Protein 8S65 (pdb70)

Radius of gyration: 30.8 Å; Cα contacts (8 Å, |Δi|>4): 1666; chains: 2; bounding box: 100×89×56 Å

Organism: Toxoplasma gondii (strain ATCC 50611 / Me49) (NCBI:txid508771)

Solvent-accessible surface area: 32862 Å² total; per-residue (Å²): 227,58,65,71,1,0,0,0,11,0,28,35,44,38,0,90,20,0,6,89,0,2,182,76,30,93,123,41,7,75,6,1,0,0,0,5,47,5,116,68,6,52,34,0,0,95,9,0,21,71,47,106,2,84,31,0,21,0,44,48,61,90,70,38,77,66,0,64,97,78,0,76,92,59,57,221,104,62,82,12,96,87,14,154,41,12,66,34,130,141,3,16,18,106,0,0,53,8,88,69,2,44,7,0,0,0,20,32,97,1,16,156,0,0,75,5,0,4,80,0,0,94,49,37,33,44,0,0,1,16,5,15,9,0,0,1,2,0,0,25,29,0,22,108,40,25,99,45,185,25,37,5,1,7,46,97,131,222,227,44,4,45,0,9,2,0,11,12,22,0,1,0,0,2,2,5,12,35,35,25,35,89,63,1,48,77,6,88,53,0,10,0,12,4,17,2,5,41,15,104,76,108,62,110,87,58,6,109,147,24,49,27,105,41,0,62,148,28,70,86,35,113,52,33,28,22,53,4,0,1,9,0,7,7,0,10,8,0,0,1,0,0,0,0,38,16,0,0,23,1,70,16,96,15,6,46,10,1,5,1,24,41,8,4,2,16,0,3,0,14,0,73,12,2,0,1,12,1,3,1,2,74,47,44,34,27,29,9,0,13,9,3,4,10,40,64,56,6,16,53,18,104,72,11,73,20,10,63,10,22,196,67,33,65,0,28,6,56,128,23,81,98,140,20,14,6,2,2,32,4,0,58,76,0,8,125,48,19,18,24,0,4,2,0,0,1,0,0,0,32,4,0,1,95,24,6,102,100,152,95,12,31,12,33,32,0,33,55,0,0,110,62,0,3,52,47,11,87,194,86,184,76,90,38,93,112,27,44,41,110,56,0,59,78,12,15,115,81,0,39,68,14,0,115,72,23,152,43,203,233,235,72,65,77,0,0,0,0,10,0,29,31,45,32,0,103,21,0,8,84,0,4,190,73,29,74,118,16,3,87,6,4,0,0,0,5,47,5,119,69,7,60,43,0,1,86,5,0,15,54,40,106,2,93,29,0,18,0,42,55,53,86,88,52,69,65,0,61,122,83,0,72,99,64,50,200,105,52,88,10,98,74,9,124,43,24,74,31,133,125,0,16,12,90,0,0,51,10,84,103,4,46,8,0,0,0,20,31,88,4,19,155,0,0,45,0,0,5,90,0,0,95,52,31,30,40,0,1,0,15,6,11,8,0,0,1,1,0,0,28,29,0,30,113,49,28,93,13,185,22,13,6,1,9,63,66,96,228,204,143,34,4,55,0,10,2,0,10,12,21,0,1,0,0,8,6,6,7,35,34,10,35,71,64,1,38,80,7,79,67,0,10,0,12,5,20,3,6,39,21,112,65,110,74,112,96,82,13,108,132,30,62,54,124,40,0,63,125,25,68,70,33,112,51,38,29,20,48,5,0,1,13,0,7,7,0,8,10,0,1,2,0,0,0,0,36,16,0,0,20,1,70,18,101,19,3,64,11,5,6,1,28,39,8,5,3,12,0,3,0,5,0,89,13,3,0,3,12,1,3,0,2,72,43,43,35,28,18,8,0,10,10,4,3,11,46,65,48,7,16,46,18,110,74,11,73,17,8,61,6,13,194,67,25,63,0,45,9,66,135,27,73,91,112,19,15,11,4,0,25,25,0,46,87,1,7,126,98,18,24,14,0,1,0,0,0,0,0,0,0,23,10,0,1,106,17,9,103,61,192,79,10,30,11,29,26,1,26,60,0,0,116,57,0,11,41,49,21,92,226,113,88,109,120,138,78,108,33,55,55,110,49,1,66,80,0,12,118,58,0,47,50,16,0,123,73,28,144,15,228,207

Sequence (821 aa):
RVKRLVVLGSTGSIGKSTLEIAREFPDIFQIVGLAAGGSNLALLAEQVAAFRPQYVYLGDSSKVAELQERLNDHERSAAFPRPRLLLGDEGLAELACVPNYDILVSAIVGFKGVLPTLKALEAGKDVALANKEALVAAGPVFRCLLSTRGLLYGDQERKCGLLLPVDSEHSAIFQALQGVPASCYPPRKLLLTASGGPFRGRTRDELEQVTLESALKHPKWSMGAKITIDSATLMNKGLEVIEAHFAFGCPYSSIEVLVHPQAVIHSAVELRDGATLAQLGLPDMKLPIAYALTWPHRLAAPWSAGVDLTREGNLTFEKPDLNTFGCLGLAYEAGERGGVAPACLNAANEVAVERFRNKEIGFVDIEDTVRHVMALQERERDNFSDVSLQDVFDADHWARTAARAFKPRKRVKRLVVLGSTGSIGKSTLEIAREFPDIFQIVGLAAGGSNLALLAEQVAAFRPQYVYLGDSSKVAELQERLNDHERSAAFPRPRLLLGDEGLAELACVPNYDILVSAIVGFKGVLPTLKALEAGKDVALANKEALVAAGPVFRCLLSTRGLLYGDQERQKCGLLLPVDSEHSAIFQALQGVPASCYPPRKLLLTASGGPFRGRTRDELEQVTLESALKHPKWSMGAKITIDSATLMNKGLEVIEAHFAFGCPYSSIEVLVHPQAVIHSAVELRDGATLAQLGLPDMKLPIAYALTWPHRLAAPWSAGVDLTREGNLTFEKPDLNTFGCLGLAYEAGERGGVAPACLNAANEVAVERFRNKEIGFVDIEDTVRHVMALQERERDNFSDVSLQDVFDADHWARTAARRAFKPRK

InterPro domains:
  IPR003821 1-deoxy-D-xylulose 5-phosphate reductoisomerase [MF_00183] (189-628)
  IPR003821 1-deoxy-D-xylulose 5-phosphate reductoisomerase [PTHR30525] (384-628)
  IPR013512 1-deoxy-D-xylulose 5-phosphate reductoisomerase, N-terminal [PF02670] (189-323)
  IPR013644 1-deoxy-D-xylulose 5-phosphate reductoisomerase, C-terminal [PF08436] (385-470)
  IPR026877 DXP reductoisomerase, C-terminal domain [PF13288] (502-623)
  IPR036169 DXP reductoisomerase, C-terminal domain superfamily [SSF69055] (535-628)
  IPR036291 NAD(P)-binding domain superfamily [SSF51735] (187-329)

Nearest PDB structures (foldseek):
  8s65-assembly1_A  TM=1.002E+00  e=5.668E-77  Toxoplasma gondii
  8s65-assembly2_B  TM=9.961E-01  e=1.280E-68  Toxoplasma gondii
  4zqh-assembly1_B  TM=9.021E-01  e=1.251E-34  Moraxella catarrhalis
  6mh5-assembly1_A  TM=9.351E-01  e=1.131E-32  Staphylococcus schleiferi
  3a06-assembly1_A  TM=9.271E-01  e=1.695E-29  Thermotoga maritima

Structure (mmCIF, N/CA/C/O backbone):
data_8S65
#
_entry.id   8S65
#
_cell.length_a   159.524
_cell.length_b   159.524
_cell.length_c   75.873
_cell.angle_alpha   90.000
_cell.angle_beta   90.000
_cell.angle_gamma   120.000
#
_symmetry.space_group_name_H-M   'P 65'
#
loop_
_entity.id
_entity.type
_entity.pdbx_description
1 polymer '1-deoxy-D-xylulose-5-phosphate reductoisomerase'
2 non-polymer 'NADP NICOTINAMIDE-ADENINE-DINUCLEOTIDE PHOSPHATE'
3 non-polymer '3-[FORMYL(HYDROXY)AMINO]PROPYLPHOSPHONIC ACID'
4 non-polymer 'CHLORIDE ION'
5 non-polymer 'MAGNESIUM ION'
6 water water
#
loop_
_atom_site.group_PDB
_atom_site.id
_atom_site.type_symbol
_atom_site.label_atom_id
_atom_site.label_alt_id
_atom_site.label_comp_id
_atom_site.label_asym_id
_atom_site.label_entity_id
_atom_site.label_seq_id
_atom_site.pdbx_PDB_ins_code
_atom_site.Cartn_x
_atom_site.Cartn_y
_atom_site.Cartn_z
_atom_site.occupancy
_atom_site.B_iso_or_equiv
_atom_site.auth_seq_id
_atom_site.auth_comp_id
_atom_site.auth_asym_id
_atom_site.auth_atom_id
_atom_site.pdbx_PDB_model_num
ATOM 1 N N . ARG A 1 25 ? -4.14933 66.14152 -20.02822 1.000 104.71259 25 ARG A N 1
ATOM 2 C CA . ARG A 1 25 ? -3.50652 66.90087 -18.95785 1.000 104.79823 25 ARG A CA 1
ATOM 3 C C . ARG A 1 25 ? -4.04589 66.42488 -17.60008 1.000 101.58782 25 ARG A C 1
ATOM 4 O O . ARG A 1 25 ? -3.31418 66.38523 -16.59587 1.000 90.24799 25 ARG A O 1
ATOM 24 N N . VAL A 1 26 ? -5.32164 66.02419 -17.57203 1.000 96.59135 26 VAL A N 1
ATOM 25 C CA . VAL A 1 26 ? -5.82137 65.33960 -16.39287 1.000 84.61149 26 VAL A CA 1
ATOM 26 C C . VAL A 1 26 ? -5.06528 64.02701 -16.26583 1.000 74.47524 26 VAL A C 1
ATOM 27 O O . VAL A 1 26 ? -4.72125 63.37717 -17.26253 1.000 82.31483 26 VAL A O 1
ATOM 40 N N . LYS A 1 27 ? -4.84095 63.60919 -15.03438 1.000 71.42458 27 LYS A N 1
ATOM 41 C CA . LYS A 1 27 ? -4.27045 62.29976 -14.76870 1.000 73.74492 27 LYS A CA 1
ATOM 42 C C . LYS A 1 27 ? -5.39679 61.37942 -14.31098 1.000 65.82031 27 LYS A C 1
ATOM 43 O O . LYS A 1 27 ? -6.06216 61.64981 -13.30709 1.000 62.52987 27 LYS A O 1
ATOM 62 N N . ARG A 1 28 ? -5.67265 60.36033 -15.11814 1.000 66.92454 28 ARG A N 1
ATOM 63 C CA . ARG A 1 28 ? -6.66687 59.35004 -14.79001 1.000 67.46985 28 ARG A CA 1
ATOM 64 C C . ARG A 1 28 ? -6.03565 58.31545 -13.87383 1.000 55.47810 28 ARG A C 1
ATOM 65 O O . ARG A 1 28 ? -5.07116 57.65312 -14.25576 1.000 67.75945 28 ARG A O 1
ATOM 86 N N . LEU A 1 29 ? -6.62853 58.09431 -12.72052 1.000 51.71760 29 LEU A N 1
ATOM 87 C CA . LEU A 1 29 ? -6.05581 57.18980 -11.73677 1.000 54.98566 29 LEU A CA 1
ATOM 88 C C . LEU A 1 29 ? -6.87883 55.91514 -11.62894 1.000 61.50242 29 LEU A C 1
ATOM 89 O O . LEU A 1 29 ? -8.11055 55.95031 -11.77216 1.000 57.53524 29 LEU A O 1
ATOM 105 N N . VAL A 1 30 ? -6.20044 54.79513 -11.36739 1.000 57.78638 30 VAL A N 1
ATOM 106 C CA . VAL A 1 30 ? -6.83445 53.57440 -10.86035 1.000 51.83367 30 VAL A CA 1
ATOM 107 C C . VAL A 1 30 ? -6.21106 53.30122 -9.50023 1.000 53.81786 30 VAL A C 1
ATOM 108 O O . VAL A 1 30 ? -4.99511 53.11462 -9.40752 1.000 56.74972 30 VAL A O 1
ATOM 121 N N . VAL A 1 31 ? -7.00767 53.30474 -8.44629 1.000 48.59356 31 VAL A N 1
ATOM 122 C CA . VAL A 1 31 ? -6.47581 53.18141 -7.09220 1.000 49.47559 31 VAL A CA 1
ATOM 123 C C . VAL A 1 31 ? -6.74851 51.76694 -6.62257 1.000 54.53049 31 VAL A C 1
ATOM 124 O O . VAL A 1 31 ? -7.91213 51.41484 -6.43407 1.000 61.54106 31 VAL A O 1
ATOM 137 N N . LEU A 1 32 ? -5.70700 50.96874 -6.35784 1.000 57.97969 32 LEU A N 1
ATOM 138 C CA . LEU A 1 32 ? -5.88994 49.64464 -5.78008 1.000 49.56817 32 LEU A CA 1
ATOM 139 C C . LEU A 1 32 ? -5.75248 49.69513 -4.26930 1.000 50.23079 32 LEU A C 1
ATOM 140 O O . LEU A 1 32 ? -4.71844 50.10563 -3.76287 1.000 57.09618 32 LEU A O 1
ATOM 156 N N . GLY A 1 33 ? -6.73521 49.15494 -3.55623 1.000 56.11693 33 GLY A N 1
ATOM 157 C CA . GLY A 1 33 ? -6.75116 49.31073 -2.11248 1.000 56.18720 33 GLY A CA 1
ATOM 158 C C . GLY A 1 33 ? -7.21278 50.69354 -1.72300 1.000 58.73508 33 GLY A C 1
ATOM 159 O O . GLY A 1 33 ? -6.55277 51.35965 -0.92846 1.000 56.57266 33 GLY A O 1
ATOM 163 N N . SER A 1 34 ? -8.35910 51.12761 -2.27427 1.000 65.10747 34 SER A N 1
ATOM 164 C CA . SER A 1 34 ? -8.84341 52.49484 -2.07080 1.000 56.43656 34 SER A CA 1
ATOM 165 C C . SER A 1 34 ? -9.29213 52.76841 -0.64307 1.000 54.83749 34 SER A C 1
ATOM 166 O O . SER A 1 34 ? -9.37721 53.94026 -0.24544 1.000 60.35538 34 SER A O 1
ATOM 174 N N . THR A 1 35 ? -9.68971 51.72427 0.08652 1.000 57.37363 35 THR A N 1
ATOM 175 C CA . THR A 1 35 ? -10.21791 51.79807 1.44324 1.000 52.50722 35 THR A CA 1
ATOM 176 C C . THR A 1 35 ? -9.14891 51.80349 2.52031 1.000 52.16509 35 THR A C 1
ATOM 177 O O . THR A 1 35 ? -9.48982 51.93184 3.69723 1.000 62.86345 35 THR A O 1
ATOM 188 N N . GLY A 1 36 ? -7.89845 51.53703 2.18486 1.000 53.21494 36 GLY A N 1
ATOM 189 C CA . GLY A 1 36 ? -6.84480 51.56293 3.17343 1.000 53.53967 36 GLY A CA 1
ATOM 190 C C . GLY A 1 36 ? -6.29778 52.96106 3.40336 1.000 53.95719 36 GLY A C 1
ATOM 191 O O . GLY A 1 36 ? -6.66591 53.93145 2.74011 1.000 50.81163 36 GLY A O 1
ATOM 195 N N . SER A 1 37 ? -5.27887 53.00619 4.26407 1.000 62.41316 37 SER A N 1
ATOM 196 C CA . SER A 1 37 ? -4.57571 54.24477 4.59365 1.000 57.37657 37 SER A CA 1
ATOM 197 C C . SER A 1 37 ? -4.12237 54.98030 3.33970 1.000 55.78717 37 SER A C 1
ATOM 198 O O . SER A 1 37 ? -4.48524 56.14206 3.09976 1.000 51.41260 37 SER A O 1
ATOM 206 N N . ILE A 1 38 ? -3.32670 54.30386 2.51904 1.000 62.11590 38 ILE A N 1
ATOM 207 C CA . ILE A 1 38 ? -2.80619 54.93054 1.30822 1.000 59.66345 38 ILE A CA 1
ATOM 208 C C . ILE A 1 38 ? -3.94042 55.26948 0.34906 1.000 58.14340 38 ILE A C 1
ATOM 209 O O . ILE A 1 38 ? -3.92600 56.32843 -0.29791 1.000 54.92911 38 ILE A O 1
ATOM 225 N N . GLY A 1 39 ? -4.88763 54.34210 0.15963 1.000 50.36399 39 GLY A N 1
ATOM 226 C CA . GLY A 1 39 ? -5.96026 54.61560 -0.78041 1.000 55.91367 39 GLY A CA 1
ATOM 227 C C . GLY A 1 39 ? -6.73584 55.86601 -0.41432 1.000 51.32955 39 GLY A C 1
ATOM 228 O O . GLY A 1 39 ? -7.00116 56.71639 -1.25932 1.000 57.93118 39 GLY A O 1
ATOM 232 N N . LYS A 1 40 ? -7.11064 55.99666 0.85853 1.000 51.04822 40 LYS A N 1
ATOM 233 C CA . LYS A 1 40 ? -7.91323 57.15083 1.25255 1.000 54.75227 40 LYS A CA 1
ATOM 234 C C . LYS A 1 40 ? -7.14606 58.43999 1.11860 1.000 57.80017 40 LYS A C 1
ATOM 235 O O . LYS A 1 40 ? -7.70746 59.43502 0.66019 1.000 64.85063 40 LYS A O 1
ATOM 254 N N . SER A 1 41 ? -5.85928 58.44752 1.49750 1.000 62.29829 41 SER A N 1
ATOM 255 C CA . SER A 1 41 ? -5.05999 59.66138 1.32672 1.000 52.52707 41 SER A CA 1
ATOM 256 C C . SER A 1 41 ? -4.97207 60.04883 -0.13937 1.000 55.13396 41 SER A C 1
ATOM 257 O O . SER A 1 41 ? -4.97473 61.25191 -0.48407 1.000 59.73417 41 SER A O 1
ATOM 265 N N . THR A 1 42 ? -4.88317 59.04135 -1.01601 1.000 47.48054 42 THR A N 1
ATOM 266 C CA . THR A 1 42 ? -4.87740 59.29355 -2.45156 1.000 47.45958 42 THR A CA 1
ATOM 267 C C . THR A 1 42 ? -6.14340 60.01203 -2.83885 1.000 53.04539 42 THR A C 1
ATOM 268 O O . THR A 1 42 ? -6.09744 61.10382 -3.42524 1.000 55.12722 42 THR A O 1
ATOM 279 N N . LEU A 1 43 ? -7.29206 59.47788 -2.41228 1.000 57.41552 43 LEU A N 1
ATOM 280 C CA . LEU A 1 43 ? -8.54084 60.11607 -2.82906 1.000 61.82706 43 LEU A CA 1
ATOM 281 C C . LEU A 1 43 ? -8.71255 61.47067 -2.16997 1.000 52.89273 43 LEU A C 1
ATOM 282 O O . LEU A 1 43 ? -9.32220 62.35797 -2.77109 1.000 59.96002 43 LEU A O 1
ATOM 298 N N . GLU A 1 44 ? -8.14428 61.68354 -0.97365 1.000 49.90572 44 GLU A N 1
ATOM 299 C CA . GLU A 1 44 ? -8.16919 63.03325 -0.40976 1.000 56.31761 44 GLU A CA 1
ATOM 300 C C . GLU A 1 44 ? -7.50000 64.01856 -1.36164 1.000 61.68500 44 GLU A C 1
ATOM 301 O O . GLU A 1 44 ? -8.00182 65.12727 -1.57576 1.000 64.11083 44 GLU A O 1
ATOM 313 N N . ILE A 1 45 ? -6.35355 63.62168 -1.93813 1.000 55.58668 45 ILE A N 1
ATOM 314 C CA . ILE A 1 45 ? -5.68926 64.43255 -2.96072 1.000 58.22439 45 ILE A CA 1
ATOM 315 C C . ILE A 1 45 ? -6.58160 64.60504 -4.18592 1.000 60.21637 45 ILE A C 1
ATOM 316 O O . ILE A 1 45 ? -6.71120 65.70477 -4.73646 1.000 67.18727 45 ILE A O 1
ATOM 332 N N . ALA A 1 46 ? -7.15081 63.50640 -4.68589 1.000 61.65194 46 ALA A N 1
ATOM 333 C CA . ALA A 1 46 ? -8.00795 63.62170 -5.86984 1.000 61.84564 46 ALA A CA 1
ATOM 334 C C . ALA A 1 46 ? -9.16198 64.57525 -5.60994 1.000 63.94151 46 ALA A C 1
ATOM 335 O O . ALA A 1 46 ? -9.56889 65.35613 -6.47778 1.000 65.07668 46 ALA A O 1
ATOM 342 N N . ARG A 1 47 ? -9.71077 64.51820 -4.41651 1.000 61.68015 47 ARG A N 1
ATOM 343 C CA . ARG A 1 47 ? -10.78774 65.42096 -4.09560 1.000 58.75268 47 ARG A CA 1
ATOM 344 C C . ARG A 1 47 ? -10.30804 66.86731 -4.04192 1.000 69.33513 47 ARG A C 1
ATOM 345 O O . ARG A 1 47 ? -11.05561 67.77636 -4.42438 1.000 72.50840 47 ARG A O 1
ATOM 366 N N . GLU A 1 48 ? -9.10027 67.13249 -3.52264 1.000 70.51674 48 GLU A N 1
ATOM 367 C CA . GLU A 1 48 ? -8.71531 68.54664 -3.44030 1.000 68.40022 48 GLU A CA 1
ATOM 368 C C . GLU A 1 48 ? -8.31530 69.09740 -4.78926 1.000 60.36681 48 GLU A C 1
ATOM 369 O O . GLU A 1 48 ? -8.28022 70.29969 -4.95874 1.000 64.43318 48 GLU A O 1
ATOM 381 N N . PHE A 1 49 ? -7.92449 68.25535 -5.72689 1.000 60.24531 49 PHE A N 1
ATOM 382 C CA . PHE A 1 49 ? -7.47017 68.71685 -7.03341 1.000 60.75561 49 PHE A CA 1
ATOM 383 C C . PHE A 1 49 ? -8.26669 67.99727 -8.10327 1.000 65.73590 49 PHE A C 1
ATOM 384 O O . PHE A 1 49 ? -7.72068 67.23987 -8.91363 1.000 62.45196 49 PHE A O 1
ATOM 401 N N . PRO A 1 50 ? -9.58477 68.21943 -8.12406 1.000 68.28887 50 PRO A N 1
ATOM 402 C CA . PRO A 1 50 ? -10.44309 67.50156 -9.08542 1.000 64.51855 50 PRO A CA 1
ATOM 403 C C . PRO A 1 50 ? -10.21040 67.92893 -10.50791 1.000 65.56442 50 PRO A C 1
ATOM 404 O O . PRO A 1 50 ? -10.55270 67.17267 -11.42337 1.000 67.76701 50 PRO A O 1
ATOM 415 N N . ASP A 1 51 ? -9.66117 69.12845 -10.72417 1.000 65.47334 51 ASP A N 1
ATOM 416 C CA . ASP A 1 51 ? -9.26634 69.53377 -12.07237 1.000 71.44889 51 ASP A CA 1
ATOM 417 C C . ASP A 1 51 ? -8.07201 68.72302 -12.58711 1.000 75.78766 51 ASP A C 1
ATOM 418 O O . ASP A 1 51 ? -7.89694 68.58506 -13.80579 1.000 75.61169 51 ASP A O 1
ATOM 427 N N . ILE A 1 52 ? -7.19914 68.25296 -11.69260 1.000 71.23926 52 ILE A N 1
ATOM 428 C CA . ILE A 1 52 ? -6.01865 67.49997 -12.10399 1.000 70.37111 52 ILE A CA 1
ATOM 429 C C . ILE A 1 52 ? -6.27974 66.00317 -12.17839 1.000 66.88582 52 ILE A C 1
ATOM 430 O O . ILE A 1 52 ? -5.75625 65.32567 -13.07037 1.000 68.20239 52 ILE A O 1
ATOM 446 N N . PHE A 1 53 ? -7.05294 65.45709 -11.23572 1.000 73.62909 53 PHE A N 1
ATOM 447 C CA . PHE A 1 53 ? -7.17266 64.01339 -11.05342 1.000 65.23176 53 PHE A CA 1
ATOM 448 C C . PHE A 1 53 ? -8.59598 63.56297 -11.30777 1.000 63.86105 53 PHE A C 1
ATOM 449 O O . PHE A 1 53 ? -9.54550 64.15933 -10.80250 1.000 68.94732 53 PHE A O 1
ATOM 466 N N . GLN A 1 54 ? -8.72301 62.49681 -12.07586 1.000 65.77650 54 GLN A N 1
ATOM 467 C CA . GLN A 1 54 ? -9.98722 61.84912 -12.35520 1.000 59.65529 54 GLN A CA 1
ATOM 468 C C . GLN A 1 54 ? -9.82256 60.39376 -11.96504 1.000 60.38990 54 GLN A C 1
ATOM 469 O O . GLN A 1 54 ? -8.78509 59.80000 -12.25708 1.000 69.86729 54 GLN A O 1
ATOM 483 N N . ILE A 1 55 ? -10.83608 59.81081 -11.31469 1.000 56.11053 55 ILE A N 1
ATOM 484 C CA . ILE A 1 55 ? -10.76417 58.44993 -10.80357 1.000 56.43588 55 ILE A CA 1
ATOM 485 C C . ILE A 1 55 ? -11.52068 57.55356 -11.75713 1.000 59.81459 55 ILE A C 1
ATOM 486 O O . ILE A 1 55 ? -12.74116 57.66575 -11.87186 1.000 75.25448 55 ILE A O 1
ATOM 502 N N . VAL A 1 56 ? -10.82645 56.67148 -12.46467 1.000 55.03495 56 VAL A N 1
ATOM 503 C CA . VAL A 1 56 ? -11.54936 55.73699 -13.30607 1.000 56.09178 56 VAL A CA 1
ATOM 504 C C . VAL A 1 56 ? -11.78458 54.38997 -12.63815 1.000 63.85751 56 VAL A C 1
ATOM 505 O O . VAL A 1 56 ? -12.64748 53.62716 -13.10017 1.000 62.18032 56 VAL A O 1
ATOM 518 N N . GLY A 1 57 ? -10.98915 54.02884 -11.64441 1.000 56.55291 57 GLY A N 1
ATOM 519 C CA . GLY A 1 57 ? -11.08792 52.70098 -11.08338 1.000 48.71713 57 GLY A CA 1
ATOM 520 C C . GLY A 1 57 ? -10.76525 52.64682 -9.61287 1.000 52.50300 57 GLY A C 1
ATOM 521 O O . GLY A 1 57 ? -9.87847 53.33844 -9.12279 1.000 64.00883 57 GLY A O 1
ATOM 525 N N . LEU A 1 58 ? -11.47448 51.79066 -8.91041 1.000 56.01861 58 LEU A N 1
ATOM 526 C CA . LEU A 1 58 ? -11.20244 51.56264 -7.51053 1.000 53.76478 58 LEU A CA 1
ATOM 527 C C . LEU A 1 58 ? -11.17902 50.06689 -7.32749 1.000 59.87791 58 LEU A C 1
ATOM 528 O O . LEU A 1 58 ? -11.88429 49.35338 -8.03563 1.000 58.16617 58 LEU A O 1
ATOM 544 N N . ALA A 1 59 ? -10.37785 49.60498 -6.37000 1.000 58.82741 59 ALA A N 1
ATOM 545 C CA . ALA A 1 59 ? -10.29122 48.20240 -5.99982 1.000 57.97924 59 ALA A CA 1
ATOM 546 C C . ALA A 1 59 ? -10.17153 48.13800 -4.48614 1.000 59.45243 59 ALA A C 1
ATOM 547 O O . ALA A 1 59 ? -9.49102 48.96470 -3.85662 1.000 53.92817 59 ALA A O 1
ATOM 554 N N . ALA A 1 60 ? -10.85871 47.16926 -3.90675 1.000 58.60582 60 ALA A N 1
ATOM 555 C CA . ALA A 1 60 ? -10.84001 47.00635 -2.46913 1.000 57.23043 60 ALA A CA 1
ATOM 556 C C . ALA A 1 60 ? -11.11635 45.55039 -2.17778 1.000 56.42871 60 ALA A C 1
ATOM 557 O O . ALA A 1 60 ? -11.54467 44.79135 -3.04814 1.000 57.15282 60 ALA A O 1
ATOM 564 N N . GLY A 1 61 ? -10.88133 45.15996 -0.93823 1.000 58.24196 61 GLY A N 1
ATOM 565 C CA . GLY A 1 61 ? -11.10515 43.76812 -0.63425 1.000 59.78606 61 GLY A CA 1
ATOM 566 C C . GLY A 1 61 ? -12.47321 43.36089 -0.10525 1.000 61.88996 61 GLY A C 1
ATOM 567 O O . GLY A 1 61 ? -12.75455 42.16453 -0.04930 1.000 82.24468 61 GLY A O 1
ATOM 571 N N . GLY A 1 62 ? -13.34354 44.27644 0.26528 1.000 63.94445 62 GLY A N 1
ATOM 572 C CA . GLY A 1 62 ? -14.66171 43.91401 0.71517 1.000 67.04380 62 GLY A CA 1
ATOM 573 C C . GLY A 1 62 ? -14.84051 43.95089 2.21816 1.000 73.69883 62 GLY A C 1
ATOM 574 O O . GLY A 1 62 ? -15.98193 43.80751 2.70244 1.000 70.56321 62 GLY A O 1
ATOM 578 N N . SER A 1 63 ? -13.76023 44.15968 2.97043 1.000 57.58247 63 SER A N 1
ATOM 579 C CA . SER A 1 63 ? -13.90414 44.26030 4.41350 1.000 64.09359 63 SER A CA 1
ATOM 580 C C . SER A 1 63 ? -14.60213 45.55231 4.84544 1.000 66.94534 63 SER A C 1
ATOM 581 O O . SER A 1 63 ? -15.04990 45.62766 5.99156 1.000 72.36869 63 SER A O 1
ATOM 589 N N . ASN A 1 64 ? -14.63000 46.59780 3.98767 1.000 65.29044 64 ASN A N 1
ATOM 590 C CA . ASN A 1 64 ? -15.24361 47.89242 4.31433 1.000 70.15486 64 ASN A CA 1
ATOM 591 C C . ASN A 1 64 ? -16.08293 48.43527 3.14536 1.000 61.50874 64 ASN A C 1
ATOM 592 O O . ASN A 1 64 ? -15.79358 49.48646 2.56889 1.000 64.34608 64 ASN A O 1
ATOM 603 N N . LEU A 1 65 ? -17.19037 47.75907 2.85940 1.000 68.87301 65 LEU A N 1
ATOM 604 C CA . LEU A 1 65 ? -18.01738 48.11623 1.71934 1.000 61.50846 65 LEU A CA 1
ATOM 605 C C . LEU A 1 65 ? -18.75785 49.40619 1.94430 1.000 53.95357 65 LEU A C 1
ATOM 606 O O . LEU A 1 65 ? -19.06519 50.08919 0.96316 1.000 59.78954 65 LEU A O 1
ATOM 622 N N . ALA A 1 66 ? -18.99018 49.81447 3.19100 1.000 55.97196 66 ALA A N 1
ATOM 623 C CA . ALA A 1 66 ? -19.63249 51.12006 3.36201 1.000 53.69285 66 ALA A CA 1
ATOM 624 C C . ALA A 1 66 ? -18.76714 52.21527 2.77349 1.000 58.61774 66 ALA A C 1
ATOM 625 O O . ALA A 1 66 ? -19.28659 53.11908 2.10424 1.000 59.94576 66 ALA A O 1
ATOM 632 N N . LEU A 1 67 ? -17.43002 52.11929 2.96534 1.000 62.15755 67 LEU A N 1
ATOM 633 C CA . LEU A 1 67 ? -16.51369 53.14881 2.44993 1.000 56.93278 67 LEU A CA 1
ATOM 634 C C . LEU A 1 67 ? -16.32911 53.03998 0.93835 1.000 55.54337 67 LEU A C 1
ATOM 635 O O . LEU A 1 67 ? -16.40798 54.04242 0.21594 1.000 51.33357 67 LEU A O 1
ATOM 651 N N . LEU A 1 68 ? -16.18891 51.81132 0.42489 1.000 58.53192 68 LEU A N 1
ATOM 652 C CA . LEU A 1 68 ? -16.14055 51.64441 -1.02729 1.000 61.32431 68 LEU A CA 1
ATOM 653 C C . LEU A 1 68 ? -17.38553 52.23575 -1.69339 1.000 63.85322 68 LEU A C 1
ATOM 654 O O . LEU A 1 68 ? -17.28843 52.96829 -2.69197 1.000 61.84183 68 LEU A O 1
ATOM 670 N N . ALA A 1 69 ? -18.56249 51.99043 -1.11439 1.000 55.74791 69 ALA A N 1
ATOM 671 C CA . ALA A 1 69 ? -19.76776 52.50976 -1.73228 1.000 44.09958 69 ALA A CA 1
ATOM 672 C C . ALA A 1 69 ? -19.75829 54.03036 -1.72532 1.000 50.14662 69 ALA A C 1
ATOM 673 O O . ALA A 1 69 ? -20.02321 54.66833 -2.75484 1.000 45.79864 69 ALA A O 1
ATOM 680 N N . GLU A 1 70 ? -19.36608 54.63934 -0.61136 1.000 54.33299 70 GLU A N 1
ATOM 681 C CA . GLU A 1 70 ? -19.29488 56.09902 -0.61693 1.000 51.79029 70 GLU A CA 1
ATOM 682 C C . GLU A 1 70 ? -18.19296 56.60345 -1.53385 1.000 49.23950 70 GLU A C 1
ATOM 683 O O . GLU A 1 70 ? -18.32724 57.68522 -2.10699 1.000 53.10595 70 GLU A O 1
ATOM 695 N N . GLN A 1 71 ? -17.09882 55.84655 -1.70139 1.000 54.51844 71 GLN A N 1
ATOM 696 C CA . GLN A 1 71 ? -16.06572 56.27266 -2.64296 1.000 46.67059 71 GLN A CA 1
ATOM 697 C C . GLN A 1 71 ? -16.57423 56.19343 -4.07465 1.000 56.34436 71 GLN A C 1
ATOM 698 O O . GLN A 1 71 ? -16.33234 57.10083 -4.87771 1.000 59.29028 71 GLN A O 1
ATOM 712 N N . VAL A 1 72 ? -17.29481 55.12255 -4.41998 1.000 60.93385 72 VAL A N 1
ATOM 713 C CA . VAL A 1 72 ? -17.80934 55.00430 -5.78269 1.000 55.95431 72 VAL A CA 1
ATOM 714 C C . VAL A 1 72 ? -18.74452 56.16740 -6.09875 1.000 60.42219 72 VAL A C 1
ATOM 715 O O . VAL A 1 72 ? -18.62126 56.82824 -7.14091 1.000 63.38461 72 VAL A O 1
ATOM 728 N N . ALA A 1 73 ? -19.66162 56.45907 -5.16615 1.000 60.27943 73 ALA A N 1
ATOM 729 C CA . ALA A 1 73 ? -20.63537 57.53156 -5.33386 1.000 59.19185 73 ALA A CA 1
ATOM 730 C C . ALA A 1 73 ? -19.95664 58.88612 -5.50030 1.000 56.73897 73 ALA A C 1
ATOM 731 O O . ALA A 1 73 ? -20.44414 59.74668 -6.24063 1.000 64.37490 73 ALA A O 1
ATOM 738 N N . ALA A 1 74 ? -18.86563 59.11926 -4.77484 1.000 62.21152 74 ALA A N 1
ATOM 739 C CA . ALA A 1 74 ? -18.19418 60.41963 -4.84383 1.000 55.26447 74 ALA A CA 1
ATOM 740 C C . ALA A 1 74 ? -17.41238 60.59040 -6.13623 1.000 58.88413 74 ALA A C 1
ATOM 741 O O . ALA A 1 74 ? -17.46264 61.64969 -6.76744 1.000 68.69480 74 ALA A O 1
ATOM 748 N N . PHE A 1 75 ? -16.57964 59.61366 -6.46916 1.000 62.30773 75 PHE A N 1
ATOM 749 C CA . PHE A 1 75 ? -15.64584 59.70741 -7.58603 1.000 61.64786 75 PHE A CA 1
ATOM 750 C C . PHE A 1 75 ? -16.10746 59.03390 -8.88034 1.000 55.40406 75 PHE A C 1
ATOM 751 O O . PHE A 1 75 ? -15.44542 59.17455 -9.91359 1.000 55.43597 75 PHE A O 1
ATOM 768 N N . ARG A 1 76 ? -17.19315 58.26353 -8.88439 1.000 62.60114 76 ARG A N 1
ATOM 769 C CA . ARG A 1 76 ? -17.74121 57.72411 -10.07729 1.000 63.37016 76 ARG A CA 1
ATOM 770 C C . ARG A 1 76 ? -16.72035 57.00657 -10.94991 1.000 60.85000 76 ARG A C 1
ATOM 771 O O . ARG A 1 76 ? -16.46905 57.29746 -12.07560 1.000 56.73433 76 ARG A O 1
ATOM 792 N N . PRO A 1 77 ? -16.07797 55.95762 -10.35374 1.000 56.65199 77 PRO A N 1
ATOM 793 C CA . PRO A 1 77 ? -15.20987 55.11846 -11.19069 1.000 63.60284 77 PRO A CA 1
ATOM 794 C C . PRO A 1 77 ? -16.02729 54.36158 -12.23928 1.000 68.24868 77 PRO A C 1
ATOM 795 O O . PRO A 1 77 ? -17.15718 53.93346 -11.98539 1.000 60.17035 77 PRO A O 1
ATOM 806 N N . GLN A 1 78 ? -15.40357 54.14493 -13.40351 1.000 65.77412 78 GLN A N 1
ATOM 807 C CA . GLN A 1 78 ? -15.96631 53.32726 -14.46177 1.000 50.17359 78 GLN A CA 1
ATOM 808 C C . GLN A 1 78 ? -15.80550 51.86401 -14.13622 1.000 58.54673 78 GLN A C 1
ATOM 809 O O . GLN A 1 78 ? -16.59226 51.04713 -14.61210 1.000 67.70937 78 GLN A O 1
ATOM 823 N N . TYR A 1 79 ? -14.80927 51.51057 -13.32741 1.000 64.94267 79 TYR A N 1
ATOM 824 C CA . TYR A 1 79 ? -14.54134 50.11708 -12.99849 1.000 60.06693 79 TYR A CA 1
ATOM 825 C C . TYR A 1 79 ? -14.32963 49.94043 -11.50621 1.000 58.80974 79 TYR A C 1
ATOM 826 O O . TYR A 1 79 ? -13.66370 50.75663 -10.87756 1.000 67.27652 79 TYR A O 1
ATOM 844 N N . VAL A 1 80 ? -14.84338 48.85792 -10.93302 1.000 55.90650 80 VAL A N 1
ATOM 845 C CA . VAL A 1 80 ? -14.54558 48.57196 -9.53671 1.000 53.80908 80 VAL A CA 1
ATOM 846 C C . VAL A 1 80 ? -14.24029 47.09688 -9.37122 1.000 53.57865 80 VAL A C 1
ATOM 847 O O . VAL A 1 80 ? -15.04891 46.25290 -9.75626 1.000 63.75345 80 VAL A O 1
ATOM 860 N N . TYR A 1 81 ? -13.15613 46.78307 -8.67572 1.000 55.11237 81 TYR A N 1
ATOM 861 C CA . TYR A 1 81 ? -12.76881 45.40531 -8.44028 1.000 51.75197 81 TYR A CA 1
ATOM 862 C C . TYR A 1 81 ? -13.04070 45.12037 -6.98167 1.000 52.86688 81 TYR A C 1
ATOM 863 O O . TYR A 1 81 ? -12.82865 45.97759 -6.12520 1.000 56.25522 81 TYR A O 1
ATOM 881 N N . LEU A 1 82 ? -13.56826 43.94238 -6.71275 1.000 59.53963 82 LEU A N 1
ATOM 882 C CA . LEU A 1 82 ? -13.93636 43.54513 -5.36951 1.000 59.80048 82 LEU A CA 1
ATOM 883 C C . LEU A 1 82 ? -13.23712 42.23338 -5.06355 1.000 59.71814 82 LEU A C 1
ATOM 884 O O . LEU A 1 82 ? -13.44748 41.23386 -5.76064 1.000 72.19366 82 LEU A O 1
ATOM 900 N N . GLY A 1 83 ? -12.40686 42.24096 -4.02355 1.000 64.43667 83 GLY A N 1
ATOM 901 C CA . GLY A 1 83 ? -11.57526 41.08534 -3.72664 1.000 65.78997 83 GLY A CA 1
ATOM 902 C C . GLY A 1 83 ? -12.34096 39.89505 -3.19499 1.000 71.45716 83 GLY A C 1
ATOM 903 O O . GLY A 1 83 ? -11.87793 38.75447 -3.31394 1.000 74.48467 83 GLY A O 1
ATOM 907 N N . ASP A 1 84 ? -13.47480 40.14068 -2.53831 1.000 69.10565 84 ASP A N 1
ATOM 908 C CA . ASP A 1 84 ? -14.34026 39.08787 -2.00988 1.000 71.03252 84 ASP A CA 1
ATOM 909 C C . ASP A 1 84 ? -15.65378 39.15360 -2.78284 1.000 68.47244 84 ASP A C 1
ATOM 910 O O . ASP A 1 84 ? -16.45918 40.06870 -2.56689 1.000 69.89389 84 ASP A O 1
ATOM 919 N N . SER A 1 85 ? -15.86335 38.17833 -3.67486 1.000 68.61470 85 SER A N 1
ATOM 920 C CA . SER A 1 85 ? -17.04937 38.14419 -4.51828 1.000 63.77779 85 SER A CA 1
ATOM 921 C C . SER A 1 85 ? -18.31996 37.86648 -3.73095 1.000 60.87864 85 SER A C 1
ATOM 922 O O . SER A 1 85 ? -19.42025 38.02160 -4.27681 1.000 63.89099 85 SER A O 1
ATOM 930 N N . SER A 1 86 ? -18.19970 37.38890 -2.49397 1.000 51.52691 86 SER A N 1
ATOM 931 C CA . SER A 1 86 ? -19.38832 37.07736 -1.72182 1.000 57.47419 86 SER A CA 1
ATOM 932 C C . SER A 1 86 ? -20.18133 38.33640 -1.40533 1.000 65.21012 86 SER A C 1
ATOM 933 O O . SER A 1 86 ? -21.39481 38.26462 -1.20675 1.000 67.01445 86 SER A O 1
ATOM 941 N N . LYS A 1 87 ? -19.53052 39.50407 -1.38550 1.000 68.76643 87 LYS A N 1
ATOM 942 C CA . LYS A 1 87 ? -20.19330 40.73866 -0.99147 1.000 61.55818 87 LYS A CA 1
ATOM 943 C C . LYS A 1 87 ? -20.62588 41.58515 -2.17877 1.000 54.02890 87 LYS A C 1
ATOM 944 O O . LYS A 1 87 ? -20.89795 42.76569 -2.00866 1.000 59.03068 87 LYS A O 1
ATOM 963 N N . VAL A 1 88 ? -20.83017 41.00647 -3.35926 1.000 52.96336 88 VAL A N 1
ATOM 964 C CA . VAL A 1 88 ? -21.45194 41.80015 -4.42546 1.000 58.89067 88 VAL A CA 1
ATOM 965 C C . VAL A 1 88 ? -22.84243 42.29228 -4.02840 1.000 56.93610 88 VAL A C 1
ATOM 966 O O . VAL A 1 88 ? -23.22133 43.42289 -4.34018 1.000 56.50474 88 VAL A O 1
ATOM 979 N N . ALA A 1 89 ? -23.63792 41.45463 -3.36385 1.000 64.96424 89 ALA A N 1
ATOM 980 C CA . ALA A 1 89 ? -25.01578 41.85789 -3.09701 1.000 50.21603 89 ALA A CA 1
ATOM 981 C C . ALA A 1 89 ? -25.06170 43.03651 -2.13931 1.000 59.11660 89 ALA A C 1
ATOM 982 O O . ALA A 1 89 ? -25.91236 43.92647 -2.28028 1.000 60.30674 89 ALA A O 1
ATOM 989 N N . GLU A 1 90 ? -24.21207 43.01917 -1.11325 1.000 56.40022 90 GLU A N 1
ATOM 990 C CA . GLU A 1 90 ? -24.15768 44.13134 -0.16660 1.000 67.91115 90 GLU A CA 1
ATOM 991 C C . GLU A 1 90 ? -23.64029 45.41850 -0.83508 1.000 66.79534 90 GLU A C 1
ATOM 992 O O . GLU A 1 90 ? -24.16461 46.51306 -0.58469 1.000 61.47409 90 GLU A O 1
ATOM 1004 N N . LEU A 1 91 ? -22.62671 45.31435 -1.69548 1.000 52.34419 91 LEU A N 1
ATOM 1005 C CA . LEU A 1 91 ? -22.18639 46.50052 -2.41516 1.000 52.80259 91 LEU A CA 1
ATOM 1006 C C . LEU A 1 91 ? -23.32118 47.08485 -3.24197 1.000 55.47351 91 LEU A C 1
ATOM 1007 O O . LEU A 1 91 ? -23.56187 48.29908 -3.19427 1.000 52.79192 91 LEU A O 1
ATOM 1023 N N . GLN A 1 92 ? -24.05565 46.23344 -3.97983 1.000 59.70191 92 GLN A N 1
ATOM 1024 C CA . GLN A 1 92 ? -25.17054 46.72171 -4.79714 1.000 61.50788 92 GLN A CA 1
ATOM 1025 C C . GLN A 1 92 ? -26.19445 47.43882 -3.94183 1.000 54.37881 92 GLN A C 1
ATOM 1026 O O . GLN A 1 92 ? -26.73097 48.47493 -4.33624 1.000 60.32969 92 GLN A O 1
ATOM 1040 N N . GLU A 1 93 ? -26.47798 46.90809 -2.75931 1.000 53.11426 93 GLU A N 1
ATOM 1041 C CA . GLU A 1 93 ? -27.41879 47.58058 -1.87145 1.000 59.15170 93 GLU A CA 1
ATOM 1042 C C . GLU A 1 93 ? -26.90407 48.95698 -1.46981 1.000 56.46751 93 GLU A C 1
ATOM 1043 O O . GLU A 1 93 ? -27.62535 49.95152 -1.55922 1.000 60.04272 93 GLU A O 1
ATOM 1055 N N . ARG A 1 94 ? -25.68241 49.02486 -0.95327 1.000 60.69079 94 ARG A N 1
ATOM 1056 C CA . ARG A 1 94 ? -25.17263 50.31042 -0.50398 1.000 58.62599 94 ARG A CA 1
ATOM 1057 C C . ARG A 1 94 ? -25.06432 51.29794 -1.65554 1.000 53.49030 94 ARG A C 1
ATOM 1058 O O . ARG A 1 94 ? -25.28603 52.48634 -1.45943 1.000 55.52323 94 ARG A O 1
ATOM 1079 N N . LEU A 1 95 ? -24.72552 50.84029 -2.85740 1.000 54.32506 95 LEU A N 1
ATOM 1080 C CA . LEU A 1 95 ? -24.74082 51.74743 -3.99840 1.000 56.63041 95 LEU A CA 1
ATOM 1081 C C . LEU A 1 95 ? -26.15906 52.24794 -4.25821 1.000 60.87441 95 LEU A C 1
ATOM 1082 O O . LEU A 1 95 ? -26.36653 53.41890 -4.61044 1.000 54.29000 95 LEU A O 1
ATOM 1098 N N . ASN A 1 96 ? -27.15190 51.36504 -4.08837 1.000 60.88858 96 ASN A N 1
ATOM 1099 C CA . ASN A 1 96 ? -28.53963 51.73937 -4.34862 1.000 57.37782 96 ASN A CA 1
ATOM 1100 C C . ASN A 1 96 ? -29.03110 52.80247 -3.37874 1.000 54.77787 96 ASN A C 1
ATOM 1101 O O . ASN A 1 96 ? -29.81453 53.68453 -3.77432 1.000 59.79671 96 ASN A O 1
ATOM 1112 N N . ASP A 1 97 ? -28.53479 52.77856 -2.13255 1.000 51.25064 97 ASP A N 1
ATOM 1113 C CA . ASP A 1 97 ? -28.82465 53.86246 -1.19861 1.000 53.49938 97 ASP A CA 1
ATOM 1114 C C . ASP A 1 97 ? -28.21675 55.17483 -1.68150 1.000 59.05743 97 ASP A C 1
ATOM 1115 O O . ASP A 1 97 ? -28.87500 56.22279 -1.67218 1.000 60.97998 97 ASP A O 1
ATOM 1124 N N . HIS A 1 98 ? -26.95497 55.13974 -2.10528 1.000 56.47590 98 HIS A N 1
ATOM 1125 C CA . HIS A 1 98 ? -26.33157 56.36763 -2.58573 1.000 57.39406 98 HIS A CA 1
ATOM 1126 C C . HIS A 1 98 ? -27.03694 56.88443 -3.82298 1.000 58.44405 98 HIS A C 1
ATOM 1127 O O . HIS A 1 98 ? -27.20997 58.09498 -3.97252 1.000 61.62696 98 HIS A O 1
ATOM 1141 N N . GLU A 1 99 ? -27.51858 55.98328 -4.69279 1.000 65.00045 99 GLU A N 1
ATOM 1142 C CA . GLU A 1 99 ? -28.19636 56.44464 -5.90339 1.000 61.96058 99 GLU A CA 1
ATOM 1143 C C . GLU A 1 99 ? -29.44933 57.25461 -5.57539 1.000 62.34294 99 GLU A C 1
ATOM 1144 O O . GLU A 1 99 ? -29.83370 58.13243 -6.34983 1.000 63.42921 99 GLU A O 1
ATOM 1156 N N . ARG A 1 100 ? -30.12999 56.92890 -4.46830 1.000 63.42470 100 ARG A N 1
ATOM 1157 C CA . ARG A 1 100 ? -31.35201 57.63237 -4.07830 1.000 57.64033 100 ARG A CA 1
ATOM 1158 C C . ARG A 1 100 ? -31.05041 59.04362 -3.59939 1.000 64.55171 100 ARG A C 1
ATOM 1159 O O . ARG A 1 100 ? -31.81834 59.96579 -3.85864 1.000 67.13176 100 ARG A O 1
ATOM 1180 N N . SER A 1 101 ? -29.96902 59.21974 -2.85241 1.000 69.40573 101 SER A N 1
ATOM 1181 C CA . SER A 1 101 ? -29.48841 60.56066 -2.55576 1.000 65.89365 101 SER A CA 1
ATOM 1182 C C . SER A 1 101 ? -29.05287 61.30294 -3.82611 1.000 60.78839 101 SER A C 1
ATOM 1183 O O . SER A 1 101 ? -29.34557 62.48584 -3.97944 1.000 65.60778 101 SER A O 1
ATOM 1191 N N . ALA A 1 102 ? -28.20687 60.69690 -4.65327 1.000 61.08371 102 ALA A N 1
ATOM 1192 C CA . ALA A 1 102 ? -27.77909 61.35238 -5.89167 1.000 55.64089 102 ALA A CA 1
ATOM 1193 C C . ALA A 1 102 ? -27.42966 60.30127 -6.93259 1.000 62.13616 102 ALA A C 1
ATOM 1194 O O . ALA A 1 102 ? -26.65580 59.38583 -6.64522 1.000 72.52380 102 ALA A O 1
ATOM 1201 N N . ALA A 1 103 ? -27.92245 60.46413 -8.14888 1.000 63.41176 103 ALA A N 1
ATOM 1202 C CA . ALA A 1 103 ? -27.71742 59.44762 -9.17148 1.000 73.75395 103 ALA A CA 1
ATOM 1203 C C . ALA A 1 103 ? -26.31301 59.56685 -9.74897 1.000 69.04907 103 ALA A C 1
ATOM 1204 O O . ALA A 1 103 ? -25.79003 60.66927 -9.85753 1.000 64.55642 103 ALA A O 1
ATOM 1211 N N . PHE A 1 104 ? -25.65831 58.42438 -9.98175 1.000 75.23831 104 PHE A N 1
ATOM 1212 C CA . PHE A 1 104 ? -24.34787 58.34991 -10.61747 1.000 72.99241 104 PHE A CA 1
ATOM 1213 C C . PHE A 1 104 ? -24.26403 57.10470 -11.49382 1.000 67.58671 104 PHE A C 1
ATOM 1214 O O . PHE A 1 104 ? -24.84864 56.07653 -11.14659 1.000 73.73091 104 PHE A O 1
ATOM 1231 N N . PRO A 1 105 ? -23.46795 57.13643 -12.55922 1.000 70.97758 105 PRO A N 1
ATOM 1232 C CA . PRO A 1 105 ? -23.35166 55.95425 -13.43547 1.000 64.55170 105 PRO A CA 1
ATOM 1233 C C . PRO A 1 105 ? -22.75200 54.75796 -12.71182 1.000 67.73225 105 PRO A C 1
ATOM 1234 O O . PRO A 1 105 ? -21.67037 54.85610 -12.13835 1.000 74.00312 105 PRO A O 1
ATOM 1245 N N . ARG A 1 106 ? -23.46055 53.62271 -12.73666 1.000 61.56885 106 ARG A N 1
ATOM 1246 C CA . ARG A 1 106 ? -23.01551 52.44722 -11.98179 1.000 67.15310 106 ARG A CA 1
ATOM 1247 C C . ARG A 1 106 ? -21.78485 51.85622 -12.65323 1.000 67.08506 106 ARG A C 1
ATOM 1248 O O . ARG A 1 106 ? -21.77453 51.68933 -13.87600 1.000 80.19091 106 ARG A O 1
ATOM 1269 N N . PRO A 1 107 ? -20.77342 51.46492 -11.88551 1.000 66.93309 107 PRO A N 1
ATOM 1270 C CA . PRO A 1 107 ? -19.52412 50.96910 -12.48448 1.000 66.93831 107 PRO A CA 1
ATOM 1271 C C . PRO A 1 107 ? -19.60511 49.51803 -12.89917 1.000 65.44132 107 PRO A C 1
ATOM 1272 O O . PRO A 1 107 ? -20.35680 48.73166 -12.33487 1.000 66.33035 107 PRO A O 1
ATOM 1283 N N . ARG A 1 108 ? -18.68416 49.11623 -13.76747 1.000 68.88013 108 ARG A N 1
ATOM 1284 C CA . ARG A 1 108 ? -18.63092 47.70655 -14.10938 1.000 58.80233 108 ARG A CA 1
ATOM 1285 C C . ARG A 1 108 ? -17.80330 47.01403 -13.04593 1.000 62.93997 108 ARG A C 1
ATOM 1286 O O . ARG A 1 108 ? -16.68114 47.43775 -12.76408 1.000 74.07346 108 ARG A O 1
ATOM 1307 N N . LEU A 1 109 ? -18.34829 45.96154 -12.45753 1.000 55.28199 109 LEU A N 1
ATOM 1308 C CA . LEU A 1 109 ? -17.66384 45.23603 -11.39647 1.000 65.62285 109 LEU A CA 1
ATOM 1309 C C . LEU A 1 109 ? -16.77261 44.15611 -11.98226 1.000 63.29245 109 LEU A C 1
ATOM 1310 O O . LEU A 1 109 ? -17.19090 43.38600 -12.84791 1.000 60.50759 109 LEU A O 1
ATOM 1326 N N . LEU A 1 110 ? -15.56771 44.07399 -11.45374 1.000 62.26168 110 LEU A N 1
ATOM 1327 C CA . LEU A 1 110 ? -14.58194 43.09634 -11.84958 1.000 64.98142 110 LEU A CA 1
ATOM 1328 C C . LEU A 1 110 ? -14.28182 42.20156 -10.66397 1.000 69.27505 110 LEU A C 1
ATOM 1329 O O . LEU A 1 110 ? -14.04097 42.69520 -9.56083 1.000 67.62262 110 LEU A O 1
ATOM 1345 N N . LEU A 1 111 ? -14.22054 40.89990 -10.88916 1.000 68.69186 111 LEU A N 1
ATOM 1346 C CA . LEU A 1 111 ? -14.03968 39.99764 -9.76464 1.000 64.91505 111 LEU A CA 1
ATOM 1347 C C . LEU A 1 111 ? -13.07646 38.87232 -10.11478 1.000 70.30247 111 LEU A C 1
ATOM 1348 O O . LEU A 1 111 ? -12.66263 38.69958 -11.26392 1.000 62.68961 111 LEU A O 1
ATOM 1364 N N . GLY A 1 112 ? -12.69761 38.11494 -9.08792 1.000 67.00391 112 GLY A N 1
ATOM 1365 C CA . GLY A 1 112 ? -11.86669 36.95833 -9.29189 1.000 76.93574 112 GLY A CA 1
ATOM 1366 C C . GLY A 1 112 ? -10.42039 37.36462 -9.39445 1.000 88.48809 112 GLY A C 1
ATOM 1367 O O . GLY A 1 112 ? -10.06633 38.54687 -9.34144 1.000 85.24479 112 GLY A O 1
ATOM 1371 N N . ASP A 1 113 ? -9.56617 36.33909 -9.53535 1.000 92.40688 113 ASP A N 1
ATOM 1372 C CA . ASP A 1 113 ? -8.12338 36.55512 -9.66556 1.000 101.14948 113 ASP A CA 1
ATOM 1373 C C . ASP A 1 113 ? -7.79358 37.30392 -10.95617 1.000 100.13265 113 ASP A C 1
ATOM 1374 O O . ASP A 1 113 ? -6.96910 38.22568 -10.95456 1.000 118.71791 113 ASP A O 1
ATOM 1383 N N . GLU A 1 114 ? -8.47634 36.96422 -12.05177 1.000 90.84905 114 GLU A N 1
ATOM 1384 C CA . GLU A 1 114 ? -8.41877 37.75338 -13.28262 1.000 93.49090 114 GLU A CA 1
ATOM 1385 C C . GLU A 1 114 ? -9.01192 39.14312 -13.20259 1.000 92.20708 114 GLU A C 1
ATOM 1386 O O . GLU A 1 114 ? -8.83596 39.89786 -14.15703 1.000 100.48628 114 GLU A O 1
ATOM 1398 N N . GLY A 1 115 ? -9.75813 39.50468 -12.15770 1.000 85.04209 115 GLY A N 1
ATOM 1399 C CA . GLY A 1 115 ? -10.31090 40.85496 -12.13815 1.000 77.70915 115 GLY A CA 1
ATOM 1400 C C . GLY A 1 115 ? -9.24051 41.92422 -11.97035 1.000 66.41819 115 GLY A C 1
ATOM 1401 O O . GLY A 1 115 ? -9.19687 42.91498 -12.70909 1.000 63.31754 115 GLY A O 1
ATOM 1405 N N . LEU A 1 116 ? -8.33881 41.71717 -11.01597 1.000 64.83843 116 LEU A N 1
ATOM 1406 C CA . LEU A 1 116 ? -7.31156 42.70687 -10.74353 1.000 77.54689 116 LEU A CA 1
ATOM 1407 C C . LEU A 1 116 ? -6.44090 42.91626 -11.96677 1.000 80.63017 116 LEU A C 1
ATOM 1408 O O . LEU A 1 116 ? -6.04276 44.05183 -12.28403 1.000 64.54899 116 LEU A O 1
ATOM 1424 N N . ALA A 1 117 ? -6.17901 41.83325 -12.69675 1.000 80.52644 117 ALA A N 1
ATOM 1425 C CA . ALA A 1 117 ? -5.40046 41.96136 -13.91589 1.000 80.30862 117 ALA A CA 1
ATOM 1426 C C . ALA A 1 117 ? -6.15711 42.72455 -14.99078 1.000 72.73851 117 ALA A C 1
ATOM 1427 O O . ALA A 1 117 ? -5.57899 43.56819 -15.68344 1.000 71.81516 117 ALA A O 1
ATOM 1434 N N . GLU A 1 118 ? -7.45105 42.46584 -15.14326 1.000 73.77056 118 GLU A N 1
ATOM 1435 C CA . GLU A 1 118 ? -8.18461 43.17867 -16.17966 1.000 75.17494 118 GLU A CA 1
ATOM 1436 C C . GLU A 1 118 ? -8.26834 44.66826 -15.86189 1.000 68.57339 118 GLU A C 1
ATOM 1437 O O . GLU A 1 118 ? -8.19161 45.51021 -16.76824 1.000 67.13690 118 GLU A O 1
ATOM 1449 N N . LEU A 1 119 ? -8.44250 45.00764 -14.57967 1.000 68.43155 119 LEU A N 1
ATOM 1450 C CA . LEU A 1 119 ? -8.54281 46.41032 -14.18217 1.000 70.39184 119 LEU A CA 1
ATOM 1451 C C . LEU A 1 119 ? -7.25927 47.14865 -14.49600 1.000 70.77082 119 LEU A C 1
ATOM 1452 O O . LEU A 1 119 ? -7.27491 48.29387 -14.98564 1.000 67.19977 119 LEU A O 1
ATOM 1468 N N . ALA A 1 120 ? -6.13396 46.48697 -14.22525 1.000 67.37762 120 ALA A N 1
ATOM 1469 C CA . ALA A 1 120 ? -4.83468 47.10131 -14.42733 1.000 63.49397 120 ALA A CA 1
ATOM 1470 C C . ALA A 1 120 ? -4.56148 47.28880 -15.90017 1.000 66.14816 120 ALA A C 1
ATOM 1471 O O . ALA A 1 120 ? -3.84209 48.21392 -16.29833 1.000 74.88479 120 ALA A O 1
ATOM 1478 N N . CYS A 1 121 ? -5.19387 46.47849 -16.71781 1.000 70.54301 121 CYS A N 1
ATOM 1479 C CA . CYS A 1 121 ? -5.02540 46.56815 -18.15080 1.000 80.21826 121 CYS A CA 1
ATOM 1480 C C . CYS A 1 121 ? -6.04770 47.45737 -18.83092 1.000 74.68087 121 CYS A C 1
ATOM 1481 O O . CYS A 1 121 ? -5.98012 47.59588 -20.05001 1.000 78.17085 121 CYS A O 1
ATOM 1489 N N . VAL A 1 122 ? -6.94462 48.11598 -18.10657 1.000 71.11469 122 VAL A N 1
ATOM 1490 C CA . VAL A 1 122 ? -7.89929 48.91506 -18.87143 1.000 77.77761 122 VAL A CA 1
ATOM 1491 C C . VAL A 1 122 ? -7.14470 50.04369 -19.55943 1.000 73.56201 122 VAL A C 1
ATOM 1492 O O . VAL A 1 122 ? -6.28040 50.66759 -18.93500 1.000 82.29797 122 VAL A O 1
ATOM 1505 N N . PRO A 1 123 ? -7.39154 50.31019 -20.83460 1.000 82.68143 123 PRO A N 1
ATOM 1506 C CA . PRO A 1 123 ? -6.94766 51.58896 -21.40135 1.000 74.32373 123 PRO A CA 1
ATOM 1507 C C . PRO A 1 123 ? -7.76389 52.60693 -20.63798 1.000 90.54342 123 PRO A C 1
ATOM 1508 O O . PRO A 1 123 ? -8.59738 52.22688 -19.80632 1.000 102.28371 123 PRO A O 1
ATOM 1519 N N . ASN A 1 124 ? -7.65443 53.86435 -20.96018 1.000 86.56111 124 ASN A N 1
ATOM 1520 C CA . ASN A 1 124 ? -8.43781 54.91480 -20.33405 1.000 78.72501 124 ASN A CA 1
ATOM 1521 C C . ASN A 1 124 ? -7.95426 55.26259 -18.93544 1.000 77.58078 124 ASN A C 1
ATOM 1522 O O . ASN A 1 124 ? -8.73683 55.78901 -18.14950 1.000 81.54333 124 ASN A O 1
ATOM 1533 N N . TYR A 1 125 ? -6.71006 54.99740 -18.56619 1.000 78.33456 125 TYR A N 1
ATOM 1534 C CA . TYR A 1 125 ? -6.21161 55.50857 -17.29472 1.000 70.47351 125 TYR A CA 1
ATOM 1535 C C . TYR A 1 125 ? -4.71942 55.68615 -17.44649 1.000 65.34931 125 TYR A C 1
ATOM 1536 O O . TYR A 1 125 ? -4.09771 55.04501 -18.29923 1.000 76.22678 125 TYR A O 1
ATOM 1554 N N . ASP A 1 126 ? -4.17276 56.64748 -16.69776 1.000 71.04114 126 ASP A N 1
ATOM 1555 C CA . ASP A 1 126 ? -2.75779 57.01698 -16.78677 1.000 64.60784 126 ASP A CA 1
ATOM 1556 C C . ASP A 1 126 ? -1.90632 56.37685 -15.69910 1.000 70.27700 126 ASP A C 1
ATOM 1557 O O . ASP A 1 126 ? -0.80727 55.88225 -15.96394 1.000 69.24469 126 ASP A O 1
ATOM 1566 N N . ILE A 1 127 ? -2.37986 56.40582 -14.46623 1.000 67.73311 127 ILE A N 1
ATOM 1567 C CA . ILE A 1 127 ? -1.56428 56.01884 -13.33326 1.000 59.89482 127 ILE A CA 1
ATOM 1568 C C . ILE A 1 127 ? -2.29178 55.00190 -12.48834 1.000 55.43533 127 ILE A C 1
ATOM 1569 O O . ILE A 1 127 ? -3.43465 55.22630 -12.08736 1.000 62.71641 127 ILE A O 1
ATOM 1585 N N . LEU A 1 128 ? -1.57202 53.96061 -12.10319 1.000 60.04672 128 LEU A N 1
ATOM 1586 C CA . LEU A 1 128 ? -2.04458 52.92764 -11.20310 1.000 59.81963 128 LEU A CA 1
ATOM 1587 C C . LEU A 1 128 ? -1.46074 53.18769 -9.82303 1.000 60.53678 128 LEU A C 1
ATOM 1588 O O . LEU A 1 128 ? -0.25330 53.06952 -9.63153 1.000 66.95477 128 LEU A O 1
ATOM 1604 N N . VAL A 1 129 ? -2.30600 53.48596 -8.84822 1.000 63.41338 129 VAL A N 1
ATOM 1605 C CA . VAL A 1 129 ? -1.84774 53.61349 -7.47490 1.000 53.72309 129 VAL A CA 1
ATOM 1606 C C . VAL A 1 129 ? -1.95133 52.21932 -6.87078 1.000 56.07575 129 VAL A C 1
ATOM 1607 O O . VAL A 1 129 ? -3.04594 51.74932 -6.53685 1.000 54.88457 129 VAL A O 1
ATOM 1620 N N . SER A 1 130 ? -0.80106 51.53245 -6.76451 1.000 66.66429 130 SER A N 1
ATOM 1621 C CA . SER A 1 130 ? -0.75757 50.16370 -6.25702 1.000 53.59381 130 SER A CA 1
ATOM 1622 C C . SER A 1 130 ? -0.61297 50.23498 -4.75084 1.000 57.43087 130 SER A C 1
ATOM 1623 O O . SER A 1 130 ? 0.49944 50.27477 -4.22079 1.000 58.49661 130 SER A O 1
ATOM 1631 N N . ALA A 1 131 ? -1.74831 50.22356 -4.04642 1.000 53.20897 131 ALA A N 1
ATOM 1632 C CA . ALA A 1 131 ? -1.74462 50.27221 -2.59298 1.000 53.92079 131 ALA A CA 1
ATOM 1633 C C . ALA A 1 131 ? -2.37305 49.03815 -1.98506 1.000 51.82477 131 ALA A C 1
ATOM 1634 O O . ALA A 1 131 ? -2.84461 49.09269 -0.84967 1.000 54.67571 131 ALA A O 1
ATOM 1641 N N . ILE A 1 132 ? -2.42352 47.93925 -2.73064 1.000 65.27358 132 ILE A N 1
ATOM 1642 C CA . ILE A 1 132 ? -2.81838 46.65656 -2.15098 1.000 76.87519 132 ILE A CA 1
ATOM 1643 C C . ILE A 1 132 ? -1.67865 46.15503 -1.28241 1.000 83.24773 132 ILE A C 1
ATOM 1644 O O . ILE A 1 132 ? -0.49744 46.37396 -1.58315 1.000 85.35345 132 ILE A O 1
ATOM 1660 N N . VAL A 1 133 ? -2.00550 45.46487 -0.25594 1.000 86.06621 133 VAL A N 1
ATOM 1661 C CA . VAL A 1 133 ? -0.97692 44.92929 0.62419 1.000 92.92722 133 VAL A CA 1
ATOM 1662 C C . VAL A 1 133 ? -0.52713 43.54773 0.16587 1.000 86.26003 133 VAL A C 1
ATOM 1663 O O . VAL A 1 133 ? -1.34841 42.69874 -0.22577 1.000 89.73216 133 VAL A O 1
ATOM 1676 N N . GLY A 1 134 ? 0.78031 43.31873 0.19948 1.000 82.05695 134 GLY A N 1
ATOM 1677 C CA . GLY A 1 134 ? 1.27652 41.96528 -0.00289 1.000 80.59765 134 GLY A CA 1
ATOM 1678 C C . GLY A 1 134 ? 1.52323 41.54761 -1.44252 1.000 79.01734 134 GLY A C 1
ATOM 1679 O O . GLY A 1 134 ? 1.46406 42.33954 -2.38598 1.000 77.91437 134 GLY A O 1
ATOM 1683 N N . PHE A 1 135 ? 1.74628 40.23198 -1.60804 1.000 86.61174 135 PHE A N 1
ATOM 1684 C CA . PHE A 1 135 ? 2.08173 39.66291 -2.91210 1.000 86.35085 135 PHE A CA 1
ATOM 1685 C C . PHE A 1 135 ? 0.92756 39.75075 -3.90505 1.000 74.46875 135 PHE A C 1
ATOM 1686 O O . PHE A 1 135 ? 1.18782 39.69600 -5.10679 1.000 83.39175 135 PHE A O 1
ATOM 1703 N N . LYS A 1 136 ? -0.30027 40.05468 -3.47431 1.000 75.15596 136 LYS A N 1
ATOM 1704 C CA . LYS A 1 136 ? -1.39595 40.06789 -4.44707 1.000 77.83219 136 LYS A CA 1
ATOM 1705 C C . LYS A 1 136 ? -1.35358 41.31268 -5.31025 1.000 79.38262 136 LYS A C 1
ATOM 1706 O O . LYS A 1 136 ? -2.10014 41.41693 -6.28893 1.000 66.64224 136 LYS A O 1
ATOM 1725 N N . GLY A 1 137 ? -0.46269 42.24052 -4.99360 1.000 76.01706 137 GLY A N 1
ATOM 1726 C CA . GLY A 1 137 ? -0.26188 43.36279 -5.86347 1.000 71.32075 137 GLY A CA 1
ATOM 1727 C C . GLY A 1 137 ? 0.76397 43.16834 -6.92082 1.000 66.47344 137 GLY A C 1
ATOM 1728 O O . GLY A 1 137 ? 0.86085 44.02713 -7.79017 1.000 77.19074 137 GLY A O 1
ATOM 1732 N N . VAL A 1 138 ? 1.55264 42.09495 -6.87214 1.000 65.11670 138 VAL A N 1
ATOM 1733 C CA . VAL A 1 138 ? 2.65788 41.96128 -7.81099 1.000 55.38004 138 VAL A CA 1
ATOM 1734 C C . VAL A 1 138 ? 2.16122 42.01299 -9.25172 1.000 57.35446 138 VAL A C 1
ATOM 1735 O O . VAL A 1 138 ? 2.65769 42.80186 -10.05244 1.000 56.75476 138 VAL A O 1
ATOM 1748 N N . LEU A 1 139 ? 1.30500 41.05986 -9.62643 1.000 69.04361 139 LEU A N 1
ATOM 1749 C CA . LEU A 1 139 ? 0.90387 40.93571 -11.04424 1.000 64.59571 139 LEU A CA 1
ATOM 1750 C C . LEU A 1 139 ? 0.17599 42.14196 -11.57300 1.000 66.31908 139 LEU A C 1
ATOM 1751 O O . LEU A 1 139 ? 0.49157 42.59064 -12.70638 1.000 69.09134 139 LEU A O 1
ATOM 1767 N N . PRO A 1 140 ? -0.81033 42.70910 -10.91863 1.000 62.43141 140 PRO A N 1
ATOM 1768 C CA . PRO A 1 140 ? -1.45230 43.88137 -11.49726 1.000 66.64410 140 PRO A CA 1
ATOM 1769 C C . PRO A 1 140 ? -0.42420 44.95843 -11.70932 1.000 68.24998 140 PRO A C 1
ATOM 1770 O O . PRO A 1 140 ? -0.38043 45.61380 -12.76844 1.000 64.84712 140 PRO A O 1
ATOM 1781 N N . THR A 1 141 ? 0.47933 45.09538 -10.74258 1.000 59.48079 141 THR A N 1
ATOM 1782 C CA . THR A 1 141 ? 1.51248 46.10895 -10.89008 1.000 65.89295 141 THR A CA 1
ATOM 1783 C C . THR A 1 141 ? 2.32363 45.83915 -12.15332 1.000 69.63922 141 THR A C 1
ATOM 1784 O O . THR A 1 141 ? 2.62666 46.76563 -12.92013 1.000 61.03244 141 THR A O 1
ATOM 1795 N N . LEU A 1 142 ? 2.62464 44.55541 -12.42146 1.000 64.03360 142 LEU A N 1
ATOM 1796 C CA . LEU A 1 142 ? 3.46463 44.22531 -13.56509 1.000 67.41340 142 LEU A CA 1
ATOM 1797 C C . LEU A 1 142 ? 2.75053 44.53392 -14.87695 1.000 71.25028 142 LEU A C 1
ATOM 1798 O O . LEU A 1 142 ? 3.35180 45.12007 -15.78582 1.000 75.14621 142 LEU A O 1
ATOM 1814 N N . LYS A 1 143 ? 1.44784 44.21384 -14.98133 1.000 74.28430 143 LYS A N 1
ATOM 1815 C CA . LYS A 1 143 ? 0.80320 44.36119 -16.28414 1.000 64.62947 143 LYS A CA 1
ATOM 1816 C C . LYS A 1 143 ? 0.45575 45.79701 -16.58299 1.000 69.77331 143 LYS A C 1
ATOM 1817 O O . LYS A 1 143 ? 0.48263 46.18889 -17.75283 1.000 81.24895 143 LYS A O 1
ATOM 1836 N N . ALA A 1 144 ? 0.25036 46.62554 -15.55681 1.000 62.68672 144 ALA A N 1
ATOM 1837 C CA . ALA A 1 144 ? 0.12319 48.05835 -15.78745 1.000 60.78407 144 ALA A CA 1
ATOM 1838 C C . ALA A 1 144 ? 1.40936 48.65997 -16.35785 1.000 77.12781 144 ALA A C 1
ATOM 1839 O O . ALA A 1 144 ? 1.36208 49.51655 -17.26035 1.000 68.90980 144 ALA A O 1
ATOM 1846 N N . LEU A 1 145 ? 2.56623 48.29659 -15.77786 1.000 70.19591 145 LEU A N 1
ATOM 1847 C CA . LEU A 1 145 ? 3.82671 48.83127 -16.27795 1.000 68.74685 145 LEU A CA 1
ATOM 1848 C C . LEU A 1 145 ? 4.04282 48.41535 -17.72798 1.000 67.64387 145 LEU A C 1
ATOM 1849 O O . LEU A 1 145 ? 4.37318 49.24918 -18.58101 1.000 63.38581 145 LEU A O 1
ATOM 1865 N N . GLU A 1 146 ? 3.79977 47.13525 -18.02802 1.000 74.19029 146 GLU A N 1
ATOM 1866 C CA . GLU A 1 146 ? 3.89319 46.63546 -19.39528 1.000 79.16543 146 GLU A CA 1
ATOM 1867 C C . GLU A 1 146 ? 2.87248 47.30114 -20.30412 1.000 74.90018 146 GLU A C 1
ATOM 1868 O O . GLU A 1 146 ? 3.10606 47.45922 -21.50506 1.000 82.38234 146 GLU A O 1
ATOM 1880 N N . ALA A 1 147 ? 1.72162 47.64397 -19.77791 1.000 71.74955 147 ALA A N 1
ATOM 1881 C CA . ALA A 1 147 ? 0.71978 48.28551 -20.60478 1.000 74.77386 147 ALA A CA 1
ATOM 1882 C C . ALA A 1 147 ? 1.00164 49.75289 -20.80502 1.000 70.82888 147 ALA A C 1
ATOM 1883 O O . ALA A 1 147 ? 0.15039 50.46982 -21.33297 1.000 75.10070 147 ALA A O 1
ATOM 1890 N N . GLY A 1 148 ? 2.18114 50.20188 -20.40191 1.000 73.69220 148 GLY A N 1
ATOM 1891 C CA . GLY A 1 148 ? 2.61502 51.57487 -20.55169 1.000 75.06094 148 GLY A CA 1
ATOM 1892 C C . GLY A 1 148 ? 2.10536 52.53828 -19.50708 1.000 69.64484 148 GLY A C 1
ATOM 1893 O O . GLY A 1 148 ? 2.39054 53.73271 -19.60396 1.000 71.91109 148 GLY A O 1
ATOM 1897 N N . LYS A 1 149 ? 1.46207 52.06226 -18.45505 1.000 64.26229 149 LYS A N 1
ATOM 1898 C CA . LYS A 1 149 ? 0.93662 52.98066 -17.46062 1.000 70.09595 149 LYS A CA 1
ATOM 1899 C C . LYS A 1 149 ? 1.97203 53.18277 -16.36058 1.000 64.28846 149 LYS A C 1
ATOM 1900 O O . LYS A 1 149 ? 2.79311 52.31846 -16.07536 1.000 72.93990 149 LYS A O 1
ATOM 1919 N N . ASP A 1 150 ? 2.01111 54.36966 -15.82526 1.000 65.44669 150 ASP A N 1
ATOM 1920 C CA . ASP A 1 150 ? 2.88955 54.63654 -14.70346 1.000 68.54081 150 ASP A CA 1
ATOM 1921 C C . ASP A 1 150 ? 2.27665 54.01120 -13.46829 1.000 62.22227 150 ASP A C 1
ATOM 1922 O O . ASP A 1 150 ? 1.07563 53.78364 -13.41281 1.000 75.10639 150 ASP A O 1
ATOM 1931 N N . VAL A 1 151 ? 3.11887 53.63014 -12.52528 1.000 60.62719 151 VAL A N 1
ATOM 1932 C CA . VAL A 1 151 ? 2.68486 52.96496 -11.30734 1.000 63.17717 151 VAL A CA 1
ATOM 1933 C C . VAL A 1 151 ? 3.27615 53.73080 -10.14107 1.000 55.60655 151 VAL A C 1
ATOM 1934 O O . VAL A 1 151 ? 4.48822 53.74301 -9.96834 1.000 58.92704 151 VAL A O 1
ATOM 1947 N N . ALA A 1 152 ? 2.43258 54.32725 -9.32715 1.000 59.80794 152 ALA A N 1
ATOM 1948 C CA . ALA A 1 152 ? 2.84474 54.89811 -8.05605 1.000 51.08369 152 ALA A CA 1
ATOM 1949 C C . ALA A 1 152 ? 2.80085 53.75795 -7.06197 1.000 55.08604 152 ALA A C 1
ATOM 1950 O O . ALA A 1 152 ? 1.71650 53.38479 -6.61394 1.000 58.53337 152 ALA A O 1
ATOM 1957 N N . LEU A 1 153 ? 3.95710 53.22852 -6.67841 1.000 60.84295 153 LEU A N 1
ATOM 1958 C CA . LEU A 1 153 ? 4.01272 51.92046 -6.03541 1.000 58.55537 153 LEU A CA 1
ATOM 1959 C C . LEU A 1 153 ? 4.15987 52.07780 -4.53671 1.000 55.24123 153 LEU A C 1
ATOM 1960 O O . LEU A 1 153 ? 5.20810 52.50025 -4.05621 1.000 58.20677 153 LEU A O 1
ATOM 1976 N N . ALA A 1 154 ? 3.08713 51.78133 -3.80747 1.000 57.68341 154 ALA A N 1
ATOM 1977 C CA . ALA A 1 154 ? 3.12468 51.71392 -2.35461 1.000 68.15009 154 ALA A CA 1
ATOM 1978 C C . ALA A 1 154 ? 3.48158 50.33005 -1.87779 1.000 61.42923 154 ALA A C 1
ATOM 1979 O O . ALA A 1 154 ? 4.18115 50.17102 -0.87357 1.000 72.18391 154 ALA A O 1
ATOM 1986 N N . ASN A 1 155 ? 3.00197 49.33835 -2.59259 1.000 62.93906 155 ASN A N 1
ATOM 1987 C CA . ASN A 1 155 ? 3.16444 47.94348 -2.23168 1.000 69.56214 155 ASN A CA 1
ATOM 1988 C C . ASN A 1 155 ? 4.62557 47.53993 -2.29762 1.000 65.75224 155 ASN A C 1
ATOM 1989 O O . ASN A 1 155 ? 5.11738 47.13090 -3.35343 1.000 74.43305 155 ASN A O 1
ATOM 2000 N N . LYS A 1 156 ? 5.33490 47.67938 -1.17849 1.000 71.94376 156 LYS A N 1
ATOM 2001 C CA . LYS A 1 156 ? 6.74989 47.32572 -1.14872 1.000 83.99558 156 LYS A CA 1
ATOM 2002 C C . LYS A 1 156 ? 6.94657 45.83392 -1.39063 1.000 80.19641 156 LYS A C 1
ATOM 2003 O O . LYS A 1 156 ? 7.94933 45.44043 -1.99090 1.000 71.65766 156 LYS A O 1
ATOM 2022 N N . GLU A 1 157 ? 6.02148 44.98914 -0.91757 1.000 76.93160 157 GLU A N 1
ATOM 2023 C CA . GLU A 1 157 ? 6.20141 43.54087 -1.04665 1.000 74.48357 157 GLU A CA 1
ATOM 2024 C C . GLU A 1 157 ? 6.42088 43.10566 -2.50251 1.000 70.28199 157 GLU A C 1
ATOM 2025 O O . GLU A 1 157 ? 7.12534 42.13776 -2.76346 1.000 78.40064 157 GLU A O 1
ATOM 2037 N N . ALA A 1 158 ? 5.87186 43.81219 -3.47090 1.000 79.28722 158 ALA A N 1
ATOM 2038 C CA . ALA A 1 158 ? 6.12253 43.42410 -4.84972 1.000 69.01870 158 ALA A CA 1
ATOM 2039 C C . ALA A 1 158 ? 7.60874 43.42117 -5.16574 1.000 66.71551 158 ALA A C 1
ATOM 2040 O O . ALA A 1 158 ? 8.12521 42.47177 -5.75991 1.000 77.28871 158 ALA A O 1
ATOM 2047 N N . LEU A 1 159 ? 8.28617 44.52823 -4.88515 1.000 68.08500 159 LEU A N 1
ATOM 2048 C CA . LEU A 1 159 ? 9.69737 44.67687 -5.24079 1.000 62.46269 159 LEU A CA 1
ATOM 2049 C C . LEU A 1 159 ? 10.60900 43.78759 -4.39683 1.000 69.05881 159 LEU A C 1
ATOM 2050 O O . LEU A 1 159 ? 11.71205 43.44163 -4.83859 1.000 70.78775 159 LEU A O 1
ATOM 2066 N N . VAL A 1 160 ? 10.22673 43.51030 -3.14876 1.000 61.51396 160 VAL A N 1
ATOM 2067 C CA . VAL A 1 160 ? 10.98247 42.57463 -2.32464 1.000 64.74174 160 VAL A CA 1
ATOM 2068 C C . VAL A 1 160 ? 11.01233 41.19325 -2.97202 1.000 62.66431 160 VAL A C 1
ATOM 2069 O O . VAL A 1 160 ? 12.06150 40.54725 -3.06753 1.000 58.51667 160 VAL A O 1
ATOM 2082 N N . ALA A 1 161 ? 9.83303 40.67864 -3.29987 1.000 63.69432 161 ALA A N 1
ATOM 2083 C CA . ALA A 1 161 ? 9.64055 39.33384 -3.82847 1.000 61.07858 161 ALA A CA 1
ATOM 2084 C C . ALA A 1 161 ? 10.06536 39.22095 -5.28633 1.000 61.06161 161 ALA A C 1
ATOM 2085 O O . ALA A 1 161 ? 10.66459 38.22503 -5.68376 1.000 69.04067 161 ALA A O 1
ATOM 2092 N N . ALA A 1 162 ? 9.63256 40.16116 -6.12440 1.000 63.35486 162 ALA A N 1
ATOM 2093 C CA . ALA A 1 162 ? 9.80796 40.06851 -7.56573 1.000 55.61680 162 ALA A CA 1
ATOM 2094 C C . ALA A 1 162 ? 10.77146 41.11019 -8.09574 1.000 59.35591 162 ALA A C 1
ATOM 2095 O O . ALA A 1 162 ? 10.62836 41.56085 -9.23483 1.000 63.53101 162 ALA A O 1
ATOM 2102 N N . GLY A 1 163 ? 11.71480 41.54264 -7.26930 1.000 58.19342 163 GLY A N 1
ATOM 2103 C CA . GLY A 1 163 ? 12.66624 42.55397 -7.67740 1.000 62.03962 163 GLY A CA 1
ATOM 2104 C C . GLY A 1 163 ? 13.31866 42.27065 -9.01516 1.000 58.82779 163 GLY A C 1
ATOM 2105 O O . GLY A 1 163 ? 13.26736 43.08184 -9.95783 1.000 60.03909 163 GLY A O 1
ATOM 2109 N N . PRO A 1 164 ? 13.87960 41.06665 -9.15354 1.000 62.23898 164 PRO A N 1
ATOM 2110 C CA . PRO A 1 164 ? 14.53674 40.73297 -10.43311 1.000 61.53842 164 PRO A CA 1
ATOM 2111 C C . PRO A 1 164 ? 13.61242 40.89474 -11.63300 1.000 64.69044 164 PRO A C 1
ATOM 2112 O O . PRO A 1 164 ? 14.03511 41.43004 -12.67056 1.000 68.14752 164 PRO A O 1
ATOM 2123 N N . VAL A 1 165 ? 12.34322 40.47341 -11.50066 1.000 68.56599 165 VAL A N 1
ATOM 2124 C CA . VAL A 1 165 ? 11.37148 40.62071 -12.58549 1.000 59.31327 165 VAL A CA 1
ATOM 2125 C C . VAL A 1 165 ? 11.11273 42.08869 -12.89359 1.000 65.32889 165 VAL A C 1
ATOM 2126 O O . VAL A 1 165 ? 10.98008 42.47451 -14.06583 1.000 68.86117 165 VAL A O 1
ATOM 2139 N N . PHE A 1 166 ? 11.02928 42.93997 -11.86099 1.000 57.57333 166 PHE A N 1
ATOM 2140 C CA . PHE A 1 166 ? 10.87092 44.36216 -12.15622 1.000 65.12724 166 PHE A CA 1
ATOM 2141 C C . PHE A 1 166 ? 12.09092 44.89086 -12.89208 1.000 65.78507 166 PHE A C 1
ATOM 2142 O O . PHE A 1 166 ? 11.95204 45.61801 -13.88462 1.000 62.73798 166 PHE A O 1
ATOM 2159 N N . ARG A 1 167 ? 13.29553 44.47829 -12.44687 1.000 65.14428 167 ARG A N 1
ATOM 2160 C CA . ARG A 1 167 ? 14.55208 44.91582 -13.07349 1.000 71.43012 167 ARG A CA 1
ATOM 2161 C C . ARG A 1 167 ? 14.63781 44.46413 -14.51922 1.000 63.54934 167 ARG A C 1
ATOM 2162 O O . ARG A 1 167 ? 14.94509 45.26905 -15.40275 1.000 65.12112 167 ARG A O 1
ATOM 2183 N N . CYS A 1 168 ? 14.26470 43.21154 -14.79408 1.000 66.93454 168 CYS A N 1
ATOM 2184 C CA . CYS A 1 168 ? 14.20226 42.73632 -16.17290 1.000 71.12937 168 CYS A CA 1
ATOM 2185 C C . CYS A 1 168 ? 13.13607 43.47272 -16.97530 1.000 70.72573 168 CYS A C 1
ATOM 2186 O O . CYS A 1 168 ? 13.38220 43.92025 -18.10116 1.000 80.43045 168 CYS A O 1
ATOM 2194 N N . LEU A 1 169 ? 11.94540 43.63012 -16.41284 1.000 69.97928 169 LEU A N 1
ATOM 2195 C CA . LEU A 1 169 ? 10.89448 44.29991 -17.16990 1.000 69.90663 169 LEU A CA 1
ATOM 2196 C C . LEU A 1 169 ? 11.26408 45.73842 -17.49906 1.000 69.56713 169 LEU A C 1
ATOM 2197 O O . LEU A 1 169 ? 11.06513 46.19759 -18.62998 1.000 77.76124 169 LEU A O 1
ATOM 2213 N N . LEU A 1 170 ? 11.80612 46.46919 -16.52908 1.000 72.81217 170 LEU A N 1
ATOM 2214 C CA . LEU A 1 170 ? 12.23215 47.83365 -16.80671 1.000 77.45441 170 LEU A CA 1
ATOM 2215 C C . LEU A 1 170 ? 13.63436 47.88631 -17.37729 1.000 83.40836 170 LEU A C 1
ATOM 2216 O O . LEU A 1 170 ? 14.15479 48.98646 -17.59931 1.000 87.82866 170 LEU A O 1
ATOM 2232 N N . SER A 1 171 ? 14.27140 46.73547 -17.59181 1.000 78.01855 171 SER A N 1
ATOM 2233 C CA . SER A 1 171 ? 15.50939 46.66037 -18.39005 1.000 86.75909 171 SER A CA 1
ATOM 2234 C C . SER A 1 171 ? 16.63635 47.51547 -17.79335 1.000 81.43564 171 SER A C 1
ATOM 2235 O O . SER A 1 171 ? 17.32811 48.24316 -18.50687 1.000 78.62407 171 SER A O 1
ATOM 2243 N N . THR A 1 172 ? 16.76627 47.49498 -16.47099 1.000 85.14529 172 THR A N 1
ATOM 2244 C CA . THR A 1 172 ? 17.73748 48.30392 -15.75056 1.000 88.45340 172 THR A CA 1
ATOM 2245 C C . THR A 1 172 ? 18.20059 47.49517 -14.55832 1.000 88.21332 172 THR A C 1
ATOM 2246 O O . THR A 1 172 ? 17.41611 46.72608 -13.98746 1.000 82.29076 172 THR A O 1
ATOM 2257 N N . ARG A 1 173 ? 19.47839 47.63162 -14.21915 1.000 79.80143 173 ARG A N 1
ATOM 2258 C CA . ARG A 1 173 ? 19.99553 47.14747 -12.94832 1.000 87.96339 173 ARG A CA 1
ATOM 2259 C C . ARG A 1 173 ? 20.32616 48.30501 -12.01337 1.000 86.44814 173 ARG A C 1
ATOM 2260 O O . ARG A 1 173 ? 20.82113 48.07794 -10.90301 1.000 79.79520 173 ARG A O 1
ATOM 2281 N N . GLY A 1 174 ? 20.08123 49.54575 -12.44077 1.000 88.77702 174 GLY A N 1
ATOM 2282 C CA . GLY A 1 174 ? 20.32962 50.68542 -11.58167 1.000 73.53514 174 GLY A CA 1
ATOM 2283 C C . GLY A 1 174 ? 19.06251 51.20750 -10.93731 1.000 76.53879 174 GLY A C 1
ATOM 2284 O O . GLY A 1 174 ? 18.32594 50.45377 -10.27178 1.000 74.80418 174 GLY A O 1
ATOM 2288 N N . LEU A 1 175 ? 18.74741 52.46275 -11.25665 1.000 67.09085 175 LEU A N 1
ATOM 2289 C CA . LEU A 1 175 ? 17.64796 53.19653 -10.64710 1.000 71.70951 175 LEU A CA 1
ATOM 2290 C C . LEU A 1 175 ? 16.37532 52.82615 -11.39688 1.000 63.37429 175 LEU A C 1
ATOM 2291 O O . LEU A 1 175 ? 16.23300 53.15331 -12.58221 1.000 60.54805 175 LEU A O 1
ATOM 2307 N N . LEU A 1 176 ? 15.46304 52.10230 -10.71581 1.000 60.55709 176 LEU A N 1
ATOM 2308 C CA . LEU A 1 176 ? 14.20643 51.65738 -11.33276 1.000 62.68219 176 LEU A CA 1
ATOM 2309 C C . LEU A 1 176 ? 13.13671 52.75633 -11.36529 1.000 63.78039 176 LEU A C 1
ATOM 2310 O O . LEU A 1 176 ? 12.34340 52.83155 -12.31378 1.000 71.25134 176 LEU A O 1
ATOM 2326 N N . TYR A 1 177 ? 13.07503 53.58245 -10.32585 1.000 60.24314 177 TYR A N 1
ATOM 2327 C CA . TYR A 1 177 ? 12.14678 54.69425 -10.28784 1.000 62.49369 177 TYR A CA 1
ATOM 2328 C C . TYR A 1 177 ? 12.53528 55.73530 -11.32705 1.000 64.33161 177 TYR A C 1
ATOM 2329 O O . TYR A 1 177 ? 13.70742 55.91887 -11.62206 1.000 77.00159 177 TYR A O 1
ATOM 2347 N N . GLY A 1 178 ? 11.54326 56.44863 -11.85339 1.000 67.39037 178 GLY A N 1
ATOM 2348 C CA . GLY A 1 178 ? 11.79418 57.55814 -12.74558 1.000 60.54156 178 GLY A CA 1
ATOM 2349 C C . GLY A 1 178 ? 11.89785 57.13853 -14.18662 1.000 77.72506 178 GLY A C 1
ATOM 2350 O O . GLY A 1 178 ? 11.53458 56.03051 -14.58488 1.000 73.69533 178 GLY A O 1
ATOM 2354 N N . ASP A 1 179 ? 12.38141 58.07628 -14.99020 1.000 87.99583 179 ASP A N 1
ATOM 2355 C CA . ASP A 1 179 ? 12.70241 57.83474 -16.38832 1.000 94.93855 179 ASP A CA 1
ATOM 2356 C C . ASP A 1 179 ? 14.16634 58.11086 -16.70064 1.000 113.87145 179 ASP A C 1
ATOM 2357 O O . ASP A 1 179 ? 14.49681 58.43995 -17.84026 1.000 125.93174 179 ASP A O 1
ATOM 2366 N N . GLN A 1 180 ? 15.06149 58.03409 -15.70903 1.000 123.39954 180 GLN A N 1
ATOM 2367 C CA . GLN A 1 180 ? 16.43870 58.46801 -15.92099 1.000 131.45267 180 GLN A CA 1
ATOM 2368 C C . GLN A 1 180 ? 17.23141 57.39218 -16.64854 1.000 124.26162 180 GLN A C 1
ATOM 2369 O O . GLN A 1 180 ? 18.45507 57.30750 -16.51717 1.000 109.16995 180 GLN A O 1
ATOM 2383 N N . GLU A 1 181 ? 16.50865 56.56962 -17.42372 1.000 131.64069 181 GLU A N 1
ATOM 2384 C CA . GLU A 1 181 ? 16.99703 55.69638 -18.48401 1.000 122.50920 181 GLU A CA 1
ATOM 2385 C C . GLU A 1 181 ? 17.54503 56.48298 -19.66729 1.000 128.43106 181 GLU A C 1
ATOM 2386 O O . GLU A 1 181 ? 17.54814 55.98115 -20.79753 1.000 129.74328 181 GLU A O 1
ATOM 2398 N N . ARG A 1 182 ? 18.01224 57.70015 -19.43055 1.000 130.76024 182 ARG A N 1
ATOM 2399 C CA . ARG A 1 182 ? 18.53248 58.52341 -20.51243 1.000 131.42243 182 ARG A CA 1
ATOM 2400 C C . ARG A 1 182 ? 19.99161 58.16370 -20.79551 1.000 125.87794 182 ARG A C 1
ATOM 2401 O O . ARG A 1 182 ? 20.29527 57.04824 -21.22100 1.000 113.23721 182 ARG A O 1
ATOM 2422 N N . LYS A 1 221 ? 5.91588 50.53529 -25.03995 1.000 94.13195 221 LYS A N 1
ATOM 2423 C CA . LYS A 1 221 ? 6.93234 50.99730 -24.10295 1.000 92.74921 221 LYS A CA 1
ATOM 2424 C C . LYS A 1 221 ? 6.47699 50.91843 -22.63853 1.000 89.73575 221 LYS A C 1
ATOM 2425 O O . LYS A 1 221 ? 5.31191 51.12810 -22.33905 1.000 99.05312 221 LYS A O 1
ATOM 2443 N N . CYS A 1 222 ? 7.39786 50.66755 -21.71348 1.000 86.66062 222 CYS A N 1
ATOM 2444 C CA . CYS A 1 222 ? 7.00972 50.53032 -20.32309 1.000 74.69630 222 CYS A CA 1
ATOM 2445 C C . CYS A 1 222 ? 6.73259 51.86260 -19.66988 1.000 80.24470 222 CYS A C 1
ATOM 2446 O O . CYS A 1 222 ? 7.32251 52.88788 -20.00066 1.000 87.41705 222 CYS A O 1
ATOM 2454 N N . GLY A 1 223 ? 5.90067 51.81967 -18.69601 1.000 78.95210 223 GLY A N 1
ATOM 2455 C CA . GLY A 1 223 ? 5.60377 53.00258 -17.94211 1.000 73.29465 223 GLY A CA 1
ATOM 2456 C C . GLY A 1 223 ? 6.57256 53.19201 -16.83407 1.000 67.67475 223 GLY A C 1
ATOM 2457 O O . GLY A 1 223 ? 7.34956 52.30114 -16.52049 1.000 59.23573 223 GLY A O 1
ATOM 2461 N N . LEU A 1 224 ? 6.47409 54.36551 -16.21231 1.000 73.10156 224 LEU A N 1
ATOM 2462 C CA . LEU A 1 224 ? 7.37228 54.71801 -15.13691 1.000 67.77112 224 LEU A CA 1
ATOM 2463 C C . LEU A 1 224 ? 6.94057 54.14146 -13.79891 1.000 66.51191 224 LEU A C 1
ATOM 2464 O O . LEU A 1 224 ? 5.75984 53.97446 -13.50826 1.000 71.47174 224 LEU A O 1
ATOM 2480 N N . LEU A 1 225 ? 7.93363 53.84473 -12.97189 1.000 65.52494 225 LEU A N 1
ATOM 2481 C CA . LEU A 1 225 ? 7.71196 53.36814 -11.62207 1.000 62.57614 225 LEU A CA 1
ATOM 2482 C C . LEU A 1 225 ? 8.17105 54.47411 -10.69389 1.000 54.06114 225 LEU A C 1
ATOM 2483 O O . LEU A 1 225 ? 9.28494 54.97210 -10.84567 1.000 63.37760 225 LEU A O 1
ATOM 2499 N N . LEU A 1 226 ? 7.30040 54.88977 -9.76951 1.000 54.97735 226 LEU A N 1
ATOM 2500 C CA . LEU A 1 226 ? 7.55240 55.98653 -8.83474 1.000 52.75445 226 LEU A CA 1
ATOM 2501 C C . LEU A 1 226 ? 7.25813 55.56883 -7.41035 1.000 59.95536 226 LEU A C 1
ATOM 2502 O O . LEU A 1 226 ? 6.31336 54.79726 -7.15687 1.000 62.44985 226 LEU A O 1
ATOM 2518 N N . PRO A 1 227 ? 8.02811 56.03901 -6.43199 1.000 53.90546 227 PRO A N 1
ATOM 2519 C CA . PRO A 1 227 ? 7.90565 55.50493 -5.07023 1.000 51.09329 227 PRO A CA 1
ATOM 2520 C C . PRO A 1 227 ? 6.87046 56.22696 -4.24269 1.000 43.80634 227 PRO A C 1
ATOM 2521 O O . PRO A 1 227 ? 6.75906 57.44892 -4.39269 1.000 57.90308 227 PRO A O 1
ATOM 2532 N N . VAL A 1 228 ? 6.06165 55.52017 -3.45175 1.000 57.74726 228 VAL A N 1
ATOM 2533 C CA . VAL A 1 228 ? 5.14291 56.15486 -2.49802 1.000 59.70459 228 VAL A CA 1
ATOM 2534 C C . VAL A 1 228 ? 5.65291 56.04317 -1.06650 1.000 60.81539 228 VAL A C 1
ATOM 2535 O O . VAL A 1 228 ? 5.48499 56.97388 -0.27163 1.000 67.60337 228 VAL A O 1
ATOM 2548 N N . ASP A 1 229 ? 6.28026 54.91033 -0.73380 1.000 66.47154 229 ASP A N 1
ATOM 2549 C CA . ASP A 1 229 ? 6.89878 54.77347 0.57590 1.000 69.16638 229 ASP A CA 1
ATOM 2550 C C . ASP A 1 229 ? 7.70509 56.01961 0.91099 1.000 63.24366 229 ASP A C 1
ATOM 2551 O O . ASP A 1 229 ? 8.46121 56.56124 0.08899 1.000 65.36213 229 ASP A O 1
ATOM 2560 N N . SER A 1 230 ? 7.61970 56.38299 2.17876 1.000 59.01508 230 SER A N 1
ATOM 2561 C CA . SER A 1 230 ? 8.25904 57.57972 2.70585 1.000 62.75925 230 SER A CA 1
ATOM 2562 C C . SER A 1 230 ? 9.78101 57.57128 2.51389 1.000 64.06434 230 SER A C 1
ATOM 2563 O O . SER A 1 230 ? 10.39208 58.59842 2.16693 1.000 65.10445 230 SER A O 1
ATOM 2571 N N . GLU A 1 231 ? 10.42274 56.46223 2.84066 1.000 57.46848 231 GLU A N 1
ATOM 2572 C CA . GLU A 1 231 ? 11.88147 56.41509 2.75398 1.000 60.92267 231 GLU A CA 1
ATOM 2573 C C . GLU A 1 231 ? 12.36775 56.44543 1.30137 1.000 57.02782 231 GLU A C 1
ATOM 2574 O O . GLU A 1 231 ? 13.33195 57.16288 0.96987 1.000 57.69030 231 GLU A O 1
ATOM 2586 N N . HIS A 1 232 ? 11.72740 55.67520 0.42289 1.000 51.97152 232 HIS A N 1
ATOM 2587 C CA . HIS A 1 232 ? 12.14541 55.65012 -0.97166 1.000 53.90002 232 HIS A CA 1
ATOM 2588 C C . HIS A 1 232 ? 11.81483 56.96229 -1.64197 1.000 53.12442 232 HIS A C 1
ATOM 2589 O O . HIS A 1 232 ? 12.58815 57.43724 -2.48204 1.000 57.98480 232 HIS A O 1
ATOM 2603 N N . SER A 1 233 ? 10.68218 57.57477 -1.28268 1.000 53.91905 233 SER A N 1
ATOM 2604 C CA . SER A 1 233 ? 10.40352 58.91953 -1.78754 1.000 51.88046 233 SER A CA 1
ATOM 2605 C C . SER A 1 233 ? 11.49483 59.91467 -1.37729 1.000 50.86753 233 SER A C 1
ATOM 2606 O O . SER A 1 233 ? 12.02995 60.65266 -2.21403 1.000 48.27174 233 SER A O 1
ATOM 2614 N N . ALA A 1 234 ? 11.84777 59.94986 -0.09232 1.000 47.93716 234 ALA A N 1
ATOM 2615 C CA . ALA A 1 234 ? 12.90408 60.86040 0.33521 1.000 48.14516 234 ALA A CA 1
ATOM 2616 C C . ALA A 1 234 ? 14.16913 60.64602 -0.50044 1.000 52.36501 234 ALA A C 1
ATOM 2617 O O . ALA A 1 234 ? 14.67155 61.56793 -1.14048 1.000 51.88989 234 ALA A O 1
ATOM 2624 N N . ILE A 1 235 ? 14.65713 59.41311 -0.56456 1.000 53.27739 235 ILE A N 1
ATOM 2625 C CA . ILE A 1 235 ? 15.82392 59.12714 -1.38568 1.000 45.05538 235 ILE A CA 1
ATOM 2626 C C . ILE A 1 235 ? 15.56658 59.57353 -2.81806 1.000 50.18880 235 ILE A C 1
ATOM 2627 O O . ILE A 1 235 ? 16.38861 60.25809 -3.42579 1.000 61.92410 235 ILE A O 1
ATOM 2643 N N . PHE A 1 236 ? 14.41895 59.21787 -3.38522 1.000 46.81267 236 PHE A N 1
ATOM 2644 C CA . PHE A 1 236 ? 14.18235 59.61615 -4.77264 1.000 47.93933 236 PHE A CA 1
ATOM 2645 C C . PHE A 1 236 ? 14.17179 61.14445 -4.91391 1.000 59.84373 236 PHE A C 1
ATOM 2646 O O . PHE A 1 236 ? 14.76931 61.69377 -5.85122 1.000 63.12221 236 PHE A O 1
ATOM 2663 N N . GLN A 1 237 ? 13.56820 61.86976 -3.96619 1.000 54.63163 237 GLN A N 1
ATOM 2664 C CA . GLN A 1 237 ? 13.61820 63.32275 -4.08758 1.000 52.19547 237 GLN A CA 1
ATOM 2665 C C . GLN A 1 237 ? 15.06175 63.82498 -3.92806 1.000 58.66640 237 GLN A C 1
ATOM 2666 O O . GLN A 1 237 ? 15.57175 64.60167 -4.75664 1.000 57.07617 237 GLN A O 1
ATOM 2680 N N . ALA A 1 238 ? 15.77858 63.30369 -2.93299 1.000 55.69338 238 ALA A N 1
ATOM 2681 C CA . ALA A 1 238 ? 17.16031 63.73142 -2.75960 1.000 52.60325 238 ALA A CA 1
ATOM 2682 C C . ALA A 1 238 ? 17.98318 63.41450 -3.99906 1.000 53.15683 238 ALA A C 1
ATOM 2683 O O . ALA A 1 238 ? 18.91146 64.15209 -4.32337 1.000 59.60512 238 ALA A O 1
ATOM 2690 N N . LEU A 1 239 ? 17.66746 62.32439 -4.70622 1.000 56.98937 239 LEU A N 1
ATOM 2691 C CA . LEU A 1 239 ? 18.41860 61.99877 -5.91332 1.000 57.29245 239 LEU A CA 1
ATOM 2692 C C . LEU A 1 239 ? 18.07878 62.88958 -7.09964 1.000 56.89252 239 LEU A C 1
ATOM 2693 O O . LEU A 1 239 ? 18.70970 62.72393 -8.15352 1.000 53.52554 239 LEU A O 1
ATOM 2709 N N . GLN A 1 240 ? 17.08306 63.78001 -6.99206 1.000 54.67424 240 GLN A N 1
ATOM 2710 C CA . GLN A 1 240 ? 16.72525 64.58731 -8.14872 1.000 44.68035 240 GLN A CA 1
ATOM 2711 C C . GLN A 1 240 ? 17.87951 65.54910 -8.37041 1.000 65.00877 240 GLN A C 1
ATOM 2712 O O . GLN A 1 240 ? 18.45932 66.12147 -7.42241 1.000 69.77963 240 GLN A O 1
ATOM 2726 N N . GLY A 1 241 ? 18.33404 65.61782 -9.59141 1.000 61.83198 241 GLY A N 1
ATOM 2727 C CA . GLY A 1 241 ? 19.47849 66.46245 -9.86350 1.000 63.75486 241 GLY A CA 1
ATOM 2728 C C . GLY A 1 241 ? 20.84895 65.83756 -9.68778 1.000 62.44149 241 GLY A C 1
ATOM 2729 O O . GLY A 1 241 ? 21.81353 66.37583 -10.21753 1.000 65.38043 241 GLY A O 1
ATOM 2733 N N . VAL A 1 242 ? 20.97803 64.73664 -8.95753 1.000 67.57374 242 VAL A N 1
ATOM 2734 C CA . VAL A 1 242 ? 22.24592 64.01565 -8.89081 1.000 54.70995 242 VAL A CA 1
ATOM 2735 C C . VAL A 1 242 ? 22.53099 63.45533 -10.28300 1.000 57.04743 242 VAL A C 1
ATOM 2736 O O . VAL A 1 242 ? 21.76408 62.63418 -10.79122 1.000 63.61777 242 VAL A O 1
ATOM 2749 N N . PRO A 1 243 ? 23.61099 63.86173 -10.94056 1.000 59.45539 243 PRO A N 1
ATOM 2750 C CA . PRO A 1 243 ? 23.88740 63.36488 -12.29887 1.000 52.23497 243 PRO A CA 1
ATOM 2751 C C . PRO A 1 243 ? 24.34684 61.91503 -12.29301 1.000 58.89289 243 PRO A C 1
ATOM 2752 O O . PRO A 1 243 ? 24.62623 61.29319 -11.25843 1.000 63.27827 243 PRO A O 1
ATOM 2763 N N . ALA A 1 244 ? 24.36328 61.34798 -13.49287 1.000 60.46074 244 ALA A N 1
ATOM 2764 C CA . ALA A 1 244 ? 24.69614 59.93751 -13.61876 1.000 60.48199 244 ALA A CA 1
ATOM 2765 C C . ALA A 1 244 ? 26.09132 59.66112 -13.13126 1.000 71.85565 244 ALA A C 1
ATOM 2766 O O . ALA A 1 244 ? 26.36803 58.58170 -12.60224 1.000 74.76650 244 ALA A O 1
ATOM 2773 N N . SER A 1 245 ? 26.97583 60.63133 -13.30914 1.000 70.69599 245 SER A N 1
ATOM 2774 C CA . SER A 1 245 ? 28.34562 60.50990 -12.84575 1.000 57.94464 245 SER A CA 1
ATOM 2775 C C . SER A 1 245 ? 28.43581 60.29865 -11.34917 1.000 67.77807 245 SER A C 1
ATOM 2776 O O . SER A 1 245 ? 29.47118 59.82844 -10.86590 1.000 70.66315 245 SER A O 1
ATOM 2784 N N . CYS A 1 246 ? 27.43487 60.74011 -10.58296 1.000 66.69740 246 CYS A N 1
ATOM 2785 C CA . CYS A 1 246 ? 27.47489 60.57720 -9.13221 1.000 69.01014 246 CYS A CA 1
ATOM 2786 C C . CYS A 1 246 ? 26.58184 59.45916 -8.64043 1.000 62.05386 246 CYS A C 1
ATOM 2787 O O . CYS A 1 246 ? 26.40659 59.32100 -7.41930 1.000 64.73099 246 CYS A O 1
ATOM 2795 N N . TYR A 1 247 ? 26.04198 58.65496 -9.56719 1.000 69.45134 247 TYR A N 1
ATOM 2796 C CA . TYR A 1 247 ? 25.13338 57.54077 -9.32758 1.000 60.04667 247 TYR A CA 1
ATOM 2797 C C . TYR A 1 247 ? 25.76930 56.23067 -9.76945 1.000 62.72301 247 TYR A C 1
ATOM 2798 O O . TYR A 1 247 ? 26.25343 56.13592 -10.90506 1.000 72.92031 247 TYR A O 1
ATOM 2816 N N . PRO A 1 248 ? 25.73938 55.17915 -8.93859 1.000 65.29894 248 PRO A N 1
ATOM 2817 C CA . PRO A 1 248 ? 24.96370 55.13686 -7.69438 1.000 65.10144 248 PRO A CA 1
ATOM 2818 C C . PRO A 1 248 ? 25.62589 55.94715 -6.56105 1.000 66.41458 248 PRO A C 1
ATOM 2819 O O . PRO A 1 248 ? 26.78099 56.31290 -6.64064 1.000 69.48696 248 PRO A O 1
ATOM 2830 N N . PRO A 1 249 ? 24.86017 56.24245 -5.52623 1.000 64.02525 249 PRO A N 1
ATOM 2831 C CA . PRO A 1 249 ? 25.39962 56.96875 -4.38352 1.000 53.32209 249 PRO A CA 1
ATOM 2832 C C . PRO A 1 249 ? 26.32241 56.09516 -3.57606 1.000 57.09738 249 PRO A C 1
ATOM 2833 O O . PRO A 1 249 ? 26.22571 54.87595 -3.58250 1.000 61.73663 249 PRO A O 1
ATOM 2844 N N . ARG A 1 250 ? 27.13326 56.74893 -2.76616 1.000 59.71801 250 ARG A N 1
ATOM 2845 C CA . ARG A 1 250 ? 28.02999 56.01285 -1.89862 1.000 54.02645 250 ARG A CA 1
ATOM 2846 C C . ARG A 1 250 ? 27.28092 55.24889 -0.81633 1.000 50.79466 250 ARG A C 1
ATOM 2847 O O . ARG A 1 250 ? 27.59018 54.09128 -0.53337 1.000 66.48147 250 ARG A O 1
ATOM 2868 N N . LYS A 1 251 ? 26.33831 55.89467 -0.16227 1.000 59.90834 251 LYS A N 1
ATOM 2869 C CA . LYS A 1 251 ? 25.61685 55.29551 0.93894 1.000 54.79281 251 LYS A CA 1
ATOM 2870 C C . LYS A 1 251 ? 24.16499 55.76099 0.88796 1.000 50.52712 251 LYS A C 1
ATOM 2871 O O . LYS A 1 251 ? 23.88481 56.90132 0.51191 1.000 52.18067 251 LYS A O 1
ATOM 2890 N N . LEU A 1 252 ? 23.25129 54.83685 1.20424 1.000 54.39665 252 LEU A N 1
ATOM 2891 C CA . LEU A 1 252 ? 21.81743 55.08014 1.31228 1.000 50.01648 252 LEU A CA 1
ATOM 2892 C C . LEU A 1 252 ? 21.44998 54.95047 2.78078 1.000 54.86719 252 LEU A C 1
ATOM 2893 O O . LEU A 1 252 ? 21.64549 53.88361 3.38046 1.000 57.29354 252 LEU A O 1
ATOM 2909 N N . LEU A 1 253 ? 20.96275 56.02993 3.37336 1.000 56.71887 253 LEU A N 1
ATOM 2910 C CA . LEU A 1 253 ? 20.68192 56.04773 4.80446 1.000 61.10205 253 LEU A CA 1
ATOM 2911 C C . LEU A 1 253 ? 19.17560 55.99034 4.98835 1.000 61.23870 253 LEU A C 1
ATOM 2912 O O . LEU A 1 253 ? 18.46820 56.91951 4.60619 1.000 56.07266 253 LEU A O 1
ATOM 2928 N N . LEU A 1 254 ? 18.68515 54.86498 5.49108 1.000 53.32761 254 LEU A N 1
ATOM 2929 C CA . LEU A 1 254 ? 17.27660 54.71112 5.74422 1.000 55.89847 254 LEU A CA 1
ATOM 2930 C C . LEU A 1 254 ? 17.06772 54.90056 7.21843 1.000 57.43438 254 LEU A C 1
ATOM 2931 O O . LEU A 1 254 ? 17.69538 54.23573 8.04247 1.000 52.31584 254 LEU A O 1
ATOM 2947 N N . THR A 1 255 ? 16.12877 55.75632 7.52561 1.000 63.65210 255 THR A N 1
ATOM 2948 C CA . THR A 1 255 ? 15.83057 56.18616 8.87204 1.000 62.24978 255 THR A CA 1
ATOM 2949 C C . THR A 1 255 ? 14.64583 55.35629 9.32358 1.000 58.63809 255 THR A C 1
ATOM 2950 O O . THR A 1 255 ? 13.73315 55.12488 8.54144 1.000 52.56744 255 THR A O 1
ATOM 2961 N N . ALA A 1 256 ? 14.69025 54.88566 10.55784 1.000 54.28632 256 ALA A N 1
ATOM 2962 C CA . ALA A 1 256 ? 13.62892 54.11271 11.15615 1.000 51.76857 256 ALA A CA 1
ATOM 2963 C C . ALA A 1 256 ? 13.23527 54.75667 12.47048 1.000 61.38469 256 ALA A C 1
ATOM 2964 O O . ALA A 1 256 ? 14.10163 55.08198 13.29121 1.000 63.56321 256 ALA A O 1
ATOM 2971 N N . SER A 1 257 ? 11.93627 54.91887 12.69955 1.000 69.39600 257 SER A N 1
ATOM 2972 C CA . SER A 1 257 ? 11.54599 55.43797 13.99567 1.000 62.22919 257 SER A CA 1
ATOM 2973 C C . SER A 1 257 ? 12.03261 54.51716 15.10912 1.000 60.58317 257 SER A C 1
ATOM 2974 O O . SER A 1 257 ? 12.22224 54.95016 16.24781 1.000 65.28797 257 SER A O 1
ATOM 2982 N N . GLY A 1 258 ? 12.20471 53.23986 14.81852 1.000 62.61117 258 GLY A N 1
ATOM 2983 C CA . GLY A 1 258 ? 12.45053 52.28510 15.86177 1.000 62.74377 258 GLY A CA 1
ATOM 2984 C C . GLY A 1 258 ? 11.21187 51.66983 16.46386 1.000 67.08323 258 GLY A C 1
ATOM 2985 O O . GLY A 1 258 ? 11.33565 50.70730 17.22040 1.000 72.49195 258 GLY A O 1
ATOM 2989 N N . GLY A 1 259 ? 10.02489 52.22700 16.20138 1.000 77.38843 259 GLY A N 1
ATOM 2990 C CA . GLY A 1 259 ? 8.79881 51.61571 16.65087 1.000 76.17174 259 GLY A CA 1
ATOM 2991 C C . GLY A 1 259 ? 8.57448 51.79037 18.13312 1.000 74.74033 259 GLY A C 1
ATOM 2992 O O . GLY A 1 259 ? 9.39041 52.38502 18.84300 1.000 77.95297 259 GLY A O 1
ATOM 2996 N N . PRO A 1 260 ? 7.45677 51.25330 18.63310 1.000 78.59109 260 PRO A N 1
ATOM 2997 C CA . PRO A 1 260 ? 7.08478 51.51129 20.03647 1.000 69.87581 260 PRO A CA 1
ATOM 2998 C C . PRO A 1 260 ? 7.91591 50.79097 21.07488 1.000 70.43449 260 PRO A C 1
ATOM 2999 O O . PRO A 1 260 ? 7.82473 51.16066 22.25176 1.000 72.40414 260 PRO A O 1
ATOM 3010 N N . PHE A 1 261 ? 8.69490 49.77360 20.71536 1.000 69.92313 261 PHE A N 1
ATOM 3011 C CA . PHE A 1 261 ? 9.46171 49.02969 21.70843 1.000 81.02693 261 PHE A CA 1
ATOM 3012 C C . PHE A 1 261 ? 10.94667 49.36004 21.64594 1.000 79.61813 261 PHE A C 1
ATOM 3013 O O . PHE A 1 261 ? 11.79892 48.56368 22.04982 1.000 75.63757 261 PHE A O 1
ATOM 3030 N N . ARG A 1 262 ? 11.26137 50.58983 21.28600 1.000 74.24634 262 ARG A N 1
ATOM 3031 C CA . ARG A 1 262 ? 12.64906 51.01319 21.28157 1.000 68.67510 262 ARG A CA 1
ATOM 3032 C C . ARG A 1 262 ? 13.20570 51.04083 22.70118 1.000 73.27251 262 ARG A C 1
ATOM 3033 O O . ARG A 1 262 ? 12.57522 51.55196 23.62774 1.000 82.18941 262 ARG A O 1
ATOM 3054 N N . GLY A 1 263 ? 14.40759 50.49984 22.86331 1.000 70.07665 263 GLY A N 1
ATOM 3055 C CA . GLY A 1 263 ? 15.01594 50.41882 24.17230 1.000 76.14389 263 GLY A CA 1
ATOM 3056 C C . GLY A 1 263 ? 14.35717 49.47116 25.15157 1.000 82.77292 263 GLY A C 1
ATOM 3057 O O . GLY A 1 263 ? 14.42844 49.69315 26.36079 1.000 91.16849 263 GLY A O 1
ATOM 3061 N N . ARG A 1 264 ? 13.77223 48.38784 24.67467 1.000 80.95305 264 ARG A N 1
ATOM 3062 C CA . ARG A 1 264 ? 13.21150 47.37296 25.54654 1.000 87.19688 264 ARG A CA 1
ATOM 3063 C C . ARG A 1 264 ? 14.06483 46.14082 25.32366 1.000 86.70583 264 ARG A C 1
ATOM 3064 O O . ARG A 1 264 ? 14.71997 46.01636 24.28891 1.000 85.11551 264 ARG A O 1
ATOM 3085 N N . THR A 1 265 ? 14.17804 45.31147 26.34689 1.000 99.38314 265 THR A N 1
ATOM 3086 C CA . THR A 1 265 ? 14.94087 44.07128 26.24095 1.000 106.31205 265 THR A CA 1
ATOM 3087 C C . THR A 1 265 ? 14.13029 42.99656 25.51331 1.000 106.59180 265 THR A C 1
ATOM 3088 O O . THR A 1 265 ? 12.90575 43.09068 25.39132 1.000 100.02483 265 THR A O 1
ATOM 3099 N N . ARG A 1 266 ? 14.81834 41.93760 25.06479 1.000 106.29485 266 ARG A N 1
ATOM 3100 C CA . ARG A 1 266 ? 14.09084 40.86313 24.39187 1.000 107.50463 266 ARG A CA 1
ATOM 3101 C C . ARG A 1 266 ? 13.09607 40.21603 25.35420 1.000 114.21545 266 ARG A C 1
ATOM 3102 O O . ARG A 1 266 ? 11.97547 39.86807 24.94913 1.000 118.43498 266 ARG A O 1
ATOM 3123 N N . ASP A 1 267 ? 13.44431 40.12172 26.64489 1.000 110.28327 267 ASP A N 1
ATOM 3124 C CA . ASP A 1 267 ? 12.49901 39.56447 27.60894 1.000 114.12568 267 ASP A CA 1
ATOM 3125 C C . ASP A 1 267 ? 11.35978 40.52224 27.95394 1.000 105.70012 267 ASP A C 1
ATOM 3126 O O . ASP A 1 267 ? 10.29791 40.06320 28.38112 1.000 114.03078 267 ASP A O 1
ATOM 3135 N N . GLU A 1 268 ? 11.54190 41.83086 27.77551 1.000 109.80695 268 GLU A N 1
ATOM 3136 C CA . GLU A 1 268 ? 10.41566 42.75501 27.91867 1.000 117.19397 268 GLU A CA 1
ATOM 3137 C C . GLU A 1 268 ? 9.40980 42.57627 26.78461 1.000 114.83934 268 GLU A C 1
ATOM 3138 O O . GLU A 1 2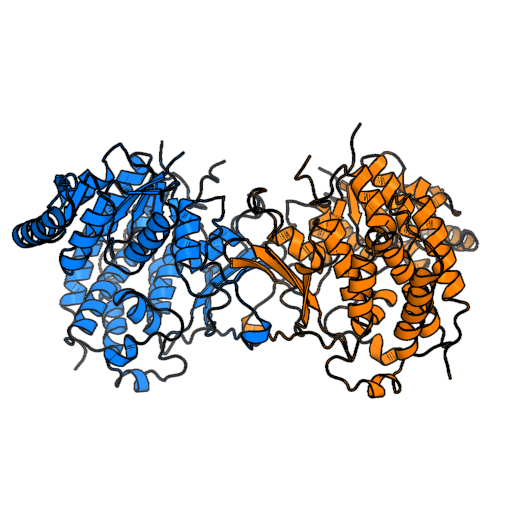68 ? 8.23518 42.94899 26.91645 1.000 105.36155 268 GLU A O 1
ATOM 3150 N N . LEU A 1 269 ? 9.87477 42.06286 25.64852 1.000 112.80156 269 LEU A N 1
ATOM 3151 C CA . LEU A 1 269 ? 9.04121 41.82383 24.48381 1.000 110.34707 269 LEU A CA 1
ATOM 3152 C C . LEU A 1 269 ? 8.21259 40.54828 24.58960 1.000 115.98777 269 LEU A C 1
ATOM 3153 O O . LEU A 1 269 ? 7.33012 40.32619 23.74971 1.000 116.98322 269 LEU A O 1
ATOM 3169 N N . GLU A 1 270 ? 8.45778 39.70874 25.59417 1.000 116.63834 270 GLU A N 1
ATOM 3170 C CA . GLU A 1 270 ? 7.59730 38.55059 25.77546 1.000 107.58898 270 GLU A CA 1
ATOM 3171 C C . GLU A 1 270 ? 6.21010 38.97942 26.22192 1.000 114.01501 270 GLU A C 1
ATOM 3172 O O . GLU A 1 270 ? 5.20491 38.45020 25.74086 1.000 120.10433 270 GLU A O 1
ATOM 3184 N N . GLN A 1 271 ? 6.13331 39.97625 27.09312 1.000 107.78227 271 GLN A N 1
ATOM 3185 C CA . GLN A 1 271 ? 4.84528 40.45565 27.57514 1.000 107.62454 271 GLN A CA 1
ATOM 3186 C C . GLN A 1 271 ? 4.22889 41.51759 26.67719 1.000 109.43092 271 GLN A C 1
ATOM 3187 O O . GLN A 1 271 ? 3.58711 42.43358 27.20095 1.000 111.81982 271 GLN A O 1
ATOM 3201 N N . VAL A 1 272 ? 4.26741 41.41412 25.35116 1.000 108.27539 272 VAL A N 1
ATOM 3202 C CA . VAL A 1 272 ? 3.74702 42.51749 24.54814 1.000 105.70829 272 VAL A CA 1
ATOM 3203 C C . VAL A 1 272 ? 2.45619 42.05012 23.90456 1.000 97.78116 272 VAL A C 1
ATOM 3204 O O . VAL A 1 272 ? 2.38144 40.94956 23.34644 1.000 97.42002 272 VAL A O 1
ATOM 3217 N N . THR A 1 273 ? 1.46904 42.92941 23.92864 1.000 97.36219 273 THR A N 1
ATOM 3218 C CA . THR A 1 273 ? 0.12571 42.70343 23.43569 1.000 91.02618 273 THR A CA 1
ATOM 3219 C C . THR A 1 273 ? 0.06584 43.17581 21.99574 1.000 93.25928 273 THR A C 1
ATOM 3220 O O . THR A 1 273 ? 0.86393 44.00807 21.56625 1.000 99.29930 273 THR A O 1
ATOM 3231 N N . LEU A 1 274 ? -0.87054 42.61471 21.23449 1.000 88.89701 274 LEU A N 1
ATOM 3232 C CA . LEU A 1 274 ? -1.18044 43.21068 19.94097 1.000 82.46857 274 LEU A CA 1
ATOM 3233 C C . LEU A 1 274 ? -1.49437 44.69261 20.09400 1.000 87.93226 274 LEU A C 1
ATOM 3234 O O . LEU A 1 274 ? -0.99568 45.52870 19.32813 1.000 92.67528 274 LEU A O 1
ATOM 3250 N N . GLU A 1 275 ? -2.31566 45.03054 21.08665 1.000 91.71709 275 GLU A N 1
ATOM 3251 C CA . GLU A 1 275 ? -2.63403 46.42698 21.37913 1.000 101.22297 275 GLU A CA 1
ATOM 3252 C C . GLU A 1 275 ? -1.40156 47.32845 21.31998 1.000 91.32842 275 GLU A C 1
ATOM 3253 O O . GLU A 1 275 ? -1.35347 48.27441 20.53055 1.000 89.01087 275 GLU A O 1
ATOM 3265 N N . SER A 1 276 ? -0.39249 47.04727 22.14418 1.000 89.52154 276 SER A N 1
ATOM 3266 C CA . SER A 1 276 ? 0.76619 47.93704 22.23654 1.000 96.79413 276 SER A CA 1
ATOM 3267 C C . SER A 1 276 ? 1.50927 48.00661 20.90961 1.000 86.86203 276 SER A C 1
ATOM 3268 O O . SER A 1 276 ? 1.94999 49.07999 20.49351 1.000 89.35595 276 SER A O 1
ATOM 3276 N N . ALA A 1 277 ? 1.60673 46.88161 20.20998 1.000 87.54319 277 ALA A N 1
ATOM 3277 C CA . ALA A 1 277 ? 2.28931 46.86156 18.92994 1.000 82.99032 277 ALA A CA 1
ATOM 3278 C C . ALA A 1 277 ? 1.61640 47.76978 17.90337 1.000 91.17274 277 ALA A C 1
ATOM 3279 O O . ALA A 1 277 ? 2.29711 48.30667 17.02181 1.000 94.89070 277 ALA A O 1
ATOM 3286 N N . LEU A 1 278 ? 0.28881 47.92815 17.97076 1.000 99.10092 278 LEU A N 1
ATOM 3287 C CA . LEU A 1 278 ? -0.46907 48.74239 17.02228 1.000 89.31624 278 LEU A CA 1
ATOM 3288 C C . LEU A 1 278 ? -0.52767 50.23603 17.35817 1.000 97.46727 278 LEU A C 1
ATOM 3289 O O . LEU A 1 278 ? -1.13886 51.00002 16.60070 1.000 101.65439 278 LEU A O 1
ATOM 3305 N N . LYS A 1 279 ? 0.06359 50.68620 18.45052 1.000 93.53987 279 LYS A N 1
ATOM 3306 C CA . LYS A 1 279 ? 0.15062 52.11119 18.74714 1.000 98.44532 279 LYS A CA 1
ATOM 3307 C C . LYS A 1 279 ? 1.52982 52.55807 18.27898 1.000 107.54780 279 LYS A C 1
ATOM 3308 O O . LYS A 1 279 ? 2.53121 52.27601 18.94408 1.000 114.04647 279 LYS A O 1
ATOM 3327 N N . HIS A 1 280 ? 1.59056 53.23862 17.10920 1.000 107.62935 280 HIS A N 1
ATOM 3328 C CA . HIS A 1 280 ? 2.86512 53.67327 16.51846 1.000 100.87459 280 HIS A CA 1
ATOM 3329 C C . HIS A 1 280 ? 3.17396 55.10860 16.94540 1.000 106.35196 280 HIS A C 1
ATOM 3330 O O . HIS A 1 280 ? 2.29413 55.98256 16.89270 1.000 102.07388 280 HIS A O 1
ATOM 3344 N N . PRO A 1 281 ? 4.40138 55.41957 17.37393 1.000 115.96158 281 PRO A N 1
ATOM 3345 C CA . PRO A 1 281 ? 4.64836 56.79587 17.87185 1.000 109.21119 281 PRO A CA 1
ATOM 3346 C C . PRO A 1 281 ? 4.47400 57.89506 16.82016 1.000 101.21527 281 PRO A C 1
ATOM 3347 O O . PRO A 1 281 ? 3.77111 58.88021 17.08907 1.000 109.64043 281 PRO A O 1
ATOM 3358 N N . LYS A 1 282 ? 5.12149 57.79360 15.65486 1.000 97.22356 282 LYS A N 1
ATOM 3359 C CA . LYS A 1 282 ? 5.11578 58.89112 14.69066 1.000 104.19919 282 LYS A CA 1
ATOM 3360 C C . LYS A 1 282 ? 4.11144 58.73542 13.55280 1.000 100.20914 282 LYS A C 1
ATOM 3361 O O . LYS A 1 282 ? 3.58465 59.74573 13.07784 1.000 96.86073 282 LYS A O 1
ATOM 3380 N N . TRP A 1 283 ? 3.82851 57.52470 13.08941 1.000 98.85768 283 TRP A N 1
ATOM 3381 C CA . TRP A 1 283 ? 3.00151 57.33908 11.90280 1.000 98.41841 283 TRP A CA 1
ATOM 3382 C C . TRP A 1 283 ? 1.69049 56.61783 12.21292 1.000 93.82247 283 TRP A C 1
ATOM 3383 O O . TRP A 1 283 ? 1.66202 55.65727 12.99265 1.000 94.86619 283 TRP A O 1
ATOM 3404 N N . SER A 1 284 ? 0.60253 57.07772 11.58321 1.000 103.18755 284 SER A N 1
ATOM 3405 C CA . SER A 1 284 ? -0.69844 56.40969 11.65731 1.000 95.18901 284 SER A CA 1
ATOM 3406 C C . SER A 1 284 ? -0.96055 55.69335 10.33458 1.000 81.19943 284 SER A C 1
ATOM 3407 O O . SER A 1 284 ? -1.25655 56.33650 9.31844 1.000 81.44166 284 SER A O 1
ATOM 3415 N N . MET A 1 285 ? -0.94955 54.36460 10.36377 1.000 84.10024 285 MET A N 1
ATOM 3416 C CA . MET A 1 285 ? -0.95981 53.60464 9.11553 1.000 84.49769 285 MET A CA 1
ATOM 3417 C C . MET A 1 285 ? -1.79206 52.33357 9.27420 1.000 77.37227 285 MET A C 1
ATOM 3418 O O . MET A 1 285 ? -2.50026 52.14194 10.26816 1.000 80.95711 285 MET A O 1
ATOM 3432 N N . GLY A 1 286 ? -1.64672 51.42965 8.31040 1.000 79.17065 286 GLY A N 1
ATOM 3433 C CA . GLY A 1 286 ? -2.30560 50.14266 8.37102 1.000 65.94767 286 GLY A CA 1
ATOM 3434 C C . GLY A 1 286 ? -1.74650 49.29335 9.50317 1.000 69.23254 286 GLY A C 1
ATOM 3435 O O . GLY A 1 286 ? -0.87219 49.70337 10.26683 1.000 81.69294 286 GLY A O 1
ATOM 3439 N N . ALA A 1 287 ? -2.32839 48.10448 9.65352 1.000 67.45185 287 ALA A N 1
ATOM 3440 C CA . ALA A 1 287 ? -1.95026 47.20557 10.73860 1.000 81.06741 287 ALA A CA 1
ATOM 3441 C C . ALA A 1 287 ? -0.65059 46.46230 10.45258 1.000 76.67626 287 ALA A C 1
ATOM 3442 O O . ALA A 1 287 ? 0.24908 46.43168 11.29806 1.000 77.67991 287 ALA A O 1
ATOM 3449 N N . LYS A 1 288 ? -0.53986 45.86171 9.26680 1.000 65.62477 288 LYS A N 1
ATOM 3450 C CA . LYS A 1 288 ? 0.64733 45.08278 8.95618 1.000 74.02469 288 LYS A CA 1
ATOM 3451 C C . LYS A 1 288 ? 1.90228 45.94881 9.06494 1.000 79.14603 288 LYS A C 1
ATOM 3452 O O . LYS A 1 288 ? 2.90701 45.53823 9.66718 1.000 65.58577 288 LYS A O 1
ATOM 3471 N N . ILE A 1 289 ? 1.86669 47.14188 8.45918 1.000 72.18997 289 ILE A N 1
ATOM 3472 C CA . ILE A 1 289 ? 3.03531 48.01684 8.46195 1.000 77.31283 289 ILE A CA 1
ATOM 3473 C C . ILE A 1 289 ? 3.33838 48.51327 9.87402 1.000 76.79875 289 ILE A C 1
ATOM 3474 O O . ILE A 1 289 ? 4.50995 48.68110 10.25009 1.000 74.81829 289 ILE A O 1
ATOM 3490 N N . THR A 1 290 ? 2.29805 48.77109 10.67383 1.000 68.56172 290 THR A N 1
ATOM 3491 C CA . THR A 1 290 ? 2.53585 49.26583 12.03007 1.000 76.13877 290 THR A CA 1
ATOM 3492 C C . THR A 1 290 ? 3.21929 48.19654 12.88815 1.000 76.92703 290 THR A C 1
ATOM 3493 O O . THR A 1 290 ? 4.11207 48.50995 13.69604 1.000 74.10351 290 THR A O 1
ATOM 3504 N N . ILE A 1 291 ? 2.82286 46.92997 12.69939 1.000 70.47801 291 ILE A N 1
ATOM 3505 C CA . ILE A 1 291 ? 3.42476 45.81312 13.41569 1.000 74.81190 291 ILE A CA 1
ATOM 3506 C C . ILE A 1 291 ? 4.85929 45.58494 12.94359 1.000 72.94174 291 ILE A C 1
ATOM 3507 O O . ILE A 1 291 ? 5.77466 45.32639 13.74670 1.000 68.31280 291 ILE A O 1
ATOM 3523 N N . ASP A 1 292 ? 5.08282 45.71633 11.63477 1.000 72.47197 292 ASP A N 1
ATOM 3524 C CA . ASP A 1 292 ? 6.42237 45.56568 11.09138 1.000 68.24084 292 ASP A CA 1
ATOM 3525 C C . ASP A 1 292 ? 7.37760 46.66344 11.57832 1.000 75.65592 292 ASP A C 1
ATOM 3526 O O . ASP A 1 292 ? 8.58487 46.41143 11.67843 1.000 74.85064 292 ASP A O 1
ATOM 3535 N N . SER A 1 293 ? 6.87610 47.87305 11.89728 1.000 64.56833 293 SER A N 1
ATOM 3536 C CA . SER A 1 293 ? 7.75003 48.87842 12.49280 1.000 74.42546 293 SER A CA 1
ATOM 3537 C C . SER A 1 293 ? 8.11196 48.54229 13.93483 1.000 73.87542 293 SER A C 1
ATOM 3538 O O . SER A 1 293 ? 9.18564 48.92979 14.41891 1.000 80.95933 293 SER A O 1
ATOM 3546 N N . ALA A 1 294 ? 7.24395 47.83014 14.63615 1.000 62.37285 294 ALA A N 1
ATOM 3547 C CA . ALA A 1 294 ? 7.60161 47.38489 15.97274 1.000 70.10557 294 ALA A CA 1
ATOM 3548 C C . ALA A 1 294 ? 8.65321 46.27144 15.94739 1.000 66.57582 294 ALA A C 1
ATOM 3549 O O . ALA A 1 294 ? 9.46087 46.16866 16.87132 1.000 61.40328 294 ALA A O 1
ATOM 3556 N N . THR A 1 295 ? 8.59598 45.36722 14.96512 1.000 69.48589 295 THR A N 1
ATOM 3557 C CA . THR A 1 295 ? 9.64075 44.34559 14.80935 1.000 65.63987 295 THR A CA 1
ATOM 3558 C C . THR A 1 295 ? 10.87139 44.87513 14.08172 1.000 61.42281 295 THR A C 1
ATOM 3559 O O . THR A 1 295 ? 11.89707 44.18797 14.04770 1.000 61.32750 295 THR A O 1
ATOM 3570 N N . LEU A 1 296 ? 10.74881 46.00365 13.38350 1.000 63.75079 296 LEU A N 1
ATOM 3571 C CA . LEU A 1 296 ? 11.73971 46.52793 12.44294 1.000 64.87210 296 LEU A CA 1
ATOM 3572 C C . LEU A 1 296 ? 11.90321 45.64290 11.21488 1.000 59.68657 296 LEU A C 1
ATOM 3573 O O . LEU A 1 296 ? 12.89462 45.75699 10.48835 1.000 62.87957 296 LEU A O 1
ATOM 3589 N N . MET A 1 297 ? 10.94683 44.77449 10.95592 1.000 60.80074 297 MET A N 1
ATOM 3590 C CA . MET A 1 297 ? 10.90899 44.11958 9.66843 1.000 65.53526 297 MET A CA 1
ATOM 3591 C C . MET A 1 297 ? 10.42619 45.08895 8.60829 1.000 64.19961 297 MET A C 1
ATOM 3592 O O . MET A 1 297 ? 10.74772 44.91801 7.43103 1.000 62.98700 297 MET A O 1
ATOM 3606 N N . ASN A 1 298 ? 9.77202 46.18517 8.99423 1.000 71.45797 298 ASN A N 1
ATOM 3607 C CA . ASN A 1 298 ? 9.45447 47.18957 7.98555 1.000 54.68565 298 ASN A CA 1
ATOM 3608 C C . ASN A 1 298 ? 10.71155 47.75607 7.35077 1.000 56.82135 298 ASN A C 1
ATOM 3609 O O . ASN A 1 298 ? 10.76377 47.94787 6.12933 1.000 62.72793 298 ASN A O 1
ATOM 3620 N N . LYS A 1 299 ? 11.72572 48.07013 8.16969 1.000 59.24486 299 LYS A N 1
ATOM 3621 C CA . LYS A 1 299 ? 12.98945 48.57157 7.61002 1.000 62.55459 299 LYS A CA 1
ATOM 3622 C C . LYS A 1 299 ? 13.75014 47.48066 6.88837 1.000 60.53636 299 LYS A C 1
ATOM 3623 O O . LYS A 1 299 ? 14.32816 47.70778 5.81237 1.000 62.48284 299 LYS A O 1
ATOM 3642 N N . GLY A 1 300 ? 13.75516 46.28343 7.47017 1.000 56.84702 300 GLY A N 1
ATOM 3643 C CA . GLY A 1 300 ? 14.30597 45.14298 6.76249 1.000 50.80950 300 GLY A CA 1
ATOM 3644 C C . GLY A 1 300 ? 13.74796 45.01678 5.35740 1.000 52.82932 300 GLY A C 1
ATOM 3645 O O . GLY A 1 300 ? 14.49677 44.85927 4.39511 1.000 60.90582 300 GLY A O 1
ATOM 3649 N N . LEU A 1 301 ? 12.42851 45.12811 5.20306 1.000 50.01681 301 LEU A N 1
ATOM 3650 C CA . LEU A 1 301 ? 11.86657 45.05742 3.85658 1.000 53.99981 301 LEU A CA 1
ATOM 3651 C C . LEU A 1 301 ? 12.28179 46.24498 3.01121 1.000 49.58400 301 LEU A C 1
ATOM 3652 O O . LEU A 1 301 ? 12.42632 46.12486 1.79463 1.000 56.16795 301 LEU A O 1
ATOM 3668 N N . GLU A 1 302 ? 12.43786 47.41047 3.61009 1.000 60.59570 302 GLU A N 1
ATOM 3669 C CA . GLU A 1 302 ? 12.81446 48.55252 2.79435 1.000 63.05142 302 GLU A CA 1
ATOM 3670 C C . GLU A 1 302 ? 14.26113 48.45487 2.35110 1.000 58.55300 302 GLU A C 1
ATOM 3671 O O . GLU A 1 302 ? 14.57828 48.89252 1.23455 1.000 55.78948 302 GLU A O 1
ATOM 3683 N N . VAL A 1 303 ? 15.12835 47.80253 3.15364 1.000 59.36704 303 VAL A N 1
ATOM 3684 C CA . VAL A 1 303 ? 16.51436 47.56752 2.72364 1.000 58.30388 303 VAL A CA 1
ATOM 3685 C C . VAL A 1 303 ? 16.55324 46.73238 1.45007 1.000 48.52243 303 VAL A C 1
ATOM 3686 O O . VAL A 1 303 ? 17.26214 47.06455 0.49220 1.000 50.30422 303 VAL A O 1
ATOM 3699 N N . I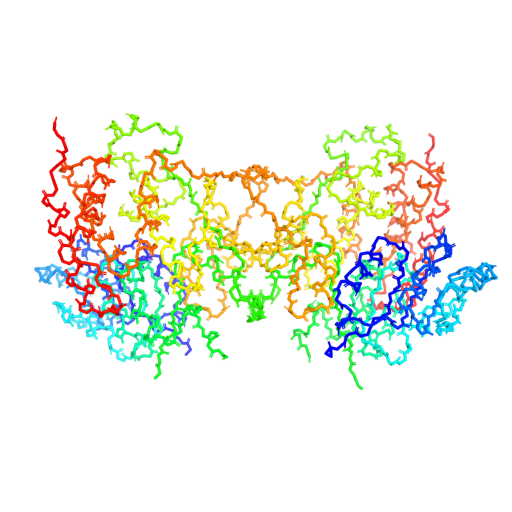LE A 1 304 ? 15.76547 45.65932 1.39292 1.000 53.63924 304 ILE A N 1
ATOM 3700 C CA . ILE A 1 304 ? 15.76609 44.84850 0.17735 1.000 51.40269 304 ILE A CA 1
ATOM 3701 C C . ILE A 1 304 ? 15.10794 45.59732 -0.96962 1.000 56.64478 304 ILE A C 1
ATOM 3702 O O . ILE A 1 304 ? 15.57589 45.53194 -2.11693 1.000 59.42563 304 ILE A O 1
ATOM 3718 N N . GLU A 1 305 ? 14.00765 46.31338 -0.68602 1.000 52.38142 305 GLU A N 1
ATOM 3719 C CA . GLU A 1 305 ? 13.37376 47.11598 -1.72350 1.000 58.93168 305 GLU A CA 1
ATOM 3720 C C . GLU A 1 305 ? 14.38310 48.10646 -2.29985 1.000 51.25713 305 GLU A C 1
ATOM 3721 O O . GLU A 1 305 ? 14.49896 48.24413 -3.52665 1.000 53.43062 305 GLU A O 1
ATOM 3733 N N . ALA A 1 306 ? 15.16209 48.77157 -1.43252 1.000 54.60456 306 ALA A N 1
ATOM 3734 C CA . ALA A 1 306 ? 16.12385 49.79264 -1.90041 1.000 54.64064 306 ALA A CA 1
ATOM 3735 C C . ALA A 1 306 ? 17.17192 49.19820 -2.83072 1.000 56.51478 306 ALA A C 1
ATOM 3736 O O . ALA A 1 306 ? 17.43337 49.74259 -3.90749 1.000 59.14171 306 ALA A O 1
ATOM 3743 N N . HIS A 1 307 ? 17.76379 48.05514 -2.43386 1.000 59.25281 307 HIS A N 1
ATOM 3744 C CA . HIS A 1 307 ? 18.71323 47.34004 -3.28852 1.000 50.13760 307 HIS A CA 1
ATOM 3745 C C . HIS A 1 307 ? 18.17604 47.20398 -4.70453 1.000 56.48635 307 HIS A C 1
ATOM 3746 O O . HIS A 1 307 ? 18.84327 47.62698 -5.65607 1.000 58.43140 307 HIS A O 1
ATOM 3760 N N . PHE A 1 308 ? 16.93144 46.68989 -4.86668 1.000 53.93323 308 PHE A N 1
ATOM 3761 C CA . PHE A 1 308 ? 16.37897 46.53179 -6.22051 1.000 50.43381 308 PHE A CA 1
ATOM 3762 C C . PHE A 1 308 ? 15.94632 47.85641 -6.84545 1.000 55.50430 308 PHE A C 1
ATOM 3763 O O . PHE A 1 308 ? 15.99309 48.00031 -8.07207 1.000 62.65993 308 PHE A O 1
ATOM 3780 N N . ALA A 1 309 ? 15.44349 48.79889 -6.03912 1.000 58.51345 309 ALA A N 1
ATOM 3781 C CA . ALA A 1 309 ? 14.92434 50.05350 -6.58277 1.000 56.2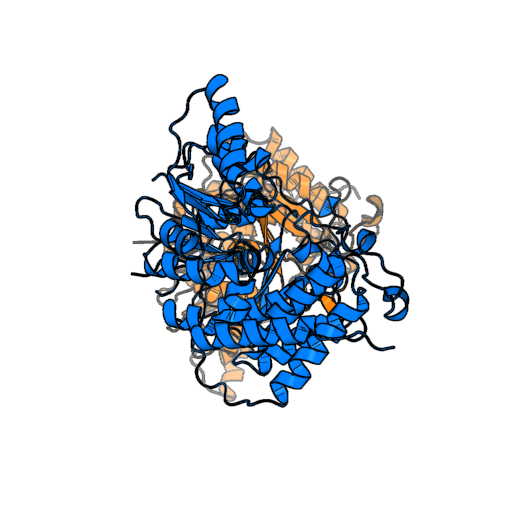2597 309 ALA A CA 1
ATOM 3782 C C . ALA A 1 309 ? 16.04192 51.00912 -7.02626 1.000 64.74877 309 ALA A C 1
ATOM 3783 O O . ALA A 1 309 ? 15.93017 51.66076 -8.07831 1.000 65.40784 309 ALA A O 1
ATOM 3790 N N . PHE A 1 310 ? 17.10503 51.15182 -6.21551 1.000 64.45275 310 PHE A N 1
ATOM 3791 C CA . PHE A 1 310 ? 18.20658 52.08301 -6.49298 1.000 68.28460 310 PHE A CA 1
ATOM 3792 C C . PHE A 1 310 ? 19.47672 51.39409 -7.00290 1.000 62.64531 310 PHE A C 1
ATOM 3793 O O . PHE A 1 310 ? 20.41298 52.07351 -7.43842 1.000 63.66416 310 PHE A O 1
ATOM 3810 N N . GLY A 1 311 ? 19.50171 50.07481 -7.03113 1.000 63.59031 311 GLY A N 1
ATOM 3811 C CA . GLY A 1 311 ? 20.67370 49.37690 -7.50197 1.000 64.85961 311 GLY A CA 1
ATOM 3812 C C . GLY A 1 311 ? 21.90814 49.59419 -6.65585 1.000 67.66504 311 GLY A C 1
ATOM 3813 O O . GLY A 1 311 ? 22.99784 49.80655 -7.18537 1.000 64.65366 311 GLY A O 1
ATOM 3817 N N . CYS A 1 312 ? 21.75739 49.48547 -5.35589 1.000 64.31681 312 CYS A N 1
ATOM 3818 C CA . CYS A 1 312 ? 22.85452 49.65457 -4.43895 1.000 66.74457 312 CYS A CA 1
ATOM 3819 C C . CYS A 1 312 ? 23.17261 48.35503 -3.71582 1.000 63.78750 312 CYS A C 1
ATOM 3820 O O . CYS A 1 312 ? 22.28084 47.70423 -3.17968 1.000 62.77681 312 CYS A O 1
ATOM 3828 N N . PRO A 1 313 ? 24.43649 48.05976 -3.53400 1.000 64.75356 313 PRO A N 1
ATOM 3829 C CA . PRO A 1 313 ? 24.81828 46.86125 -2.78101 1.000 60.87480 313 PRO A CA 1
ATOM 3830 C C . PRO A 1 313 ? 24.29610 46.94605 -1.35826 1.000 57.36989 313 PRO A C 1
ATOM 3831 O O . PRO A 1 313 ? 24.18486 48.03181 -0.78230 1.000 55.21474 313 PRO A O 1
ATOM 3842 N N . TYR A 1 314 ? 24.04811 45.77982 -0.75337 1.000 61.98333 314 TYR A N 1
ATOM 3843 C CA . TYR A 1 314 ? 23.58178 45.79696 0.62777 1.000 57.85854 314 TYR A CA 1
ATOM 3844 C C . TYR A 1 314 ? 24.58271 46.40992 1.58309 1.000 59.98884 314 TYR A C 1
ATOM 3845 O O . TYR A 1 314 ? 24.17698 46.98779 2.60701 1.000 58.76574 314 TYR A O 1
ATOM 3863 N N . SER A 1 315 ? 25.87767 46.35004 1.25564 1.000 63.97985 315 SER A N 1
ATOM 3864 C CA . SER A 1 315 ? 26.85599 47.02331 2.09771 1.000 59.63515 315 SER A CA 1
ATOM 3865 C C . SER A 1 315 ? 26.65311 48.53622 2.09399 1.000 57.17694 315 SER A C 1
ATOM 3866 O O . SER A 1 315 ? 26.94629 49.17890 3.10289 1.000 59.61599 315 SER A O 1
ATOM 3874 N N . SER A 1 316 ? 26.20037 49.13678 0.97470 1.000 57.98891 316 SER A N 1
ATOM 3875 C CA . SER A 1 316 ? 25.98652 50.58347 0.94500 1.000 57.24377 316 SER A CA 1
ATOM 3876 C C . SER A 1 316 ? 24.72724 51.00317 1.69793 1.000 53.31913 316 SER A C 1
ATOM 3877 O O . SER A 1 316 ? 24.37223 52.17572 1.62161 1.000 59.88133 316 SER A O 1
ATOM 3885 N N . ILE A 1 317 ? 23.91052 50.07676 2.18672 1.000 49.05785 317 ILE A N 1
ATOM 3886 C CA . ILE A 1 317 ? 22.62362 50.43977 2.75998 1.000 49.97424 317 ILE A CA 1
ATOM 3887 C C . ILE A 1 317 ? 22.65578 50.37415 4.27663 1.000 51.00682 317 ILE A C 1
ATOM 3888 O O . ILE A 1 317 ? 22.69562 49.28679 4.85319 1.000 58.11613 317 ILE A O 1
ATOM 3904 N N . GLU A 1 318 ? 22.48746 51.53177 4.91289 1.000 55.11218 318 GLU A N 1
ATOM 3905 C CA . GLU A 1 318 ? 22.51669 51.69498 6.36048 1.000 56.29357 318 GLU A CA 1
ATOM 3906 C C . GLU A 1 318 ? 21.14243 52.10755 6.89416 1.000 62.96453 318 GLU A C 1
ATOM 3907 O O . GLU A 1 318 ? 20.33464 52.76609 6.21832 1.000 55.13583 318 GLU A O 1
ATOM 3919 N N . VAL A 1 319 ? 20.89301 51.68936 8.12119 1.000 51.73053 319 VAL A N 1
ATOM 3920 C CA . VAL A 1 319 ? 19.63936 51.89065 8.79947 1.000 49.28027 319 VAL A CA 1
ATOM 3921 C C . VAL A 1 319 ? 19.95129 52.60978 10.09056 1.000 56.45235 319 VAL A C 1
ATOM 3922 O O . VAL A 1 319 ? 20.57322 52.01739 10.97604 1.000 50.42128 319 VAL A O 1
ATOM 3935 N N . LEU A 1 320 ? 19.40112 53.80857 10.26562 1.000 56.76051 320 LEU A N 1
ATOM 3936 C CA . LEU A 1 320 ? 19.61701 54.59678 11.46892 1.000 57.27065 320 LEU A CA 1
ATOM 3937 C C . LEU A 1 320 ? 18.29134 54.74379 12.18096 1.000 58.12565 320 LEU A C 1
ATOM 3938 O O . LEU A 1 320 ? 17.27057 55.00696 11.54063 1.000 64.47765 320 LEU A O 1
ATOM 3954 N N . VAL A 1 321 ? 18.29788 54.58366 13.49938 1.000 53.74842 321 VAL A N 1
ATOM 3955 C CA . VAL A 1 321 ? 17.09148 54.81186 14.28440 1.000 55.73777 321 VAL A CA 1
ATOM 3956 C C . VAL A 1 321 ? 16.99888 56.29905 14.58526 1.000 61.88314 321 VAL A C 1
ATOM 3957 O O . VAL A 1 321 ? 17.83626 56.87223 15.28976 1.000 59.90843 321 VAL A O 1
ATOM 3970 N N . HIS A 1 322 ? 15.98451 56.93156 14.02332 1.000 62.47818 322 HIS A N 1
ATOM 3971 C CA . HIS A 1 322 ? 15.73829 58.36150 14.16519 1.000 57.41562 322 HIS A CA 1
ATOM 3972 C C . HIS A 1 322 ? 14.31310 58.48382 14.69263 1.000 58.07103 322 HIS A C 1
ATOM 3973 O O . HIS A 1 322 ? 13.36919 58.64628 13.90339 1.000 55.28113 322 HIS A O 1
ATOM 3987 N N . PRO A 1 323 ? 14.12047 58.43417 16.02017 1.000 59.97152 323 PRO A N 1
ATOM 3988 C CA . PRO A 1 323 ? 12.74497 58.45332 16.60058 1.000 52.80093 323 PRO A CA 1
ATOM 3989 C C . PRO A 1 323 ? 11.88906 59.65984 16.19600 1.000 66.34285 323 PRO A C 1
ATOM 3990 O O . PRO A 1 323 ? 10.65467 59.57766 16.12185 1.000 70.96140 323 PRO A O 1
ATOM 4001 N N . GLN A 1 324 ? 12.48700 60.80901 15.97022 1.000 63.15302 324 GLN A N 1
ATOM 4002 C CA . GLN A 1 324 ? 11.65937 61.96372 15.69832 1.000 60.79685 324 GLN A CA 1
ATOM 4003 C C . GLN A 1 324 ? 11.06875 61.89221 14.30264 1.000 62.27081 324 GLN A C 1
ATOM 4004 O O . GLN A 1 324 ? 10.14296 62.64899 13.98456 1.000 60.60787 324 GLN A O 1
ATOM 4018 N N . ALA A 1 325 ? 11.60626 61.02964 13.45216 1.000 57.66696 325 ALA A N 1
ATOM 4019 C CA . ALA A 1 325 ? 11.03273 60.80556 12.13576 1.000 59.92665 325 ALA A CA 1
ATOM 4020 C C . ALA A 1 325 ? 10.98622 62.09626 11.34642 1.000 51.66123 325 ALA A C 1
ATOM 4021 O O . ALA A 1 325 ? 10.13527 62.26155 10.47327 1.000 64.66524 325 ALA A O 1
ATOM 4028 N N . VAL A 1 326 ? 11.86712 63.03720 11.68919 1.000 58.88291 326 VAL A N 1
ATOM 4029 C CA . VAL A 1 326 ? 11.94281 64.27090 10.92662 1.000 53.35285 326 VAL A CA 1
ATOM 4030 C C . VAL A 1 326 ? 12.70090 64.06008 9.63202 1.000 50.47560 326 VAL A C 1
ATOM 4031 O O . VAL A 1 326 ? 12.28908 64.55966 8.58449 1.000 49.03483 326 VAL A O 1
ATOM 4044 N N . ILE A 1 327 ? 13.82257 63.33938 9.66465 1.000 54.76847 327 ILE A N 1
ATOM 4045 C CA . ILE A 1 327 ? 14.59564 63.06073 8.45465 1.000 55.13160 327 ILE A CA 1
ATOM 4046 C C . ILE A 1 327 ? 14.03447 61.77305 7.88146 1.000 57.36117 327 ILE A C 1
ATOM 4047 O O . ILE A 1 327 ? 14.11041 60.73154 8.52717 1.000 58.04104 327 ILE A O 1
ATOM 4063 N N . HIS A 1 328 ? 13.44539 61.85502 6.68612 1.000 55.10351 328 HIS A N 1
ATOM 4064 C CA . HIS A 1 328 ? 12.75708 60.72270 6.07954 1.000 61.86448 328 HIS A CA 1
ATOM 4065 C C . HIS A 1 328 ? 13.71515 59.76050 5.38089 1.000 55.09740 328 HIS A C 1
ATOM 4066 O O . HIS A 1 328 ? 13.36226 58.60047 5.15077 1.000 58.63297 328 HIS A O 1
ATOM 4080 N N . SER A 1 329 ? 14.90211 60.19920 5.01362 1.000 58.13234 329 SER A N 1
ATOM 4081 C CA . SER A 1 329 ? 15.95384 59.28117 4.56166 1.000 60.74128 329 SER A CA 1
ATOM 4082 C C . SER A 1 329 ? 16.95593 60.10236 3.79565 1.000 56.56132 329 SER A C 1
ATOM 4083 O O . SER A 1 329 ? 16.69221 61.27777 3.52976 1.000 66.67599 329 SER A O 1
ATOM 4091 N N . ALA A 1 330 ? 18.10640 59.53051 3.45141 1.000 62.66178 330 ALA A N 1
ATOM 4092 C CA . ALA A 1 330 ? 19.18331 60.34751 2.88814 1.000 52.50234 330 ALA A CA 1
ATOM 4093 C C . ALA A 1 330 ? 20.13358 59.54661 2.00605 1.000 57.28899 330 ALA A C 1
ATOM 4094 O O . ALA A 1 330 ? 20.19302 58.30409 2.07435 1.000 59.86827 330 ALA A O 1
ATOM 4101 N N . VAL A 1 331 ? 20.90536 60.28197 1.19040 1.000 50.62471 331 VAL A N 1
ATOM 4102 C CA . VAL A 1 331 ? 21.93631 59.68693 0.35628 1.000 50.01610 331 VAL A CA 1
ATOM 4103 C C . VAL A 1 331 ? 23.23983 60.41421 0.58880 1.000 64.47415 331 VAL A C 1
ATOM 4104 O O . VAL A 1 331 ? 23.26854 61.64590 0.74252 1.000 57.87196 331 VAL A O 1
ATOM 4117 N N . GLU A 1 332 ? 24.31393 59.64141 0.64574 1.000 54.89287 332 GLU A N 1
ATOM 4118 C CA . GLU A 1 332 ? 25.64787 60.18428 0.70329 1.000 45.73366 332 GLU A CA 1
ATOM 4119 C C . GLU A 1 332 ? 26.26192 60.05543 -0.68407 1.000 57.42976 332 GLU A C 1
ATOM 4120 O O . GLU A 1 332 ? 26.12117 59.01383 -1.33251 1.000 53.55548 332 GLU A O 1
ATOM 4132 N N . LEU A 1 333 ? 26.92308 61.12631 -1.15615 1.000 62.20379 333 LEU A N 1
ATOM 4133 C CA . LEU A 1 333 ? 27.48099 61.12611 -2.50569 1.000 57.53883 333 LEU A CA 1
ATOM 4134 C C . LEU A 1 333 ? 29.00306 61.00533 -2.45837 1.000 55.06738 333 LEU A C 1
ATOM 4135 O O . LEU A 1 333 ? 29.61440 61.01185 -1.39309 1.000 55.02535 333 LEU A O 1
ATOM 4151 N N . ARG A 1 334 ? 29.60002 60.85036 -3.64463 1.000 60.66839 334 ARG A N 1
ATOM 4152 C CA . ARG A 1 334 ? 31.02368 60.56311 -3.75702 1.000 54.62804 334 ARG A CA 1
ATOM 4153 C C . ARG A 1 334 ? 31.92467 61.54507 -3.00779 1.000 61.56112 334 ARG A C 1
ATOM 4154 O O . ARG A 1 334 ? 33.01753 61.18343 -2.55632 1.000 59.67143 334 ARG A O 1
ATOM 4175 N N . ASP A 1 335 ? 31.55579 62.80365 -2.99588 1.000 60.44625 335 ASP A N 1
ATOM 4176 C CA . ASP A 1 335 ? 32.33670 63.85476 -2.35805 1.000 50.72422 335 ASP A CA 1
ATOM 4177 C C . ASP A 1 335 ? 32.08672 63.95166 -0.87326 1.000 55.97033 335 ASP A C 1
ATOM 4178 O O . ASP A 1 335 ? 32.55681 64.90025 -0.25447 1.000 58.30298 335 ASP A O 1
ATOM 4187 N N . GLY A 1 336 ? 31.24178 63.08962 -0.31745 1.000 58.43308 336 GLY A N 1
ATOM 4188 C CA . GLY A 1 336 ? 30.89251 63.18981 1.07992 1.000 62.56132 336 GLY A CA 1
ATOM 4189 C C . GLY A 1 336 ? 29.74814 64.11889 1.40399 1.000 51.36857 336 GLY A C 1
ATOM 4190 O O . GLY A 1 336 ? 29.48457 64.34439 2.58706 1.000 57.94279 336 GLY A O 1
ATOM 4194 N N . ALA A 1 337 ? 29.04534 64.63362 0.40566 1.000 49.99652 337 ALA A N 1
ATOM 4195 C CA . ALA A 1 337 ? 27.82425 65.38754 0.66876 1.000 60.24293 337 ALA A CA 1
ATOM 4196 C C . ALA A 1 337 ? 26.66189 64.42336 0.90260 1.000 61.70700 337 ALA A C 1
ATOM 4197 O O . ALA A 1 337 ? 26.50083 63.42375 0.18274 1.000 58.23166 337 ALA A O 1
ATOM 4204 N N . THR A 1 338 ? 25.89547 64.68568 1.94461 1.000 56.37720 338 THR A N 1
ATOM 4205 C CA . THR A 1 338 ? 24.67453 63.94464 2.21558 1.000 58.03936 338 THR A CA 1
ATOM 4206 C C . THR A 1 338 ? 23.47074 64.82277 1.88590 1.000 55.60657 338 THR A C 1
ATOM 4207 O O . THR A 1 338 ? 23.37928 65.95875 2.34431 1.000 53.32747 338 THR A O 1
ATOM 4218 N N . LEU A 1 339 ? 22.56285 64.29633 1.08823 1.000 59.14145 339 LEU A N 1
ATOM 4219 C CA . LEU A 1 339 ? 21.31205 64.95461 0.74276 1.000 57.94842 339 LEU A CA 1
ATOM 4220 C C . LEU A 1 339 ? 20.17800 64.26378 1.48861 1.000 59.26085 339 LEU A C 1
ATOM 4221 O O . LEU A 1 339 ? 20.01077 63.03983 1.38171 1.000 57.48853 339 LEU A O 1
ATOM 4237 N N . ALA A 1 340 ? 19.41613 65.03813 2.26784 1.000 58.13302 340 ALA A N 1
ATOM 4238 C CA . ALA A 1 340 ? 18.32493 64.47552 3.05755 1.000 59.83199 340 ALA A CA 1
ATOM 4239 C C . ALA A 1 340 ? 17.01446 65.21793 2.79797 1.000 56.02002 340 ALA A C 1
ATOM 4240 O O . ALA A 1 340 ? 16.97999 66.43177 2.59124 1.000 54.74861 340 ALA A O 1
ATOM 4247 N N . GLN A 1 341 ? 15.92057 64.47937 2.83283 1.000 57.29094 341 GLN A N 1
ATOM 4248 C CA . GLN A 1 341 ? 14.61526 65.07956 2.66206 1.000 55.58222 341 GLN A CA 1
ATOM 4249 C C . GLN A 1 341 ? 13.90349 65.04090 4.00536 1.000 55.65066 341 GLN A C 1
ATOM 4250 O O . GLN A 1 341 ? 13.84969 63.98943 4.65567 1.000 55.03576 341 GLN A O 1
ATOM 4264 N N . LEU A 1 342 ? 13.39234 66.19744 4.43192 1.000 57.01921 342 LEU A N 1
ATOM 4265 C CA . LEU A 1 342 ? 12.79936 66.36984 5.75106 1.000 61.31029 342 LEU A CA 1
ATOM 4266 C C . LEU A 1 342 ? 11.31621 66.68102 5.60803 1.000 60.93211 342 LEU A C 1
ATOM 4267 O O . LEU A 1 342 ? 10.87694 67.23755 4.59028 1.000 52.70151 342 LEU A O 1
ATOM 4283 N N . GLY A 1 343 ? 10.54386 66.28181 6.61603 1.000 60.64782 343 GLY A N 1
ATOM 4284 C CA . GLY A 1 343 ? 9.12715 66.59849 6.60204 1.000 57.04231 343 GLY A CA 1
ATOM 4285 C C . GLY A 1 343 ? 8.39971 66.09631 7.82745 1.000 60.02730 343 GLY A C 1
ATOM 4286 O O . GLY A 1 343 ? 8.97383 65.48462 8.73141 1.000 59.74395 343 GLY A O 1
ATOM 4290 N N . LEU A 1 344 ? 7.13098 66.41210 7.85859 1.000 75.74649 344 LEU A N 1
ATOM 4291 C CA . LEU A 1 344 ? 6.23938 65.85003 8.85106 1.000 58.60760 344 LEU A CA 1
ATOM 4292 C C . LEU A 1 344 ? 5.74651 64.51611 8.34921 1.000 58.46626 344 LEU A C 1
ATOM 4293 O O . LEU A 1 344 ? 5.78822 64.23754 7.14256 1.000 59.59493 344 LEU A O 1
ATOM 4309 N N . PRO A 1 345 ? 5.30044 63.67450 9.24039 1.000 66.61577 345 PRO A N 1
ATOM 4310 C CA . PRO A 1 345 ? 4.90604 62.30173 8.89163 1.000 75.36598 345 PRO A CA 1
ATOM 4311 C C . PRO A 1 345 ? 3.50626 62.27883 8.30700 1.000 68.01026 345 PRO A C 1
ATOM 4312 O O . PRO A 1 345 ? 2.57525 62.02645 9.01254 1.000 73.13534 345 PRO A O 1
ATOM 4323 N N . ASP A 1 346 ? 3.35244 62.70956 7.05814 1.000 69.64299 346 ASP A N 1
ATOM 4324 C CA . ASP A 1 346 ? 2.06934 62.70553 6.36308 1.000 64.66505 346 ASP A CA 1
ATOM 4325 C C . ASP A 1 346 ? 2.28683 62.13387 4.97317 1.000 64.06030 346 ASP A C 1
ATOM 4326 O O . ASP A 1 346 ? 3.05134 62.71228 4.19459 1.000 62.48281 346 ASP A O 1
ATOM 4335 N N . MET A 1 347 ? 1.52530 61.06821 4.61442 1.000 64.01842 347 MET A N 1
ATOM 4336 C CA . MET A 1 347 ? 1.79574 60.37422 3.36040 1.000 48.49028 347 MET A CA 1
ATOM 4337 C C . MET A 1 347 ? 1.23534 61.08448 2.14269 1.000 56.99171 347 MET A C 1
ATOM 4338 O O . MET A 1 347 ? 1.63689 60.72789 1.02723 1.000 58.39277 347 MET A O 1
ATOM 4352 N N . LYS A 1 348 ? 0.52630 62.20248 2.31447 1.000 55.22331 348 LYS A N 1
ATOM 4353 C CA . LYS A 1 348 ? 0.05812 62.93655 1.15081 1.000 53.86281 348 LYS A CA 1
ATOM 4354 C C . LYS A 1 348 ? 1.17701 63.65007 0.40764 1.000 55.83600 348 LYS A C 1
ATOM 4355 O O . LYS A 1 348 ? 1.05885 63.86895 -0.80276 1.000 56.57619 348 LYS A O 1
ATOM 4374 N N . LEU A 1 349 ? 2.27899 63.97455 1.07327 1.000 52.34317 349 LEU A N 1
ATOM 4375 C CA . LEU A 1 349 ? 3.41177 64.53406 0.32522 1.000 53.07924 349 LEU A CA 1
ATOM 4376 C C . LEU A 1 349 ? 3.95975 63.51724 -0.63628 1.000 48.76607 349 LEU A C 1
ATOM 4377 O O . LEU A 1 349 ? 3.91858 63.75777 -1.86796 1.000 56.01905 349 LEU A O 1
ATOM 4393 N N . PRO A 1 350 ? 4.46602 62.37217 -0.19373 1.000 51.75980 350 PRO A N 1
ATOM 4394 C CA . PRO A 1 350 ? 5.00592 61.37924 -1.12921 1.000 49.54910 350 PRO A CA 1
ATOM 4395 C C . PRO A 1 350 ? 3.99590 60.83401 -2.11415 1.000 55.27739 350 PRO A C 1
ATOM 4396 O O . PRO A 1 350 ? 4.32995 60.69594 -3.29780 1.000 54.09881 350 PRO A O 1
ATOM 4407 N N . ILE A 1 351 ? 2.76716 60.50926 -1.67663 1.000 56.37861 351 ILE A N 1
ATOM 4408 C CA . ILE A 1 351 ? 1.74708 60.05419 -2.63451 1.000 48.77207 351 ILE A CA 1
ATOM 4409 C C . ILE A 1 351 ? 1.56427 61.10976 -3.71942 1.000 51.50188 351 ILE A C 1
ATOM 4410 O O . ILE A 1 351 ? 1.53702 60.81164 -4.91654 1.000 57.24463 351 ILE A O 1
ATOM 4426 N N . ALA A 1 352 ? 1.42099 62.36821 -3.31646 1.000 48.72373 352 ALA A N 1
ATOM 4427 C CA . ALA A 1 352 ? 1.19639 63.37902 -4.33112 1.000 54.72778 352 ALA A CA 1
ATOM 4428 C C . ALA A 1 352 ? 2.39938 63.48086 -5.25274 1.000 52.83567 352 ALA A C 1
ATOM 4429 O O . ALA A 1 352 ? 2.22250 63.63651 -6.46303 1.000 55.93228 352 ALA A O 1
ATOM 4436 N N . TYR A 1 353 ? 3.63274 63.40326 -4.71197 1.000 55.05229 353 TYR A N 1
ATOM 4437 C CA . TYR A 1 353 ? 4.82475 63.52402 -5.56736 1.000 48.39552 353 TYR A CA 1
ATOM 4438 C C . TYR A 1 353 ? 4.89700 62.40251 -6.58703 1.000 49.49149 353 TYR A C 1
ATOM 4439 O O . TYR A 1 353 ? 5.45545 62.57159 -7.67127 1.000 54.12354 353 TYR A O 1
ATOM 4457 N N . ALA A 1 354 ? 4.45386 61.21400 -6.21455 1.000 47.24029 354 ALA A N 1
ATOM 4458 C CA . ALA A 1 354 ? 4.42287 60.14469 -7.19116 1.000 49.98153 354 ALA A CA 1
ATOM 4459 C C . ALA A 1 354 ? 3.45966 60.45694 -8.31212 1.000 57.08382 354 ALA A C 1
ATOM 4460 O O . ALA A 1 354 ? 3.60267 59.92119 -9.41466 1.000 61.13501 354 ALA A O 1
ATOM 4467 N N . LEU A 1 355 ? 2.41794 61.24052 -8.02882 1.000 59.22103 355 LEU A N 1
ATOM 4468 C CA . LEU A 1 355 ? 1.44941 61.51888 -9.07251 1.000 57.04928 355 LEU A CA 1
ATOM 4469 C C . LEU A 1 355 ? 1.80988 62.74211 -9.85646 1.000 61.14062 355 LEU A C 1
ATOM 4470 O O . LEU A 1 355 ? 1.33328 62.89440 -10.99436 1.000 63.72295 355 LEU A O 1
ATOM 4486 N N . THR A 1 356 ? 2.57984 63.65623 -9.27030 1.000 64.20800 356 THR A N 1
ATOM 4487 C CA . THR A 1 356 ? 2.86404 64.90384 -9.96266 1.000 59.30327 356 THR A CA 1
ATOM 4488 C C . THR A 1 356 ? 4.28680 64.97864 -10.47497 1.000 57.54794 356 THR A C 1
ATOM 4489 O O . THR A 1 356 ? 4.60802 65.91360 -11.19982 1.000 60.52420 356 THR A O 1
ATOM 4500 N N . TRP A 1 357 ? 5.09345 63.96057 -10.24027 1.000 59.48082 357 TRP A N 1
ATOM 4501 C CA . TRP A 1 357 ? 6.52576 64.08496 -10.45523 1.000 58.79279 357 TRP A CA 1
ATOM 4502 C C . TRP A 1 357 ? 6.78388 64.54116 -11.88564 1.000 55.26890 357 TRP A C 1
ATOM 4503 O O . TRP A 1 357 ? 6.19652 63.98294 -12.81334 1.000 60.34910 357 TRP A O 1
ATOM 4524 N N . PRO A 1 358 ? 7.61023 65.59255 -12.10786 1.000 62.60493 358 PRO A N 1
ATOM 4525 C CA . PRO A 1 358 ? 8.46542 66.28266 -11.13482 1.000 64.23935 358 PRO A CA 1
ATOM 4526 C C . PRO A 1 358 ? 7.90943 67.50055 -10.45356 1.000 66.65228 358 PRO A C 1
ATOM 4527 O O . PRO A 1 358 ? 8.64711 68.17011 -9.73676 1.000 63.30404 358 PRO A O 1
ATOM 4538 N N . HIS A 1 359 ? 6.65881 67.84014 -10.73247 1.000 68.49140 359 HIS A N 1
ATOM 4539 C CA . HIS A 1 359 ? 6.05681 68.99058 -10.08871 1.000 63.38457 359 HIS A CA 1
ATOM 4540 C C . HIS A 1 359 ? 5.65533 68.60146 -8.67793 1.000 58.27916 359 HIS A C 1
ATOM 4541 O O . HIS A 1 359 ? 5.52153 67.42413 -8.35581 1.000 58.44283 359 HIS A O 1
ATOM 4555 N N . ARG A 1 360 ? 5.51963 69.59709 -7.82297 1.000 53.97092 360 ARG A N 1
ATOM 4556 C CA . ARG A 1 360 ? 5.12796 69.41203 -6.43837 1.000 57.12816 360 ARG A CA 1
ATOM 4557 C C . ARG A 1 360 ? 3.87668 70.25472 -6.21295 1.000 73.96687 360 ARG A C 1
ATOM 4558 O O . ARG A 1 360 ? 3.85813 71.43942 -6.55493 1.000 67.95799 360 ARG A O 1
ATOM 4579 N N . LEU A 1 361 ? 2.81689 69.63738 -5.70259 1.000 68.50172 361 LEU A N 1
ATOM 4580 C CA . LEU A 1 361 ? 1.56320 70.34403 -5.47301 1.000 57.89281 361 LEU A CA 1
ATOM 4581 C C . LEU A 1 361 ? 1.56929 71.11423 -4.15715 1.000 56.84672 361 LEU A C 1
ATOM 4582 O O . LEU A 1 361 ? 2.06984 70.63242 -3.14588 1.000 62.91803 361 LEU A O 1
ATOM 4598 N N . ALA A 1 362 ? 0.96127 72.31053 -4.16435 1.000 65.46406 362 ALA A N 1
ATOM 4599 C CA . ALA A 1 362 ? 0.83240 73.13017 -2.96685 1.000 64.78146 362 ALA A CA 1
ATOM 4600 C C . ALA A 1 362 ? -0.58001 72.93540 -2.42879 1.000 64.27151 362 ALA A C 1
ATOM 4601 O O . ALA A 1 362 ? -1.55719 73.22838 -3.11789 1.000 68.60458 362 ALA A O 1
ATOM 4608 N N . ALA A 1 363 ? -0.68461 72.39366 -1.22623 1.000 71.58887 363 ALA A N 1
ATOM 4609 C CA . ALA A 1 363 ? -1.94948 71.95214 -0.66966 1.000 63.03207 363 ALA A CA 1
ATOM 4610 C C . ALA A 1 363 ? -2.21365 72.63434 0.67148 1.000 63.94372 363 ALA A C 1
ATOM 4611 O O . ALA A 1 363 ? -1.29325 73.15126 1.31732 1.000 57.25051 363 ALA A O 1
ATOM 4618 N N . PRO A 1 364 ? -3.46203 72.64663 1.13029 1.000 67.74026 364 PRO A N 1
ATOM 4619 C CA . PRO A 1 364 ? -3.74147 73.26212 2.43998 1.000 60.90095 364 PRO A CA 1
ATOM 4620 C C . PRO A 1 364 ? -2.98569 72.57168 3.55819 1.000 57.37365 364 PRO A C 1
ATOM 4621 O O . PRO A 1 364 ? -2.57366 73.23500 4.51276 1.000 71.01014 364 PRO A O 1
ATOM 4632 N N . TRP A 1 365 ? -2.84121 71.24218 3.48488 1.000 53.13418 365 TRP A N 1
ATOM 4633 C CA . TRP A 1 365 ? -2.10501 70.45142 4.46206 1.000 52.96768 365 TRP A CA 1
ATOM 4634 C C . TRP A 1 365 ? -0.56971 70.49922 4.25345 1.000 65.87679 365 TRP A C 1
ATOM 4635 O O . TRP A 1 365 ? 0.14613 69.77294 4.95028 1.000 65.44265 365 TRP A O 1
ATOM 4656 N N . SER A 1 366 ? -0.05062 71.33127 3.33503 1.000 52.14654 366 SER A N 1
ATOM 4657 C CA . SER A 1 366 ? 1.35710 71.31273 2.96094 1.000 55.26962 366 SER A CA 1
ATOM 4658 C C . SER A 1 366 ? 2.22298 72.10027 3.94521 1.000 62.96746 366 SER A C 1
ATOM 4659 O O . SER A 1 366 ? 2.95447 73.01572 3.57523 1.000 64.10867 366 SER A O 1
ATOM 4667 N N . ALA A 1 367 ? 2.19334 71.68408 5.20288 1.000 63.29863 367 ALA A N 1
ATOM 4668 C CA . ALA A 1 367 ? 2.70959 72.53211 6.26877 1.000 67.18119 367 ALA A CA 1
ATOM 4669 C C . ALA A 1 367 ? 4.22856 72.73450 6.29354 1.000 84.69147 367 ALA A C 1
ATOM 4670 O O . ALA A 1 367 ? 4.69646 73.87799 6.18651 1.000 96.63136 367 ALA A O 1
ATOM 4677 N N . GLY A 1 368 ? 5.00582 71.68574 6.48618 1.000 68.90890 368 GLY A N 1
ATOM 4678 C CA . GLY A 1 368 ? 6.43715 71.90605 6.62737 1.000 82.32250 368 GLY A CA 1
ATOM 4679 C C . GLY A 1 368 ? 6.89620 71.88960 8.07639 1.000 79.31913 368 GLY A C 1
ATOM 4680 O O . GLY A 1 368 ? 6.20746 72.36845 8.97929 1.000 77.98015 368 GLY A O 1
ATOM 4684 N N . VAL A 1 369 ? 8.12426 71.38252 8.29493 1.000 70.05021 369 VAL A N 1
ATOM 4685 C CA . VAL A 1 369 ? 8.65089 71.10969 9.62843 1.000 64.98198 369 VAL A CA 1
ATOM 4686 C C . VAL A 1 369 ? 9.39234 72.33296 10.12926 1.000 64.68875 369 VAL A C 1
ATOM 4687 O O . VAL A 1 369 ? 10.16463 72.96001 9.38350 1.000 64.73554 369 VAL A O 1
ATOM 4700 N N . ASP A 1 370 ? 9.22597 72.62463 11.41735 1.000 61.97330 370 ASP A N 1
ATOM 4701 C CA . ASP A 1 370 ? 9.90631 73.73855 12.05143 1.000 72.87468 370 ASP A CA 1
ATOM 4702 C C . ASP A 1 370 ? 10.88539 73.10601 13.01106 1.000 64.11073 370 ASP A C 1
ATOM 4703 O O . ASP A 1 370 ? 10.47716 72.61801 14.06103 1.000 69.49147 370 ASP A O 1
ATOM 4712 N N . LEU A 1 371 ? 12.17631 73.15465 12.68212 1.000 65.59634 371 LEU A N 1
ATOM 4713 C CA . LEU A 1 371 ? 13.12084 72.39915 13.48686 1.000 60.30435 371 LEU A CA 1
ATOM 4714 C C . LEU A 1 371 ? 13.32615 72.98603 14.86203 1.000 65.26964 371 LEU A C 1
ATOM 4715 O O . LEU A 1 371 ? 13.61445 72.24139 15.81171 1.000 68.62924 371 LEU A O 1
ATOM 4731 N N . THR A 1 372 ? 13.12880 74.29706 14.99438 1.000 73.57638 372 THR A N 1
ATOM 4732 C CA . THR A 1 372 ? 13.28366 74.97627 16.28117 1.000 83.09983 372 THR A CA 1
ATOM 4733 C C . THR A 1 372 ? 12.23935 74.46518 17.24581 1.000 75.89704 372 THR A C 1
ATOM 4734 O O . THR A 1 372 ? 12.49910 74.20476 18.42828 1.000 92.86457 372 THR A O 1
ATOM 4745 N N . ARG A 1 373 ? 11.06730 74.25590 16.71969 1.000 79.70138 373 ARG A N 1
ATOM 4746 C CA . ARG A 1 373 ? 9.95662 73.81162 17.50980 1.000 89.42806 373 ARG A CA 1
ATOM 4747 C C . ARG A 1 373 ? 10.03617 72.32180 17.74327 1.000 75.60531 373 ARG A C 1
ATOM 4748 O O . ARG A 1 373 ? 9.72081 71.85008 18.83636 1.000 82.25221 373 ARG A O 1
ATOM 4769 N N . GLU A 1 374 ? 10.60955 71.60109 16.77937 1.000 83.82933 374 GLU A N 1
ATOM 4770 C CA . GLU A 1 374 ? 10.65750 70.14810 16.83846 1.000 82.27213 374 GLU A CA 1
ATOM 4771 C C . GLU A 1 374 ? 11.53083 69.65524 17.97633 1.000 78.47878 374 GLU A C 1
ATOM 4772 O O . GLU A 1 374 ? 11.31304 68.55601 18.48873 1.000 102.72101 374 GLU A O 1
ATOM 4784 N N . GLY A 1 375 ? 12.49818 70.43892 18.39563 1.000 81.34480 375 GLY A N 1
ATOM 4785 C CA . GLY A 1 375 ? 13.36581 70.02694 19.47788 1.000 95.72234 375 GLY A CA 1
ATOM 4786 C C . GLY A 1 375 ? 14.73061 69.57760 18.97676 1.000 105.10219 375 GLY A C 1
ATOM 4787 O O . GLY A 1 375 ? 15.46713 70.38091 18.36875 1.000 105.10967 375 GLY A O 1
ATOM 4791 N N . ASN A 1 376 ? 15.13247 68.35016 19.30006 1.000 79.26184 376 ASN A N 1
ATOM 4792 C CA . ASN A 1 376 ? 16.42842 67.84976 18.85228 1.000 90.01709 376 ASN A CA 1
ATOM 4793 C C . ASN A 1 376 ? 16.31343 66.47662 18.20312 1.000 84.20996 376 ASN A C 1
ATOM 4794 O O . ASN A 1 376 ? 15.49549 65.64938 18.60651 1.000 79.54641 376 ASN A O 1
ATOM 4805 N N . LEU A 1 377 ? 17.18785 66.23269 17.23594 1.000 71.58401 377 LEU A N 1
ATOM 4806 C CA . LEU A 1 377 ? 17.14690 65.07752 16.36560 1.000 59.56576 377 LEU A CA 1
ATOM 4807 C C . LEU A 1 377 ? 18.24304 64.11014 16.75913 1.000 69.01367 377 LEU A C 1
ATOM 4808 O O . LEU A 1 377 ? 19.41970 64.48256 16.84611 1.000 70.88673 377 LEU A O 1
ATOM 4824 N N . THR A 1 378 ? 17.84165 62.87292 16.97688 1.000 68.06055 378 THR A N 1
ATOM 4825 C CA . THR A 1 378 ? 18.66826 61.80212 17.48847 1.000 67.66460 378 THR A CA 1
ATOM 4826 C C . THR A 1 378 ? 18.85314 60.74554 16.40560 1.000 68.07766 378 THR A C 1
ATOM 4827 O O . THR A 1 378 ? 17.94377 60.50193 15.60861 1.000 66.86014 378 THR A O 1
ATOM 4838 N N . PHE A 1 379 ? 20.06323 60.17631 16.33824 1.000 64.86748 379 PHE A N 1
ATOM 4839 C CA . PHE A 1 379 ? 20.40581 59.15047 15.36608 1.000 55.18305 379 PHE A CA 1
ATOM 4840 C C . PHE A 1 379 ? 21.23189 58.07838 16.04729 1.000 64.25328 379 PHE A C 1
ATOM 4841 O O . PHE A 1 379 ? 22.19120 58.37376 16.76407 1.000 69.17026 379 PHE A O 1
ATOM 4858 N N . GLU A 1 380 ? 20.81847 56.83647 15.87749 1.000 59.68289 380 GLU A N 1
ATOM 4859 C CA . GLU A 1 380 ? 21.43361 55.75377 16.61626 1.000 56.39457 380 GLU A CA 1
ATOM 4860 C C . GLU A 1 380 ? 21.42340 54.49063 15.77517 1.000 57.56745 380 GLU A C 1
ATOM 4861 O O . GLU A 1 380 ? 20.65928 54.34770 14.81838 1.000 65.99305 380 GLU A O 1
ATOM 4873 N N . LYS A 1 381 ? 22.30695 53.58862 16.11347 1.000 54.70862 381 LYS A N 1
ATOM 4874 C CA . LYS A 1 381 ? 22.28359 52.32456 15.39556 1.000 65.12863 381 LYS A CA 1
ATOM 4875 C C . LYS A 1 381 ? 21.15899 51.42969 15.97260 1.000 59.04457 381 LYS A C 1
ATOM 4876 O O . LYS A 1 381 ? 20.84251 51.50969 17.13771 1.000 66.98204 381 LYS A O 1
ATOM 4895 N N . PRO A 1 382 ? 20.55009 50.62454 15.08830 1.000 53.39040 382 PRO A N 1
ATOM 4896 C CA . PRO A 1 382 ? 19.55325 49.67847 15.62347 1.000 52.80832 382 PRO A CA 1
ATOM 4897 C C . PRO A 1 382 ? 20.19965 48.58803 16.44753 1.000 58.14102 382 PRO A C 1
ATOM 4898 O O . PRO A 1 382 ? 21.33606 48.15830 16.20781 1.000 71.05410 382 PRO A O 1
ATOM 4909 N N . ASP A 1 383 ? 19.39978 48.05388 17.37588 1.000 58.99094 383 ASP A N 1
ATOM 4910 C CA . ASP A 1 383 ? 19.85476 46.98625 18.27077 1.000 70.88523 383 ASP A CA 1
ATOM 4911 C C . ASP A 1 383 ? 19.49197 45.66387 17.60231 1.000 74.03405 383 ASP A C 1
ATOM 4912 O O . ASP A 1 383 ? 18.35346 45.19731 17.70453 1.000 64.90628 383 ASP A O 1
ATOM 4921 N N . LEU A 1 384 ? 20.48184 45.05477 16.91378 1.000 71.45079 384 LEU A N 1
ATOM 4922 C CA . LEU A 1 384 ? 20.22740 43.88641 16.08426 1.000 68.85669 384 LEU A CA 1
ATOM 4923 C C . LEU A 1 384 ? 20.05726 42.61617 16.88475 1.000 74.18327 384 LEU A C 1
ATOM 4924 O O . LEU A 1 384 ? 19.52615 41.63347 16.34632 1.000 79.26447 384 LEU A O 1
ATOM 4940 N N . ASN A 1 385 ? 20.50368 42.59499 18.13889 1.000 71.73053 385 ASN A N 1
ATOM 4941 C CA . ASN A 1 385 ? 20.21332 41.42909 18.96684 1.000 73.65536 385 ASN A CA 1
ATOM 4942 C C . ASN A 1 385 ? 18.73609 41.36910 19.32244 1.000 78.49339 385 ASN A C 1
ATOM 4943 O O . ASN A 1 385 ? 18.06879 40.37573 19.02739 1.000 91.87406 385 ASN A O 1
ATOM 4954 N N . THR A 1 386 ? 18.19489 42.42537 19.93657 1.000 77.32782 386 THR A N 1
ATOM 4955 C CA . THR A 1 386 ? 16.78753 42.39470 20.32132 1.000 76.57220 386 THR A CA 1
ATOM 4956 C C . THR A 1 386 ? 15.88657 42.20399 19.10552 1.000 72.32818 386 THR A C 1
ATOM 4957 O O . THR A 1 386 ? 15.00484 41.34127 19.11315 1.000 79.66194 386 THR A O 1
ATOM 4968 N N . PHE A 1 387 ? 16.08276 42.99177 18.05121 1.000 67.55673 387 PHE A N 1
ATOM 4969 C CA . PHE A 1 387 ? 15.15857 42.98352 16.91615 1.000 68.66210 387 PHE A CA 1
ATOM 4970 C C . PHE A 1 387 ? 15.80746 42.24031 15.75391 1.000 70.41470 387 PHE A C 1
ATOM 4971 O O . PHE A 1 387 ? 16.25931 42.84917 14.78407 1.000 62.13396 387 PHE A O 1
ATOM 4988 N N . GLY A 1 388 ? 15.67195 40.91161 15.76584 1.000 67.46522 388 GLY A N 1
ATOM 4989 C CA . GLY A 1 388 ? 16.33575 40.07797 14.78490 1.000 69.02445 388 GLY A CA 1
ATOM 4990 C C . GLY A 1 388 ? 15.74693 40.12804 13.39184 1.000 65.48938 388 GLY A C 1
ATOM 4991 O O . GLY A 1 388 ? 16.40234 39.66396 12.44441 1.000 63.87114 388 GLY A O 1
ATOM 4995 N N . CYS A 1 389 ? 14.55647 40.69850 13.22882 1.000 65.03175 389 CYS A N 1
ATOM 4996 C CA . CYS A 1 389 ? 13.98204 40.76516 11.88923 1.000 66.07653 389 CYS A CA 1
ATOM 4997 C C . CYS A 1 389 ? 14.89536 41.53354 10.92594 1.000 63.35056 389 CYS A C 1
ATOM 4998 O O . CYS A 1 389 ? 15.02093 41.16998 9.74658 1.000 61.04587 389 CYS A O 1
ATOM 5006 N N . LEU A 1 390 ? 15.55091 42.59369 11.40555 1.000 66.98941 390 LEU A N 1
ATOM 5007 C CA . LEU A 1 390 ? 16.45711 43.36246 10.54231 1.000 69.09168 390 LEU A CA 1
ATOM 5008 C C . LEU A 1 390 ? 17.62639 42.49709 10.04966 1.000 59.28600 390 LEU A C 1
ATOM 5009 O O . LEU A 1 390 ? 17.96963 42.51111 8.86165 1.000 58.13539 390 LEU A O 1
ATOM 5025 N N . GLY A 1 391 ? 18.26187 41.74920 10.93620 1.000 57.42948 391 GLY A N 1
ATOM 5026 C CA . GLY A 1 391 ? 19.26082 40.80344 10.46067 1.000 62.16519 391 GLY A CA 1
ATOM 5027 C C . GLY A 1 391 ? 18.68298 39.81805 9.45390 1.000 63.53270 391 GLY A C 1
ATOM 5028 O O . GLY A 1 391 ? 19.30396 39.52663 8.42809 1.000 56.79676 391 GLY A O 1
ATOM 5032 N N . LEU A 1 392 ? 17.46180 39.32048 9.70153 1.000 55.70480 392 LEU A N 1
ATOM 5033 C CA . LEU A 1 392 ? 16.89456 38.35723 8.75479 1.000 56.46456 392 LEU A CA 1
ATOM 5034 C C . LEU A 1 392 ? 16.73808 38.96325 7.36030 1.000 56.81338 392 LEU A C 1
ATOM 5035 O O . LEU A 1 392 ? 16.98855 38.29111 6.34626 1.000 48.21567 392 LEU A O 1
ATOM 5051 N N . ALA A 1 393 ? 16.36529 40.24482 7.27021 1.000 56.54465 393 ALA A N 1
ATOM 5052 C CA . ALA A 1 393 ? 16.25865 40.81399 5.93428 1.000 56.78941 393 ALA A CA 1
ATOM 5053 C C . ALA A 1 393 ? 17.62317 40.90566 5.25497 1.000 62.30819 393 ALA A C 1
ATOM 5054 O O . ALA A 1 393 ? 17.75598 40.54280 4.07502 1.000 57.23780 393 ALA A O 1
ATOM 5061 N N . TYR A 1 394 ? 18.66246 41.33763 5.99515 1.000 57.38869 394 TYR A N 1
ATOM 5062 C CA . TYR A 1 394 ? 19.98351 41.46528 5.38559 1.000 60.62558 394 TYR A CA 1
ATOM 5063 C C . TYR A 1 394 ? 20.48505 40.11307 4.90155 1.000 60.38238 394 TYR A C 1
ATOM 5064 O O . TYR A 1 394 ? 21.06469 40.00979 3.81318 1.000 58.04382 394 TYR A O 1
ATOM 5082 N N . GLU A 1 395 ? 20.32505 39.07398 5.73089 1.000 58.28362 395 GLU A N 1
ATOM 5083 C CA . GLU A 1 395 ? 20.73177 37.72930 5.33042 1.000 62.38083 395 GLU A CA 1
ATOM 5084 C C . GLU A 1 395 ? 19.98478 37.29775 4.08294 1.000 51.14882 395 GLU A C 1
ATOM 5085 O O . GLU A 1 395 ? 20.58028 36.83083 3.10934 1.000 53.83109 395 GLU A O 1
ATOM 5097 N N . ALA A 1 396 ? 18.67625 37.50707 4.07931 1.000 51.11173 396 ALA A N 1
ATOM 5098 C CA . ALA A 1 396 ? 17.88010 37.11708 2.93235 1.000 53.83578 396 ALA A CA 1
ATOM 5099 C C . ALA A 1 396 ? 18.32071 37.84506 1.68138 1.000 58.75731 396 ALA A C 1
ATOM 5100 O O . ALA A 1 396 ? 18.44258 37.22497 0.61751 1.000 61.80516 396 ALA A O 1
ATOM 5107 N N . GLY A 1 397 ? 18.58795 39.15372 1.78678 1.000 53.94613 397 GLY A N 1
ATOM 5108 C CA . GLY A 1 397 ? 18.98470 39.90496 0.61039 1.000 56.68391 397 GLY A CA 1
ATOM 5109 C C . GLY A 1 397 ? 20.30505 39.43347 0.05675 1.000 56.55484 397 GLY A C 1
ATOM 5110 O O . GLY A 1 397 ? 20.47747 39.33556 -1.16149 1.000 62.34000 397 GLY A O 1
ATOM 5114 N N . GLU A 1 398 ? 21.24513 39.09488 0.94216 1.000 59.71357 398 GLU A N 1
ATOM 5115 C CA . GLU A 1 398 ? 22.55559 38.67428 0.46222 1.000 65.50801 398 GLU A CA 1
ATOM 5116 C C . GLU A 1 398 ? 22.49319 37.30589 -0.17439 1.000 66.86176 398 GLU A C 1
ATOM 5117 O O . GLU A 1 398 ? 23.22573 37.03949 -1.13436 1.000 65.69420 398 GLU A O 1
ATOM 5129 N N . ARG A 1 399 ? 21.65874 36.41414 0.38684 1.000 59.95065 399 ARG A N 1
ATOM 5130 C CA . ARG A 1 399 ? 21.40682 35.11406 -0.24016 1.000 63.65165 399 ARG A CA 1
ATOM 5131 C C . ARG A 1 399 ? 20.79305 35.29282 -1.62524 1.000 61.89897 399 ARG A C 1
ATOM 5132 O O . ARG A 1 399 ? 21.25634 34.69139 -2.59253 1.000 74.93936 399 ARG A O 1
ATOM 5153 N N . GLY A 1 400 ? 19.81987 36.18680 -1.76996 1.000 71.76216 400 GLY A N 1
ATOM 5154 C CA . GLY A 1 400 ? 19.23736 36.40656 -3.09316 1.000 66.72515 400 GLY A CA 1
ATOM 5155 C C . GLY A 1 400 ? 18.24854 35.31555 -3.50301 1.000 72.13388 400 GLY A C 1
ATOM 5156 O O . GLY A 1 400 ? 17.66126 34.61594 -2.67940 1.000 71.51323 400 GLY A O 1
ATOM 5160 N N . GLY A 1 401 ? 18.07123 35.18879 -4.81101 1.000 67.04649 401 GLY A N 1
ATOM 5161 C CA . GLY A 1 401 ? 17.14566 34.22506 -5.36050 1.000 84.06455 401 GLY A CA 1
ATOM 5162 C C . GLY A 1 401 ? 15.72557 34.47400 -4.89121 1.000 78.20812 401 GLY A C 1
ATOM 5163 O O . GLY A 1 401 ? 15.17946 35.54651 -5.11573 1.000 76.22895 401 GLY A O 1
ATOM 5167 N N . VAL A 1 402 ? 15.10672 33.44634 -4.29580 1.000 73.67912 402 VAL A N 1
ATOM 5168 C CA . VAL A 1 402 ? 13.76016 33.52172 -3.73739 1.000 66.61411 402 VAL A CA 1
ATOM 5169 C C . VAL A 1 402 ? 13.79707 33.64284 -2.21842 1.000 69.71790 402 VAL A C 1
ATOM 5170 O O . VAL A 1 402 ? 12.75234 33.59548 -1.57267 1.000 65.92659 402 VAL A O 1
ATOM 5183 N N . ALA A 1 403 ? 14.97461 33.80505 -1.62832 1.000 71.28535 403 ALA A N 1
ATOM 5184 C CA . ALA A 1 403 ? 15.00563 34.05562 -0.18832 1.000 72.08851 403 ALA A CA 1
ATOM 5185 C C . ALA A 1 403 ? 14.22123 35.31125 0.18861 1.000 62.76206 403 ALA A C 1
ATOM 5186 O O . ALA A 1 403 ? 13.39467 35.23715 1.11308 1.000 67.24869 403 ALA A O 1
ATOM 5193 N N . PRO A 1 404 ? 14.36690 36.45167 -0.49197 1.000 58.16009 404 PRO A N 1
ATOM 5194 C CA . PRO A 1 404 ? 13.51426 37.60874 -0.13642 1.000 59.87445 404 PRO A CA 1
ATOM 5195 C C . PRO A 1 404 ? 12.04120 37.22353 -0.11710 1.000 60.75281 404 PRO A C 1
ATOM 5196 O O . PRO A 1 404 ? 11.38936 37.39956 0.91974 1.000 61.31139 404 PRO A O 1
ATOM 5207 N N . ALA A 1 405 ? 11.52973 36.60370 -1.19194 1.000 61.46794 405 ALA A N 1
ATOM 5208 C CA . ALA A 1 405 ? 10.12889 36.15495 -1.23847 1.000 59.51633 405 ALA A CA 1
ATOM 5209 C C . ALA A 1 405 ? 9.71969 35.29107 -0.04785 1.000 62.68807 405 ALA A C 1
ATOM 5210 O O . ALA A 1 405 ? 8.62453 35.45266 0.51494 1.000 58.64604 405 ALA A O 1
ATOM 5217 N N . CYS A 1 406 ? 10.57127 34.35325 0.35197 1.000 59.85751 406 CYS A N 1
ATOM 5218 C CA . CYS A 1 406 ? 10.15398 33.49880 1.45152 1.000 60.97241 406 CYS A CA 1
ATOM 5219 C C . CYS A 1 406 ? 10.08433 34.28680 2.74308 1.000 57.59528 406 CYS A C 1
ATOM 5220 O O . CYS A 1 406 ? 9.19029 34.08467 3.56350 1.000 61.89491 406 CYS A O 1
ATOM 5228 N N . LEU A 1 407 ? 11.01158 35.21081 2.92941 1.000 71.16600 407 LEU A N 1
ATOM 5229 C CA . LEU A 1 407 ? 10.99652 36.07486 4.10297 1.000 68.18918 407 LEU A CA 1
ATOM 5230 C C . LEU A 1 407 ? 9.71195 36.89421 4.17503 1.000 61.39606 407 LEU A C 1
ATOM 5231 O O . LEU A 1 407 ? 9.04686 36.95286 5.22184 1.000 63.73682 407 LEU A O 1
ATOM 5247 N N . ASN A 1 408 ? 9.33193 37.51394 3.05508 1.000 60.70965 408 ASN A N 1
ATOM 5248 C CA . ASN A 1 408 ? 8.12121 38.31907 3.03731 1.000 61.24875 408 ASN A CA 1
ATOM 5249 C C . ASN A 1 408 ? 6.89492 37.47713 3.37377 1.000 65.68098 408 ASN A C 1
ATOM 5250 O O . ASN A 1 408 ? 6.08683 37.84818 4.24586 1.000 62.50344 408 ASN A O 1
ATOM 5261 N N . ALA A 1 409 ? 6.73762 36.33904 2.68885 1.000 65.66056 409 ALA A N 1
ATOM 5262 C CA . ALA A 1 409 ? 5.56835 35.48361 2.93098 1.000 65.51949 409 ALA A CA 1
ATOM 5263 C C . ALA A 1 409 ? 5.53403 34.98495 4.36933 1.000 54.74000 409 ALA A C 1
ATOM 5264 O O . ALA A 1 409 ? 4.49867 35.03112 5.03045 1.000 65.65076 409 ALA A O 1
ATOM 5271 N N . ALA A 1 410 ? 6.66200 34.52031 4.88035 1.000 64.06558 410 ALA A N 1
ATOM 5272 C CA . ALA A 1 410 ? 6.68865 34.03085 6.25399 1.000 62.35922 410 ALA A CA 1
ATOM 5273 C C . ALA A 1 410 ? 6.23854 35.11817 7.20790 1.000 63.20092 410 ALA A C 1
ATOM 5274 O O . ALA A 1 410 ? 5.56567 34.83248 8.20567 1.000 61.43466 410 ALA A O 1
ATOM 5281 N N . ASN A 1 411 ? 6.68397 36.36653 6.94830 1.000 68.65474 411 ASN A N 1
ATOM 5282 C CA . ASN A 1 411 ? 6.33395 37.52622 7.76679 1.000 67.11129 411 ASN A CA 1
ATOM 5283 C C . ASN A 1 411 ? 4.85679 37.87072 7.63074 1.000 64.02692 411 ASN A C 1
ATOM 5284 O O . ASN A 1 411 ? 4.19078 38.18125 8.62914 1.000 63.89469 411 ASN A O 1
ATOM 5295 N N . GLU A 1 412 ? 4.34105 37.91635 6.39513 1.000 55.54791 412 GLU A N 1
ATOM 5296 C CA . GLU A 1 412 ? 2.89694 38.15193 6.23290 1.000 73.58115 412 GLU A CA 1
ATOM 5297 C C . GLU A 1 412 ? 2.08391 37.20543 7.11953 1.000 70.68762 412 GLU A C 1
ATOM 5298 O O . GLU A 1 412 ? 1.25858 37.64804 7.93391 1.000 68.47468 412 GLU A O 1
ATOM 5310 N N . VAL A 1 413 ? 2.36316 35.89523 7.00717 1.000 63.58600 413 VAL A N 1
ATOM 5311 C CA . VAL A 1 413 ? 1.68335 34.87393 7.80095 1.000 64.25715 413 VAL A CA 1
ATOM 5312 C C . VAL A 1 413 ? 1.89239 35.08812 9.29345 1.000 64.89973 413 VAL A C 1
ATOM 5313 O O . VAL A 1 413 ? 0.96111 34.95246 10.09048 1.000 81.92006 413 VAL A O 1
ATOM 5326 N N . ALA A 1 414 ? 3.11281 35.37013 9.71279 1.000 60.64306 414 ALA A N 1
ATOM 5327 C CA . ALA A 1 414 ? 3.31806 35.54328 11.14551 1.000 70.35583 414 ALA A CA 1
ATOM 5328 C C . ALA A 1 414 ? 2.57081 36.77403 11.64991 1.000 72.58115 414 ALA A C 1
ATOM 5329 O O . ALA A 1 414 ? 2.08101 36.79664 12.78932 1.000 69.96491 414 ALA A O 1
ATOM 5336 N N . VAL A 1 415 ? 2.51821 37.82704 10.82931 1.000 69.81338 415 VAL A N 1
ATOM 5337 C CA . VAL A 1 415 ? 1.81397 39.03031 11.23478 1.000 69.23441 415 VAL A CA 1
ATOM 5338 C C . VAL A 1 415 ? 0.32982 38.73550 11.35147 1.000 77.94429 415 VAL A C 1
ATOM 5339 O O . VAL A 1 415 ? -0.33507 39.22037 12.27247 1.000 77.80551 415 VAL A O 1
ATOM 5352 N N . GLU A 1 416 ? -0.22273 37.95355 10.41916 1.000 73.70744 416 GLU A N 1
ATOM 5353 C CA . GLU A 1 416 ? -1.64254 37.61808 10.52835 1.000 89.03635 416 GLU A CA 1
ATOM 5354 C C . GLU A 1 416 ? -1.91163 36.76166 11.76245 1.000 80.92078 416 GLU A C 1
ATOM 5355 O O . GLU A 1 416 ? -2.83475 37.03856 12.53607 1.000 87.75435 416 GLU A O 1
ATOM 5367 N N . ARG A 1 417 ? -1.09719 35.74064 11.98016 1.000 74.62200 417 ARG A N 1
ATOM 5368 C CA . ARG A 1 417 ? -1.25930 34.92707 13.16782 1.000 75.21486 417 ARG A CA 1
ATOM 5369 C C . ARG A 1 417 ? -1.07969 35.76399 14.42570 1.000 80.90940 417 ARG A C 1
ATOM 5370 O O . ARG A 1 417 ? -1.80134 35.56479 15.40570 1.000 83.58961 417 ARG A O 1
ATOM 5391 N N . PHE A 1 418 ? -0.14331 36.72650 14.42034 1.000 77.49975 418 PHE A N 1
ATOM 5392 C CA . PHE A 1 418 ? -0.02104 37.61431 15.58082 1.000 79.89293 418 PHE A CA 1
ATOM 5393 C C . PHE A 1 418 ? -1.28673 38.45013 15.79183 1.000 79.73848 418 PHE A C 1
ATOM 5394 O O . PHE A 1 418 ? -1.63991 38.76574 16.93278 1.000 85.34003 418 PHE A O 1
ATOM 5411 N N . ARG A 1 419 ? -1.91586 38.90784 14.70095 1.000 83.66841 419 ARG A N 1
ATOM 5412 C CA . ARG A 1 419 ? -3.14505 39.70295 14.76107 1.000 85.68589 419 ARG A CA 1
ATOM 5413 C C . ARG A 1 419 ? -4.40255 38.88191 15.06091 1.000 97.42107 419 ARG A C 1
ATOM 5414 O O . ARG A 1 419 ? -5.42332 39.45992 15.45206 1.000 90.39427 419 ARG A O 1
ATOM 5435 N N . ASN A 1 420 ? -4.37896 37.56962 14.83958 1.000 96.31263 420 ASN A N 1
ATOM 5436 C CA . ASN A 1 420 ? -5.46447 36.69417 15.26353 1.000 93.80373 420 ASN A CA 1
ATOM 5437 C C . ASN A 1 420 ? -5.13122 36.00339 16.57003 1.000 94.86008 420 ASN A C 1
ATOM 5438 O O . ASN A 1 420 ? -5.71903 34.96569 16.89114 1.000 102.02448 420 ASN A O 1
ATOM 5449 N N . LYS A 1 421 ? -4.16384 36.51926 17.30540 1.000 86.93668 421 LYS A N 1
ATOM 5450 C CA . LYS A 1 421 ? -3.87641 36.06019 18.65261 1.000 91.06376 421 LYS A CA 1
ATOM 5451 C C . LYS A 1 421 ? -3.52351 34.57216 18.71615 1.000 88.21378 421 LYS A C 1
ATOM 5452 O O . LYS A 1 421 ? -3.54099 33.99197 19.80653 1.000 93.94322 421 LYS A O 1
ATOM 5471 N N . GLU A 1 422 ? -3.20974 33.93499 17.57114 1.000 86.99473 422 GLU A N 1
ATOM 5472 C CA . GLU A 1 422 ? -2.71933 32.54769 17.57713 1.000 83.97915 422 GLU A CA 1
ATOM 5473 C C . GLU A 1 422 ? -1.29091 32.45731 18.13077 1.000 94.16883 422 GLU A C 1
ATOM 5474 O O . GLU A 1 422 ? -0.97335 31.53250 18.88794 1.000 98.55795 422 GLU A O 1
ATOM 5486 N N . ILE A 1 423 ? -0.41621 33.41945 17.77420 1.000 89.12310 423 ILE A N 1
ATOM 5487 C CA . ILE A 1 423 ? 0.98507 33.43162 18.19911 1.000 87.69419 423 ILE A CA 1
ATOM 5488 C C . ILE A 1 423 ? 1.30486 34.81866 18.74411 1.000 88.66210 423 ILE A C 1
ATOM 5489 O O . ILE A 1 423 ? 0.57745 35.79689 18.51810 1.000 84.78019 423 ILE A O 1
ATOM 5505 N N . GLY A 1 424 ? 2.43190 34.89375 19.45840 1.000 86.51127 424 GLY A N 1
ATOM 5506 C CA . GLY A 1 424 ? 2.86136 36.13240 20.07208 1.000 86.30949 424 GLY A CA 1
ATOM 5507 C C . GLY A 1 424 ? 3.89133 36.89954 19.25364 1.000 80.62290 424 GLY A C 1
ATOM 5508 O O . GLY A 1 424 ? 4.38727 36.45671 18.22243 1.000 83.85616 424 GLY A O 1
ATOM 5512 N N . PHE A 1 425 ? 4.29707 38.03497 19.80825 1.000 89.47050 425 PHE A N 1
ATOM 5513 C CA . PHE A 1 425 ? 5.18955 38.94183 19.09823 1.000 90.36827 425 PHE A CA 1
ATOM 5514 C C . PHE A 1 425 ? 6.54105 38.29987 18.82279 1.000 88.37237 425 PHE A C 1
ATOM 5515 O O . PHE A 1 425 ? 6.93331 38.12554 17.65881 1.000 84.53432 425 PHE A O 1
ATOM 5532 N N . VAL A 1 426 ? 7.23798 37.87528 19.88552 1.000 85.36847 426 VAL A N 1
ATOM 5533 C CA . VAL A 1 426 ? 8.57185 37.31758 19.73019 1.000 82.59519 426 VAL A CA 1
ATOM 5534 C C . VAL A 1 426 ? 8.55305 36.15477 18.75924 1.000 84.93580 426 VAL A C 1
ATOM 5535 O O . VAL A 1 426 ? 9.57805 35.83149 18.15283 1.000 84.22981 426 VAL A O 1
ATOM 5548 N N . ASP A 1 427 ? 7.39201 35.54799 18.55213 1.000 86.04271 427 ASP A N 1
ATOM 5549 C CA . ASP A 1 427 ? 7.29856 34.41086 17.65567 1.000 93.80941 427 ASP A CA 1
ATOM 5550 C C . ASP A 1 427 ? 7.24891 34.82588 16.19748 1.000 84.80179 427 ASP A C 1
ATOM 5551 O O . ASP A 1 427 ? 7.34998 33.95169 15.32630 1.000 90.11920 427 ASP A O 1
ATOM 5560 N N . ILE A 1 428 ? 7.05822 36.11686 15.91406 1.000 71.76598 428 ILE A N 1
ATOM 5561 C CA . ILE A 1 428 ? 7.13177 36.58968 14.53257 1.000 80.36685 428 ILE A CA 1
ATOM 5562 C C . ILE A 1 428 ? 8.53709 36.39382 13.95857 1.000 83.49405 428 ILE A C 1
ATOM 5563 O O . ILE A 1 428 ? 8.70800 35.85917 12.85146 1.000 78.87191 428 ILE A O 1
ATOM 5579 N N . GLU A 1 429 ? 9.56545 36.82426 14.70082 1.000 81.01649 429 GLU A N 1
ATOM 5580 C CA . GLU A 1 429 ? 10.94168 36.62388 14.25634 1.000 80.92529 429 GLU A CA 1
ATOM 5581 C C . GLU A 1 429 ? 11.26305 35.13068 14.15421 1.000 77.71721 429 GLU A C 1
ATOM 5582 O O . GLU A 1 429 ? 11.81051 34.65263 13.14692 1.000 71.05848 429 GLU A O 1
ATOM 5594 N N . ASP A 1 430 ? 10.90688 34.36987 15.18753 1.000 80.94625 430 ASP A N 1
ATOM 5595 C CA . ASP A 1 430 ? 11.19323 32.93695 15.16495 1.000 86.28483 430 ASP A CA 1
ATOM 5596 C C . ASP A 1 430 ? 10.43341 32.22714 14.04435 1.000 77.96759 430 ASP A C 1
ATOM 5597 O O . ASP A 1 430 ? 10.95215 31.25882 13.47084 1.000 80.71429 430 ASP A O 1
ATOM 5606 N N . THR A 1 431 ? 9.22632 32.69956 13.69549 1.000 74.05882 431 THR A N 1
ATOM 5607 C CA . THR A 1 431 ? 8.54555 32.16842 12.51604 1.000 72.11779 431 THR A CA 1
ATOM 5608 C C . THR A 1 431 ? 9.35019 32.38995 11.23673 1.000 77.13344 431 THR A C 1
ATOM 5609 O O . THR A 1 431 ? 9.43496 31.49111 10.39271 1.000 71.86040 431 THR A O 1
ATOM 5620 N N . VAL A 1 432 ? 9.81935 33.62856 11.01056 1.000 78.91093 432 VAL A N 1
ATOM 5621 C CA . VAL A 1 432 ? 10.59162 33.95232 9.80486 1.000 74.35815 432 VAL A CA 1
ATOM 5622 C C . VAL A 1 432 ? 11.93216 33.22842 9.79884 1.000 69.56623 432 VAL A C 1
ATOM 5623 O O . VAL A 1 432 ? 12.42656 32.81465 8.74101 1.000 70.95012 432 VAL A O 1
ATOM 5636 N N . ARG A 1 433 ? 12.58403 33.13145 10.95587 1.000 68.19555 433 ARG A N 1
ATOM 5637 C CA . ARG A 1 433 ? 13.84290 32.40004 10.99928 1.000 70.78244 433 ARG A CA 1
ATOM 5638 C C . ARG A 1 433 ? 13.62700 30.94147 10.62877 1.000 77.69747 433 ARG A C 1
ATOM 5639 O O . ARG A 1 433 ? 14.29546 30.40499 9.72863 1.000 70.93426 433 ARG A O 1
ATOM 5660 N N . HIS A 1 434 ? 12.61222 30.31979 11.24307 1.000 77.12390 434 HIS A N 1
ATOM 5661 C CA . HIS A 1 434 ? 12.29511 28.92557 10.95504 1.000 80.22652 434 HIS A CA 1
ATOM 5662 C C . HIS A 1 434 ? 12.14371 28.67821 9.45418 1.000 79.81373 434 HIS A C 1
ATOM 5663 O O . HIS A 1 434 ? 12.75573 27.75274 8.90237 1.000 72.64722 434 HIS A O 1
ATOM 5677 N N . VAL A 1 435 ? 11.35399 29.51165 8.76906 1.000 72.05166 435 VAL A N 1
ATOM 5678 C CA . VAL A 1 435 ? 11.11437 29.27998 7.34504 1.000 72.78060 435 VAL A CA 1
ATOM 5679 C C . VAL A 1 435 ? 12.40922 29.35791 6.55248 1.000 73.92540 435 VAL A C 1
ATOM 5680 O O . VAL A 1 435 ? 12.63910 28.59118 5.61060 1.000 79.56770 435 VAL A O 1
ATOM 5693 N N . MET A 1 436 ? 13.26624 30.30382 6.89697 1.000 80.47978 436 MET A N 1
ATOM 5694 C CA . MET A 1 436 ? 14.40386 30.52393 6.03033 1.000 82.38474 436 MET A CA 1
ATOM 5695 C C . MET A 1 436 ? 15.52713 29.59604 6.32428 1.000 67.84029 436 MET A C 1
ATOM 5696 O O . MET A 1 436 ? 16.30115 29.26904 5.43293 1.000 80.95869 436 MET A O 1
ATOM 5710 N N . ALA A 1 437 ? 15.60555 29.12369 7.54125 1.000 65.45566 437 ALA A N 1
ATOM 5711 C CA . ALA A 1 437 ? 16.46788 27.99577 7.79438 1.000 71.27319 437 ALA A CA 1
ATOM 5712 C C . ALA A 1 437 ? 16.12110 26.81970 6.87175 1.000 77.26196 437 ALA A C 1
ATOM 5713 O O . ALA A 1 437 ? 17.00365 26.24514 6.23347 1.000 78.07191 437 ALA A O 1
ATOM 5720 N N . LEU A 1 438 ? 14.82856 26.49344 6.72433 1.000 75.75152 438 LEU A N 1
ATOM 5721 C CA . LEU A 1 438 ? 14.45562 25.39409 5.83415 1.000 79.77616 438 LEU A CA 1
ATOM 5722 C C . LEU A 1 438 ? 14.71850 25.71509 4.36693 1.000 80.62022 438 LEU A C 1
ATOM 5723 O O . LEU A 1 438 ? 15.14993 24.84146 3.61683 1.000 92.52509 438 LEU A O 1
ATOM 5739 N N . GLN A 1 439 ? 14.51653 26.95093 3.93547 1.000 79.53626 439 GLN A N 1
ATOM 5740 C CA . GLN A 1 439 ? 14.70387 27.22232 2.51844 1.000 83.63062 439 GLN A CA 1
ATOM 5741 C C . GLN A 1 439 ? 16.17747 27.12843 2.15881 1.000 88.92900 439 GLN A C 1
ATOM 5742 O O . GLN A 1 439 ? 16.53803 26.81028 1.01634 1.000 96.63436 439 GLN A O 1
ATOM 5756 N N . GLU A 1 440 ? 17.04949 27.38925 3.13546 1.000 84.91806 440 GLU A N 1
ATOM 5757 C CA . GLU A 1 440 ? 18.48082 27.16218 2.95012 1.000 105.44283 440 GLU A CA 1
ATOM 5758 C C . GLU A 1 440 ? 18.76028 25.66954 2.76172 1.000 96.35843 440 GLU A C 1
ATOM 5759 O O . GLU A 1 440 ? 19.47000 25.27925 1.82369 1.000 93.09483 440 GLU A O 1
ATOM 5771 N N . ARG A 1 441 ? 18.10580 24.83141 3.57364 1.000 94.47653 441 ARG A N 1
ATOM 5772 C CA . ARG A 1 441 ? 18.33767 23.39345 3.52729 1.000 99.03562 441 ARG A CA 1
ATOM 5773 C C . ARG A 1 441 ? 17.83478 22.77925 2.23024 1.000 94.08880 441 ARG A C 1
ATOM 5774 O O . ARG A 1 441 ? 18.43402 21.82896 1.71847 1.000 104.58312 441 ARG A O 1
ATOM 5795 N N . GLU A 1 442 ? 16.69627 23.24904 1.73279 1.000 96.61037 442 GLU A N 1
ATOM 5796 C CA . GLU A 1 442 ? 16.20696 22.86204 0.41996 1.000 99.35388 442 GLU A CA 1
ATOM 5797 C C . GLU A 1 442 ? 17.14611 23.44161 -0.63399 1.000 110.42597 442 GLU A C 1
ATOM 5798 O O . GLU A 1 442 ? 18.13751 24.10513 -0.31662 1.000 113.19928 442 GLU A O 1
ATOM 5810 N N . ARG A 1 443 ? 16.82807 23.25797 -1.90656 1.000 116.05269 443 ARG A N 1
ATOM 5811 C CA . ARG A 1 443 ? 17.79696 23.62816 -2.92984 1.000 127.12890 443 ARG A CA 1
ATOM 5812 C C . ARG A 1 443 ? 18.06843 25.13232 -2.98986 1.000 132.54851 443 ARG A C 1
ATOM 5813 O O . ARG A 1 443 ? 17.17048 25.96543 -2.78973 1.000 129.49438 443 ARG A O 1
ATOM 5834 N N . ASP A 1 444 ? 19.34794 25.45120 -3.27263 1.000 145.97884 444 ASP A N 1
ATOM 5835 C CA . ASP A 1 444 ? 19.87863 26.80237 -3.47865 1.000 156.80969 444 ASP A CA 1
ATOM 5836 C C . ASP A 1 444 ? 20.30232 27.10574 -4.90295 1.000 159.04155 444 ASP A C 1
ATOM 5837 O O . ASP A 1 444 ? 21.28894 27.80961 -5.12177 1.000 155.96767 444 ASP A O 1
ATOM 5846 N N . ASN A 1 445 ? 19.59054 26.65517 -5.91537 1.000 161.37882 445 ASN A N 1
ATOM 5847 C CA . ASN A 1 445 ? 20.17578 26.91885 -7.22176 1.000 165.06798 445 ASN A CA 1
ATOM 5848 C C . ASN A 1 445 ? 19.99121 28.37988 -7.63739 1.000 168.23278 445 ASN A C 1
ATOM 5849 O O . ASN A 1 445 ? 20.87669 28.93831 -8.29423 1.000 161.88569 445 ASN A O 1
ATOM 5860 N N . PHE A 1 446 ? 18.91020 29.03910 -7.19675 1.000 172.64870 446 PHE A N 1
ATOM 5861 C CA . PHE A 1 446 ? 18.69140 30.46158 -7.47813 1.000 177.85595 446 PHE A CA 1
ATOM 5862 C C . PHE A 1 446 ? 18.97970 30.72846 -8.96307 1.000 184.15040 446 PHE A C 1
ATOM 5863 O O . PHE A 1 446 ? 18.19407 30.30413 -9.82161 1.000 190.85345 446 PHE A O 1
ATOM 5880 N N . SER A 1 447 ? 20.09501 31.39618 -9.28884 1.000 179.72769 447 SER A N 1
ATOM 5881 C CA . SER A 1 447 ? 20.39810 31.75917 -10.67477 1.000 172.36422 447 SER A CA 1
ATOM 5882 C C . SER A 1 447 ? 19.32186 32.70970 -11.20734 1.000 165.73176 447 SER A C 1
ATOM 5883 O O . SER A 1 447 ? 19.23835 33.85699 -10.75345 1.000 160.13110 447 SER A O 1
ATOM 5891 N N . ASP A 1 448 ? 18.47423 32.26713 -12.14363 1.000 159.85899 448 ASP A N 1
ATOM 5892 C CA . ASP A 1 448 ? 17.45132 33.17379 -12.64798 1.000 153.79858 448 ASP A CA 1
ATOM 5893 C C . ASP A 1 448 ? 16.16806 33.00999 -11.84732 1.000 143.79030 448 ASP A C 1
ATOM 5894 O O . ASP A 1 448 ? 15.83212 31.91580 -11.38105 1.000 141.65661 448 ASP A O 1
ATOM 5903 N N . VAL A 1 449 ? 15.45178 34.12194 -11.70375 1.000 129.67927 449 VAL A N 1
ATOM 5904 C CA . VAL A 1 449 ? 14.30609 34.24994 -10.81365 1.000 122.17843 449 VAL A CA 1
ATOM 5905 C C . VAL A 1 449 ? 13.09629 34.42150 -11.71679 1.000 115.51434 449 VAL A C 1
ATOM 5906 O O . VAL A 1 449 ? 12.73038 35.54854 -12.09388 1.000 104.42639 449 VAL A O 1
ATOM 5919 N N . SER A 1 450 ? 12.41159 33.32042 -11.99781 1.000 102.98098 450 SER A N 1
ATOM 5920 C CA . SER A 1 450 ? 11.26180 33.46884 -12.85835 1.000 98.07577 450 SER A CA 1
ATOM 5921 C C . SER A 1 450 ? 10.10881 33.97041 -12.00214 1.000 89.02164 450 SER A C 1
ATOM 5922 O O . SER A 1 450 ? 10.05330 33.71985 -10.79326 1.000 89.64473 450 SER A O 1
ATOM 5930 N N . LEU A 1 451 ? 9.16860 34.67788 -12.62901 1.000 78.79513 451 LEU A N 1
ATOM 5931 C CA . LEU A 1 451 ? 7.99914 35.09977 -11.86018 1.000 85.27492 451 LEU A CA 1
ATOM 5932 C C . LEU A 1 451 ? 7.30578 33.89993 -11.22469 1.000 78.36888 451 LEU A C 1
ATOM 5933 O O . LEU A 1 451 ? 6.91669 33.94491 -10.05267 1.000 73.77423 451 LEU A O 1
ATOM 5949 N N . GLN A 1 452 ? 7.15739 32.81112 -11.97544 1.000 81.09925 452 GLN A N 1
ATOM 5950 C CA . GLN A 1 452 ? 6.54606 31.62345 -11.39744 1.000 85.87324 452 GLN A CA 1
ATOM 5951 C C . GLN A 1 452 ? 7.38843 31.05192 -10.26817 1.000 82.79116 452 GLN A C 1
ATOM 5952 O O . GLN A 1 452 ? 6.83326 30.44019 -9.33835 1.000 71.61698 452 GLN A O 1
ATOM 5966 N N . ASP A 1 453 ? 8.72643 31.20369 -10.34732 1.000 79.74408 453 ASP A N 1
ATOM 5967 C CA . ASP A 1 453 ? 9.58283 30.74259 -9.24965 1.000 84.71341 453 ASP A CA 1
ATOM 5968 C C . ASP A 1 453 ? 9.27506 31.50419 -7.97325 1.000 80.98803 453 ASP A C 1
ATOM 5969 O O . ASP A 1 453 ? 9.22428 30.92030 -6.87739 1.000 76.14621 453 ASP A O 1
ATOM 5978 N N . VAL A 1 454 ? 9.04145 32.81468 -8.11063 1.000 76.98707 454 VAL A N 1
ATOM 5979 C CA . VAL A 1 454 ? 8.57783 33.63023 -6.99315 1.000 74.80030 454 VAL A CA 1
ATOM 5980 C C . VAL A 1 454 ? 7.22098 33.14822 -6.47031 1.000 71.28916 454 VAL A C 1
ATOM 5981 O O . VAL A 1 454 ? 6.98377 33.11014 -5.25210 1.000 67.07186 454 VAL A O 1
ATOM 5994 N N . PHE A 1 455 ? 6.29486 32.82403 -7.37214 1.000 72.18328 455 PHE A N 1
ATOM 5995 C CA . PHE A 1 455 ? 4.99170 32.32129 -6.94227 1.000 73.95627 455 PHE A CA 1
ATOM 5996 C C . PHE A 1 455 ? 5.13269 31.03478 -6.14878 1.000 65.77683 455 PHE A C 1
ATOM 5997 O O . PHE A 1 455 ? 4.53843 30.89046 -5.07730 1.000 63.75156 455 PHE A O 1
ATOM 6014 N N . ASP A 1 456 ? 5.90679 30.07647 -6.67065 1.000 72.32245 456 ASP A N 1
ATOM 6015 C CA . ASP A 1 456 ? 6.08128 28.79199 -5.98641 1.000 69.06914 456 ASP A CA 1
ATOM 6016 C C . ASP A 1 456 ? 6.68829 28.96376 -4.58825 1.000 70.28845 456 ASP A C 1
ATOM 6017 O O . ASP A 1 456 ? 6.19074 28.38131 -3.60865 1.000 69.62185 456 ASP A O 1
ATOM 6026 N N . ALA A 1 457 ? 7.75273 29.77635 -4.46833 1.000 62.98178 457 ALA A N 1
ATOM 6027 C CA . ALA A 1 457 ? 8.35377 30.03103 -3.15788 1.000 65.19998 457 ALA A CA 1
ATOM 6028 C C . ALA A 1 457 ? 7.38401 30.75378 -2.22229 1.000 69.54401 457 ALA A C 1
ATOM 6029 O O . ALA A 1 457 ? 7.25516 30.40035 -1.04260 1.000 66.78696 457 ALA A O 1
ATOM 6036 N N . ASP A 1 458 ? 6.71960 31.80489 -2.71231 1.000 69.06150 458 ASP A N 1
ATOM 6037 C CA . ASP A 1 458 ? 5.71932 32.46533 -1.88314 1.000 74.46051 458 ASP A CA 1
ATOM 6038 C C . ASP A 1 458 ? 4.75253 31.43340 -1.28773 1.000 77.63308 458 ASP A C 1
ATOM 6039 O O . ASP A 1 458 ? 4.54951 31.38290 -0.06329 1.000 76.54134 458 ASP A O 1
ATOM 6048 N N . HIS A 1 459 ? 4.19635 30.55233 -2.13162 1.000 75.65084 459 HIS A N 1
ATOM 6049 C CA . HIS A 1 459 ? 3.25919 29.55680 -1.60854 1.000 82.72257 459 HIS A CA 1
ATOM 6050 C C . HIS A 1 459 ? 3.92616 28.64917 -0.58883 1.000 74.79290 459 HIS A C 1
ATOM 6051 O O . HIS A 1 459 ? 3.42623 28.48162 0.53495 1.000 75.67966 459 HIS A O 1
ATOM 6065 N N . TRP A 1 460 ? 5.07361 28.07087 -0.95683 1.000 62.60733 460 TRP A N 1
ATOM 6066 C CA . TRP A 1 460 ? 5.74586 27.14420 -0.05362 1.000 71.29096 460 TRP A CA 1
ATOM 6067 C C . TRP A 1 460 ? 6.01691 27.77971 1.29566 1.000 79.35739 460 TRP A C 1
ATOM 6068 O O . TRP A 1 460 ? 5.80712 27.15684 2.35485 1.000 74.91839 460 TRP A O 1
ATOM 6089 N N . ALA A 1 461 ? 6.48484 29.03203 1.26002 1.000 77.91804 461 ALA A N 1
ATOM 6090 C CA . ALA A 1 461 ? 6.83581 29.76514 2.46112 1.000 71.16532 461 ALA A CA 1
ATOM 6091 C C . ALA A 1 461 ? 5.60930 29.99443 3.32247 1.000 69.29073 461 ALA A C 1
ATOM 6092 O O . ALA A 1 461 ? 5.68026 29.92251 4.56253 1.000 67.78095 461 ALA A O 1
ATOM 6099 N N . ARG A 1 462 ? 4.47169 30.28803 2.68512 1.000 73.53154 462 ARG A N 1
ATOM 6100 C CA . ARG A 1 462 ? 3.25608 30.49405 3.46345 1.000 77.34950 462 ARG A CA 1
ATOM 6101 C C . ARG A 1 462 ? 2.83855 29.21813 4.17985 1.000 76.55656 462 ARG A C 1
ATOM 6102 O O . ARG A 1 462 ? 2.49345 29.26160 5.36942 1.000 75.27211 462 ARG A O 1
ATOM 6123 N N . THR A 1 463 ? 2.91440 28.05999 3.50530 1.000 81.26397 463 THR A N 1
ATOM 6124 C CA . THR A 1 463 ? 2.53013 26.82706 4.19309 1.000 86.90654 463 THR A CA 1
ATOM 6125 C C . THR A 1 463 ? 3.47057 26.56152 5.36170 1.000 85.24715 463 THR A C 1
ATOM 6126 O O . THR A 1 463 ? 3.02450 26.25914 6.47687 1.000 85.95249 463 THR A O 1
ATOM 6137 N N . ALA A 1 464 ? 4.77835 26.74040 5.14196 1.000 72.47399 464 ALA A N 1
ATOM 6138 C CA . ALA A 1 464 ? 5.73278 26.51839 6.22580 1.000 76.45627 464 ALA A CA 1
ATOM 6139 C C . ALA A 1 464 ? 5.51715 27.49463 7.38177 1.000 77.63198 464 ALA A C 1
ATOM 6140 O O . ALA A 1 464 ? 5.61306 27.10927 8.55711 1.000 79.61092 464 ALA A O 1
ATOM 6147 N N . ALA A 1 465 ? 5.21297 28.75898 7.06863 1.000 75.18554 465 ALA A N 1
ATOM 6148 C CA . ALA A 1 465 ? 4.98984 29.75512 8.11303 1.000 74.69972 465 ALA A CA 1
ATOM 6149 C C . ALA A 1 465 ? 3.76873 29.42016 8.95457 1.000 80.91220 465 ALA A C 1
ATOM 6150 O O . ALA A 1 465 ? 3.74784 29.71647 10.16235 1.000 72.01314 465 ALA A O 1
ATOM 6157 N N . ARG A 1 466 ? 2.73270 28.81692 8.31662 1.000 83.08756 466 ARG A N 1
ATOM 6158 C CA . ARG A 1 466 ? 1.50199 28.41801 9.01571 1.000 87.60527 466 ARG A CA 1
ATOM 6159 C C . ARG A 1 466 ? 1.74279 27.20693 9.89736 1.000 77.13959 466 ARG A C 1
ATOM 6160 O O . ARG A 1 466 ? 1.22532 27.12721 11.01924 1.000 80.18153 466 ARG A O 1
ATOM 6181 N N . ALA A 1 467 ? 2.55388 26.27298 9.40474 1.000 83.59617 467 ALA A N 1
ATOM 6182 C CA . ALA A 1 467 ? 2.87891 25.04685 10.11798 1.000 76.51732 467 ALA A CA 1
ATOM 6183 C C . ALA A 1 467 ? 3.83004 25.26933 11.27852 1.000 87.84560 467 ALA A C 1
ATOM 6184 O O . ALA A 1 467 ? 3.99040 24.37275 12.11333 1.000 87.80201 467 ALA A O 1
ATOM 6191 N N . PHE A 1 468 ? 4.51905 26.40484 11.31358 1.000 82.34529 468 PHE A N 1
ATOM 6192 C CA . PHE A 1 468 ? 5.43075 26.66502 12.40892 1.000 82.03999 468 PHE A CA 1
ATOM 6193 C C . PHE A 1 468 ? 4.64763 26.64454 13.71488 1.000 83.54969 468 PHE A C 1
ATOM 6194 O O . PHE A 1 468 ? 3.62593 27.32403 13.86486 1.000 91.99554 468 PHE A O 1
ATOM 6211 N N . LYS A 1 469 ? 5.14910 25.88839 14.67451 1.000 97.35709 469 LYS A N 1
ATOM 6212 C CA . LYS A 1 469 ? 4.52229 25.80744 15.97694 1.000 106.12080 469 LYS A CA 1
ATOM 6213 C C . LYS A 1 469 ? 5.47210 26.44331 16.96823 1.000 111.99384 469 LYS A C 1
ATOM 6214 O O . LYS A 1 469 ? 6.61297 25.96701 17.09949 1.000 105.03314 469 LYS A O 1
ATOM 6233 N N . PRO A 1 470 ? 5.07008 27.50641 17.67056 1.000 114.11529 470 PRO A N 1
ATOM 6234 C CA . PRO A 1 470 ? 6.02539 28.18460 18.55782 1.000 116.98103 470 PRO A CA 1
ATOM 6235 C C . PRO A 1 470 ? 6.54690 27.23166 19.62551 1.000 126.16949 470 PRO A C 1
ATOM 6236 O O . PRO A 1 470 ? 5.82064 26.38625 20.14964 1.000 129.37774 470 PRO A O 1
ATOM 6247 N N . ARG A 1 471 ? 7.81698 27.42048 19.97717 1.000 132.17496 471 ARG A N 1
ATOM 6248 C CA . ARG A 1 471 ? 8.49932 26.52770 20.90509 1.000 143.33056 471 ARG A CA 1
ATOM 6249 C C . ARG A 1 471 ? 7.74294 26.41417 22.22236 1.000 158.89587 471 ARG A C 1
ATOM 6250 O O . ARG A 1 471 ? 7.02066 27.32455 22.63714 1.000 162.44498 471 ARG A O 1
ATOM 6271 N N . LYS A 1 472 ? 7.88457 25.25222 22.85443 1.000 165.06152 472 LYS A N 1
ATOM 6272 C CA . LYS A 1 472 ? 7.15492 24.91372 24.07365 1.000 157.27427 472 LYS A CA 1
ATOM 6273 C C . LYS A 1 472 ? 8.11087 24.41056 25.15824 1.000 141.32813 472 LYS A C 1
ATOM 6274 O O . LYS A 1 472 ? 8.04757 24.83907 26.31273 1.000 125.28526 472 LYS A O 1
ATOM 6293 N N . ARG B 1 25 ? 38.39543 70.01866 -20.83590 1.000 108.11084 25 ARG B N 1
ATOM 6294 C CA . ARG B 1 25 ? 38.20297 68.76472 -20.23125 1.000 107.48279 25 ARG B CA 1
ATOM 6295 C C . ARG B 1 25 ? 38.97682 69.36473 -19.06569 1.000 100.25874 25 ARG B C 1
ATOM 6296 O O . ARG B 1 25 ? 38.70227 69.06436 -17.93857 1.000 94.06130 25 ARG B O 1
ATOM 6316 N N . VAL B 1 26 ? 40.10288 70.05434 -19.41818 1.000 87.25375 26 VAL B N 1
ATOM 6317 C CA . VAL B 1 26 ? 40.90887 70.80656 -18.44847 1.000 86.18146 26 VAL B CA 1
ATOM 6318 C C . VAL B 1 26 ? 40.15007 72.08387 -18.13215 1.000 71.87036 26 VAL B C 1
ATOM 6319 O O . VAL B 1 26 ? 39.58778 72.73072 -19.01598 1.000 80.95491 26 VAL B O 1
ATOM 6332 N N . LYS B 1 27 ? 40.17440 72.46678 -16.87888 1.000 61.74207 27 LYS B N 1
ATOM 6333 C CA . LYS B 1 27 ? 39.61848 73.71439 -16.40845 1.000 68.42429 27 LYS B CA 1
ATOM 6334 C C . LYS B 1 27 ? 40.78646 74.60363 -16.01483 1.000 61.59905 27 LYS B C 1
ATOM 6335 O O . LYS B 1 27 ? 41.49478 74.30210 -15.05580 1.000 65.43404 27 LYS B O 1
ATOM 6354 N N . ARG B 1 28 ? 41.00071 75.67802 -16.76206 1.000 62.70258 28 ARG B N 1
ATOM 6355 C CA . ARG B 1 28 ? 42.04759 76.63029 -16.44186 1.000 63.11971 28 ARG B CA 1
ATOM 6356 C C . ARG B 1 28 ? 41.55088 77.62413 -15.41181 1.000 59.78306 28 ARG B C 1
ATOM 6357 O O . ARG B 1 28 ? 40.56568 78.32572 -15.66140 1.000 59.61379 28 ARG B O 1
ATOM 6378 N N . LEU B 1 29 ? 42.26911 77.76085 -14.30511 1.000 54.83417 29 LEU B N 1
ATOM 6379 C CA . LEU B 1 29 ? 41.81493 78.60522 -13.21428 1.000 46.90596 29 LEU B CA 1
ATOM 6380 C C . LEU B 1 29 ? 42.69500 79.84073 -13.09330 1.000 58.80965 29 LEU B C 1
ATOM 6381 O O . LEU B 1 29 ? 43.84150 79.83487 -13.51855 1.000 65.02102 29 LEU B O 1
ATOM 6397 N N . VAL B 1 30 ? 42.11179 80.93643 -12.61675 1.000 66.09186 30 VAL B N 1
ATOM 6398 C CA . VAL B 1 30 ? 42.83673 82.07548 -12.06510 1.000 54.84702 30 VAL B CA 1
ATOM 6399 C C . VAL B 1 30 ? 42.33864 82.19892 -10.63110 1.000 57.03005 30 VAL B C 1
ATOM 6400 O O . VAL B 1 30 ? 41.13747 82.39294 -10.41026 1.000 55.81292 30 VAL B O 1
ATOM 6413 N N . VAL B 1 31 ? 43.22974 82.06550 -9.66171 1.000 58.55558 31 VAL B N 1
ATOM 6414 C CA . VAL B 1 31 ? 42.84096 82.09108 -8.25737 1.000 56.76308 31 VAL B CA 1
ATOM 6415 C C . VAL B 1 31 ? 43.15786 83.45504 -7.66232 1.000 56.36186 31 VAL B C 1
ATOM 6416 O O . VAL B 1 31 ? 44.32901 83.80087 -7.49152 1.000 63.89714 31 VAL B O 1
ATOM 6429 N N . LEU B 1 32 ? 42.14087 84.19524 -7.24642 1.000 63.59716 32 LEU B N 1
ATOM 6430 C CA . LEU B 1 32 ? 42.36474 85.42419 -6.49920 1.000 60.29665 32 LEU B CA 1
ATOM 6431 C C . LEU B 1 32 ? 42.32786 85.16647 -4.99701 1.000 67.27978 32 LEU B C 1
ATOM 6432 O O . LEU B 1 32 ? 41.36006 84.62645 -4.47272 1.000 73.07926 32 LEU B O 1
ATOM 6448 N N . GLY B 1 33 ? 43.34175 85.64401 -4.29398 1.000 72.14537 33 GLY B N 1
ATOM 6449 C CA . GLY B 1 33 ? 43.51487 85.29058 -2.89397 1.000 72.69384 33 GLY B CA 1
ATOM 6450 C C . GLY B 1 33 ? 44.10281 83.90736 -2.70191 1.000 71.77669 33 GLY B C 1
ATOM 6451 O O . GLY B 1 33 ? 43.65816 83.16018 -1.82139 1.000 75.85362 33 GLY B O 1
ATOM 6455 N N . SER B 1 34 ? 45.13913 83.57462 -3.47537 1.000 72.10673 34 SER B N 1
ATOM 6456 C CA . SER B 1 34 ? 45.71512 82.23667 -3.44757 1.000 67.65275 34 SER B CA 1
ATOM 6457 C C . SER B 1 34 ? 46.40170 81.93472 -2.12587 1.000 68.67069 34 SER B C 1
ATOM 6458 O O . SER B 1 34 ? 46.61946 80.76812 -1.80149 1.000 68.99718 34 SER B O 1
ATOM 6466 N N . THR B 1 35 ? 46.79503 82.95978 -1.38472 1.000 76.37646 35 THR B N 1
ATOM 6467 C CA . THR B 1 35 ? 47.46632 82.74015 -0.11325 1.000 76.31235 35 THR B CA 1
ATOM 6468 C C . THR B 1 35 ? 46.48469 82.45476 1.01285 1.000 59.78699 35 THR B C 1
ATOM 6469 O O . THR B 1 35 ? 46.88347 82.01234 2.09105 1.000 63.85339 35 THR B O 1
ATOM 6480 N N . GLY B 1 36 ? 45.21595 82.71631 0.79220 1.000 72.88126 36 GLY B N 1
ATOM 6481 C CA . GLY B 1 36 ? 44.23274 82.58026 1.83704 1.000 75.26270 36 GLY B CA 1
ATOM 6482 C C . GLY B 1 36 ? 43.75124 81.15484 2.04939 1.000 71.62679 36 GLY B C 1
ATOM 6483 O O . GLY B 1 36 ? 44.23273 80.17832 1.46502 1.000 61.85669 36 GLY B O 1
ATOM 6487 N N . SER B 1 37 ? 42.78342 81.05505 2.95289 1.000 70.87816 37 SER B N 1
ATOM 6488 C CA . SER B 1 37 ? 42.11536 79.78910 3.19347 1.000 72.60089 37 SER B CA 1
ATOM 6489 C C . SER B 1 37 ? 41.55291 79.23180 1.88844 1.000 66.10210 37 SER B C 1
ATOM 6490 O O . SER B 1 37 ? 41.94538 78.14672 1.43319 1.000 65.25785 37 SER B O 1
ATOM 6498 N N . ILE B 1 38 ? 40.65355 79.98857 1.24546 1.000 67.14610 38 ILE B N 1
ATOM 6499 C CA . ILE B 1 38 ? 39.97003 79.47001 0.06343 1.000 65.80892 38 ILE B CA 1
ATOM 6500 C C . ILE B 1 38 ? 40.97670 79.15753 -1.02544 1.000 64.42482 38 ILE B C 1
ATOM 6501 O O . ILE B 1 38 ? 40.90640 78.10590 -1.68147 1.000 61.41722 38 ILE B O 1
ATOM 6517 N N . GLY B 1 39 ? 41.91409 80.08174 -1.24471 1.000 70.07283 39 GLY B N 1
ATOM 6518 C CA . GLY B 1 39 ? 42.93307 79.87857 -2.25836 1.000 65.52536 39 GLY B CA 1
ATOM 6519 C C . GLY B 1 39 ? 43.75970 78.64608 -1.97854 1.000 59.20632 39 GLY B C 1
ATOM 6520 O O . GLY B 1 39 ? 43.97551 77.81042 -2.86395 1.000 61.73725 39 GLY B O 1
ATOM 6524 N N . LYS B 1 40 ? 44.20252 78.49302 -0.72923 1.000 62.05102 40 LYS B N 1
ATOM 6525 C CA . LYS B 1 40 ? 45.01703 77.32595 -0.39139 1.000 58.77517 40 LYS B CA 1
ATOM 6526 C C . LYS B 1 40 ? 44.23097 76.01527 -0.57942 1.000 65.15415 40 LYS B C 1
ATOM 6527 O O . LYS B 1 40 ? 44.74824 75.05498 -1.17131 1.000 63.30963 40 LYS B O 1
ATOM 6546 N N . SER B 1 41 ? 42.95698 75.96715 -0.16030 1.000 66.72359 41 SER B N 1
ATOM 6547 C CA . SER B 1 41 ? 42.18338 74.74600 -0.41849 1.000 66.17682 41 SER B CA 1
ATOM 6548 C C . SER B 1 41 ? 41.98643 74.53151 -1.91535 1.000 65.08100 41 SER B C 1
ATOM 6549 O O . SER B 1 41 ? 42.05098 73.38528 -2.41027 1.000 60.14991 41 SER B O 1
ATOM 6557 N N . THR B 1 42 ? 41.77858 75.62562 -2.65758 1.000 53.48840 42 THR B N 1
ATOM 6558 C CA . THR B 1 42 ? 41.64089 75.50505 -4.10074 1.000 49.23444 42 THR B CA 1
ATOM 6559 C C . THR B 1 42 ? 42.86521 74.84234 -4.70590 1.000 54.72511 42 THR B C 1
ATOM 6560 O O . THR B 1 42 ? 42.73923 73.92464 -5.51685 1.000 55.82264 42 THR B O 1
ATOM 6571 N N . LEU B 1 43 ? 44.06646 75.26689 -4.29880 1.000 62.23613 43 LEU B N 1
ATOM 6572 C CA . LEU B 1 43 ? 45.26480 74.69709 -4.90762 1.000 59.37497 43 LEU B CA 1
ATOM 6573 C C . LEU B 1 43 ? 45.49670 73.26410 -4.44543 1.000 55.88939 43 LEU B C 1
ATOM 6574 O O . LEU B 1 43 ? 46.01911 72.44726 -5.20928 1.000 58.45424 43 LEU B O 1
ATOM 6590 N N . GLU B 1 44 ? 45.06560 72.91849 -3.23347 1.000 54.26386 44 GLU B N 1
ATOM 6591 C CA . GLU B 1 44 ? 45.08827 71.51996 -2.82126 1.000 55.09024 44 GLU B CA 1
ATOM 6592 C C . GLU B 1 44 ? 44.24118 70.65301 -3.76544 1.000 63.14645 44 GLU B C 1
ATOM 6593 O O . GLU B 1 44 ? 44.65877 69.56860 -4.18392 1.000 62.91919 44 GLU B O 1
ATOM 6605 N N . ILE B 1 45 ? 43.05997 71.13692 -4.14041 1.000 60.10480 45 ILE B N 1
ATOM 6606 C CA . ILE B 1 45 ? 42.28335 70.45944 -5.16595 1.000 60.86139 45 ILE B CA 1
ATOM 6607 C C . ILE B 1 45 ? 43.07068 70.39968 -6.46288 1.000 60.69278 45 ILE B C 1
ATOM 6608 O O . ILE B 1 45 ? 43.21183 69.32974 -7.08064 1.000 57.58702 45 ILE B O 1
ATOM 6624 N N . ALA B 1 46 ? 43.58262 71.55128 -6.90973 1.000 54.22851 46 ALA B N 1
ATOM 6625 C CA . ALA B 1 46 ? 44.33053 71.55694 -8.15764 1.000 58.82851 46 ALA B CA 1
ATOM 6626 C C . ALA B 1 46 ? 45.50723 70.61243 -8.05157 1.000 57.50845 46 ALA B C 1
ATOM 6627 O O . ALA B 1 46 ? 45.78911 69.84688 -8.97880 1.000 64.88536 46 ALA B O 1
ATOM 6634 N N . ARG B 1 47 ? 46.13769 70.56344 -6.88325 1.000 56.13830 47 ARG B N 1
ATOM 6635 C CA . ARG B 1 47 ? 47.27321 69.66659 -6.73833 1.000 61.26845 47 ARG B CA 1
ATOM 6636 C C . ARG B 1 47 ? 46.82911 68.21922 -6.87067 1.000 67.23559 47 ARG B C 1
ATOM 6637 O O . ARG B 1 47 ? 47.49584 67.43208 -7.54736 1.000 68.14915 47 ARG B O 1
ATOM 6658 N N . GLU B 1 48 ? 45.65260 67.86299 -6.32254 1.000 63.16570 48 GLU B N 1
ATOM 6659 C CA . GLU B 1 48 ? 45.24790 66.45890 -6.36424 1.000 59.35381 48 GLU B CA 1
ATOM 6660 C C . GLU B 1 48 ? 44.73238 66.04252 -7.73273 1.000 56.38842 48 GLU B C 1
ATOM 6661 O O . GLU B 1 48 ? 44.79141 64.87094 -8.08105 1.000 72.65648 48 GLU B O 1
ATOM 6673 N N . PHE B 1 49 ? 44.20789 66.96207 -8.51990 1.000 60.21286 49 PHE B N 1
ATOM 6674 C CA . PHE B 1 49 ? 43.57628 66.62987 -9.79504 1.000 69.38479 49 PHE B CA 1
ATOM 6675 C C . PHE B 1 49 ? 44.21453 67.44229 -10.90603 1.000 68.33868 49 PHE B C 1
ATOM 6676 O O . PHE B 1 49 ? 43.53654 68.21391 -11.60221 1.000 62.14214 49 PHE B O 1
ATOM 6693 N N . PRO B 1 50 ? 45.51227 67.23478 -11.12735 1.000 70.37920 50 PRO B N 1
ATOM 6694 C CA . PRO B 1 50 ? 46.28159 68.05216 -12.07376 1.000 66.07761 50 PRO B CA 1
ATOM 6695 C C . PRO B 1 50 ? 45.90269 67.82745 -13.51139 1.000 71.81264 50 PRO B C 1
ATOM 6696 O O . PRO B 1 50 ? 46.20151 68.68490 -14.36107 1.000 68.89497 50 PRO B O 1
ATOM 6707 N N . ASP B 1 51 ? 45.32754 66.66221 -13.80842 1.000 64.21396 51 ASP B N 1
ATOM 6708 C CA . ASP B 1 51 ? 44.78981 66.39792 -15.13635 1.000 69.95696 51 ASP B CA 1
ATOM 6709 C C . ASP B 1 51 ? 43.58087 67.25347 -15.43728 1.000 70.98157 51 ASP B C 1
ATOM 6710 O O . ASP B 1 51 ? 43.26160 67.45966 -16.61694 1.000 75.03070 51 ASP B O 1
ATOM 6719 N N . ILE B 1 52 ? 42.83175 67.63707 -14.39758 1.000 69.38804 52 ILE B N 1
ATOM 6720 C CA . ILE B 1 52 ? 41.62890 68.44646 -14.56521 1.000 77.57065 52 ILE B CA 1
ATOM 6721 C C . ILE B 1 52 ? 41.93974 69.93968 -14.53422 1.000 66.91905 52 ILE B C 1
ATOM 6722 O O . ILE B 1 52 ? 41.39137 70.71504 -15.31247 1.000 73.04376 52 ILE B O 1
ATOM 6738 N N . PHE B 1 53 ? 42.80768 70.37149 -13.64010 1.000 62.18434 53 PHE B N 1
ATOM 6739 C CA . PHE B 1 53 ? 42.95995 71.78142 -13.34497 1.000 62.29388 53 PHE B CA 1
ATOM 6740 C C . PHE B 1 53 ? 44.35624 72.22587 -13.73119 1.000 63.11330 53 PHE B C 1
ATOM 6741 O O . PHE B 1 53 ? 45.32975 71.59559 -13.34910 1.000 66.95536 53 PHE B O 1
ATOM 6758 N N . GLN B 1 54 ? 44.43668 73.31999 -14.46876 1.000 64.84409 54 GLN B N 1
ATOM 6759 C CA . GLN B 1 54 ? 45.67763 73.98116 -14.80571 1.000 66.23562 54 GLN B CA 1
ATOM 6760 C C . GLN B 1 54 ? 45.56723 75.37834 -14.26236 1.000 55.04155 54 GLN B C 1
ATOM 6761 O O . GLN B 1 54 ? 44.58146 76.05737 -14.53976 1.000 68.83840 54 GLN B O 1
ATOM 6775 N N . ILE B 1 55 ? 46.59591 75.84525 -13.56728 1.000 62.91831 55 ILE B N 1
ATOM 6776 C CA . ILE B 1 55 ? 46.54786 77.14945 -12.90552 1.000 62.86570 55 ILE B CA 1
ATOM 6777 C C . ILE B 1 55 ? 47.18845 78.16702 -13.84764 1.000 65.59799 55 ILE B C 1
ATOM 6778 O O . ILE B 1 55 ? 48.40383 78.12012 -14.08074 1.000 71.14190 55 ILE B O 1
ATOM 6794 N N . VAL B 1 56 ? 46.38670 79.08922 -14.39466 1.000 61.74863 56 VAL B N 1
ATOM 6795 C CA . VAL B 1 56 ? 46.97875 80.10286 -15.25326 1.000 66.07221 56 VAL B CA 1
ATOM 6796 C C . VAL B 1 56 ? 47.34332 81.36079 -14.49729 1.000 63.20035 56 VAL B C 1
ATOM 6797 O O . VAL B 1 56 ? 48.22107 82.10149 -14.94755 1.000 64.64544 56 VAL B O 1
ATOM 6810 N N . GLY B 1 57 ? 46.66662 81.66612 -13.40420 1.000 56.30854 57 GLY B N 1
ATOM 6811 C CA . GLY B 1 57 ? 46.93831 82.91510 -12.71289 1.000 52.78475 57 GLY B CA 1
ATOM 6812 C C . GLY B 1 57 ? 46.70663 82.83327 -11.22320 1.000 55.87274 57 GLY B C 1
ATOM 6813 O O . GLY B 1 57 ? 45.76629 82.18753 -10.75549 1.000 66.05380 57 GLY B O 1
ATOM 6817 N N . LEU B 1 58 ? 47.53485 83.54730 -10.47313 1.000 53.30791 58 LEU B N 1
ATOM 6818 C CA . LEU B 1 58 ? 47.42998 83.62704 -9.02344 1.000 59.24481 58 LEU B CA 1
ATOM 6819 C C . LEU B 1 58 ? 47.45073 85.10213 -8.62802 1.000 65.64782 58 LEU B C 1
ATOM 6820 O O . LEU B 1 58 ? 47.89231 85.94506 -9.40512 1.000 70.25538 58 LEU B O 1
ATOM 6836 N N . ALA B 1 59 ? 46.85198 85.43173 -7.48586 1.000 62.60612 59 ALA B N 1
ATOM 6837 C CA . ALA B 1 59 ? 46.88341 86.78899 -6.96560 1.000 58.06331 59 ALA B CA 1
ATOM 6838 C C . ALA B 1 59 ? 46.90868 86.77305 -5.44704 1.000 66.10138 59 ALA B C 1
ATOM 6839 O O . ALA B 1 59 ? 46.15053 86.02990 -4.82060 1.000 73.30257 59 ALA B O 1
ATOM 6846 N N . ALA B 1 60 ? 47.70603 87.66629 -4.85922 1.000 71.54193 60 ALA B N 1
ATOM 6847 C CA . ALA B 1 60 ? 47.83647 87.76291 -3.41113 1.000 78.77847 60 ALA B CA 1
ATOM 6848 C C . ALA B 1 60 ? 48.17740 89.19505 -3.03742 1.000 79.10797 60 ALA B C 1
ATOM 6849 O O . ALA B 1 60 ? 48.46759 90.02470 -3.90015 1.000 88.34549 60 ALA B O 1
ATOM 6856 N N . GLY B 1 61 ? 48.12989 89.48594 -1.72887 1.000 88.03559 61 GLY B N 1
ATOM 6857 C CA . GLY B 1 61 ? 48.44191 90.81826 -1.23764 1.000 95.66397 61 GLY B CA 1
ATOM 6858 C C . GLY B 1 61 ? 49.88418 91.08934 -0.80518 1.000 90.87931 61 GLY B C 1
ATOM 6859 O O . GLY B 1 61 ? 50.25838 92.24782 -0.63179 1.000 92.07658 61 GLY B O 1
ATOM 6863 N N . GLY B 1 62 ? 50.72162 90.07593 -0.68160 1.000 85.38816 62 GLY B N 1
ATOM 6864 C CA . GLY B 1 62 ? 52.10863 90.26339 -0.31563 1.000 92.15236 62 GLY B CA 1
ATOM 6865 C C . GLY B 1 62 ? 52.44111 89.91118 1.12034 1.000 94.25465 62 GLY B C 1
ATOM 6866 O O . GLY B 1 62 ? 53.63254 89.87825 1.47934 1.000 90.11218 62 GLY B O 1
ATOM 6870 N N . SER B 1 63 ? 51.43026 89.59740 1.93514 1.000 91.12579 63 SER B N 1
ATOM 6871 C CA . SER B 1 63 ? 51.66518 89.25392 3.32981 1.000 81.03223 63 SER B CA 1
ATOM 6872 C C . SER B 1 63 ? 52.33160 87.90647 3.51746 1.000 87.00024 63 SER B C 1
ATOM 6873 O O . SER B 1 63 ? 52.90436 87.67439 4.58519 1.000 92.67096 63 SER B O 1
ATOM 6881 N N . ASN B 1 64 ? 52.22985 86.98613 2.55659 1.000 84.13648 64 ASN B N 1
ATOM 6882 C CA . ASN B 1 64 ? 52.96189 85.72961 2.66526 1.000 74.66496 64 ASN B CA 1
ATOM 6883 C C . ASN B 1 64 ? 53.64819 85.44692 1.33466 1.000 88.83585 64 ASN B C 1
ATOM 6884 O O . ASN B 1 64 ? 53.19704 84.58995 0.56981 1.000 84.62781 64 ASN B O 1
ATOM 6895 N N . LEU B 1 65 ? 54.73607 86.16249 1.05589 1.000 83.46062 65 LEU B N 1
ATOM 6896 C CA . LEU B 1 65 ? 55.44109 85.95216 -0.20246 1.000 80.40552 65 LEU B CA 1
ATOM 6897 C C . LEU B 1 65 ? 56.14984 84.59990 -0.24667 1.000 83.25791 65 LEU B C 1
ATOM 6898 O O . LEU B 1 65 ? 56.39716 84.07842 -1.33878 1.000 86.31996 65 LEU B O 1
ATOM 6914 N N . ALA B 1 66 ? 56.46899 84.00219 0.90375 1.000 78.75154 66 ALA B N 1
ATOM 6915 C CA . ALA B 1 66 ? 57.10401 82.68235 0.87492 1.000 76.80445 66 ALA B CA 1
ATOM 6916 C C . ALA B 1 66 ? 56.16296 81.66124 0.27065 1.000 81.81306 66 ALA B C 1
ATOM 6917 O O . ALA B 1 66 ? 56.57406 80.74064 -0.45130 1.000 76.05266 66 ALA B O 1
ATOM 6924 N N . LEU B 1 67 ? 54.89616 81.78130 0.59418 1.000 82.66020 67 LEU B N 1
ATOM 6925 C CA . LEU B 1 67 ? 53.93742 80.92378 -0.06002 1.000 81.02382 67 LEU B CA 1
ATOM 6926 C C . LEU B 1 67 ? 53.60166 81.34714 -1.48167 1.000 75.70348 67 LEU B C 1
ATOM 6927 O O . LEU B 1 67 ? 53.53675 80.50298 -2.38344 1.000 75.02284 67 LEU B O 1
ATOM 6943 N N . LEU B 1 68 ? 53.43333 82.63170 -1.73604 1.000 72.44179 68 LEU B N 1
ATOM 6944 C CA . LEU B 1 68 ? 53.16629 83.00695 -3.11188 1.000 72.82775 68 LEU B CA 1
ATOM 6945 C C . LEU B 1 68 ? 54.26053 82.44720 -4.01109 1.000 79.67140 68 LEU B C 1
ATOM 6946 O O . LEU B 1 68 ? 53.97890 81.92257 -5.09569 1.000 80.08698 68 LEU B O 1
ATOM 6962 N N . ALA B 1 69 ? 55.51881 82.53964 -3.56171 1.000 72.28794 69 ALA B N 1
ATOM 6963 C CA . ALA B 1 69 ? 56.63659 82.01717 -4.33852 1.000 70.78778 69 ALA B CA 1
ATOM 6964 C C . ALA B 1 69 ? 56.59963 80.50093 -4.41977 1.000 64.83786 69 ALA B C 1
ATOM 6965 O O . ALA B 1 69 ? 56.95307 79.91911 -5.45673 1.000 70.50853 69 ALA B O 1
ATOM 6972 N N . GLU B 1 70 ? 56.23254 79.81877 -3.33307 1.000 79.37354 70 GLU B N 1
ATOM 6973 C CA . GLU B 1 70 ? 56.13002 78.36338 -3.46517 1.000 81.70000 70 GLU B CA 1
ATOM 6974 C C . GLU B 1 70 ? 55.03187 77.99182 -4.46064 1.000 65.42631 70 GLU B C 1
ATOM 6975 O O . GLU B 1 70 ? 55.25699 77.18844 -5.37592 1.000 66.50745 70 GLU B O 1
ATOM 6987 N N . GLN B 1 71 ? 53.91521 78.71384 -4.42055 1.000 67.53563 71 GLN B N 1
ATOM 6988 C CA . GLN B 1 71 ? 52.81545 78.42425 -5.34047 1.000 68.06657 71 GLN B CA 1
ATOM 6989 C C . GLN B 1 71 ? 53.20836 78.67999 -6.79219 1.000 65.34142 71 GLN B C 1
ATOM 6990 O O . GLN B 1 71 ? 52.90863 77.86126 -7.66867 1.000 62.52902 71 GLN B O 1
ATOM 7004 N N . VAL B 1 72 ? 53.88753 79.80209 -7.06675 1.000 65.89913 72 VAL B N 1
ATOM 7005 C CA . VAL B 1 72 ? 54.30884 80.10265 -8.43570 1.000 58.04840 72 VAL B CA 1
ATOM 7006 C C . VAL B 1 72 ? 55.22670 79.00084 -8.96282 1.000 64.87622 72 VAL B C 1
ATOM 7007 O O . VAL B 1 72 ? 55.11594 78.57085 -10.12039 1.000 72.27984 72 VAL B O 1
ATOM 7020 N N . ALA B 1 73 ? 56.16838 78.54818 -8.14040 1.000 61.98757 73 ALA B N 1
ATOM 7021 C CA . ALA B 1 73 ? 57.07499 77.49844 -8.59418 1.000 73.86326 73 ALA B CA 1
ATOM 7022 C C . ALA B 1 73 ? 56.33984 76.18297 -8.83811 1.000 72.67926 73 ALA B C 1
ATOM 7023 O O . ALA B 1 73 ? 56.68752 75.42652 -9.75903 1.000 75.93189 73 ALA B O 1
ATOM 7030 N N . ALA B 1 74 ? 55.38263 75.85782 -7.95921 1.000 67.88408 74 ALA B N 1
ATOM 7031 C CA . ALA B 1 74 ? 54.65089 74.58672 -8.02765 1.000 67.47435 74 ALA B CA 1
ATOM 7032 C C . ALA B 1 74 ? 53.64463 74.56792 -9.17557 1.000 72.29892 74 ALA B C 1
ATOM 7033 O O . ALA B 1 74 ? 53.58579 73.61238 -9.95785 1.000 73.02822 74 ALA B O 1
ATOM 7040 N N . PHE B 1 75 ? 52.79633 75.57402 -9.25264 1.000 65.24906 75 PHE B N 1
ATOM 7041 C CA . PHE B 1 75 ? 51.74888 75.57468 -10.25378 1.000 62.01867 75 PHE B CA 1
ATOM 7042 C C . PHE B 1 75 ? 52.11171 76.32296 -11.53261 1.000 59.85253 75 PHE B C 1
ATOM 7043 O O . PHE B 1 75 ? 51.38133 76.20460 -12.52788 1.000 62.03636 75 PHE B O 1
ATOM 7060 N N . ARG B 1 76 ? 53.23195 77.04915 -11.56102 1.000 68.28829 76 ARG B N 1
ATOM 7061 C CA . ARG B 1 76 ? 53.66806 77.68531 -12.80597 1.000 67.30192 76 ARG B CA 1
ATOM 7062 C C . ARG B 1 76 ? 52.50607 78.53443 -13.34372 1.000 53.52480 76 ARG B C 1
ATOM 7063 O O . ARG B 1 76 ? 52.16714 78.46141 -14.52933 1.000 55.97813 76 ARG B O 1
ATOM 7084 N N . PRO B 1 77 ? 51.90894 79.39246 -12.54800 1.000 47.22722 77 PRO B N 1
ATOM 7085 C CA . PRO B 1 77 ? 50.92535 80.31532 -13.12277 1.000 62.16915 77 PRO B CA 1
ATOM 7086 C C . PRO B 1 77 ? 51.74421 81.06081 -14.18236 1.000 64.32602 77 PRO B C 1
ATOM 7087 O O . PRO B 1 77 ? 52.94632 81.20584 -14.01393 1.000 71.81655 77 PRO B O 1
ATOM 7098 N N . GLN B 1 78 ? 51.10850 81.37120 -15.33665 1.000 62.11066 78 GLN B N 1
ATOM 7099 C CA . GLN B 1 78 ? 51.41337 82.32921 -16.44446 1.000 68.15167 78 GLN B CA 1
ATOM 7100 C C . GLN B 1 78 ? 51.44228 83.80170 -16.01273 1.000 64.36667 78 GLN B C 1
ATOM 7101 O O . GLN B 1 78 ? 52.21274 84.61830 -16.58081 1.000 68.68389 78 GLN B O 1
ATOM 7115 N N . TYR B 1 79 ? 50.56641 84.13190 -15.07551 1.000 58.44651 79 TYR B N 1
ATOM 7116 C CA . TYR B 1 79 ? 50.35650 85.47976 -14.57075 1.000 59.22181 79 TYR B CA 1
ATOM 7117 C C . TYR B 1 79 ? 50.20089 85.56684 -13.03925 1.000 58.76121 79 TYR B C 1
ATOM 7118 O O . TYR B 1 79 ? 49.51892 84.73824 -12.43088 1.000 72.23933 79 TYR B O 1
ATOM 7136 N N . VAL B 1 80 ? 50.70587 86.63397 -12.40488 1.000 60.49029 80 VAL B N 1
ATOM 7137 C CA . VAL B 1 80 ? 50.63966 86.77071 -10.94009 1.000 57.95580 80 VAL B CA 1
ATOM 7138 C C . VAL B 1 80 ? 50.33233 88.21104 -10.64347 1.000 61.16642 80 VAL B C 1
ATOM 7139 O O . VAL B 1 80 ? 50.86948 89.09169 -11.31281 1.000 72.45403 80 VAL B O 1
ATOM 7152 N N . TYR B 1 81 ? 49.42572 88.46297 -9.71616 1.000 67.29364 81 TYR B N 1
ATOM 7153 C CA . TYR B 1 81 ? 49.08554 89.82016 -9.33143 1.000 64.59364 81 TYR B CA 1
ATOM 7154 C C . TYR B 1 81 ? 49.55267 89.97156 -7.89785 1.000 73.72195 81 TYR B C 1
ATOM 7155 O O . TYR B 1 81 ? 49.44922 89.02941 -7.11269 1.000 74.86961 81 TYR B O 1
ATOM 7173 N N . LEU B 1 82 ? 50.15549 91.11421 -7.58301 1.000 83.25678 82 LEU B N 1
ATOM 7174 C CA . LEU B 1 82 ? 50.66285 91.40137 -6.24543 1.000 82.69328 82 LEU B CA 1
ATOM 7175 C C . LEU B 1 82 ? 50.06883 92.72675 -5.79812 1.000 81.16386 82 LEU B C 1
ATOM 7176 O O . LEU B 1 82 ? 50.31193 93.75647 -6.43508 1.000 86.49861 82 LEU B O 1
ATOM 7192 N N . GLY B 1 83 ? 49.31699 92.70917 -4.69136 1.000 91.68036 83 GLY B N 1
ATOM 7193 C CA . GLY B 1 83 ? 48.58725 93.90126 -4.27757 1.000 94.79511 83 GLY B CA 1
ATOM 7194 C C . GLY B 1 83 ? 49.47380 95.04654 -3.81068 1.000 91.78614 83 GLY B C 1
ATOM 7195 O O . GLY B 1 83 ? 49.11526 96.21670 -3.97878 1.000 99.81379 83 GLY B O 1
ATOM 7199 N N . ASP B 1 84 ? 50.64701 94.73093 -3.25637 1.000 96.63029 84 ASP B N 1
ATOM 7200 C CA . ASP B 1 84 ? 51.62440 95.70520 -2.76624 1.000 97.75713 84 ASP B CA 1
ATOM 7201 C C . ASP B 1 84 ? 52.85558 95.66839 -3.66548 1.000 95.39911 84 ASP B C 1
ATOM 7202 O O . ASP B 1 84 ? 53.68522 94.75011 -3.56390 1.000 93.07921 84 ASP B O 1
ATOM 7211 N N . SER B 1 85 ? 52.99667 96.70538 -4.49878 1.000 91.43891 85 SER B N 1
ATOM 7212 C CA . SER B 1 85 ? 54.07389 96.75115 -5.47935 1.000 102.05067 85 SER B CA 1
ATOM 7213 C C . SER B 1 85 ? 55.45131 96.90310 -4.84691 1.000 100.91217 85 SER B C 1
ATOM 7214 O O . SER B 1 85 ? 56.45458 96.67138 -5.52446 1.000 92.84408 85 SER B O 1
ATOM 7222 N N . SER B 1 86 ? 55.52179 97.29420 -3.57625 1.000 99.79200 86 SER B N 1
ATOM 7223 C CA . SER B 1 86 ? 56.80831 97.45038 -2.91769 1.000 93.74244 86 SER B CA 1
ATOM 7224 C C . SER B 1 86 ? 57.54740 96.12269 -2.77306 1.000 102.60579 86 SER B C 1
ATOM 7225 O O . SER B 1 86 ? 58.78585 96.09716 -2.80497 1.000 104.74514 86 SER B O 1
ATOM 7233 N N . LYS B 1 87 ? 56.82756 95.00329 -2.65155 1.000 105.49935 87 LYS B N 1
ATOM 7234 C CA . LYS B 1 87 ? 57.49119 93.72695 -2.41407 1.000 97.94088 87 LYS B CA 1
ATOM 7235 C C . LYS B 1 87 ? 57.70484 92.95610 -3.69958 1.000 89.44581 87 LYS B C 1
ATOM 7236 O O . LYS B 1 87 ? 57.99348 91.75742 -3.66193 1.000 93.10877 87 LYS B O 1
ATOM 7255 N N . VAL B 1 88 ? 57.69026 93.65312 -4.83026 1.000 89.36598 88 VAL B N 1
ATOM 7256 C CA . VAL B 1 88 ? 58.01526 93.01376 -6.09403 1.000 91.82828 88 VAL B CA 1
ATOM 7257 C C . VAL B 1 88 ? 59.42842 92.48061 -6.06978 1.000 96.59932 88 VAL B C 1
ATOM 7258 O O . VAL B 1 88 ? 59.72353 91.42294 -6.64031 1.000 96.36297 88 VAL B O 1
ATOM 7271 N N . ALA B 1 89 ? 60.33479 93.23366 -5.45219 1.000 98.33335 89 ALA B N 1
ATOM 7272 C CA . ALA B 1 89 ? 61.73326 92.85856 -5.48573 1.000 90.44098 89 ALA B CA 1
ATOM 7273 C C . ALA B 1 89 ? 61.94447 91.54142 -4.76665 1.000 92.05420 89 ALA B C 1
ATOM 7274 O O . ALA B 1 89 ? 62.60684 90.63452 -5.29091 1.000 95.35095 89 ALA B O 1
ATOM 7281 N N . GLU B 1 90 ? 61.34007 91.39396 -3.58450 1.000 96.82125 90 GLU B N 1
ATOM 7282 C CA . GLU B 1 90 ? 61.54000 90.16177 -2.82050 1.000 109.16676 90 GLU B CA 1
ATOM 7283 C C . GLU B 1 90 ? 60.94906 88.95156 -3.54180 1.000 100.23303 90 GLU B C 1
ATOM 7284 O O . GLU B 1 90 ? 61.59554 87.89772 -3.62575 1.000 98.43613 90 GLU B O 1
ATOM 7296 N N . LEU B 1 91 ? 59.74985 89.09503 -4.11240 1.000 88.80942 91 LEU B N 1
ATOM 7297 C CA . LEU B 1 91 ? 59.17527 87.99256 -4.86481 1.000 91.17034 91 LEU B CA 1
ATOM 7298 C C . LEU B 1 91 ? 60.10095 87.58407 -6.00477 1.000 93.42867 91 LEU B C 1
ATOM 7299 O O . LEU B 1 91 ? 60.42870 86.39921 -6.16627 1.000 85.99635 91 LEU B O 1
ATOM 7315 N N . GLN B 1 92 ? 60.58850 88.55879 -6.77178 1.000 91.69082 92 GLN B N 1
ATOM 7316 C CA . GLN B 1 92 ? 61.52727 88.21429 -7.83155 1.000 99.05300 92 GLN B CA 1
ATOM 7317 C C . GLN B 1 92 ? 62.74082 87.49133 -7.25108 1.000 92.77602 92 GLN B C 1
ATOM 7318 O O . GLN B 1 92 ? 63.20519 86.49025 -7.81275 1.000 91.74937 92 GLN B O 1
ATOM 7332 N N . GLU B 1 93 ? 63.23077 87.96384 -6.09704 1.000 90.81326 93 GLU B N 1
ATOM 7333 C CA . GLU B 1 93 ? 64.32879 87.29712 -5.39886 1.000 100.05054 93 GLU B CA 1
ATOM 7334 C C . GLU B 1 93 ? 63.94270 85.87096 -5.04964 1.000 98.27694 93 GLU B C 1
ATOM 7335 O O . GLU B 1 93 ? 64.65670 84.90991 -5.38909 1.000 88.79053 93 GLU B O 1
ATOM 7347 N N . ARG B 1 94 ? 62.78812 85.71413 -4.38274 1.000 100.68622 94 ARG B N 1
ATOM 7348 C CA . ARG B 1 94 ? 62.38657 84.39169 -3.91550 1.000 92.84319 94 ARG B CA 1
ATOM 7349 C C . ARG B 1 94 ? 62.16519 83.43107 -5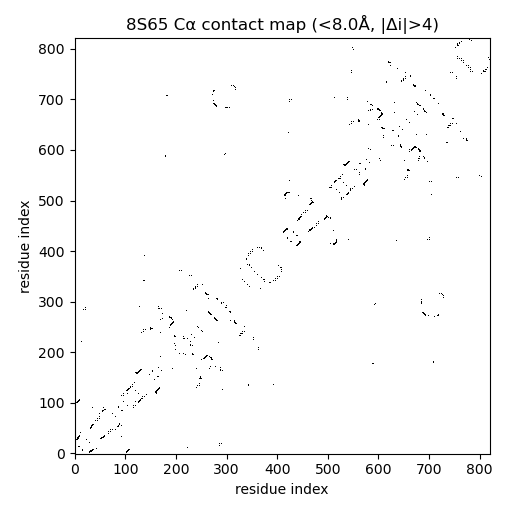.08056 1.000 81.19069 94 ARG B C 1
ATOM 7350 O O . ARG B 1 94 ? 62.58991 82.27178 -5.02313 1.000 85.73991 94 ARG B O 1
ATOM 7371 N N . LEU B 1 95 ? 61.58768 83.91736 -6.18081 1.000 77.49610 95 LEU B N 1
ATOM 7372 C CA . LEU B 1 95 ? 61.41123 83.06427 -7.35486 1.000 85.31946 95 LEU B CA 1
ATOM 7373 C C . LEU B 1 95 ? 62.75301 82.59612 -7.90582 1.000 91.42325 95 LEU B C 1
ATOM 7374 O O . LEU B 1 95 ? 62.90242 81.42511 -8.27176 1.000 86.67963 95 LEU B O 1
ATOM 7390 N N . ASN B 1 96 ? 63.76102 83.47649 -7.92746 1.000 102.00914 96 ASN B N 1
ATOM 7391 C CA . ASN B 1 96 ? 65.04822 83.08773 -8.50070 1.000 108.11459 96 ASN B CA 1
ATOM 7392 C C . ASN B 1 96 ? 65.70722 81.96935 -7.70744 1.000 96.30134 96 ASN B C 1
ATOM 7393 O O . ASN B 1 96 ? 66.42227 81.14044 -8.28443 1.000 93.64076 96 ASN B O 1
ATOM 7404 N N . ASP B 1 97 ? 65.44821 81.89728 -6.40010 1.000 92.30461 97 ASP B N 1
ATOM 7405 C CA . ASP B 1 97 ? 66.00642 80.80169 -5.60915 1.000 105.43357 97 ASP B CA 1
ATOM 7406 C C . ASP B 1 97 ? 65.40277 79.45557 -5.98243 1.000 98.18133 97 ASP B C 1
ATOM 7407 O O . ASP B 1 97 ? 66.12285 78.45390 -6.05927 1.000 97.20642 97 ASP B O 1
ATOM 7416 N N . HIS B 1 98 ? 64.08221 79.40784 -6.20802 1.000 96.72838 98 HIS B N 1
ATOM 7417 C CA . HIS B 1 98 ? 63.45978 78.15091 -6.60999 1.000 95.72375 98 HIS B CA 1
ATOM 7418 C C . HIS B 1 98 ? 64.04323 77.65658 -7.92415 1.000 99.32428 98 HIS B C 1
ATOM 7419 O O . HIS B 1 98 ? 64.19654 76.44228 -8.12009 1.000 101.31915 98 HIS B O 1
ATOM 7433 N N . GLU B 1 99 ? 64.39362 78.58670 -8.82423 1.000 94.67932 99 GLU B N 1
ATOM 7434 C CA . GLU B 1 99 ? 64.95427 78.21831 -10.12509 1.000 97.33940 99 GLU B CA 1
ATOM 7435 C C . GLU B 1 99 ? 66.24474 77.41793 -9.99988 1.000 106.76073 99 GLU B C 1
ATOM 7436 O O . GLU B 1 99 ? 66.54486 76.59363 -10.87142 1.000 114.49028 99 GLU B O 1
ATOM 7448 N N . ARG B 1 100 ? 67.03622 77.65346 -8.94890 1.000 117.33706 100 ARG B N 1
ATOM 7449 C CA . ARG B 1 100 ? 68.26376 76.87837 -8.78472 1.000 121.53093 100 ARG B CA 1
ATOM 7450 C C . ARG B 1 100 ? 67.93455 75.40695 -8.56328 1.000 120.88530 100 ARG B C 1
ATOM 7451 O O . ARG B 1 100 ? 68.60168 74.51854 -9.10779 1.000 123.25014 100 ARG B O 1
ATOM 7472 N N . SER B 1 101 ? 66.87875 75.13313 -7.79577 1.000 117.30325 101 SER B N 1
ATOM 7473 C CA . SER B 1 101 ? 66.37247 73.77097 -7.67149 1.000 117.58915 101 SER B CA 1
ATOM 7474 C C . SER B 1 101 ? 65.91632 73.23289 -9.02228 1.000 115.93765 101 SER B C 1
ATOM 7475 O O . SER B 1 101 ? 66.44111 72.23184 -9.52651 1.000 113.76158 101 SER B O 1
ATOM 7483 N N . ALA B 1 102 ? 64.95469 73.91026 -9.63806 1.000 112.89106 102 ALA B N 1
ATOM 7484 C CA . ALA B 1 102 ? 64.38018 73.45411 -10.89199 1.000 109.17437 102 ALA B CA 1
ATOM 7485 C C . ALA B 1 102 ? 63.97261 74.67122 -11.69785 1.000 100.04704 102 ALA B C 1
ATOM 7486 O O . ALA B 1 102 ? 63.43635 75.63038 -11.13889 1.000 102.77260 102 ALA B O 1
ATOM 7493 N N . ALA B 1 103 ? 64.23089 74.63056 -13.00499 1.000 98.75351 103 ALA B N 1
ATOM 7494 C CA . ALA B 1 103 ? 63.87984 75.74243 -13.87856 1.000 99.38589 103 ALA B CA 1
ATOM 7495 C C . ALA B 1 103 ? 62.37736 75.72906 -14.16122 1.000 93.83983 103 ALA B C 1
ATOM 7496 O O . ALA B 1 103 ? 61.79555 74.67138 -14.43460 1.000 88.47717 103 ALA B O 1
ATOM 7503 N N . PHE B 1 104 ? 61.74527 76.89575 -14.06193 1.000 83.74964 104 PHE B N 1
ATOM 7504 C CA . PHE B 1 104 ? 60.33557 77.04625 -14.38954 1.000 88.39370 104 PHE B CA 1
ATOM 7505 C C . PHE B 1 104 ? 60.10266 78.36020 -15.12342 1.000 76.97573 104 PHE B C 1
ATOM 7506 O O . PHE B 1 104 ? 60.79963 79.35011 -14.87844 1.000 83.28989 104 PHE B O 1
ATOM 7523 N N . PRO B 1 105 ? 59.14608 78.39034 -16.04523 1.000 76.03478 105 PRO B N 1
ATOM 7524 C CA . PRO B 1 105 ? 58.81775 79.64020 -16.75431 1.000 69.81618 105 PRO B CA 1
ATOM 7525 C C . PRO B 1 105 ? 58.23308 80.68051 -15.80917 1.000 66.76385 105 PRO B C 1
ATOM 7526 O O . PRO B 1 105 ? 57.32679 80.39471 -15.03165 1.000 69.70281 105 PRO B O 1
ATOM 7537 N N . ARG B 1 106 ? 58.79498 81.83920 -15.83185 1.000 72.76251 106 ARG B N 1
ATOM 7538 C CA . ARG B 1 106 ? 58.46705 82.91645 -14.90100 1.000 78.18369 106 ARG B CA 1
ATOM 7539 C C . ARG B 1 106 ? 57.12486 83.53806 -15.27150 1.000 62.42473 106 ARG B C 1
ATOM 7540 O O . ARG B 1 106 ? 56.78788 83.62558 -16.44747 1.000 63.65058 106 ARG B O 1
ATOM 7561 N N . PRO B 1 107 ? 56.31680 83.92114 -14.30560 1.000 60.60934 107 PRO B N 1
ATOM 7562 C CA . PRO B 1 107 ? 55.03563 84.56291 -14.63236 1.000 61.54277 107 PRO B CA 1
ATOM 7563 C C . PRO B 1 107 ? 55.25594 86.02665 -14.95677 1.000 65.57656 107 PRO B C 1
ATOM 7564 O O . PRO B 1 107 ? 56.24894 86.60624 -14.54589 1.000 76.70852 107 PRO B O 1
ATOM 7575 N N . ARG B 1 108 ? 54.29603 86.64440 -15.64365 1.000 67.17748 108 ARG B N 1
ATOM 7576 C CA . ARG B 1 108 ? 54.31321 88.09756 -15.76518 1.000 70.30223 108 ARG B CA 1
ATOM 7577 C C . ARG B 1 108 ? 53.63160 88.65697 -14.53627 1.000 63.51679 108 ARG B C 1
ATOM 7578 O O . ARG B 1 108 ? 52.65881 88.08201 -14.04334 1.000 65.91581 108 ARG B O 1
ATOM 7599 N N . LEU B 1 109 ? 54.20364 89.72045 -13.99742 1.000 63.60248 109 LEU B N 1
ATOM 7600 C CA . LEU B 1 109 ? 53.68029 90.37264 -12.81140 1.000 65.68802 109 LEU B CA 1
ATOM 7601 C C . LEU B 1 109 ? 52.64107 91.38153 -13.24184 1.000 69.20833 109 LEU B C 1
ATOM 7602 O O . LEU B 1 109 ? 52.80707 92.06605 -14.25543 1.000 73.22014 109 LEU B O 1
ATOM 7618 N N . LEU B 1 110 ? 51.53416 91.40876 -12.54602 1.000 72.35727 110 LEU B N 1
ATOM 7619 C CA . LEU B 1 110 ? 50.62684 92.51927 -12.70289 1.000 66.31929 110 LEU B CA 1
ATOM 7620 C C . LEU B 1 110 ? 50.56886 93.19746 -11.35483 1.000 74.91690 110 LEU B C 1
ATOM 7621 O O . LEU B 1 110 ? 50.72821 92.52370 -10.33826 1.000 74.36672 110 LEU B O 1
ATOM 7637 N N . LEU B 1 111 ? 50.50542 94.54679 -11.37779 1.000 90.52677 111 LEU B N 1
ATOM 7638 C CA . LEU B 1 111 ? 50.51868 95.39773 -10.19320 1.000 74.80948 111 LEU B CA 1
ATOM 7639 C C . LEU B 1 111 ? 49.49901 96.51625 -10.33891 1.000 79.06159 111 LEU B C 1
ATOM 7640 O O . LEU B 1 111 ? 48.96084 96.76482 -11.42560 1.000 86.75105 111 LEU B O 1
ATOM 7656 N N . GLY B 1 112 ? 49.27710 97.23070 -9.23209 1.000 79.89394 112 GLY B N 1
ATOM 7657 C CA . GLY B 1 112 ? 48.48033 98.43685 -9.25094 1.000 79.40904 112 GLY B CA 1
ATOM 7658 C C . GLY B 1 112 ? 47.01338 98.15466 -9.12180 1.000 85.06601 112 GLY B C 1
ATOM 7659 O O . GLY B 1 112 ? 46.56414 97.01106 -9.07792 1.000 96.07715 112 GLY B O 1
ATOM 7663 N N . ASP B 1 113 ? 46.23752 99.23625 -9.06766 1.000 93.15625 113 ASP B N 1
ATOM 7664 C CA . ASP B 1 113 ? 44.80327 99.07693 -8.86121 1.000 99.60147 113 ASP B CA 1
ATOM 7665 C C . ASP B 1 113 ? 44.16491 98.36770 -10.03586 1.000 98.19576 113 ASP B C 1
ATOM 7666 O O . ASP B 1 113 ? 43.28320 97.52370 -9.85515 1.000 110.21436 113 ASP B O 1
ATOM 7675 N N . GLU B 1 114 ? 44.60832 98.68730 -11.24865 1.000 99.28849 114 GLU B N 1
ATOM 7676 C CA . GLU B 1 114 ? 44.06896 98.06112 -12.44618 1.000 100.11076 114 GLU B CA 1
ATOM 7677 C C . GLU B 1 114 ? 44.55301 96.63306 -12.68385 1.000 90.01394 114 GLU B C 1
ATOM 7678 O O . GLU B 1 114 ? 44.03686 95.98006 -13.59585 1.000 93.92453 114 GLU B O 1
ATOM 7690 N N . GLY B 1 115 ? 45.49557 96.12215 -11.89168 1.000 83.20191 115 GLY B N 1
ATOM 7691 C CA . GLY B 1 115 ? 46.00723 94.78410 -12.14016 1.000 79.12029 115 GLY B CA 1
ATOM 7692 C C . GLY B 1 115 ? 44.98871 93.68147 -11.90949 1.000 76.32574 115 GLY B C 1
ATOM 7693 O O . GLY B 1 115 ? 44.94625 92.69859 -12.65407 1.000 73.06792 115 GLY B O 1
ATOM 7697 N N . LEU B 1 116 ? 44.20026 93.79204 -10.83977 1.000 79.03492 116 LEU B N 1
ATOM 7698 C CA . LEU B 1 116 ? 43.24482 92.72919 -10.54185 1.000 75.81883 116 LEU B CA 1
ATOM 7699 C C . LEU B 1 116 ? 42.16856 92.62601 -11.61943 1.000 78.28049 116 LEU B C 1
ATOM 7700 O O . LEU B 1 116 ? 41.75621 91.52311 -11.98592 1.000 77.88225 116 LEU B O 1
ATOM 7716 N N . ALA B 1 117 ? 41.68272 93.75451 -12.13132 1.000 73.44443 117 ALA B N 1
ATOM 7717 C CA . ALA B 1 117 ? 40.73561 93.66313 -13.23114 1.000 72.70358 117 ALA B CA 1
ATOM 7718 C C . ALA B 1 117 ? 41.41665 93.12480 -14.47971 1.000 75.33747 117 ALA B C 1
ATOM 7719 O O . ALA B 1 117 ? 40.79767 92.40813 -15.28308 1.000 74.69673 117 ALA B O 1
ATOM 7726 N N . GLU B 1 118 ? 42.68376 93.47724 -14.67457 1.000 76.54986 118 GLU B N 1
ATOM 7727 C CA . GLU B 1 118 ? 43.39326 93.00114 -15.85522 1.000 68.93463 118 GLU B CA 1
ATOM 7728 C C . GLU B 1 118 ? 43.58499 91.50504 -15.78924 1.000 67.20354 118 GLU B C 1
ATOM 7729 O O . GLU B 1 118 ? 43.39179 90.80462 -16.79206 1.000 67.59923 118 GLU B O 1
ATOM 7741 N N . LEU B 1 119 ? 43.92448 90.99321 -14.60286 1.000 65.59684 119 LEU B N 1
ATOM 7742 C CA . LEU B 1 119 ? 44.11042 89.55334 -14.45122 1.000 68.91048 119 LEU B CA 1
ATOM 7743 C C . LEU B 1 119 ? 42.81161 88.80326 -14.72454 1.000 70.89099 119 LEU B C 1
ATOM 7744 O O . LEU B 1 119 ? 42.79547 87.81393 -15.47062 1.000 70.65114 119 LEU B O 1
ATOM 7760 N N . ALA B 1 120 ? 41.70046 89.30867 -14.19019 1.000 59.00343 120 ALA B N 1
ATOM 7761 C CA . ALA B 1 120 ? 40.42005 88.65182 -14.36727 1.000 61.45327 120 ALA B CA 1
ATOM 7762 C C . ALA B 1 120 ? 39.99264 88.69622 -15.82158 1.000 61.32508 120 ALA B C 1
ATOM 7763 O O . ALA B 1 120 ? 39.09442 87.95859 -16.22579 1.000 63.29739 120 ALA B O 1
ATOM 7770 N N . CYS B 1 121 ? 40.53030 89.62268 -16.59485 1.000 60.33963 121 CYS B N 1
ATOM 7771 C CA . CYS B 1 121 ? 40.17913 89.68576 -17.99587 1.000 61.01675 121 CYS B CA 1
ATOM 7772 C C . CYS B 1 121 ? 41.19103 89.02935 -18.90801 1.000 63.45839 121 CYS B C 1
ATOM 7773 O O . CYS B 1 121 ? 41.04302 89.15068 -20.12783 1.000 66.17315 121 CYS B O 1
ATOM 7781 N N . VAL B 1 122 ? 42.20351 88.33944 -18.37917 1.000 61.51321 122 VAL B N 1
ATOM 7782 C CA . VAL B 1 122 ? 43.14935 87.76109 -19.34467 1.000 61.72062 122 VAL B CA 1
ATOM 7783 C C . VAL B 1 122 ? 42.40094 86.74133 -20.16333 1.000 60.03120 122 VAL B C 1
ATOM 7784 O O . VAL B 1 122 ? 41.52883 86.03774 -19.62234 1.000 65.96246 122 VAL B O 1
ATOM 7797 N N . PRO B 1 123 ? 42.59606 86.69253 -21.45394 1.000 66.47795 123 PRO B N 1
ATOM 7798 C CA . PRO B 1 123 ? 41.94862 85.64402 -22.25468 1.000 73.06688 123 PRO B CA 1
ATOM 7799 C C . PRO B 1 123 ? 42.52465 84.30666 -21.81954 1.000 70.73686 123 PRO B C 1
ATOM 7800 O O . PRO B 1 123 ? 43.39302 84.28983 -20.94679 1.000 86.03322 123 PRO B O 1
ATOM 7811 N N . ASN B 1 124 ? 42.09811 83.19381 -22.36247 1.000 71.33437 124 ASN B N 1
ATOM 7812 C CA . ASN B 1 124 ? 42.80280 81.92645 -22.11785 1.000 82.28335 124 ASN B CA 1
ATOM 7813 C C . ASN B 1 124 ? 42.64377 81.35359 -20.69753 1.000 69.22353 124 ASN B C 1
ATOM 7814 O O . ASN B 1 124 ? 43.56045 80.72365 -20.18424 1.000 70.91419 124 ASN B O 1
ATOM 7825 N N . TYR B 1 125 ? 41.51342 81.54737 -20.02736 1.000 73.02635 125 TYR B N 1
ATOM 7826 C CA . TYR B 1 125 ? 41.23642 80.81320 -18.79722 1.000 68.27642 125 TYR B CA 1
ATOM 7827 C C . TYR B 1 125 ? 39.72715 80.68484 -18.67653 1.000 64.91635 125 TYR B C 1
ATOM 7828 O O . TYR B 1 125 ? 38.98274 81.39785 -19.34460 1.000 72.78420 125 TYR B O 1
ATOM 7846 N N . ASP B 1 126 ? 39.28807 79.68915 -17.92903 1.000 59.02864 126 ASP B N 1
ATOM 7847 C CA . ASP B 1 126 ? 37.86899 79.37075 -17.83419 1.000 56.63480 126 ASP B CA 1
ATOM 7848 C C . ASP B 1 126 ? 37.16555 79.83564 -16.56273 1.000 59.10034 126 ASP B C 1
ATOM 7849 O O . ASP B 1 126 ? 35.97526 80.18804 -16.60303 1.000 64.70795 126 ASP B O 1
ATOM 7858 N N . ILE B 1 127 ? 37.80166 79.70454 -15.41468 1.000 54.78470 127 ILE B N 1
ATOM 7859 C CA . ILE B 1 127 ? 37.12913 79.94776 -14.15181 1.000 59.04264 127 ILE B CA 1
ATOM 7860 C C . ILE B 1 127 ? 37.96068 80.87524 -13.28072 1.000 56.00315 127 ILE B C 1
ATOM 7861 O O . ILE B 1 127 ? 39.15790 80.64785 -13.07682 1.000 58.45996 127 ILE B O 1
ATOM 7877 N N . LEU B 1 128 ? 37.28934 81.82987 -12.66475 1.000 58.38931 128 LEU B N 1
ATOM 7878 C CA . LEU B 1 128 ? 37.83149 82.76010 -11.68332 1.000 63.41595 128 LEU B CA 1
ATOM 7879 C C . LEU B 1 128 ? 37.39954 82.28361 -10.29670 1.000 62.25954 128 LEU B C 1
ATOM 7880 O O . LEU B 1 128 ? 36.20145 82.17122 -10.02542 1.000 72.91640 128 LEU B O 1
ATOM 7896 N N . VAL B 1 129 ? 38.34777 81.92067 -9.44620 1.000 55.33300 129 VAL B N 1
ATOM 7897 C CA . VAL B 1 129 ? 38.04307 81.60121 -8.05886 1.000 56.18323 129 VAL B CA 1
ATOM 7898 C C . VAL B 1 129 ? 38.29404 82.90061 -7.32447 1.000 63.66474 129 VAL B C 1
ATOM 7899 O O . VAL B 1 129 ? 39.44295 83.20430 -6.97957 1.000 62.01794 129 VAL B O 1
ATOM 7912 N N . SER B 1 130 ? 37.22087 83.65365 -7.08086 1.000 65.83621 130 SER B N 1
ATOM 7913 C CA . SER B 1 130 ? 37.25746 84.97527 -6.47209 1.000 62.82777 130 SER B CA 1
ATOM 7914 C C . SER B 1 130 ? 37.23955 84.78871 -4.96946 1.000 66.02353 130 SER B C 1
ATOM 7915 O O . SER B 1 130 ? 36.19615 84.82635 -4.31285 1.000 73.92048 130 SER B O 1
ATOM 7923 N N . ALA B 1 131 ? 38.42880 84.67871 -4.40800 1.000 63.31827 131 ALA B N 1
ATOM 7924 C CA . ALA B 1 131 ? 38.59598 84.52986 -2.97610 1.000 72.30452 131 ALA B CA 1
ATOM 7925 C C . ALA B 1 131 ? 39.30123 85.72679 -2.36297 1.000 66.61416 131 ALA B C 1
ATOM 7926 O O . ALA B 1 131 ? 39.92208 85.59505 -1.31287 1.000 76.41302 131 ALA B O 1
ATOM 7933 N N . ILE B 1 132 ? 39.29499 86.86650 -3.02449 1.000 80.58497 132 ILE B N 1
ATOM 7934 C CA . ILE B 1 132 ? 39.72366 88.08631 -2.34588 1.000 83.77735 132 ILE B CA 1
ATOM 7935 C C . ILE B 1 132 ? 38.60792 88.51765 -1.40721 1.000 86.54780 132 ILE B C 1
ATOM 7936 O O . ILE B 1 132 ? 37.42005 88.46777 -1.75256 1.000 99.22902 132 ILE B O 1
ATOM 7952 N N . VAL B 1 133 ? 38.97571 89.02527 -0.26627 1.000 94.67146 133 VAL B N 1
ATOM 7953 C CA . VAL B 1 133 ? 38.00705 89.55342 0.69243 1.000 100.16331 133 VAL B CA 1
ATOM 7954 C C . VAL B 1 133 ? 37.72326 91.02157 0.39544 1.000 93.12323 133 VAL B C 1
ATOM 7955 O O . VAL B 1 133 ? 38.62984 91.79743 0.08437 1.000 90.38839 133 VAL B O 1
ATOM 7968 N N . GLY B 1 134 ? 36.46066 91.40922 0.51034 1.000 93.20535 134 GLY B N 1
ATOM 7969 C CA . GLY B 1 134 ? 36.04934 92.80155 0.42130 1.000 99.38085 134 GLY B CA 1
ATOM 7970 C C . GLY B 1 134 ? 35.62433 93.31549 -0.94140 1.000 99.86749 134 GLY B C 1
ATOM 7971 O O . GLY B 1 134 ? 35.50362 92.58116 -1.93170 1.000 90.85312 134 GLY B O 1
ATOM 7975 N N . PHE B 1 135 ? 35.39014 94.64534 -0.97016 1.000 104.28759 135 PHE B N 1
ATOM 7976 C CA . PHE B 1 135 ? 34.95430 95.34939 -2.17400 1.000 95.71169 135 PHE B CA 1
ATOM 7977 C C . PHE B 1 135 ? 36.03860 95.34261 -3.25115 1.000 86.75905 135 PHE B C 1
ATOM 7978 O O . PHE B 1 135 ? 35.74615 95.69764 -4.39534 1.000 95.31874 135 PHE B O 1
ATOM 7995 N N . LYS B 1 136 ? 37.26322 94.90471 -2.94443 1.000 75.75493 136 LYS B N 1
ATOM 7996 C CA . LYS B 1 136 ? 38.23634 94.84646 -4.01979 1.000 90.85927 136 LYS B CA 1
ATOM 7997 C C . LYS B 1 136 ? 38.05378 93.62382 -4.88391 1.000 92.91472 136 LYS B C 1
ATOM 7998 O O . LYS B 1 136 ? 38.80156 93.49512 -5.85473 1.000 96.63612 136 LYS B O 1
ATOM 8017 N N . GLY B 1 137 ? 37.10641 92.71495 -4.54559 1.000 91.32209 137 GLY B N 1
ATOM 8018 C CA . GLY B 1 137 ? 36.75113 91.61443 -5.42372 1.000 87.32517 137 GLY B CA 1
ATOM 8019 C C . GLY B 1 137 ? 35.60047 91.85146 -6.37028 1.000 80.42866 137 GLY B C 1
ATOM 8020 O O . GLY B 1 137 ? 35.39372 91.06281 -7.30714 1.000 76.18722 137 GLY B O 1
ATOM 8024 N N . VAL B 1 138 ? 34.84140 92.91738 -6.13244 1.000 73.25184 138 VAL B N 1
ATOM 8025 C CA . VAL B 1 138 ? 33.65501 93.20267 -6.92972 1.000 70.94639 138 VAL B CA 1
ATOM 8026 C C . VAL B 1 138 ? 34.00270 93.37572 -8.40884 1.000 73.75816 138 VAL B C 1
ATOM 8027 O O . VAL B 1 138 ? 33.49879 92.64423 -9.25883 1.000 73.47410 138 VAL B O 1
ATOM 8040 N N . LEU B 1 139 ? 34.79247 94.39897 -8.74596 1.000 80.83077 139 LEU B N 1
ATOM 8041 C CA . LEU B 1 139 ? 35.04852 94.70701 -10.15951 1.000 76.26922 139 LEU B CA 1
ATOM 8042 C C . LEU B 1 139 ? 35.69639 93.54044 -10.92002 1.000 73.63645 139 LEU B C 1
ATOM 8043 O O . LEU B 1 139 ? 35.20910 93.22332 -12.02325 1.000 72.54452 139 LEU B O 1
ATOM 8059 N N . PRO B 1 140 ? 36.75696 92.85161 -10.43373 1.000 78.30306 140 PRO B N 1
ATOM 8060 C CA . PRO B 1 140 ? 37.27609 91.73733 -11.26466 1.000 78.35700 140 PRO B CA 1
ATOM 8061 C C . PRO B 1 140 ? 36.25298 90.61605 -11.41931 1.000 73.53168 140 PRO B C 1
ATOM 8062 O O . PRO B 1 140 ? 36.19412 89.98152 -12.48466 1.000 73.17040 140 PRO B O 1
ATOM 8073 N N . THR B 1 141 ? 35.46959 90.31823 -10.36665 1.000 72.30372 141 THR B N 1
ATOM 8074 C CA . THR B 1 141 ? 34.40562 89.32324 -10.51469 1.000 67.97472 141 THR B CA 1
ATOM 8075 C C . THR B 1 141 ? 33.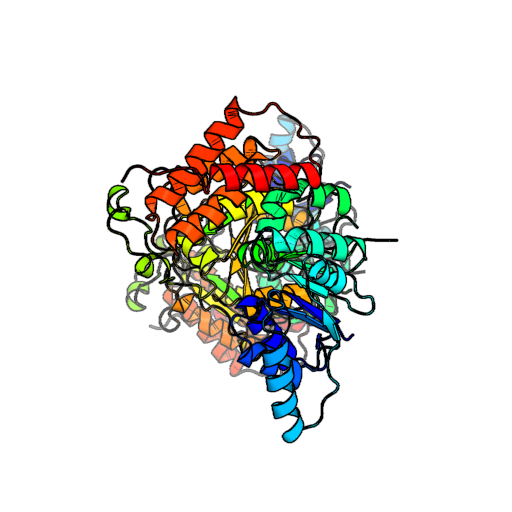42048 89.74781 -11.60094 1.000 67.10943 141 THR B C 1
ATOM 8076 O O . THR B 1 141 ? 32.97536 88.93623 -12.42642 1.000 62.87223 141 THR B O 1
ATOM 8087 N N . LEU B 1 142 ? 33.06046 91.02508 -11.61524 1.000 65.39978 142 LEU B N 1
ATOM 8088 C CA . LEU B 1 142 ? 32.04627 91.44995 -12.55710 1.000 69.23246 142 LEU B CA 1
ATOM 8089 C C . LEU B 1 142 ? 32.57141 91.34318 -13.96791 1.000 71.12225 142 LEU B C 1
ATOM 8090 O O . LEU B 1 142 ? 31.88065 90.81980 -14.84471 1.000 74.25513 142 LEU B O 1
ATOM 8106 N N . LYS B 1 143 ? 33.81546 91.77397 -14.19482 1.000 73.98093 143 LYS B N 1
ATOM 8107 C CA . LYS B 1 143 ? 34.28087 91.84055 -15.56813 1.000 74.67093 143 LYS B CA 1
ATOM 8108 C C . LYS B 1 143 ? 34.71634 90.46928 -16.06452 1.000 69.78291 143 LYS B C 1
ATOM 8109 O O . LYS B 1 143 ? 34.64801 90.20926 -17.26849 1.000 74.60897 143 LYS B O 1
ATOM 8128 N N . ALA B 1 144 ? 35.06755 89.54304 -15.16535 1.000 75.39248 144 ALA B N 1
ATOM 8129 C CA . ALA B 1 144 ? 35.25669 88.15207 -15.57915 1.000 57.66011 144 ALA B CA 1
ATOM 8130 C C . ALA B 1 144 ? 33.95081 87.56516 -16.10658 1.000 59.23762 144 ALA B C 1
ATOM 8131 O O . ALA B 1 144 ? 33.90282 87.00137 -17.20603 1.000 61.26678 144 ALA B O 1
ATOM 8138 N N . LEU B 1 145 ? 32.85057 87.75358 -15.37669 1.000 61.83215 145 LEU B N 1
ATOM 8139 C CA . LEU B 1 145 ? 31.57754 87.24832 -15.88833 1.000 65.06245 145 LEU B CA 1
ATOM 8140 C C . LEU B 1 145 ? 31.27061 87.85405 -17.24417 1.000 64.58440 145 LEU B C 1
ATOM 8141 O O . LEU B 1 145 ? 30.85253 87.16597 -18.18418 1.000 62.17801 145 LEU B O 1
ATOM 8157 N N . GLU B 1 146 ? 31.52882 89.14790 -17.35447 1.000 68.98508 146 GLU B N 1
ATOM 8158 C CA . GLU B 1 146 ? 31.14480 89.93341 -18.50668 1.000 69.23626 146 GLU B CA 1
ATOM 8159 C C . GLU B 1 146 ? 31.88415 89.38679 -19.71626 1.000 72.55592 146 GLU B C 1
ATOM 8160 O O . GLU B 1 146 ? 31.33610 89.28186 -20.81773 1.000 82.08678 146 GLU B O 1
ATOM 8172 N N . ALA B 1 147 ? 33.14976 88.99488 -19.48119 1.000 62.22884 147 ALA B N 1
ATOM 8173 C CA . ALA B 1 147 ? 34.08589 88.40152 -20.41386 1.000 69.23586 147 ALA B CA 1
ATOM 8174 C C . ALA B 1 147 ? 33.84914 86.91617 -20.66136 1.000 70.49168 147 ALA B C 1
ATOM 8175 O O . ALA B 1 147 ? 34.69047 86.29261 -21.32553 1.000 71.13875 147 ALA B O 1
ATOM 8182 N N . GLY B 1 148 ? 32.74356 86.35386 -20.14401 1.000 69.04831 148 GLY B N 1
ATOM 8183 C CA . GLY B 1 148 ? 32.33711 84.97327 -20.35565 1.000 69.65457 148 GLY B CA 1
ATOM 8184 C C . GLY B 1 148 ? 32.98681 83.92146 -19.48275 1.000 70.29086 148 GLY B C 1
ATOM 8185 O O . GLY B 1 148 ? 32.80357 82.73124 -19.74262 1.000 73.76209 148 GLY B O 1
ATOM 8189 N N . LYS B 1 149 ? 33.70706 84.30425 -18.44037 1.000 72.42519 149 LYS B N 1
ATOM 8190 C CA . LYS B 1 149 ? 34.41561 83.35489 -17.60558 1.000 64.41789 149 LYS B CA 1
ATOM 8191 C C . LYS B 1 149 ? 33.52749 82.99125 -16.43270 1.000 66.84961 149 LYS B C 1
ATOM 8192 O O . LYS B 1 149 ? 32.87568 83.85520 -15.85399 1.000 73.47137 149 LYS B O 1
ATOM 8211 N N . ASP B 1 150 ? 33.53573 81.73127 -16.04657 1.000 62.34465 150 ASP B N 1
ATOM 8212 C CA . ASP B 1 150 ? 32.72292 81.34342 -14.91120 1.000 67.49057 150 ASP B CA 1
ATOM 8213 C C . ASP B 1 150 ? 33.37848 81.87752 -13.66223 1.000 61.60369 150 ASP B C 1
ATOM 8214 O O . ASP B 1 150 ? 34.56182 82.16398 -13.65742 1.000 70.41815 150 ASP B O 1
ATOM 8223 N N . VAL B 1 151 ? 32.58653 82.12660 -12.63321 1.000 66.67584 151 VAL B N 1
ATOM 8224 C CA . VAL B 1 151 ? 33.11319 82.64481 -11.38178 1.000 65.83626 151 VAL B CA 1
ATOM 8225 C C . VAL B 1 151 ? 32.63353 81.74066 -10.25787 1.000 68.22577 151 VAL B C 1
ATOM 8226 O O . VAL B 1 151 ? 31.42372 81.62342 -10.02134 1.000 64.17225 151 VAL B O 1
ATOM 8239 N N . ALA B 1 152 ? 33.58331 81.09523 -9.58249 1.000 64.52109 152 ALA B N 1
ATOM 8240 C CA . ALA B 1 152 ? 33.33062 80.45030 -8.30788 1.000 63.67257 152 ALA B CA 1
ATOM 8241 C C . ALA B 1 152 ? 33.49585 81.52405 -7.24200 1.000 61.56771 152 ALA B C 1
ATOM 8242 O O . ALA B 1 152 ? 34.61222 81.88888 -6.90416 1.000 56.28002 152 ALA B O 1
ATOM 8249 N N . LEU B 1 153 ? 32.40244 82.01200 -6.67555 1.000 61.50929 153 LEU B N 1
ATOM 8250 C CA . LEU B 1 153 ? 32.43492 83.23028 -5.87775 1.000 70.12258 153 LEU B CA 1
ATOM 8251 C C . LEU B 1 153 ? 32.44362 82.83484 -4.41520 1.000 70.81460 153 LEU B C 1
ATOM 8252 O O . LEU B 1 153 ? 31.48702 82.22286 -3.92866 1.000 77.95640 153 LEU B O 1
ATOM 8268 N N . ALA B 1 154 ? 33.57173 83.07530 -3.75165 1.000 72.15321 154 ALA B N 1
ATOM 8269 C CA . ALA B 1 154 ? 33.60165 83.00162 -2.29648 1.000 75.94139 154 ALA B CA 1
ATOM 8270 C C . ALA B 1 154 ? 33.20451 84.32788 -1.68563 1.000 85.75950 154 ALA B C 1
ATOM 8271 O O . ALA B 1 154 ? 32.52529 84.37048 -0.65701 1.000 102.37583 154 ALA B O 1
ATOM 8278 N N . ASN B 1 155 ? 33.61455 85.41077 -2.33593 1.000 92.67595 155 ASN B N 1
ATOM 8279 C CA . ASN B 1 155 ? 33.46343 86.78136 -1.88369 1.000 86.21971 155 ASN B CA 1
ATOM 8280 C C . ASN B 1 155 ? 32.01072 87.19098 -1.80499 1.000 87.88384 155 ASN B C 1
ATOM 8281 O O . ASN B 1 155 ? 31.46902 87.73770 -2.77527 1.000 86.59365 155 ASN B O 1
ATOM 8292 N N . LYS B 1 156 ? 31.38091 86.96493 -0.64189 1.000 99.81434 156 LYS B N 1
ATOM 8293 C CA . LYS B 1 156 ? 29.98961 87.37610 -0.50295 1.000 101.36447 156 LYS B CA 1
ATOM 8294 C C . LYS B 1 156 ? 29.86394 88.88963 -0.63572 1.000 96.88160 156 LYS B C 1
ATOM 8295 O O . LYS B 1 156 ? 28.88610 89.38769 -1.20099 1.000 97.02309 156 LYS B O 1
ATOM 8314 N N . GLU B 1 157 ? 30.84829 89.63893 -0.11938 1.000 96.42465 157 GLU B N 1
ATOM 8315 C CA . GLU B 1 157 ? 30.72914 91.08824 -0.06780 1.000 88.13493 157 GLU B CA 1
ATOM 8316 C C . GLU B 1 157 ? 30.38084 91.64760 -1.43005 1.000 82.49768 157 GLU B C 1
ATOM 8317 O O . GLU B 1 157 ? 29.61187 92.60036 -1.52523 1.000 77.05365 157 GLU B O 1
ATOM 8329 N N . ALA B 1 158 ? 30.85808 91.02438 -2.50345 1.000 79.51672 158 ALA B N 1
ATOM 8330 C CA . ALA B 1 158 ? 30.45695 91.49271 -3.82561 1.000 80.48470 158 ALA B CA 1
ATOM 8331 C C . ALA B 1 158 ? 28.93694 91.43334 -3.98989 1.000 84.69091 158 ALA B C 1
ATOM 8332 O O . ALA B 1 158 ? 28.31958 92.41202 -4.40867 1.000 82.98302 158 ALA B O 1
ATOM 8339 N N . LEU B 1 159 ? 28.31632 90.27083 -3.71632 1.000 83.54137 159 LEU B N 1
ATOM 8340 C CA . LEU B 1 159 ? 26.88093 90.13522 -3.96090 1.000 80.40313 159 LEU B CA 1
ATOM 8341 C C . LEU B 1 159 ? 26.04769 91.00769 -3.03176 1.000 81.65089 159 LEU B C 1
ATOM 8342 O O . LEU B 1 159 ? 24.98801 91.49180 -3.43792 1.000 87.00209 159 LEU B O 1
ATOM 8358 N N . VAL B 1 160 ? 26.48632 91.21777 -1.79071 1.000 72.93982 160 VAL B N 1
ATOM 8359 C CA . VAL B 1 160 ? 25.76487 92.12530 -0.89396 1.000 79.62014 160 VAL B CA 1
ATOM 8360 C C . VAL B 1 160 ? 25.70411 93.53898 -1.47687 1.000 85.20578 160 VAL B C 1
ATOM 8361 O O . VAL B 1 160 ? 24.62800 94.13224 -1.66227 1.000 87.11616 160 VAL B O 1
ATOM 8374 N N . ALA B 1 161 ? 26.88327 94.09266 -1.76211 1.000 92.65815 161 ALA B N 1
ATOM 8375 C CA . ALA B 1 161 ? 27.03504 95.48535 -2.14554 1.000 79.34450 161 ALA B CA 1
ATOM 8376 C C . ALA B 1 161 ? 26.50170 95.75517 -3.54493 1.000 87.42926 161 ALA B C 1
ATOM 8377 O O . ALA B 1 161 ? 25.80670 96.75440 -3.76322 1.000 95.05234 161 ALA B O 1
ATOM 8384 N N . ALA B 1 162 ? 26.88875 94.92952 -4.52392 1.000 86.67039 162 ALA B N 1
ATOM 8385 C CA . ALA B 1 162 ? 26.56329 95.15543 -5.92915 1.000 87.54789 162 ALA B CA 1
ATOM 8386 C C . ALA B 1 162 ? 25.56998 94.13389 -6.47368 1.000 81.31395 162 ALA B C 1
ATOM 8387 O O . ALA B 1 162 ? 25.41611 94.00815 -7.69391 1.000 81.21125 162 ALA B O 1
ATOM 8394 N N . GLY B 1 163 ? 24.81057 93.49284 -5.58859 1.000 83.97696 163 GLY B N 1
ATOM 8395 C CA . GLY B 1 163 ? 23.85109 92.47748 -5.97907 1.000 77.67522 163 GLY B CA 1
ATOM 8396 C C . GLY B 1 163 ? 23.01587 92.87652 -7.18329 1.000 85.61563 163 GLY B C 1
ATOM 8397 O O . GLY B 1 163 ? 22.84591 92.09759 -8.13673 1.000 80.10186 163 GLY B O 1
ATOM 8401 N N . PRO B 1 164 ? 22.47060 94.11152 -7.15234 1.000 89.01476 164 PRO B N 1
ATOM 8402 C CA . PRO B 1 164 ? 21.67832 94.60757 -8.30101 1.000 80.90031 164 PRO B CA 1
ATOM 8403 C C . PRO B 1 164 ? 22.44538 94.60827 -9.61873 1.000 82.92304 164 PRO B C 1
ATOM 8404 O O . PRO B 1 164 ? 21.90225 94.20230 -10.66101 1.000 79.30460 164 PRO B O 1
ATOM 8415 N N . VAL B 1 165 ? 23.72171 95.00639 -9.58764 1.000 87.36594 165 VAL B N 1
ATOM 8416 C CA . VAL B 1 165 ? 24.55465 94.95515 -10.79129 1.000 85.43701 165 VAL B CA 1
ATOM 8417 C C . VAL B 1 165 ? 24.69894 93.52415 -11.29646 1.000 84.05588 165 VAL B C 1
ATOM 8418 O O . VAL B 1 165 ? 24.73204 93.26687 -12.51125 1.000 83.03890 165 VAL B O 1
ATOM 8431 N N . PHE B 1 166 ? 24.79184 92.56920 -10.38155 1.000 84.04875 166 PHE B N 1
ATOM 8432 C CA . PHE B 1 166 ? 24.87282 91.18695 -10.82815 1.000 85.18536 166 PHE B CA 1
ATOM 8433 C C . PHE B 1 166 ? 23.60221 90.80602 -11.57527 1.000 81.85415 166 PHE B C 1
ATOM 8434 O O . PHE B 1 166 ? 23.67278 90.28660 -12.69325 1.000 84.26022 166 PHE B O 1
ATOM 8451 N N . ARG B 1 167 ? 22.43913 91.20453 -11.05578 1.000 93.54565 167 ARG B N 1
ATOM 8452 C CA . ARG B 1 167 ? 21.17036 90.85330 -11.70135 1.000 96.77333 167 ARG B CA 1
ATOM 8453 C C . ARG B 1 167 ? 21.03097 91.44370 -13.11025 1.000 83.84029 167 ARG B C 1
ATOM 8454 O O . ARG B 1 167 ? 20.53650 90.76914 -14.01986 1.000 84.54598 167 ARG B O 1
ATOM 8475 N N . CYS B 1 168 ? 21.48144 92.67718 -13.33691 1.000 87.35443 168 CYS B N 1
ATOM 8476 C CA . CYS B 1 168 ? 21.36737 93.22852 -14.69433 1.000 98.12782 168 CYS B CA 1
ATOM 8477 C C . CYS B 1 168 ? 22.18232 92.41375 -15.68103 1.000 97.67156 168 CYS B C 1
ATOM 8478 O O . CYS B 1 168 ? 21.70342 92.00172 -16.74605 1.000 102.74183 168 CYS B O 1
ATOM 8486 N N . LEU B 1 169 ? 23.40350 92.11083 -15.28670 1.000 89.59877 169 LEU B N 1
ATOM 8487 C CA . LEU B 1 169 ? 24.28441 91.29179 -16.09772 1.000 89.60864 169 LEU B CA 1
ATOM 8488 C C . LEU B 1 169 ? 23.77406 89.88394 -16.28158 1.000 92.90820 169 LEU B C 1
ATOM 8489 O O . LEU B 1 169 ? 23.54535 89.43057 -17.41032 1.000 100.61534 169 LEU B O 1
ATOM 8505 N N . LEU B 1 170 ? 23.50588 89.19687 -15.21533 1.000 95.44594 170 LEU B N 1
ATOM 8506 C CA . LEU B 1 170 ? 23.10275 87.83880 -15.49101 1.000 94.70761 170 LEU B CA 1
ATOM 8507 C C . LEU B 1 170 ? 21.68403 87.77686 -15.98895 1.000 93.50994 170 LEU B C 1
ATOM 8508 O O . LEU B 1 170 ? 21.23447 86.68146 -16.29435 1.000 102.75893 170 LEU B O 1
ATOM 8524 N N . SER B 1 171 ? 21.04619 88.94064 -16.20108 1.000 102.26719 171 SER B N 1
ATOM 8525 C CA . SER B 1 171 ? 19.78544 89.05056 -16.92562 1.000 104.23503 171 SER B CA 1
ATOM 8526 C C . SER B 1 171 ? 18.65761 88.32005 -16.19683 1.000 105.00421 171 SER B C 1
ATOM 8527 O O . SER B 1 171 ? 17.77648 87.72631 -16.82228 1.000 98.83480 171 SER B O 1
ATOM 8535 N N . THR B 1 172 ? 18.70062 88.33091 -14.86813 1.000 105.94147 172 THR B N 1
ATOM 8536 C CA . THR B 1 172 ? 17.75028 87.57988 -14.06248 1.000 109.27260 172 THR B CA 1
ATOM 8537 C C . THR B 1 172 ? 17.59400 88.27258 -12.72007 1.000 105.38291 172 THR B C 1
ATOM 8538 O O . THR B 1 172 ? 18.52635 88.92429 -12.23174 1.000 100.38551 172 THR B O 1
ATOM 8549 N N . ARG B 1 173 ? 16.37917 88.17789 -12.16128 1.000 104.64530 173 ARG B N 1
ATOM 8550 C CA . ARG B 1 173 ? 16.12604 88.52718 -10.76380 1.000 100.27974 173 ARG B CA 1
ATOM 8551 C C . ARG B 1 173 ? 15.80423 87.32765 -9.88127 1.000 104.65085 173 ARG B C 1
ATOM 8552 O O . ARG B 1 173 ? 15.51518 87.50728 -8.68896 1.000 112.88053 173 ARG B O 1
ATOM 8573 N N . GLY B 1 174 ? 15.82912 86.12375 -10.43868 1.000 99.20279 174 GLY B N 1
ATOM 8574 C CA . GLY B 1 174 ? 15.63783 84.91172 -9.68109 1.000 89.97830 174 GLY B CA 1
ATOM 8575 C C . GLY B 1 174 ? 16.96423 84.27735 -9.32742 1.000 82.76164 174 GLY B C 1
ATOM 8576 O O . GLY B 1 174 ? 17.68719 84.76711 -8.44703 1.000 77.87327 174 GLY B O 1
ATOM 8580 N N . LEU B 1 175 ? 17.22310 83.12276 -9.93061 1.000 77.99748 175 LEU B N 1
ATOM 8581 C CA . LEU B 1 175 ? 18.39021 82.31537 -9.60485 1.000 78.89449 175 LEU B CA 1
ATOM 8582 C C . LEU B 1 175 ? 19.56749 82.80771 -10.44805 1.000 70.78175 175 LEU B C 1
ATOM 8583 O O . LEU B 1 175 ? 19.62352 82.54522 -11.65481 1.000 76.38347 175 LEU B O 1
ATOM 8599 N N . LEU B 1 176 ? 20.57321 83.34694 -9.74123 1.000 63.77954 176 LEU B N 1
ATOM 8600 C CA . LEU B 1 176 ? 21.81485 83.86009 -10.30902 1.000 75.45729 176 LEU B CA 1
ATOM 8601 C C . LEU B 1 176 ? 22.84995 82.77904 -10.50310 1.000 72.44427 176 LEU B C 1
ATOM 8602 O O . LEU B 1 176 ? 23.64915 82.82125 -11.44926 1.000 73.71602 176 LEU B O 1
ATOM 8618 N N . TYR B 1 177 ? 22.88724 81.85526 -9.55253 1.000 72.29200 177 TYR B N 1
ATOM 8619 C CA . TYR B 1 177 ? 23.82565 80.76434 -9.60055 1.000 58.09613 177 TYR B CA 1
ATOM 8620 C C . TYR B 1 177 ? 23.46572 79.85949 -10.75951 1.000 64.31639 177 TYR B C 1
ATOM 8621 O O . TYR B 1 177 ? 22.31498 79.76085 -11.16016 1.000 76.54651 177 TYR B O 1
ATOM 8639 N N . GLY B 1 178 ? 24.46586 79.27556 -11.36822 1.000 64.98734 178 GLY B N 1
ATOM 8640 C CA . GLY B 1 178 ? 24.20169 78.24676 -12.33731 1.000 61.28935 178 GLY B CA 1
ATOM 8641 C C . GLY B 1 178 ? 23.88122 78.72304 -13.73814 1.000 69.36893 178 GLY B C 1
ATOM 8642 O O . GLY B 1 178 ? 24.05447 79.87692 -14.12214 1.000 69.33839 178 GLY B O 1
ATOM 8646 N N . ASP B 1 179 ? 23.33059 77.76691 -14.48917 1.000 82.78058 179 ASP B N 1
ATOM 8647 C CA . ASP B 1 179 ? 22.81995 77.94209 -15.84651 1.000 101.93662 179 ASP B CA 1
ATOM 8648 C C . ASP B 1 179 ? 21.32667 78.28340 -15.87378 1.000 111.56670 179 ASP B C 1
ATOM 8649 O O . ASP B 1 179 ? 20.91162 79.22084 -16.55768 1.000 120.27328 179 ASP B O 1
ATOM 8658 N N . GLN B 1 180 ? 20.53116 77.57110 -15.07541 1.000 126.18941 180 GLN B N 1
ATOM 8659 C CA . GLN B 1 180 ? 19.07001 77.43067 -15.13823 1.000 137.23956 180 GLN B CA 1
ATOM 8660 C C . GLN B 1 180 ? 18.21520 78.29108 -16.06401 1.000 134.14144 180 GLN B C 1
ATOM 8661 O O . GLN B 1 180 ? 17.57708 77.74268 -16.97049 1.000 132.99966 180 GLN B O 1
ATOM 8675 N N . GLU B 1 181 ? 18.14759 79.60385 -15.86777 1.000 137.10666 181 GLU B N 1
ATOM 8676 C CA . GLU B 1 181 ? 17.39765 80.39285 -16.83516 1.000 137.55919 181 GLU B CA 1
ATOM 8677 C C . GLU B 1 181 ? 17.98601 80.23148 -18.23406 1.000 141.10323 181 GLU B C 1
ATOM 8678 O O . GLU B 1 181 ? 17.27131 79.87640 -19.18165 1.000 140.70780 181 GLU B O 1
ATOM 8690 N N . ARG B 1 182 ? 19.29602 80.45224 -18.37646 1.000 141.23457 182 ARG B N 1
ATOM 8691 C CA . ARG B 1 182 ? 19.97539 80.33881 -19.67821 1.000 136.31111 182 ARG B CA 1
ATOM 8692 C C . ARG B 1 182 ? 19.37801 81.38448 -20.62221 1.000 131.09680 182 ARG B C 1
ATOM 8693 O O . ARG B 1 182 ? 19.50189 81.28443 -21.84207 1.000 133.82014 182 ARG B O 1
ATOM 8714 N N . GLN B 1 220 ? 27.99654 88.36059 -27.42695 1.000 144.98376 220 GLN B N 1
ATOM 8715 C CA . GLN B 1 220 ? 28.34344 87.07774 -26.84041 1.000 153.83125 220 GLN B CA 1
ATOM 8716 C C . GLN B 1 220 ? 27.67434 86.95401 -25.45752 1.000 156.09621 220 GLN B C 1
ATOM 8717 O O . GLN B 1 220 ? 26.69525 87.66342 -25.17881 1.000 173.64479 220 GLN B O 1
ATOM 8730 N N . LYS B 1 221 ? 28.17770 86.05458 -24.59869 1.000 140.27313 221 LYS B N 1
ATOM 8731 C CA . LYS B 1 221 ? 27.40262 85.58649 -23.45291 1.000 127.24894 221 LYS B CA 1
ATOM 8732 C C . LYS B 1 221 ? 28.23083 85.36727 -22.19718 1.000 113.26081 221 LYS B C 1
ATOM 8733 O O . LYS B 1 221 ? 29.46310 85.27720 -22.21917 1.000 112.41458 221 LYS B O 1
ATOM 8752 N N . CYS B 1 222 ? 27.50925 85.46652 -21.09597 1.000 101.33445 222 CYS B N 1
ATOM 8753 C CA . CYS B 1 222 ? 28.03343 85.57634 -19.76199 1.000 89.05883 222 CYS B CA 1
ATOM 8754 C C . CYS B 1 222 ? 28.44528 84.23057 -19.15937 1.000 86.91466 222 CYS B C 1
ATOM 8755 O O . CYS B 1 222 ? 27.95571 83.13483 -19.48566 1.000 90.50349 222 CYS B O 1
ATOM 8763 N N . GLY B 1 223 ? 29.41537 84.33793 -18.31575 1.000 79.91342 223 GLY B N 1
ATOM 8764 C CA . GLY B 1 223 ? 29.85258 83.17536 -17.61663 1.000 79.22747 223 GLY B CA 1
ATOM 8765 C C . GLY B 1 223 ? 28.91837 82.94503 -16.45390 1.000 79.50932 223 GLY B C 1
ATOM 8766 O O . GLY B 1 223 ? 28.18953 83.84273 -16.00048 1.000 70.80235 223 GLY B O 1
ATOM 8770 N N . LEU B 1 224 ? 28.99243 81.71807 -15.96058 1.000 71.42215 224 LEU B N 1
ATOM 8771 C CA . LEU B 1 224 ? 28.16378 81.27038 -14.87479 1.000 69.70865 224 LEU B CA 1
ATOM 8772 C C . LEU B 1 224 ? 28.75227 81.75390 -13.57349 1.000 64.19547 224 LEU B C 1
ATOM 8773 O O . LEU B 1 224 ? 29.95822 81.92829 -13.43551 1.000 63.25027 224 LEU B O 1
ATOM 8789 N N . LEU B 1 225 ? 27.88136 81.95786 -12.61017 1.000 61.86844 225 LEU B N 1
ATOM 8790 C CA . LEU B 1 225 ? 28.28214 82.30756 -11.26615 1.000 64.94012 225 LEU B CA 1
ATOM 8791 C C . LEU B 1 225 ? 27.98174 81.07737 -10.41982 1.000 62.47333 225 LEU B C 1
ATOM 8792 O O . LEU B 1 225 ? 26.91304 80.49905 -10.55757 1.000 59.99424 225 LEU B O 1
ATOM 8808 N N . LEU B 1 226 ? 28.95469 80.61344 -9.63424 1.000 70.59464 226 LEU B N 1
ATOM 8809 C CA . LEU B 1 226 ? 28.78724 79.41755 -8.82668 1.000 56.99776 226 LEU B CA 1
ATOM 8810 C C . LEU B 1 226 ? 29.15282 79.70619 -7.37339 1.000 61.29921 226 LEU B C 1
ATOM 8811 O O . LEU B 1 226 ? 30.08103 80.47101 -7.10577 1.000 69.25401 226 LEU B O 1
ATOM 8827 N N . PRO B 1 227 ? 28.43344 79.13997 -6.42962 1.000 64.11592 227 PRO B N 1
ATOM 8828 C CA . PRO B 1 227 ? 28.67251 79.51265 -5.03829 1.000 64.75918 227 PRO B CA 1
ATOM 8829 C C . PRO B 1 227 ? 29.79220 78.68275 -4.44885 1.000 61.09526 227 PRO B C 1
ATOM 8830 O O . PRO B 1 227 ? 29.86983 77.46246 -4.70356 1.000 67.81304 227 PRO B O 1
ATOM 8841 N N . VAL B 1 228 ? 30.65214 79.33049 -3.69085 1.000 61.86172 228 VAL B N 1
ATOM 8842 C CA . VAL B 1 228 ? 31.67173 78.65943 -2.88512 1.000 59.94847 228 VAL B CA 1
ATOM 8843 C C . VAL B 1 228 ? 31.28654 78.58771 -1.41240 1.000 65.11770 228 VAL B C 1
ATOM 8844 O O . VAL B 1 228 ? 31.50200 77.56087 -0.76992 1.000 66.91443 228 VAL B O 1
ATOM 8857 N N . ASP B 1 229 ? 30.71341 79.66140 -0.85349 1.000 76.15430 229 ASP B N 1
ATOM 8858 C CA . ASP B 1 229 ? 30.28999 79.65207 0.55328 1.000 81.31145 229 ASP B CA 1
ATOM 8859 C C . ASP B 1 229 ? 29.53004 78.37125 0.87930 1.000 75.85455 229 ASP B C 1
ATOM 8860 O O . ASP B 1 229 ? 28.67571 77.92778 0.10496 1.000 62.98446 229 ASP B O 1
ATOM 8869 N N . SER B 1 230 ? 29.76005 77.82819 2.07350 1.000 66.85280 230 SER B N 1
ATOM 8870 C CA . SER B 1 230 ? 29.09608 76.57576 2.40856 1.000 75.82688 230 SER B CA 1
ATOM 8871 C C . SER B 1 230 ? 27.56623 76.71323 2.31567 1.000 74.45021 230 SER B C 1
ATOM 8872 O O . SER B 1 230 ? 26.90726 75.91113 1.64508 1.000 71.94307 230 SER B O 1
ATOM 8880 N N . GLU B 1 231 ? 26.98288 77.75635 2.92022 1.000 66.86003 231 GLU B N 1
ATOM 8881 C CA . GLU B 1 231 ? 25.52358 77.83775 2.96286 1.000 69.82555 231 GLU B CA 1
ATOM 8882 C C . GLU B 1 231 ? 24.92462 77.94388 1.56472 1.000 64.36448 231 GLU B C 1
ATOM 8883 O O . GLU B 1 231 ? 23.92363 77.28588 1.25130 1.000 72.10650 231 GLU B O 1
ATOM 8895 N N . HIS B 1 232 ? 25.49834 78.78904 0.72430 1.000 61.98294 232 HIS B N 1
ATOM 8896 C CA . HIS B 1 232 ? 24.97836 78.95411 -0.62152 1.000 59.73886 232 HIS B CA 1
ATOM 8897 C C . HIS B 1 232 ? 25.20578 77.70374 -1.43843 1.000 58.83146 232 HIS B C 1
ATOM 8898 O O . HIS B 1 232 ? 24.35048 77.31734 -2.24076 1.000 66.85140 232 HIS B O 1
ATOM 8912 N N . SER B 1 233 ? 26.34782 77.04571 -1.24397 1.000 64.91784 233 SER B N 1
ATOM 8913 C CA . SER B 1 233 ? 26.55585 75.73877 -1.86326 1.000 57.29970 233 SER B CA 1
ATOM 8914 C C . SER B 1 233 ? 25.47299 74.75641 -1.43953 1.000 51.54267 233 SER B C 1
ATOM 8915 O O . SER B 1 233 ? 24.93316 74.01643 -2.26383 1.000 57.87527 233 SER B O 1
ATOM 8923 N N . ALA B 1 234 ? 25.19338 74.68341 -0.13651 1.000 53.04222 234 ALA B N 1
ATOM 8924 C CA . ALA B 1 234 ? 24.19073 73.74198 0.35353 1.000 54.30219 234 ALA B CA 1
ATOM 8925 C C . ALA B 1 234 ? 22.85285 73.97323 -0.33263 1.000 64.65713 234 ALA B C 1
ATOM 8926 O O . ALA B 1 234 ? 22.30086 73.04989 -0.95145 1.000 57.33075 234 ALA B O 1
ATOM 8933 N N . ILE B 1 235 ? 22.34236 75.22369 -0.28336 1.000 55.89014 235 ILE B N 1
ATOM 8934 C CA . ILE B 1 235 ? 21.08181 75.54117 -0.95818 1.000 55.84959 235 ILE B CA 1
ATOM 8935 C C . ILE B 1 235 ? 21.17939 75.20032 -2.43506 1.000 59.67988 235 ILE B C 1
ATOM 8936 O O . ILE B 1 235 ? 20.26233 74.60019 -3.01298 1.000 60.29249 235 ILE B O 1
ATOM 8952 N N . PHE B 1 236 ? 22.28858 75.59765 -3.07255 1.000 55.35771 236 PHE B N 1
ATOM 8953 C CA . PHE B 1 236 ? 22.44261 75.36572 -4.50703 1.000 56.25685 236 PHE B CA 1
ATOM 8954 C C . PHE B 1 236 ? 22.41306 73.86044 -4.82678 1.000 59.13721 236 PHE B C 1
ATOM 8955 O O . PHE B 1 236 ? 21.84215 73.44560 -5.84536 1.000 55.85063 236 PHE B O 1
ATOM 8972 N N . GLN B 1 237 ? 23.02379 73.02374 -3.97630 1.000 54.92173 237 GLN B N 1
ATOM 8973 C CA . GLN B 1 237 ? 22.98543 71.58308 -4.21942 1.000 61.30698 237 GLN B CA 1
ATOM 8974 C C . GLN B 1 237 ? 21.57353 71.02956 -4.00058 1.000 62.35480 237 GLN B C 1
ATOM 8975 O O . GLN B 1 237 ? 21.07142 70.22369 -4.80603 1.000 52.59946 237 GLN B O 1
ATOM 8989 N N . ALA B 1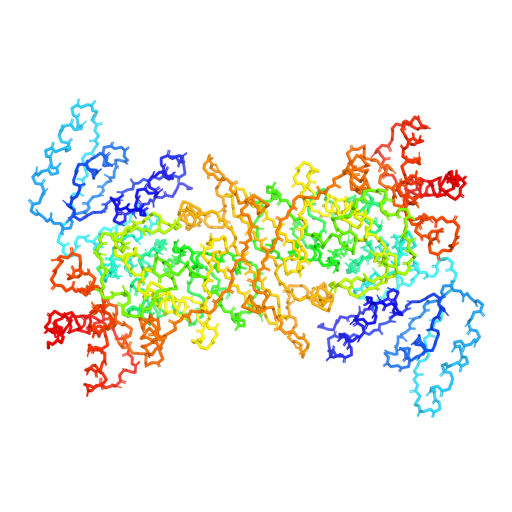 238 ? 20.90177 71.47889 -2.93160 1.000 62.20000 238 ALA B N 1
ATOM 8990 C CA . ALA B 1 238 ? 19.54356 70.99981 -2.66578 1.000 62.46547 238 ALA B CA 1
ATOM 8991 C C . ALA B 1 238 ? 18.57697 71.37012 -3.79182 1.000 57.76748 238 ALA B C 1
ATOM 8992 O O . ALA B 1 238 ? 17.66712 70.60492 -4.10584 1.000 62.48094 238 ALA B O 1
ATOM 8999 N N . LEU B 1 239 ? 18.76523 72.53739 -4.41192 1.000 60.04631 239 LEU B N 1
ATOM 9000 C CA . LEU B 1 239 ? 17.94532 72.97807 -5.53463 1.000 52.90059 239 LEU B CA 1
ATOM 9001 C C . LEU B 1 239 ? 18.22180 72.22497 -6.83017 1.000 59.10193 239 LEU B C 1
ATOM 9002 O O . LEU B 1 239 ? 17.54167 72.48719 -7.82501 1.000 63.59887 239 LEU B O 1
ATOM 9018 N N . GLN B 1 240 ? 19.21441 71.34239 -6.88526 1.000 66.27395 240 GLN B N 1
ATOM 9019 C CA . GLN B 1 240 ? 19.47559 70.64549 -8.13935 1.000 56.25775 240 GLN B CA 1
ATOM 9020 C C . GLN B 1 240 ? 18.31899 69.67407 -8.33399 1.000 69.24710 240 GLN B C 1
ATOM 9021 O O . GLN B 1 240 ? 17.81907 69.07196 -7.36958 1.000 69.12207 240 GLN B O 1
ATOM 9035 N N . GLY B 1 241 ? 17.75272 69.64594 -9.52286 1.000 67.33183 241 GLY B N 1
ATOM 9036 C CA . GLY B 1 241 ? 16.57734 68.81977 -9.70091 1.000 63.39843 241 GLY B CA 1
ATOM 9037 C C . GLY B 1 241 ? 15.24300 69.45006 -9.29998 1.000 68.22674 241 GLY B C 1
ATOM 9038 O O . GLY B 1 241 ? 14.19986 68.90350 -9.66797 1.000 70.54287 241 GLY B O 1
ATOM 9042 N N . VAL B 1 242 ? 15.23417 70.51263 -8.48606 1.000 65.74130 242 VAL B N 1
ATOM 9043 C CA . VAL B 1 242 ? 14.01108 71.27051 -8.18654 1.000 61.08991 242 VAL B CA 1
ATOM 9044 C C . VAL B 1 242 ? 13.58936 71.94087 -9.48801 1.000 57.93738 242 VAL B C 1
ATOM 9045 O O . VAL B 1 242 ? 14.32559 72.78022 -10.00801 1.000 63.13778 242 VAL B O 1
ATOM 9058 N N . PRO B 1 243 ? 12.45469 71.59386 -10.07850 1.000 70.97830 243 PRO B N 1
ATOM 9059 C CA . PRO B 1 243 ? 12.09061 72.20054 -11.36786 1.000 70.40300 243 PRO B CA 1
ATOM 9060 C C . PRO B 1 243 ? 11.65732 73.64460 -11.17619 1.000 66.63072 243 PRO B C 1
ATOM 9061 O O . PRO B 1 243 ? 11.38287 74.09784 -10.06206 1.000 69.28310 243 PRO B O 1
ATOM 9072 N N . ALA B 1 244 ? 11.61119 74.39272 -12.27444 1.000 59.51470 244 ALA B N 1
ATOM 9073 C CA . ALA B 1 244 ? 11.24186 75.80438 -12.11798 1.000 71.15146 244 ALA B CA 1
ATOM 9074 C C . ALA B 1 244 ? 9.83410 75.99766 -11.54722 1.000 71.06640 244 ALA B C 1
ATOM 9075 O O . ALA B 1 244 ? 9.59860 76.96784 -10.82059 1.000 71.24706 244 ALA B O 1
ATOM 9082 N N . SER B 1 245 ? 8.89393 75.07869 -11.84046 1.000 74.93030 245 SER B N 1
ATOM 9083 C CA . SER B 1 245 ? 7.53954 75.19065 -11.28856 1.000 66.47789 245 SER B CA 1
ATOM 9084 C C . SER B 1 245 ? 7.55392 75.18631 -9.77042 1.000 69.69342 245 SER B C 1
ATOM 9085 O O . SER B 1 245 ? 6.54401 75.51552 -9.14528 1.000 85.64366 245 SER B O 1
ATOM 9093 N N . CYS B 1 246 ? 8.62574 74.68183 -9.16099 1.000 82.03944 246 CYS B N 1
ATOM 9094 C CA . CYS B 1 246 ? 8.76348 74.68700 -7.71014 1.000 81.35292 246 CYS B CA 1
ATOM 9095 C C . CYS B 1 246 ? 9.67857 75.78770 -7.25641 1.000 71.76759 246 CYS B C 1
ATOM 9096 O O . CYS B 1 246 ? 9.99200 75.86892 -6.06162 1.000 76.89998 246 CYS B O 1
ATOM 9104 N N . TYR B 1 247 ? 10.05892 76.66942 -8.18065 1.000 70.10864 247 TYR B N 1
ATOM 9105 C CA . TYR B 1 247 ? 10.96140 77.76210 -7.92010 1.000 69.54165 247 TYR B CA 1
ATOM 9106 C C . TYR B 1 247 ? 10.23882 79.09154 -8.08975 1.000 72.29691 247 TYR B C 1
ATOM 9107 O O . TYR B 1 247 ? 9.46472 79.25157 -9.04555 1.000 85.35426 247 TYR B O 1
ATOM 9125 N N . PRO B 1 248 ? 10.41231 80.05064 -7.16342 1.000 74.18448 248 PRO B N 1
ATOM 9126 C CA . PRO B 1 248 ? 11.34230 80.02412 -6.01765 1.000 77.96935 248 PRO B CA 1
ATOM 9127 C C . PRO B 1 248 ? 10.80828 79.12555 -4.89437 1.000 66.90861 248 PRO B C 1
ATOM 9128 O O . PRO B 1 248 ? 9.64677 78.75959 -4.92548 1.000 80.73004 248 PRO B O 1
ATOM 9139 N N . PRO B 1 249 ? 11.65777 78.72207 -3.96438 1.000 64.35014 249 PRO B N 1
ATOM 9140 C CA . PRO B 1 249 ? 11.19682 77.84891 -2.88098 1.000 69.51047 249 PRO B CA 1
ATOM 9141 C C . PRO B 1 249 ? 10.38150 78.61072 -1.85249 1.000 68.02128 249 PRO B C 1
ATOM 9142 O O . PRO B 1 249 ? 10.37689 79.83884 -1.79473 1.000 67.70889 249 PRO B O 1
ATOM 9153 N N . ARG B 1 250 ? 9.65612 77.85336 -1.03810 1.000 67.67980 250 ARG B N 1
ATOM 9154 C CA . ARG B 1 250 ? 8.84164 78.49186 -0.01168 1.000 61.26586 250 ARG B CA 1
ATOM 9155 C C . ARG B 1 250 ? 9.68729 79.14812 1.07143 1.000 61.63561 250 ARG B C 1
ATOM 9156 O O . ARG B 1 250 ? 9.34763 80.21127 1.56385 1.000 63.39043 250 ARG B O 1
ATOM 9177 N N . LYS B 1 251 ? 10.73244 78.48539 1.53767 1.000 75.12050 251 LYS B N 1
ATOM 9178 C CA . LYS B 1 251 ? 11.57006 79.04410 2.58350 1.000 61.79712 251 LYS B CA 1
ATOM 9179 C C . LYS B 1 251 ? 13.00676 78.63608 2.33156 1.000 64.58912 251 LYS B C 1
ATOM 9180 O O . LYS B 1 251 ? 13.27867 77.58840 1.73433 1.000 72.12229 251 LYS B O 1
ATOM 9199 N N . LEU B 1 252 ? 13.91339 79.52249 2.70810 1.000 68.99978 252 LEU B N 1
ATOM 9200 C CA . LEU B 1 252 ? 15.34458 79.29290 2.68241 1.000 62.04335 252 LEU B CA 1
ATOM 9201 C C . LEU B 1 252 ? 15.77848 79.24908 4.13427 1.000 66.71659 252 LEU B C 1
ATOM 9202 O O . LEU B 1 252 ? 15.62398 80.23663 4.85107 1.000 67.88504 252 LEU B O 1
ATOM 9218 N N . LEU B 1 253 ? 16.28862 78.11087 4.57289 1.000 67.78211 253 LEU B N 1
ATOM 9219 C CA . LEU B 1 253 ? 16.71144 77.91593 5.95372 1.000 70.33365 253 LEU B CA 1
ATOM 9220 C C . LEU B 1 253 ? 18.23980 77.96931 5.98300 1.000 69.14691 253 LEU B C 1
ATOM 9221 O O . LEU B 1 253 ? 18.90916 77.06903 5.47564 1.000 66.52486 253 LEU B O 1
ATOM 9237 N N . LEU B 1 254 ? 18.78487 79.02532 6.56695 1.000 66.21976 254 LEU B N 1
ATOM 9238 C CA . LEU B 1 254 ? 20.22175 79.20586 6.66987 1.000 60.28984 254 LEU B CA 1
ATOM 9239 C C . LEU B 1 254 ? 20.64864 78.82760 8.07374 1.000 65.12990 254 LEU B C 1
ATOM 9240 O O . LEU B 1 254 ? 20.07562 79.30999 9.05239 1.000 66.08303 254 LEU B O 1
ATOM 9256 N N . THR B 1 255 ? 21.66066 77.98131 8.17463 1.000 67.06544 255 THR B N 1
ATOM 9257 C CA . THR B 1 255 ? 22.06245 77.43730 9.46058 1.000 68.16114 255 THR B CA 1
ATOM 9258 C C . THR B 1 255 ? 23.24905 78.25469 9.93085 1.000 67.44906 255 THR B C 1
ATOM 9259 O O . THR B 1 255 ? 24.10568 78.62701 9.12606 1.000 69.00397 255 THR B O 1
ATOM 9270 N N . ALA B 1 256 ? 23.24311 78.61311 11.21110 1.000 70.24808 256 ALA B N 1
ATOM 9271 C CA . ALA B 1 256 ? 24.33091 79.37048 11.80664 1.000 75.42048 256 ALA B CA 1
ATOM 9272 C C . ALA B 1 256 ? 24.78719 78.66860 13.07414 1.000 83.50369 256 ALA B C 1
ATOM 9273 O O . ALA B 1 256 ? 23.97375 78.39425 13.96401 1.000 81.56125 256 ALA B O 1
ATOM 9280 N N . SER B 1 257 ? 26.10179 78.46242 13.19077 1.000 82.21233 257 SER B N 1
ATOM 9281 C CA . SER B 1 257 ? 26.64410 77.86774 14.40199 1.000 79.64755 257 SER B CA 1
ATOM 9282 C C . SER B 1 257 ? 26.28132 78.68819 15.62960 1.000 80.73596 257 SER B C 1
ATOM 9283 O O . SER B 1 257 ? 26.22243 78.15316 16.74290 1.000 76.85944 257 SER B O 1
ATOM 9291 N N . GLY B 1 258 ? 26.02536 79.97135 15.44954 1.000 91.38094 258 GLY B N 1
ATOM 9292 C CA . GLY B 1 258 ? 25.86877 80.86489 16.55936 1.000 96.46030 258 GLY B CA 1
ATOM 9293 C C . GLY B 1 258 ? 27.16400 81.48757 16.99950 1.000 87.66210 258 GLY B C 1
ATOM 9294 O O . GLY B 1 258 ? 27.13997 82.44700 17.78729 1.000 96.02288 258 GLY B O 1
ATOM 9298 N N . GLY B 1 259 ? 28.29019 80.96993 16.52373 1.000 84.35320 259 GLY B N 1
ATOM 9299 C CA . GLY B 1 259 ? 29.56932 81.54205 16.86413 1.000 102.76994 259 GLY B CA 1
ATOM 9300 C C . GLY B 1 259 ? 29.92860 81.18660 18.29054 1.000 99.47106 259 GLY B C 1
ATOM 9301 O O . GLY B 1 259 ? 29.15120 80.52742 18.99089 1.000 103.12760 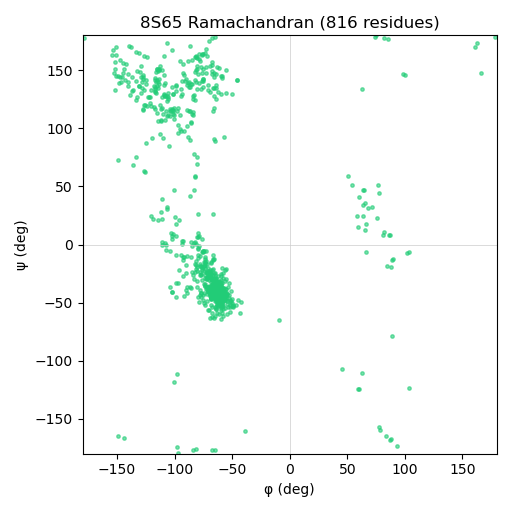259 GLY B O 1
ATOM 9305 N N . PRO B 1 260 ? 31.10864 81.61048 18.75784 1.000 100.93993 260 PRO B N 1
ATOM 9306 C CA . PRO B 1 260 ? 31.55477 81.18289 20.09705 1.000 100.77260 260 PRO B CA 1
ATOM 9307 C C . PRO B 1 260 ? 30.78174 81.83182 21.24588 1.000 97.98260 260 PRO B C 1
ATOM 9308 O O . PRO B 1 260 ? 30.80859 81.31355 22.36768 1.000 99.73396 260 PRO B O 1
ATOM 9319 N N . PHE B 1 261 ? 30.06595 82.92151 21.00222 1.000 91.82545 261 PHE B N 1
ATOM 9320 C CA . PHE B 1 261 ? 29.33989 83.61496 22.05495 1.000 96.05991 261 PHE B CA 1
ATOM 9321 C C . PHE B 1 261 ? 27.84482 83.38126 21.93608 1.000 99.53209 261 PHE B C 1
ATOM 9322 O O . PHE B 1 261 ? 27.03149 84.22983 22.31871 1.000 93.52651 261 PHE B O 1
ATOM 9339 N N . ARG B 1 262 ? 27.48011 82.21965 21.41542 1.000 98.01995 262 ARG B N 1
ATOM 9340 C CA . ARG B 1 262 ? 26.09240 81.81082 21.36468 1.000 94.52006 262 ARG B CA 1
ATOM 9341 C C . ARG B 1 262 ? 25.55636 81.64840 22.78256 1.000 98.52785 262 ARG B C 1
ATOM 9342 O O . ARG B 1 262 ? 26.23016 81.11067 23.66548 1.000 107.15670 262 ARG B O 1
ATOM 9363 N N . GLY B 1 263 ? 24.36539 82.17332 23.02206 1.000 103.87253 263 GLY B N 1
ATOM 9364 C CA . GLY B 1 263 ? 23.78428 82.03402 24.34222 1.000 107.31462 263 GLY B CA 1
ATOM 9365 C C . GLY B 1 263 ? 24.51927 82.73482 25.46619 1.000 124.88950 263 GLY B C 1
ATOM 9366 O O . GLY B 1 263 ? 24.54955 82.20758 26.59141 1.000 131.19046 263 GLY B O 1
ATOM 9370 N N . ARG B 1 264 ? 25.10448 83.91057 25.19927 1.000 114.31721 264 ARG B N 1
ATOM 9371 C CA . ARG B 1 264 ? 25.83840 84.67304 26.19398 1.000 117.68487 264 ARG B CA 1
ATOM 9372 C C . ARG B 1 264 ? 25.07509 85.96488 26.44500 1.000 133.61740 264 ARG B C 1
ATOM 9373 O O . ARG B 1 264 ? 24.40226 86.49437 25.55470 1.000 134.52864 264 ARG B O 1
ATOM 9394 N N . THR B 1 265 ? 25.16979 86.46939 27.67387 1.000 140.92750 265 THR B N 1
ATOM 9395 C CA . THR B 1 265 ? 24.36019 87.62924 28.03471 1.000 134.60502 265 THR B CA 1
ATOM 9396 C C . THR B 1 265 ? 24.84594 88.83027 27.23841 1.000 131.12428 265 THR B C 1
ATOM 9397 O O . THR B 1 265 ? 26.01663 88.91113 26.86391 1.000 130.31520 265 THR B O 1
ATOM 9408 N N . ARG B 1 266 ? 23.95958 89.80958 27.02055 1.000 132.27076 266 ARG B N 1
ATOM 9409 C CA . ARG B 1 266 ? 24.32646 90.87460 26.08319 1.000 133.97245 266 ARG B CA 1
ATOM 9410 C C . ARG B 1 266 ? 25.45613 91.74177 26.62617 1.000 126.72414 266 ARG B C 1
ATOM 9411 O O . ARG B 1 266 ? 26.37278 92.09850 25.88174 1.000 124.18008 266 ARG B O 1
ATOM 9432 N N . ASP B 1 267 ? 25.45802 92.01912 27.92742 1.000 128.80315 267 ASP B N 1
ATOM 9433 C CA . ASP B 1 267 ? 26.55860 92.75735 28.52556 1.000 133.08365 267 ASP B CA 1
ATOM 9434 C C . ASP B 1 267 ? 27.81551 91.90874 28.67122 1.000 127.33780 267 ASP B C 1
ATOM 9435 O O . ASP B 1 267 ? 28.89756 92.47184 28.86334 1.000 129.16688 267 ASP B O 1
ATOM 9444 N N . GLU B 1 268 ? 27.71529 90.58225 28.55282 1.000 121.51140 268 GLU B N 1
ATOM 9445 C CA . GLU B 1 268 ? 28.91896 89.76033 28.64886 1.000 133.41085 268 GLU B CA 1
ATOM 9446 C C . GLU B 1 268 ? 29.90561 90.02404 27.51162 1.000 129.86113 268 GLU B C 1
ATOM 9447 O O . GLU B 1 268 ? 31.11161 89.78916 27.67551 1.000 115.59839 268 GLU B O 1
ATOM 9459 N N . LEU B 1 269 ? 29.42969 90.49107 26.35501 1.000 127.69213 269 LEU B N 1
ATOM 9460 C CA . LEU B 1 269 ? 30.33262 90.67218 25.22282 1.000 126.83095 269 LEU B CA 1
ATOM 9461 C C . LEU B 1 269 ? 31.17566 91.92838 25.32668 1.000 128.74288 269 LEU B C 1
ATOM 9462 O O . LEU B 1 269 ? 32.10727 92.08522 24.53140 1.000 128.83855 269 LEU B O 1
ATOM 9478 N N . GLU B 1 270 ? 30.88150 92.80880 26.28734 1.000 133.76832 270 GLU B N 1
ATOM 9479 C CA . GLU B 1 270 ? 31.80302 93.89455 26.57275 1.000 130.28142 270 GLU B CA 1
ATOM 9480 C C . GLU B 1 270 ? 33.08434 93.30557 27.14340 1.000 121.77837 270 GLU B C 1
ATOM 9481 O O . GLU B 1 270 ? 34.17508 93.73338 26.76942 1.000 119.37245 270 GLU B O 1
ATOM 9493 N N . GLN B 1 271 ? 32.97610 92.22040 27.91199 1.000 118.99866 271 GLN B N 1
ATOM 9494 C CA . GLN B 1 271 ? 34.14471 91.56525 28.50024 1.000 122.38417 271 GLN B CA 1
ATOM 9495 C C . GLN B 1 271 ? 34.78340 90.61116 27.49656 1.000 120.08427 271 GLN B C 1
ATOM 9496 O O . GLN B 1 271 ? 35.07621 89.45580 27.80228 1.000 119.41407 271 GLN B O 1
ATOM 9510 N N . VAL B 1 272 ? 34.96398 91.08519 26.27092 1.000 119.95983 272 VAL B N 1
ATOM 9511 C CA . VAL B 1 272 ? 35.42523 90.18017 25.22486 1.000 124.39188 272 VAL B CA 1
ATOM 9512 C C . VAL B 1 272 ? 36.79007 90.58487 24.68927 1.000 112.15372 272 VAL B C 1
ATOM 9513 O O . VAL B 1 272 ? 37.13715 91.76165 24.63188 1.000 117.16165 272 VAL B O 1
ATOM 9526 N N . THR B 1 273 ? 37.54846 89.58098 24.27647 1.000 122.60034 273 THR B N 1
ATOM 9527 C CA . THR B 1 273 ? 38.84732 89.67469 23.62749 1.000 127.13428 273 THR B CA 1
ATOM 9528 C C . THR B 1 273 ? 38.63996 89.60652 22.13241 1.000 128.75242 273 THR B C 1
ATOM 9529 O O . THR B 1 273 ? 37.59503 89.15610 21.65933 1.000 129.91310 273 THR B O 1
ATOM 9540 N N . LEU B 1 274 ? 39.61013 90.12258 21.38983 1.000 125.77356 274 LEU B N 1
ATOM 9541 C CA . LEU B 1 274 ? 39.72104 89.71431 20.00060 1.000 126.96044 274 LEU B CA 1
ATOM 9542 C C . LEU B 1 274 ? 39.90500 88.19884 19.91123 1.000 130.27005 274 LEU B C 1
ATOM 9543 O O . LEU B 1 274 ? 39.23588 87.51361 19.12991 1.000 129.26458 274 LEU B O 1
ATOM 9559 N N . GLU B 1 275 ? 40.83016 87.67039 20.70526 1.000 127.67156 275 GLU B N 1
ATOM 9560 C CA . GLU B 1 275 ? 41.09150 86.23500 20.80573 1.000 132.46606 275 GLU B CA 1
ATOM 9561 C C . GLU B 1 275 ? 39.82675 85.36640 20.85556 1.000 129.99675 275 GLU B C 1
ATOM 9562 O O . GLU B 1 275 ? 39.72661 84.37710 20.11251 1.000 126.65868 275 GLU B O 1
ATOM 9574 N N . SER B 1 276 ? 38.86073 85.70327 21.72904 1.000 126.59781 276 SER B N 1
ATOM 9575 C CA . SER B 1 276 ? 37.73483 84.79823 21.95221 1.000 114.89473 276 SER B CA 1
ATOM 9576 C C . SER B 1 276 ? 36.93508 84.57228 20.66347 1.000 125.06870 276 SER B C 1
ATOM 9577 O O . SER B 1 276 ? 36.61532 83.42610 20.32057 1.000 129.45139 276 SER B O 1
ATOM 9585 N N . ALA B 1 277 ? 36.66802 85.65329 19.89880 1.000 128.92391 277 ALA B N 1
ATOM 9586 C CA . ALA B 1 277 ? 35.86962 85.57673 18.66443 1.000 120.33445 277 ALA B CA 1
ATOM 9587 C C . ALA B 1 277 ? 36.56205 84.78402 17.55614 1.000 120.36111 277 ALA B C 1
ATOM 9588 O O . ALA B 1 277 ? 35.88944 84.15872 16.71578 1.000 111.54063 277 ALA B O 1
ATOM 9595 N N . LEU B 1 278 ? 37.89573 84.82946 17.52592 1.000 124.41709 278 LEU B N 1
ATOM 9596 C CA . LEU B 1 278 ? 38.70012 84.13031 16.53661 1.000 123.29667 278 LEU B CA 1
ATOM 9597 C C . LEU B 1 278 ? 38.86863 82.65039 16.83133 1.000 123.62219 278 LEU B C 1
ATOM 9598 O O . LEU B 1 278 ? 39.48459 81.95817 16.01483 1.000 114.87718 278 LEU B O 1
ATOM 9614 N N . LYS B 1 279 ? 38.30921 82.14689 17.93670 1.000 127.04557 279 LYS B N 1
ATOM 9615 C CA . LYS B 1 279 ? 38.26218 80.71601 18.22411 1.000 126.42614 279 LYS B CA 1
ATOM 9616 C C . LYS B 1 279 ? 36.89511 80.24252 17.73190 1.000 128.60649 279 LYS B C 1
ATOM 9617 O O . LYS B 1 279 ? 35.87842 80.43441 18.41090 1.000 135.84029 279 LYS B O 1
ATOM 9636 N N . HIS B 1 280 ? 36.86545 79.63751 16.51166 1.000 127.98082 280 HIS B N 1
ATOM 9637 C CA . HIS B 1 280 ? 35.60737 79.15222 15.96021 1.000 120.93108 280 HIS B CA 1
ATOM 9638 C C . HIS B 1 280 ? 35.53127 77.65747 16.21673 1.000 120.20289 280 HIS B C 1
ATOM 9639 O O . HIS B 1 280 ? 36.53890 76.95721 16.00630 1.000 123.43465 280 HIS B O 1
ATOM 9653 N N . PRO B 1 281 ? 34.39310 77.12856 16.73099 1.000 131.52043 281 PRO B N 1
ATOM 9654 C CA . PRO B 1 281 ? 34.30075 75.67792 16.99983 1.000 133.21371 281 PRO B CA 1
ATOM 9655 C C . PRO B 1 281 ? 34.28979 74.80655 15.74774 1.000 122.78226 281 PRO B C 1
ATOM 9656 O O . PRO B 1 281 ? 35.09079 73.87085 15.65206 1.000 128.19628 281 PRO B O 1
ATOM 9667 N N . LYS B 1 282 ? 33.40917 75.09057 14.78467 1.000 110.54894 282 LYS B N 1
ATOM 9668 C CA . LYS B 1 282 ? 33.20415 74.15492 13.68678 1.000 111.49886 282 LYS B CA 1
ATOM 9669 C C . LYS B 1 282 ? 33.98775 74.47264 12.41597 1.000 102.91204 282 LYS B C 1
ATOM 9670 O O . LYS B 1 282 ? 34.35256 73.53607 11.69944 1.000 99.47337 282 LYS B O 1
ATOM 9689 N N . TRP B 1 283 ? 34.22717 75.73892 12.07711 1.000 108.09481 283 TRP B N 1
ATOM 9690 C CA . TRP B 1 283 ? 34.89283 76.09073 10.82269 1.000 108.61801 283 TRP B CA 1
ATOM 9691 C C . TRP B 1 283 ? 36.21315 76.81967 11.08076 1.000 113.89330 283 TRP B C 1
ATOM 9692 O O . TRP B 1 283 ? 36.28695 77.71526 11.93090 1.000 123.57705 283 TRP B O 1
ATOM 9713 N N . SER B 1 284 ? 37.25550 76.45043 10.33762 1.000 106.36511 284 SER B N 1
ATOM 9714 C CA . SER B 1 284 ? 38.54462 77.13969 10.38418 1.000 107.54441 284 SER B CA 1
ATOM 9715 C C . SER B 1 284 ? 38.73136 77.95686 9.11007 1.000 107.82341 284 SER B C 1
ATOM 9716 O O . SER B 1 284 ? 38.82141 77.38945 8.01845 1.000 106.10236 284 SER B O 1
ATOM 9724 N N . MET B 1 285 ? 38.77438 79.27789 9.24121 1.000 112.03909 285 MET B N 1
ATOM 9725 C CA . MET B 1 285 ? 38.76233 80.15538 8.06518 1.000 109.23601 285 MET B CA 1
ATOM 9726 C C . MET B 1 285 ? 39.55572 81.42274 8.37634 1.000 99.86442 285 MET B C 1
ATOM 9727 O O . MET B 1 285 ? 40.30734 81.47376 9.35444 1.000 97.51673 285 MET B O 1
ATOM 9741 N N . GLY B 1 286 ? 39.37563 82.45280 7.54602 1.000 99.87952 286 GLY B N 1
ATOM 9742 C CA . GLY B 1 286 ? 40.01954 83.73442 7.76421 1.000 95.22807 286 GLY B CA 1
ATOM 9743 C C . GLY B 1 286 ? 39.47261 84.49694 8.96589 1.000 101.90707 286 GLY B C 1
ATOM 9744 O O . GLY B 1 286 ? 38.51138 84.09424 9.63052 1.000 97.16119 286 GLY B O 1
ATOM 9748 N N . ALA B 1 287 ? 40.13429 85.63737 9.23257 1.000 101.83487 287 ALA B N 1
ATOM 9749 C CA . ALA B 1 287 ? 39.83901 86.46371 10.40607 1.000 99.79937 287 ALA B CA 1
ATOM 9750 C C . ALA B 1 287 ? 38.57074 87.28090 10.21433 1.000 99.08391 287 ALA B C 1
ATOM 9751 O O . ALA B 1 287 ? 37.80002 87.47626 11.16484 1.000 101.08737 287 ALA B O 1
ATOM 9758 N N . LYS B 1 288 ? 38.38348 87.84263 9.01759 1.000 93.28185 288 LYS B N 1
ATOM 9759 C CA . LYS B 1 288 ? 37.19257 88.63215 8.78558 1.000 96.88203 288 LYS B CA 1
ATOM 9760 C C . LYS B 1 288 ? 35.94291 87.82381 9.11191 1.000 101.96258 288 LYS B C 1
ATOM 9761 O O . LYS B 1 288 ? 35.08979 88.31456 9.85211 1.000 100.57364 288 LYS B O 1
ATOM 9780 N N . ILE B 1 289 ? 35.79630 86.56963 8.61372 1.000 99.53034 289 ILE B N 1
ATOM 9781 C CA . ILE B 1 289 ? 34.45223 86.00562 8.78520 1.000 104.13275 289 ILE B CA 1
ATOM 9782 C C . ILE B 1 289 ? 34.30797 85.40271 10.17467 1.000 101.07457 289 ILE B C 1
ATOM 9783 O O . ILE B 1 289 ? 33.19537 85.14626 10.67097 1.000 99.57474 289 ILE B O 1
ATOM 9799 N N . THR B 1 290 ? 35.41952 84.93191 10.71030 1.000 92.08454 290 THR B N 1
ATOM 9800 C CA . THR B 1 290 ? 35.34410 84.29054 12.00434 1.000 99.68127 290 THR B CA 1
ATOM 9801 C C . THR B 1 290 ? 34.81160 85.29160 12.99021 1.000 95.53205 290 THR B C 1
ATOM 9802 O O . THR B 1 290 ? 34.10351 84.95407 13.94483 1.000 98.94191 290 THR B O 1
ATOM 9813 N N . ILE B 1 291 ? 35.19191 86.53604 12.78438 1.000 99.13208 291 ILE B N 1
ATOM 9814 C CA . ILE B 1 291 ? 34.62795 87.57502 13.60176 1.000 99.22922 291 ILE B CA 1
ATOM 9815 C C . ILE B 1 291 ? 33.15286 87.74926 13.26136 1.000 92.66624 291 ILE B C 1
ATOM 9816 O O . ILE B 1 291 ? 32.35101 88.00675 14.15302 1.000 99.47249 291 ILE B O 1
ATOM 9832 N N . ASP B 1 292 ? 32.76693 87.60671 11.97813 1.000 93.14184 292 ASP B N 1
ATOM 9833 C CA . ASP B 1 292 ? 31.38903 87.90476 11.51075 1.000 100.00072 292 ASP B CA 1
ATOM 9834 C C . ASP B 1 292 ? 30.33924 86.88713 11.96730 1.000 104.40039 292 ASP B C 1
ATOM 9835 O O . ASP B 1 292 ? 29.11770 87.19346 12.08182 1.000 103.62977 292 ASP B O 1
ATOM 9844 N N . SER B 1 293 ? 30.83644 85.66514 12.15978 1.000 100.93752 293 SER B N 1
ATOM 9845 C CA . SER B 1 293 ? 30.10109 84.52822 12.67079 1.000 107.03697 293 SER B CA 1
ATOM 9846 C C . SER B 1 293 ? 30.01422 84.54622 14.17567 1.000 106.45658 293 SER B C 1
ATOM 9847 O O . SER B 1 293 ? 29.04902 84.02115 14.72967 1.000 112.60247 293 SER B O 1
ATOM 9855 N N . ALA B 1 294 ? 30.93722 85.21458 14.84236 1.000 94.49244 294 ALA B N 1
ATOM 9856 C CA . ALA B 1 294 ? 30.64717 85.59856 16.20000 1.000 93.80079 294 ALA B CA 1
ATOM 9857 C C . ALA B 1 294 ? 29.64656 86.73740 16.25046 1.000 97.44989 294 ALA B C 1
ATOM 9858 O O . ALA B 1 294 ? 28.89280 86.83244 17.21890 1.000 95.06186 294 ALA B O 1
ATOM 9865 N N . THR B 1 295 ? 29.70420 87.67638 15.28547 1.000 98.44663 295 THR B N 1
ATOM 9866 C CA . THR B 1 295 ? 28.75976 88.80583 15.26069 1.000 105.69380 295 THR B CA 1
ATOM 9867 C C . THR B 1 295 ? 27.35368 88.39422 14.81235 1.000 105.03764 295 THR B C 1
ATOM 9868 O O . THR B 1 295 ? 26.38018 89.12202 15.05939 1.000 105.04032 295 THR B O 1
ATOM 9879 N N . LEU B 1 296 ? 27.23418 87.26608 14.13132 1.000 93.71089 296 LEU B N 1
ATOM 9880 C CA . LEU B 1 296 ? 26.04721 86.86477 13.38227 1.000 105.46008 296 LEU B CA 1
ATOM 9881 C C . LEU B 1 296 ? 25.77882 87.78869 12.20265 1.000 92.23439 296 LEU B C 1
ATOM 9882 O O . LEU B 1 296 ? 24.72249 87.68538 11.57876 1.000 90.23988 296 LEU B O 1
ATOM 9898 N N . MET B 1 297 ? 26.72510 88.64062 11.84313 1.000 85.08852 297 MET B N 1
ATOM 9899 C CA . MET B 1 297 ? 26.62519 89.39325 10.61102 1.000 84.87381 297 MET B CA 1
ATOM 9900 C C . MET B 1 297 ? 27.04432 88.55684 9.42883 1.000 87.61497 297 MET B C 1
ATOM 9901 O O . MET B 1 297 ? 26.60968 88.85074 8.31052 1.000 83.84810 297 MET B O 1
ATOM 9915 N N . ASN B 1 298 ? 27.79034 87.47249 9.66346 1.000 82.69501 298 ASN B N 1
ATOM 9916 C CA . ASN B 1 298 ? 27.99271 86.49770 8.60386 1.000 87.31853 298 ASN B CA 1
ATOM 9917 C C . ASN B 1 298 ? 26.64077 86.00337 8.11312 1.000 80.39295 298 ASN B C 1
ATOM 9918 O O . ASN B 1 298 ? 26.40144 85.89940 6.90218 1.000 79.93106 298 ASN B O 1
ATOM 9929 N N . LYS B 1 299 ? 25.72251 85.73097 9.04779 1.000 76.97069 299 LYS B N 1
ATOM 9930 C CA . LYS B 1 299 ? 24.40504 85.28304 8.61597 1.000 77.91283 299 LYS B CA 1
ATOM 9931 C C . LYS B 1 299 ? 23.63357 86.42293 8.00421 1.000 70.85599 299 LYS B C 1
ATOM 9932 O O . LYS B 1 299 ? 23.07750 86.27847 6.90481 1.000 65.92782 299 LYS B O 1
ATOM 9951 N N . GLY B 1 300 ? 23.70728 87.59756 8.64554 1.000 86.73138 300 GLY B N 1
ATOM 9952 C CA . GLY B 1 300 ? 23.12463 88.80351 8.07331 1.000 70.92683 300 GLY B CA 1
ATOM 9953 C C . GLY B 1 300 ? 23.58291 89.03406 6.64888 1.000 72.68346 300 GLY B C 1
ATOM 9954 O O . GLY B 1 300 ? 22.76686 89.25497 5.74935 1.000 68.85523 300 GLY B O 1
ATOM 9958 N N . LEU B 1 301 ? 24.89421 88.92707 6.40716 1.000 68.40062 301 LEU B N 1
ATOM 9959 C CA . LEU B 1 301 ? 25.38855 89.07929 5.04506 1.000 73.10527 301 LEU B CA 1
ATOM 9960 C C . LEU B 1 301 ? 24.90515 87.95257 4.14115 1.000 75.98233 301 LEU B C 1
ATOM 9961 O O . LEU B 1 301 ? 24.64313 88.17288 2.95101 1.000 70.98680 301 LEU B O 1
ATOM 9977 N N . GLU B 1 302 ? 24.79932 86.72873 4.67141 1.000 83.74911 302 GLU B N 1
ATOM 9978 C CA . GLU B 1 302 ? 24.32449 85.63739 3.82169 1.000 77.55450 302 GLU B CA 1
ATOM 9979 C C . GLU B 1 302 ? 22.83613 85.75877 3.57526 1.000 68.06151 302 GLU B C 1
ATOM 9980 O O . GLU B 1 302 ? 22.37762 85.44093 2.47218 1.000 67.23646 302 GLU B O 1
ATOM 9992 N N . VAL B 1 303 ? 22.09299 86.35451 4.51343 1.000 64.11836 303 VAL B N 1
ATOM 9993 C CA . VAL B 1 303 ? 20.69434 86.67749 4.23661 1.000 61.13250 303 VAL B CA 1
ATOM 9994 C C . VAL B 1 303 ? 20.56865 87.60275 3.01863 1.000 66.54496 303 VAL B C 1
ATOM 9995 O O . VAL B 1 303 ? 19.74522 87.36797 2.11703 1.000 63.19843 303 VAL B O 1
ATOM 10008 N N . ILE B 1 304 ? 21.37091 88.67569 2.97019 1.000 63.86074 304 ILE B N 1
ATOM 10009 C CA . ILE B 1 304 ? 21.29337 89.58207 1.81846 1.000 63.41760 304 ILE B CA 1
ATOM 10010 C C . ILE B 1 304 ? 21.82546 88.88923 0.57226 1.000 65.62258 304 ILE B C 1
ATOM 10011 O O . ILE B 1 304 ? 21.23593 88.99812 -0.51266 1.000 62.85484 304 ILE B O 1
ATOM 10027 N N . GLU B 1 305 ? 22.92272 88.12773 0.71073 1.000 71.09194 305 GLU B N 1
ATOM 10028 C CA . GLU B 1 305 ? 23.43687 87.38062 -0.43682 1.000 67.04701 305 GLU B CA 1
ATOM 10029 C C . GLU B 1 305 ? 22.36441 86.46088 -0.97724 1.000 65.43800 305 GLU B C 1
ATOM 10030 O O . GLU B 1 305 ? 22.06860 86.46360 -2.18530 1.000 60.57324 305 GLU B O 1
ATOM 10042 N N . ALA B 1 306 ? 21.69316 85.73804 -0.07125 1.000 67.49885 306 ALA B N 1
ATOM 10043 C CA . ALA B 1 306 ? 20.68063 84.77562 -0.50574 1.000 66.58123 306 ALA B CA 1
ATOM 10044 C C . ALA B 1 306 ? 19.58152 85.47132 -1.27596 1.000 65.77179 306 ALA B C 1
ATOM 10045 O O . ALA B 1 306 ? 19.19260 85.01234 -2.36039 1.000 65.38026 306 ALA B O 1
ATOM 10052 N N . HIS B 1 307 ? 19.09243 86.60192 -0.74308 1.000 61.67533 307 HIS B N 1
ATOM 10053 C CA . HIS B 1 307 ? 18.06324 87.36747 -1.44404 1.000 66.02557 307 HIS B CA 1
ATOM 10054 C C . HIS B 1 307 ? 18.46157 87.59825 -2.90101 1.000 64.16124 307 HIS B C 1
ATOM 10055 O O . HIS B 1 307 ? 17.71562 87.22829 -3.81571 1.000 65.54600 307 HIS B O 1
ATOM 10069 N N . PHE B 1 308 ? 19.66446 88.16175 -3.14319 1.000 66.36167 308 PHE B N 1
ATOM 10070 C CA . PHE B 1 308 ? 20.08379 88.40916 -4.53302 1.000 76.04959 308 PHE B CA 1
ATOM 10071 C C . PHE B 1 308 ? 20.46055 87.10216 -5.23783 1.000 72.07075 308 PHE B C 1
ATOM 10072 O O . PHE B 1 308 ? 20.18156 86.95084 -6.43387 1.000 75.27875 308 PHE B O 1
ATOM 10089 N N . ALA B 1 309 ? 21.03355 86.13245 -4.50966 1.000 66.60681 309 ALA B N 1
ATOM 10090 C CA . ALA B 1 309 ? 21.54949 84.91850 -5.15200 1.000 72.58694 309 ALA B CA 1
ATOM 10091 C C . ALA B 1 309 ? 20.43914 84.04615 -5.71189 1.000 68.98946 309 ALA B C 1
ATOM 10092 O O . ALA B 1 309 ? 20.55970 83.51796 -6.82640 1.000 68.66653 309 ALA B O 1
ATOM 10099 N N . PHE B 1 310 ? 19.37826 83.83550 -4.92682 1.000 76.35751 310 PHE B N 1
ATOM 10100 C CA . PHE B 1 310 ? 18.26377 82.97053 -5.30798 1.000 75.79395 310 PHE B CA 1
ATOM 10101 C C . PHE B 1 310 ? 16.98614 83.72092 -5.65058 1.000 70.96186 310 PHE B C 1
ATOM 10102 O O . PHE B 1 310 ? 16.03176 83.09850 -6.12394 1.000 74.39263 310 PHE B O 1
ATOM 10119 N N . GLY B 1 311 ? 16.95355 85.03830 -5.48533 1.000 78.23366 311 GLY B N 1
ATOM 10120 C CA . GLY B 1 311 ? 15.73968 85.79445 -5.73804 1.000 76.32264 311 GLY B CA 1
ATOM 10121 C C . GLY B 1 311 ? 14.57646 85.47738 -4.81154 1.000 74.24194 311 GLY B C 1
ATOM 10122 O O . GLY B 1 311 ? 13.42068 85.31801 -5.24697 1.000 71.87404 311 GLY B O 1
ATOM 10126 N N . CYS B 1 312 ? 14.86724 85.42064 -3.51458 1.000 65.58143 312 CYS B N 1
ATOM 10127 C CA . CYS B 1 312 ? 13.85201 85.10913 -2.52658 1.000 69.70502 312 CYS B CA 1
ATOM 10128 C C . CYS B 1 312 ? 13.61153 86.30054 -1.60698 1.000 72.77699 312 CYS B C 1
ATOM 10129 O O . CYS B 1 312 ? 14.56998 86.97785 -1.21061 1.000 71.90072 312 CYS B O 1
ATOM 10137 N N . PRO B 1 313 ? 12.36078 86.54240 -1.22087 1.000 61.47547 313 PRO B N 1
ATOM 10138 C CA . PRO B 1 313 ? 12.05407 87.62421 -0.27229 1.000 66.78254 313 PRO B CA 1
ATOM 10139 C C . PRO B 1 313 ? 12.68166 87.41168 1.09428 1.000 66.31074 313 PRO B C 1
ATOM 10140 O O . PRO B 1 313 ? 12.91861 86.28739 1.52662 1.000 75.08081 313 PRO B O 1
ATOM 10151 N N . TYR B 1 314 ? 12.94563 88.51361 1.78752 1.000 66.37501 314 TYR B N 1
ATOM 10152 C CA . TYR B 1 314 ? 13.46512 88.41095 3.14556 1.000 62.58310 314 TYR B CA 1
ATOM 10153 C C . TYR B 1 314 ? 12.47846 87.77601 4.11523 1.000 64.98861 314 TYR B C 1
ATOM 10154 O O . TYR B 1 314 ? 12.89130 87.26098 5.16214 1.000 64.98035 314 TYR B O 1
ATOM 10172 N N . SER B 1 315 ? 11.18100 87.84593 3.82585 1.000 66.36164 315 SER B N 1
ATOM 10173 C CA . SER B 1 315 ? 10.22120 87.13069 4.65041 1.000 68.40644 315 SER B CA 1
ATOM 10174 C C . SER B 1 315 ? 10.43466 85.63262 4.53036 1.000 68.04344 315 SER B C 1
ATOM 10175 O O . SER B 1 315 ? 10.11748 84.89579 5.46360 1.000 70.62852 315 SER B O 1
ATOM 10183 N N . SER B 1 316 ? 10.87859 85.16913 3.35661 1.000 67.60339 316 SER B N 1
ATOM 10184 C CA . SER B 1 316 ? 11.14879 83.76376 3.12104 1.000 69.39805 316 SER B CA 1
ATOM 10185 C C . SER B 1 316 ? 12.44425 83.26813 3.73853 1.000 64.21953 316 SER B C 1
ATOM 10186 O O . SER B 1 316 ? 12.55346 82.07657 3.97058 1.000 57.15213 316 SER B O 1
ATOM 10194 N N . ILE B 1 317 ? 13.38803 84.14321 4.07352 1.000 68.78406 317 ILE B N 1
ATOM 10195 C CA . ILE B 1 317 ? 14.71492 83.71135 4.49144 1.000 59.41045 317 ILE B CA 1
ATOM 10196 C C . ILE B 1 317 ? 14.78154 83.71579 6.00174 1.000 62.71268 317 ILE B C 1
ATOM 10197 O O . ILE B 1 317 ? 14.75711 84.76932 6.63384 1.000 71.58287 317 ILE B O 1
ATOM 10213 N N . GLU B 1 318 ? 14.93734 82.54035 6.56342 1.000 65.70673 318 GLU B N 1
ATOM 10214 C CA . GLU B 1 318 ? 14.96025 82.30480 7.98739 1.000 64.00294 318 GLU B CA 1
ATOM 10215 C C . GLU B 1 318 ? 16.35642 81.85508 8.37341 1.000 73.81992 318 GLU B C 1
ATOM 10216 O O . GLU B 1 318 ? 17.11957 81.33792 7.54885 1.000 69.11524 318 GLU B O 1
ATOM 10228 N N . VAL B 1 319 ? 16.71010 82.12198 9.61503 1.000 71.02348 319 VAL B N 1
ATOM 10229 C CA . VAL B 1 319 ? 18.01386 81.77931 10.13963 1.000 57.90398 319 VAL B CA 1
ATOM 10230 C C . VAL B 1 319 ? 17.79287 80.86220 11.32076 1.000 65.27913 319 VAL B C 1
ATOM 10231 O O . VAL B 1 319 ? 16.99310 81.17377 12.21186 1.000 63.15950 319 VAL B O 1
ATOM 10244 N N . LEU B 1 320 ? 18.45285 79.70725 11.28912 1.000 64.78397 320 LEU B N 1
ATOM 10245 C CA . LEU B 1 320 ? 18.38786 78.73610 12.36109 1.000 71.12036 320 LEU B CA 1
ATOM 10246 C C . LEU B 1 320 ? 19.76321 78.56552 12.96173 1.000 68.98639 320 LEU B C 1
ATOM 10247 O O . LEU B 1 320 ? 20.73541 78.30453 12.23403 1.000 67.38359 320 LEU B O 1
ATOM 10263 N N . VAL B 1 321 ? 19.83392 78.62248 14.28476 1.000 61.81729 321 VAL B N 1
ATOM 10264 C CA . VAL B 1 321 ? 21.09411 78.36427 14.95789 1.000 74.59207 321 VAL B CA 1
ATOM 10265 C C . VAL B 1 321 ? 21.20051 76.86034 15.12946 1.000 68.55439 321 VAL B C 1
ATOM 10266 O O . VAL B 1 321 ? 20.49212 76.26469 15.94582 1.000 60.56226 321 VAL B O 1
ATOM 10279 N N . HIS B 1 322 ? 22.15404 76.28109 14.40606 1.000 62.68825 322 HIS B N 1
ATOM 10280 C CA . HIS B 1 322 ? 22.43454 74.85695 14.34642 1.000 59.04802 322 HIS B CA 1
ATOM 10281 C C . HIS B 1 322 ? 23.86721 74.71255 14.84707 1.000 62.64097 322 HIS B C 1
ATOM 10282 O O . HIS B 1 322 ? 24.83110 74.84657 14.07186 1.000 59.10742 322 HIS B O 1
ATOM 10296 N N . PRO B 1 323 ? 24.04699 74.48971 16.15369 1.000 64.38313 323 PRO B N 1
ATOM 10297 C CA . PRO B 1 323 ? 25.41415 74.44852 16.72018 1.000 70.19056 323 PRO B CA 1
ATOM 10298 C C . PRO B 1 323 ? 26.36977 73.43927 16.11723 1.000 68.83192 323 PRO B C 1
ATOM 10299 O O . PRO B 1 323 ? 27.56688 73.73411 15.97116 1.000 61.98331 323 PRO B O 1
ATOM 10310 N N . GLN B 1 324 ? 25.88024 72.25942 15.76207 1.000 64.45102 324 GLN B N 1
ATOM 10311 C CA . GLN B 1 324 ? 26.75766 71.18045 15.33273 1.000 61.33500 324 GLN B CA 1
ATOM 10312 C C . GLN B 1 324 ? 27.23765 71.37458 13.89990 1.000 64.04503 324 GLN B C 1
ATOM 10313 O O . GLN B 1 324 ? 28.23891 70.77027 13.49812 1.000 69.85982 324 GLN B O 1
ATOM 10327 N N . ALA B 1 325 ? 26.57547 72.22765 13.13621 1.000 64.80701 325 ALA B N 1
ATOM 10328 C CA . ALA B 1 325 ? 27.03003 72.55197 11.79936 1.000 67.69544 325 ALA B CA 1
ATOM 10329 C C . ALA B 1 325 ? 27.00947 71.34931 10.87200 1.000 62.70141 325 ALA B C 1
ATOM 10330 O O . ALA B 1 325 ? 27.79978 71.29396 9.92760 1.000 73.98448 325 ALA B O 1
ATOM 10337 N N . VAL B 1 326 ? 26.16964 70.34907 11.15403 1.000 63.92142 326 VAL B N 1
ATOM 10338 C CA . VAL B 1 326 ? 26.02214 69.21721 10.24846 1.000 59.05311 326 VAL B CA 1
ATOM 10339 C C . VAL B 1 326 ? 25.16854 69.58656 9.04239 1.000 55.36092 326 VAL B C 1
ATOM 10340 O O . VAL B 1 326 ? 25.49991 69.25005 7.90007 1.000 60.88201 326 VAL B O 1
ATOM 10353 N N . ILE B 1 327 ? 24.05386 70.25723 9.26967 1.000 59.18251 327 ILE B N 1
ATOM 10354 C CA . ILE B 1 327 ? 23.20482 70.73872 8.18461 1.000 69.97458 327 ILE B CA 1
ATOM 10355 C C . ILE B 1 327 ? 23.74291 72.10685 7.80521 1.000 64.62724 327 ILE B C 1
ATOM 10356 O O . ILE B 1 327 ? 23.78435 73.00890 8.63896 1.000 55.55661 327 ILE B O 1
ATOM 10372 N N . HIS B 1 328 ? 24.25178 72.21983 6.58739 1.000 63.17515 328 HIS B N 1
ATOM 10373 C CA . HIS B 1 328 ? 24.85716 73.44608 6.10730 1.000 57.11597 328 HIS B CA 1
ATOM 10374 C C . HIS B 1 328 ? 23.83039 74.43978 5.59698 1.000 60.77175 328 HIS B C 1
ATOM 10375 O O . HIS B 1 328 ? 24.18250 75.59702 5.36885 1.000 71.90881 328 HIS B O 1
ATOM 10389 N N . SER B 1 329 ? 22.61389 73.99671 5.31945 1.000 56.61860 329 SER B N 1
ATOM 10390 C CA . SER B 1 329 ? 21.48625 74.87009 5.01828 1.000 63.40462 329 SER B CA 1
ATOM 10391 C C . SER B 1 329 ? 20.41341 74.03165 4.33920 1.000 59.25118 329 SER B C 1
ATOM 10392 O O . SER B 1 329 ? 20.65882 72.86979 4.01089 1.000 64.70847 329 SER B O 1
ATOM 10400 N N . ALA B 1 330 ? 19.24029 74.61614 4.10393 1.000 70.13057 330 ALA B N 1
ATOM 10401 C CA . ALA B 1 330 ? 18.08275 73.87607 3.60909 1.000 58.64105 330 ALA B CA 1
ATOM 10402 C C . ALA B 1 330 ? 17.15679 74.76258 2.78276 1.000 63.19681 330 ALA B C 1
ATOM 10403 O O . ALA B 1 330 ? 17.25151 75.99569 2.77611 1.000 64.87911 330 ALA B O 1
ATOM 10410 N N . VAL B 1 331 ? 16.29798 74.10827 2.03374 1.000 56.96207 331 VAL B N 1
ATOM 10411 C CA . VAL B 1 331 ? 15.27121 74.78376 1.25854 1.000 61.47679 331 VAL B CA 1
ATOM 10412 C C . VAL B 1 331 ? 13.94606 74.08994 1.53138 1.000 57.70918 331 VAL B C 1
ATOM 10413 O O . VAL B 1 331 ? 13.88472 72.86442 1.64636 1.000 53.96367 331 VAL B O 1
ATOM 10426 N N . GLU B 1 332 ? 12.89833 74.87522 1.72750 1.000 63.64797 332 GLU B N 1
ATOM 10427 C CA . GLU B 1 332 ? 11.55616 74.32966 1.90774 1.000 60.83429 332 GLU B CA 1
ATOM 10428 C C . GLU B 1 332 ? 10.74807 74.55431 0.64688 1.000 60.26143 332 GLU B C 1
ATOM 10429 O O . GLU B 1 332 ? 10.61643 75.69750 0.18926 1.000 65.12431 332 GLU B O 1
ATOM 10441 N N . LEU B 1 333 ? 10.11112 73.49644 0.15822 1.000 61.27206 333 LEU B N 1
ATOM 10442 C CA . LEU B 1 333 ? 9.40554 73.57900 -1.11142 1.000 57.98462 333 LEU B CA 1
ATOM 10443 C C . LEU B 1 333 ? 7.90591 73.70655 -0.86270 1.000 55.28357 333 LEU B C 1
ATOM 10444 O O . LEU B 1 333 ? 7.43010 73.57293 0.26719 1.000 57.08242 333 LEU B O 1
ATOM 10460 N N . ARG B 1 334 ? 7.17936 74.05339 -1.93472 1.000 56.17856 334 ARG B N 1
ATOM 10461 C CA . ARG B 1 334 ? 5.75253 74.39315 -1.84982 1.000 59.11817 334 ARG B CA 1
ATOM 10462 C C . ARG B 1 334 ? 4.90899 73.27271 -1.26423 1.000 59.13623 334 ARG B C 1
ATOM 10463 O O . ARG B 1 334 ? 3.81778 73.53253 -0.75133 1.000 64.64485 334 ARG B O 1
ATOM 10484 N N . ASP B 1 335 ? 5.31611 72.03500 -1.43434 1.000 58.66723 335 ASP B N 1
ATOM 10485 C CA . ASP B 1 335 ? 4.58066 70.91375 -0.85910 1.000 56.19189 335 ASP B CA 1
ATOM 10486 C C . ASP B 1 335 ? 4.88619 70.64884 0.61560 1.000 61.07058 335 ASP B C 1
ATOM 10487 O O . ASP B 1 335 ? 4.37297 69.66241 1.16004 1.000 60.38667 335 ASP B O 1
ATOM 10496 N N . GLY B 1 336 ? 5.75524 71.43301 1.24949 1.000 59.34470 336 GLY B N 1
ATOM 10497 C CA . GLY B 1 336 ? 6.20582 71.19210 2.61175 1.000 55.40485 336 GLY B CA 1
ATOM 10498 C C . GLY B 1 336 ? 7.39507 70.27706 2.73470 1.000 59.93429 336 GLY B C 1
ATOM 10499 O O . GLY B 1 336 ? 7.77821 69.91785 3.85661 1.000 64.97708 336 GLY B O 1
ATOM 10503 N N . ALA B 1 337 ? 8.00788 69.91615 1.62184 1.000 53.88607 337 ALA B N 1
ATOM 10504 C CA . ALA B 1 337 ? 9.20764 69.09847 1.61104 1.000 56.32863 337 ALA B CA 1
ATOM 10505 C C . ALA B 1 337 ? 10.40550 69.99077 1.83106 1.000 62.20832 337 ALA B C 1
ATOM 10506 O O . ALA B 1 337 ? 10.55784 70.99803 1.13245 1.000 69.99259 337 ALA B O 1
ATOM 10513 N N . THR B 1 338 ? 11.24889 69.64223 2.79137 1.000 61.29099 338 THR B N 1
ATOM 10514 C CA . THR B 1 338 ? 12.50141 70.36218 2.98548 1.000 60.84985 338 THR B CA 1
ATOM 10515 C C . THR B 1 338 ? 13.69214 69.50326 2.55429 1.000 52.91085 338 THR B C 1
ATOM 10516 O O . THR B 1 338 ? 13.85340 68.37571 3.01084 1.000 57.26626 338 THR B O 1
ATOM 10527 N N . LEU B 1 339 ? 14.53094 70.07386 1.70081 1.000 61.06453 339 LEU B N 1
ATOM 10528 C CA . LEU B 1 339 ? 15.74928 69.47012 1.18344 1.000 57.28972 339 LEU B CA 1
ATOM 10529 C C . LEU B 1 339 ? 16.95531 70.10795 1.85792 1.000 55.64982 339 LEU B C 1
ATOM 10530 O O . LEU B 1 339 ? 17.12822 71.33512 1.82672 1.000 58.29867 339 LEU B O 1
ATOM 10546 N N . ALA B 1 340 ? 17.79523 69.27466 2.44852 1.000 59.68758 340 ALA B N 1
ATOM 10547 C CA . ALA B 1 340 ? 18.94038 69.72406 3.22856 1.000 56.63938 340 ALA B CA 1
ATOM 10548 C C . ALA B 1 340 ? 20.22970 69.05882 2.76918 1.000 57.12710 340 ALA B C 1
ATOM 10549 O O . ALA B 1 340 ? 20.25152 67.86544 2.43896 1.000 60.81265 340 ALA B O 1
ATOM 10556 N N . GLN B 1 341 ? 21.32781 69.80687 2.81017 1.000 63.55111 341 GLN B N 1
ATOM 10557 C CA . GLN B 1 341 ? 22.64065 69.23915 2.50014 1.000 51.49635 341 GLN B CA 1
ATOM 10558 C C . GLN B 1 341 ? 23.43834 69.14203 3.77755 1.000 49.55982 341 GLN B C 1
ATOM 10559 O O . GLN B 1 341 ? 23.52558 70.10387 4.53292 1.000 54.56481 341 GLN B O 1
ATOM 10573 N N . LEU B 1 342 ? 23.96957 67.96273 4.04134 1.000 62.24264 342 LEU B N 1
ATOM 10574 C CA . LEU B 1 342 ? 24.68559 67.67118 5.27126 1.000 62.28282 342 LEU B CA 1
ATOM 10575 C C . LEU B 1 342 ? 26.13445 67.38092 4.92650 1.000 64.40400 342 LEU B C 1
ATOM 10576 O O . LEU B 1 342 ? 26.45436 66.93279 3.81150 1.000 58.51086 342 LEU B O 1
ATOM 10592 N N . GLY B 1 343 ? 27.01163 67.67233 5.87474 1.000 60.30734 343 GLY B N 1
ATOM 10593 C CA . GLY B 1 343 ? 28.40830 67.36997 5.63360 1.000 66.35000 343 GLY B CA 1
ATOM 10594 C C . GLY B 1 343 ? 29.29209 67.79217 6.78214 1.000 66.10261 343 GLY B C 1
ATOM 10595 O O . GLY B 1 343 ? 28.84623 68.38596 7.77616 1.000 64.55668 343 GLY B O 1
ATOM 10599 N N . LEU B 1 344 ? 30.56967 67.49745 6.60504 1.000 68.17426 344 LEU B N 1
ATOM 10600 C CA . LEU B 1 344 ? 31.58013 67.94399 7.53847 1.000 68.96488 344 LEU B CA 1
ATOM 10601 C C . LEU B 1 344 ? 31.99566 69.38533 7.22915 1.000 67.08779 344 LEU B C 1
ATOM 10602 O O . LEU B 1 344 ? 31.67901 69.92794 6.15750 1.000 64.68992 344 LEU B O 1
ATOM 10618 N N . PRO B 1 345 ? 32.61081 70.07038 8.19971 1.000 67.87755 345 PRO B N 1
ATOM 10619 C CA . PRO B 1 345 ? 32.97034 71.48768 7.97620 1.000 77.23880 345 PRO B CA 1
ATOM 10620 C C . PRO B 1 345 ? 34.25259 71.64827 7.17078 1.000 68.24289 345 PRO B C 1
ATOM 10621 O O . PRO B 1 345 ? 35.27217 72.02611 7.67959 1.000 92.34787 345 PRO B O 1
ATOM 10632 N N . ASP B 1 346 ? 34.22346 71.31013 5.88799 1.000 69.27313 346 ASP B N 1
ATOM 10633 C CA . ASP B 1 346 ? 35.39720 71.41942 5.03464 1.000 67.14273 346 ASP B CA 1
ATOM 10634 C C . ASP B 1 346 ? 35.00631 72.09931 3.73972 1.000 70.63210 346 ASP B C 1
ATOM 10635 O O . ASP B 1 346 ? 34.13173 71.60413 3.02710 1.000 79.11528 346 ASP B O 1
ATOM 10644 N N . MET B 1 347 ? 35.72360 73.15784 3.38139 1.000 64.15583 347 MET B N 1
ATOM 10645 C CA . MET B 1 347 ? 35.37695 73.91113 2.19769 1.000 63.35296 347 MET B CA 1
ATOM 10646 C C . MET B 1 347 ? 35.91952 73.28981 0.93209 1.000 60.93253 347 MET B C 1
ATOM 10647 O O . MET B 1 347 ? 35.58853 73.76036 -0.16556 1.000 60.28463 347 MET B O 1
ATOM 10661 N N . LYS B 1 348 ? 36.59158 72.15303 1.02287 1.000 59.16429 348 LYS B N 1
ATOM 10662 C CA . LYS B 1 348 ? 37.02882 71.54764 -0.22422 1.000 59.69435 348 LYS B CA 1
ATOM 10663 C C . LYS B 1 348 ? 35.87660 70.92887 -0.96477 1.000 59.35924 348 LYS B C 1
ATOM 10664 O O . LYS B 1 348 ? 35.89106 70.89018 -2.20911 1.000 54.08674 348 LYS B O 1
ATOM 10683 N N . LEU B 1 349 ? 34.78023 70.51080 -0.27080 1.000 62.15108 349 LEU B N 1
ATOM 10684 C CA . LEU B 1 349 ? 33.65322 70.03079 -0.91960 1.000 61.67259 349 LEU B CA 1
ATOM 10685 C C . LEU B 1 349 ? 32.93666 71.19162 -1.73136 1.000 54.10628 349 LEU B C 1
ATOM 10686 O O . LEU B 1 349 ? 32.85269 71.10708 -2.92855 1.000 55.17318 349 LEU B O 1
ATOM 10702 N N . PRO B 1 350 ? 32.53104 72.23355 -1.02231 1.000 49.51695 350 PRO B N 1
ATOM 10703 C CA . PRO B 1 350 ? 31.90176 73.33478 -1.79788 1.000 48.31985 350 PRO B CA 1
ATOM 10704 C C . PRO B 1 350 ? 32.81553 73.91736 -2.85567 1.000 57.01558 350 PRO B C 1
ATOM 10705 O O . PRO B 1 350 ? 32.35344 74.23940 -3.96223 1.000 53.67079 350 PRO B O 1
ATOM 10716 N N . ILE B 1 351 ? 34.11316 74.07201 -2.56054 1.000 58.70120 351 ILE B N 1
ATOM 10717 C CA . ILE B 1 351 ? 35.02663 74.61582 -3.56931 1.000 53.47850 351 ILE B CA 1
ATOM 10718 C C . ILE B 1 351 ? 35.06942 73.71832 -4.78601 1.000 52.84730 351 ILE B C 1
ATOM 10719 O O . ILE B 1 351 ? 34.87259 74.15316 -5.93430 1.000 55.61202 351 ILE B O 1
ATOM 10735 N N . ALA B 1 352 ? 35.27540 72.42904 -4.54193 1.000 60.67774 352 ALA B N 1
ATOM 10736 C CA . ALA B 1 352 ? 35.35850 71.48804 -5.63901 1.000 45.70295 352 ALA B CA 1
ATOM 10737 C C . ALA B 1 352 ? 34.07530 71.50375 -6.46223 1.000 50.15903 352 ALA B C 1
ATOM 10738 O O . ALA B 1 352 ? 34.14368 71.60322 -7.69474 1.000 50.21698 352 ALA B O 1
ATOM 10745 N N . TYR B 1 353 ? 32.89464 71.54553 -5.80101 1.000 50.64242 353 TYR B N 1
ATOM 10746 C CA . TYR B 1 353 ? 31.61236 71.52411 -6.53858 1.000 52.48272 353 TYR B CA 1
ATOM 10747 C C . TYR B 1 353 ? 31.45277 72.75035 -7.42388 1.000 55.71031 353 TYR B C 1
ATOM 10748 O O . TYR B 1 353 ? 31.04368 72.63567 -8.58208 1.000 54.72650 353 TYR B O 1
ATOM 10766 N N . ALA B 1 354 ? 31.86370 73.92374 -6.93120 1.000 53.86696 354 ALA B N 1
ATOM 10767 C CA . ALA B 1 354 ? 31.82883 75.11093 -7.77788 1.000 58.41185 354 ALA B CA 1
ATOM 10768 C C . ALA B 1 354 ? 32.69106 74.94279 -9.02227 1.000 61.46707 354 ALA B C 1
ATOM 10769 O O . ALA B 1 354 ? 32.31558 75.41596 -10.10067 1.000 60.77494 354 ALA B O 1
ATOM 10776 N N . LEU B 1 355 ? 33.81925 74.21728 -8.91580 1.000 57.05528 355 LEU B N 1
ATOM 10777 C CA . LEU B 1 355 ? 34.67801 74.05874 -10.08843 1.000 59.62866 355 LEU B CA 1
ATOM 10778 C C . LEU B 1 355 ? 34.23964 72.91389 -10.98472 1.000 56.62394 355 LEU B C 1
ATOM 10779 O O . LEU B 1 355 ? 34.66081 72.86363 -12.14122 1.000 58.75418 355 LEU B O 1
ATOM 10795 N N . THR B 1 356 ? 33.51452 71.92998 -10.45136 1.000 61.71745 356 THR B N 1
ATOM 10796 C CA . THR B 1 356 ? 33.10026 70.77555 -11.24268 1.000 62.47054 356 THR B CA 1
ATOM 10797 C C . THR B 1 356 ? 31.59654 70.71115 -11.51728 1.000 65.52173 356 THR B C 1
ATOM 10798 O O . THR B 1 356 ? 31.14934 69.75859 -12.16800 1.000 64.44019 356 THR B O 1
ATOM 10809 N N . TRP B 1 357 ? 30.79990 71.65695 -11.02593 1.000 63.67998 357 TRP B N 1
ATOM 10810 C CA . TRP B 1 357 ? 29.33871 71.53243 -11.11410 1.000 56.58455 357 TRP B CA 1
ATOM 10811 C C . TRP B 1 357 ? 28.93496 71.20699 -12.55531 1.000 57.38936 357 TRP B C 1
ATOM 10812 O O . TRP B 1 357 ? 29.42500 71.84234 -13.49848 1.000 66.33930 357 TRP B O 1
ATOM 10833 N N . PRO B 1 358 ? 28.11543 70.17994 -12.77951 1.000 61.02703 358 PRO B N 1
ATOM 10834 C CA . PRO B 1 358 ? 27.35168 69.37456 -11.83294 1.000 64.42165 358 PRO B CA 1
ATOM 10835 C C . PRO B 1 358 ? 28.01516 68.09684 -11.34994 1.000 62.88015 358 PRO B C 1
ATOM 10836 O O . PRO B 1 358 ? 27.38592 67.39008 -10.55678 1.000 63.44079 358 PRO B O 1
ATOM 10847 N N . HIS B 1 359 ? 29.23098 67.78925 -11.79161 1.000 62.86891 359 HIS B N 1
ATOM 10848 C CA . HIS B 1 359 ? 29.86810 66.56822 -11.31569 1.000 57.30407 359 HIS B CA 1
ATOM 10849 C C . HIS B 1 359 ? 30.44065 66.78528 -9.92178 1.000 56.26611 359 HIS B C 1
ATOM 10850 O O . HIS B 1 359 ? 30.63647 67.92166 -9.49355 1.000 59.49110 359 HIS B O 1
ATOM 10864 N N . ARG B 1 360 ? 30.66635 65.68940 -9.18757 1.000 50.62900 360 ARG B N 1
ATOM 10865 C CA . ARG B 1 360 ? 31.25982 65.75251 -7.84587 1.000 58.51089 360 ARG B CA 1
ATOM 10866 C C . ARG B 1 360 ? 32.53972 64.90605 -7.81711 1.000 58.28956 360 ARG B C 1
ATOM 10867 O O . ARG B 1 360 ? 32.53170 63.74924 -8.25220 1.000 64.04517 360 ARG B O 1
ATOM 10888 N N . LEU B 1 361 ? 33.65297 65.49041 -7.38458 1.000 61.76225 361 LEU B N 1
ATOM 10889 C CA . LEU B 1 361 ? 34.91406 64.75193 -7.38280 1.000 59.67713 361 LEU B CA 1
ATOM 10890 C C . LEU B 1 361 ? 35.02755 63.85115 -6.15310 1.000 58.85763 361 LEU B C 1
ATOM 10891 O O . LEU B 1 361 ? 34.76051 64.25297 -5.02014 1.000 59.25380 361 LEU B O 1
ATOM 10907 N N . ALA B 1 362 ? 35.54257 62.66920 -6.36642 1.000 58.81852 362 ALA B N 1
ATOM 10908 C CA . ALA B 1 362 ? 35.77083 61.73841 -5.28427 1.000 63.22434 362 ALA B CA 1
ATOM 10909 C C . ALA B 1 362 ? 37.23330 61.89632 -4.91632 1.000 56.01412 362 ALA B C 1
ATOM 10910 O O . ALA B 1 362 ? 38.09632 61.74357 -5.77012 1.000 67.52649 362 ALA B O 1
ATOM 10917 N N . ALA B 1 363 ? 37.49738 62.32675 -3.70014 1.000 62.98242 363 ALA B N 1
ATOM 10918 C CA . ALA B 1 363 ? 38.83005 62.70862 -3.28096 1.000 54.62734 363 ALA B CA 1
ATOM 10919 C C . ALA B 1 363 ? 39.22373 61.95328 -2.01275 1.000 63.14796 363 ALA B C 1
ATOM 10920 O O . ALA B 1 363 ? 38.35266 61.44311 -1.28839 1.000 65.72898 363 ALA B O 1
ATOM 10927 N N . PRO B 1 364 ? 40.52789 61.88476 -1.68277 1.000 58.25698 364 PRO B N 1
ATOM 10928 C CA . PRO B 1 364 ? 40.91726 61.21386 -0.42756 1.000 57.31546 364 PRO B CA 1
ATOM 10929 C C . PRO B 1 364 ? 40.27022 61.83046 0.80763 1.000 60.85045 364 PRO B C 1
ATOM 10930 O O . PRO B 1 364 ? 39.90808 61.10429 1.74960 1.000 72.23683 364 PRO B O 1
ATOM 10941 N N . TRP B 1 365 ? 40.11795 63.15239 0.83727 1.000 57.92404 365 TRP B N 1
ATOM 10942 C CA . TRP B 1 365 ? 39.50877 63.83883 1.97500 1.000 63.80338 365 TRP B CA 1
ATOM 10943 C C . TRP B 1 365 ? 37.96395 63.80372 1.98206 1.000 70.32663 365 TRP B C 1
ATOM 10944 O O . TRP B 1 365 ? 37.37697 64.47758 2.83855 1.000 61.89457 365 TRP B O 1
ATOM 10965 N N . SER B 1 366 ? 37.29425 63.06506 1.07103 1.000 61.85844 366 SER B N 1
ATOM 10966 C CA . SER B 1 366 ? 35.82491 63.11251 0.91553 1.000 56.31744 366 SER B CA 1
ATOM 10967 C C . SER B 1 366 ? 35.06632 62.24030 1.92249 1.000 60.37048 366 SER B C 1
ATOM 10968 O O . SER B 1 366 ? 34.27039 61.40529 1.53202 1.000 62.06828 366 SER B O 1
ATOM 10976 N N . ALA B 1 367 ? 35.25324 62.48280 3.22246 1.000 59.68901 367 ALA B N 1
ATOM 10977 C CA . ALA B 1 367 ? 34.87300 61.49302 4.23215 1.000 58.93919 367 ALA B CA 1
ATOM 10978 C C . ALA B 1 367 ? 33.35250 61.34462 4.37937 1.000 83.54727 367 ALA B C 1
ATOM 10979 O O . ALA B 1 367 ? 32.83515 60.20617 4.42529 1.000 84.65983 367 ALA B O 1
ATOM 10986 N N . GLY B 1 368 ? 32.64726 62.44198 4.66603 1.000 59.85681 368 GLY B N 1
ATOM 10987 C CA . GLY B 1 368 ? 31.20072 62.29323 4.83528 1.000 65.41108 368 GLY B CA 1
ATOM 10988 C C . GLY B 1 368 ? 30.75073 62.18646 6.28987 1.000 60.01933 368 GLY B C 1
ATOM 10989 O O . GLY B 1 368 ? 31.41034 61.57951 7.12828 1.000 65.87665 368 GLY B O 1
ATOM 10993 N N . VAL B 1 369 ? 29.56843 62.71626 6.58485 1.000 68.92180 369 VAL B N 1
ATOM 10994 C CA . VAL B 1 369 ? 29.14678 62.84544 7.97716 1.000 64.85310 369 VAL B CA 1
ATOM 10995 C C . VAL B 1 369 ? 28.40409 61.57209 8.35934 1.000 59.54782 369 VAL B C 1
ATOM 10996 O O . VAL B 1 369 ? 27.75018 60.95350 7.52287 1.000 72.72244 369 VAL B O 1
ATOM 11009 N N . ASP B 1 370 ? 28.60396 61.11554 9.59756 1.000 63.06716 370 ASP B N 1
ATOM 11010 C CA . ASP B 1 370 ? 27.97453 59.92486 10.16179 1.000 52.11865 370 ASP B CA 1
ATOM 11011 C C . ASP B 1 370 ? 27.07544 60.36066 11.30713 1.000 66.42837 370 ASP B C 1
ATOM 11012 O O . ASP B 1 370 ? 27.57008 60.85271 12.32450 1.000 69.10883 370 ASP B O 1
ATOM 11021 N N . LEU B 1 371 ? 25.75676 60.19883 11.15396 1.000 62.13979 371 LEU B N 1
ATOM 11022 C CA . LEU B 1 371 ? 24.87140 60.78487 12.14990 1.000 59.00157 371 LEU B CA 1
ATOM 11023 C C . LEU B 1 371 ? 24.87614 60.06140 13.47063 1.000 57.28172 371 LEU B C 1
ATOM 11024 O O . LEU B 1 371 ? 24.47919 60.65097 14.48127 1.000 62.64253 371 LEU B O 1
ATOM 11040 N N . THR B 1 372 ? 25.24451 58.79108 13.46780 1.000 61.31802 372 THR B N 1
ATOM 11041 C CA . THR B 1 372 ? 25.38868 58.04304 14.70282 1.000 69.14756 372 THR B CA 1
ATOM 11042 C C . THR B 1 372 ? 26.49530 58.67085 15.51902 1.000 68.69093 372 THR B C 1
ATOM 11043 O O . THR B 1 372 ? 26.42703 58.67993 16.74682 1.000 75.58924 372 THR B O 1
ATOM 11054 N N . ARG B 1 373 ? 27.50564 59.21879 14.86336 1.000 77.66548 373 ARG B N 1
ATOM 11055 C CA . ARG B 1 373 ? 28.56617 59.75931 15.67626 1.000 79.94991 373 ARG B CA 1
ATOM 11056 C C . ARG B 1 373 ? 28.16823 61.07001 16.23845 1.000 70.72016 373 ARG B C 1
ATOM 11057 O O . ARG B 1 373 ? 28.50282 61.37881 17.38494 1.000 68.66951 373 ARG B O 1
ATOM 11078 N N . GLU B 1 374 ? 27.48933 61.84033 15.42436 1.000 73.87537 374 GLU B N 1
ATOM 11079 C CA . GLU B 1 374 ? 27.13420 63.17121 15.84661 1.000 70.41945 374 GLU B CA 1
ATOM 11080 C C . GLU B 1 374 ? 26.14909 63.09188 16.99626 1.000 70.33241 374 GLU B C 1
ATOM 11081 O O . GLU B 1 374 ? 26.16525 63.92704 17.90305 1.000 74.00937 374 GLU B O 1
ATOM 11093 N N . GLY B 1 375 ? 25.26735 62.10500 16.97603 1.000 83.18724 375 GLY B N 1
ATOM 11094 C CA . GLY B 1 375 ? 24.45809 61.93790 18.15627 1.000 84.87780 375 GLY B CA 1
ATOM 11095 C C . GLY B 1 375 ? 23.18242 62.75308 18.13743 1.000 84.19310 375 GLY B C 1
ATOM 11096 O O . GLY B 1 375 ? 22.10637 62.19880 17.87240 1.000 73.23485 375 GLY B O 1
ATOM 11100 N N . ASN B 1 376 ? 23.31224 64.06297 18.43236 1.000 63.08072 376 ASN B N 1
ATOM 11101 C CA . ASN B 1 376 ? 22.19701 64.99461 18.53949 1.000 70.81935 376 ASN B CA 1
ATOM 11102 C C . ASN B 1 376 ? 22.35724 66.20539 17.62676 1.000 73.09624 376 ASN B C 1
ATOM 11103 O O . ASN B 1 376 ? 23.45753 66.72558 17.45445 1.000 69.55587 376 ASN B O 1
ATOM 11114 N N . LEU B 1 377 ? 21.25700 66.65652 17.04105 1.000 64.67845 377 LEU B N 1
ATOM 11115 C CA . LEU B 1 377 ? 21.24795 67.84415 16.20443 1.000 62.77146 377 LEU B CA 1
ATOM 11116 C C . LEU B 1 377 ? 20.24692 68.79374 16.84318 1.000 69.76818 377 LEU B C 1
ATOM 11117 O O . LEU B 1 377 ? 19.08400 68.42996 17.01713 1.000 80.61053 377 LEU B O 1
ATOM 11133 N N . THR B 1 378 ? 20.67577 69.98967 17.21213 1.000 69.98793 378 THR B N 1
ATOM 11134 C CA . THR B 1 378 ? 19.79277 70.92820 17.88993 1.000 70.40267 378 THR B CA 1
ATOM 11135 C C . THR B 1 378 ? 19.61450 72.14764 17.01568 1.000 63.85728 378 THR B C 1
ATOM 11136 O O . THR B 1 378 ? 20.54450 72.55446 16.30775 1.000 60.82133 378 THR B O 1
ATOM 11147 N N . PHE B 1 379 ? 18.39776 72.69058 17.04467 1.000 66.19825 379 PHE B N 1
ATOM 11148 C CA . PHE B 1 379 ? 18.01073 73.84918 16.25641 1.000 65.70832 379 PHE B CA 1
ATOM 11149 C C . PHE B 1 379 ? 17.21265 74.83170 17.08785 1.000 70.53774 379 PHE B C 1
ATOM 11150 O O . PHE B 1 379 ? 16.26117 74.44339 17.77385 1.000 76.25001 379 PHE B O 1
ATOM 11167 N N . GLU B 1 380 ? 17.57541 76.10227 17.00181 1.000 72.33898 380 GLU B N 1
ATOM 11168 C CA . GLU B 1 380 ? 16.94421 77.13415 17.81360 1.000 75.72886 380 GLU B CA 1
ATOM 11169 C C . GLU B 1 380 ? 16.83701 78.42872 17.02325 1.000 70.63322 380 GLU B C 1
ATOM 11170 O O . GLU B 1 380 ? 17.60455 78.67340 16.08660 1.000 70.43818 380 GLU B O 1
ATOM 11182 N N . LYS B 1 381 ? 15.89373 79.27069 17.41363 1.000 76.22062 381 LYS B N 1
ATOM 11183 C CA . LYS B 1 381 ? 15.80065 80.56298 16.76164 1.000 71.86235 381 LYS B CA 1
ATOM 11184 C C . LYS B 1 381 ? 16.91276 81.46741 17.29323 1.000 71.63577 381 LYS B C 1
ATOM 11185 O O . LYS B 1 381 ? 17.24145 81.41794 18.48025 1.000 77.70373 381 LYS B O 1
ATOM 11204 N N . PRO B 1 382 ? 17.52526 82.27040 16.43459 1.000 71.16148 382 PRO B N 1
ATOM 11205 C CA . PRO B 1 382 ? 18.56614 83.19740 16.90807 1.000 78.63830 382 PRO B CA 1
ATOM 11206 C C . PRO B 1 382 ? 17.97597 84.28649 17.80151 1.000 81.56650 382 PRO B C 1
ATOM 11207 O O . PRO B 1 382 ? 16.76851 84.56058 17.79166 1.000 86.52017 382 PRO B O 1
ATOM 11218 N N . ASP B 1 383 ? 18.84892 84.85896 18.63954 1.000 85.33980 383 ASP B N 1
ATOM 11219 C CA . ASP B 1 383 ? 18.48375 85.91109 19.60003 1.000 110.46350 383 ASP B CA 1
ATOM 11220 C C . ASP B 1 383 ? 18.80558 87.28145 19.00628 1.000 109.20210 383 ASP B C 1
ATOM 11221 O O . ASP B 1 383 ? 19.93999 87.76721 19.11118 1.000 107.40991 383 ASP B O 1
ATOM 11230 N N . LEU B 1 384 ? 17.79593 87.92782 18.41190 1.000 103.41808 384 LEU B N 1
ATOM 11231 C CA . LEU B 1 384 ? 18.09498 89.15495 17.68832 1.000 111.79917 384 LEU B CA 1
ATOM 11232 C C . LEU B 1 384 ? 18.36301 90.31584 18.62499 1.000 112.72825 384 LEU B C 1
ATOM 11233 O O . LEU B 1 384 ? 19.03991 91.26953 18.22146 1.000 114.64568 384 LEU B O 1
ATOM 11249 N N . ASN B 1 385 ? 17.93154 90.20249 19.88018 1.000 108.73215 385 ASN B N 1
ATOM 11250 C CA . ASN B 1 385 ? 18.33080 91.15865 20.89960 1.000 107.36689 385 ASN B CA 1
ATOM 11251 C C . ASN B 1 385 ? 19.83085 91.08951 21.14550 1.000 104.65796 385 ASN B C 1
ATOM 11252 O O . ASN B 1 385 ? 20.53038 92.09190 21.00830 1.000 119.86696 385 ASN B O 1
ATOM 11263 N N . THR B 1 386 ? 20.35942 89.91378 21.46828 1.000 92.94601 386 THR B N 1
ATOM 11264 C CA . THR B 1 386 ? 21.78389 89.84086 21.77482 1.000 107.67925 386 THR B CA 1
ATOM 11265 C C . THR B 1 386 ? 22.62760 90.33884 20.59962 1.000 112.74266 386 THR B C 1
ATOM 11266 O O . THR B 1 386 ? 23.45765 91.24368 20.75497 1.000 110.47347 386 THR B O 1
ATOM 11277 N N . PHE B 1 387 ? 22.44493 89.75616 19.41519 1.000 105.85334 387 PHE B N 1
ATOM 11278 C CA . PHE B 1 387 ? 23.26913 90.09668 18.25144 1.000 97.28538 387 PHE B CA 1
ATOM 11279 C C . PHE B 1 387 ? 22.38719 90.85323 17.25839 1.000 103.36157 387 PHE B C 1
ATOM 11280 O O . PHE B 1 387 ? 21.72094 90.24750 16.41362 1.000 92.02817 387 PHE B O 1
ATOM 11297 N N . GLY B 1 388 ? 22.37675 92.18574 17.36715 1.000 97.77209 388 GLY B N 1
ATOM 11298 C CA . GLY B 1 388 ? 21.52495 92.98622 16.51279 1.000 89.56207 388 GLY B CA 1
ATOM 11299 C C . GLY B 1 388 ? 21.98536 93.10936 15.07673 1.000 84.57729 388 GLY B C 1
ATOM 11300 O O . GLY B 1 388 ? 21.21710 93.59708 14.24083 1.000 84.56326 388 GLY B O 1
ATOM 11304 N N . CYS B 1 389 ? 23.20998 92.66884 14.76440 1.000 83.74320 389 CYS B N 1
ATOM 11305 C CA . CYS B 1 389 ? 23.69828 92.76000 13.38763 1.000 89.96190 389 CYS B CA 1
ATOM 11306 C C . CYS B 1 389 ? 22.74975 92.05362 12.42431 1.000 88.04021 389 CYS B C 1
ATOM 11307 O O . CYS B 1 389 ? 22.52412 92.52472 11.30146 1.000 79.36347 389 CYS B O 1
ATOM 11315 N N . LEU B 1 390 ? 22.18398 90.91397 12.85105 1.000 94.02575 390 LEU B N 1
ATOM 11316 C CA . LEU B 1 390 ? 21.26143 90.17774 11.99458 1.000 86.50565 390 LEU B CA 1
ATOM 11317 C C . LEU B 1 390 ? 20.04085 91.02122 11.65312 1.000 78.31177 390 LEU B C 1
ATOM 11318 O O . LEU B 1 390 ? 19.69179 91.17550 10.47890 1.000 76.52778 390 LEU B O 1
ATOM 11334 N N . GLY B 1 391 ? 19.39668 91.60477 12.66433 1.000 75.17564 391 GLY B N 1
ATOM 11335 C CA . GLY B 1 391 ? 18.27917 92.50121 12.38436 1.000 82.70320 391 GLY B CA 1
ATOM 11336 C C . GLY B 1 391 ? 18.65958 93.65109 11.46213 1.000 86.60236 391 GLY B C 1
ATOM 11337 O O . GLY B 1 391 ? 17.92237 93.98366 10.52635 1.000 86.82664 391 GLY B O 1
ATOM 11341 N N . LEU B 1 392 ? 19.83036 94.25157 11.68471 1.000 74.25583 392 LEU B N 1
ATOM 11342 C CA . LEU B 1 392 ? 20.25481 95.33175 10.80920 1.000 84.04318 392 LEU B CA 1
ATOM 11343 C C . LEU B 1 392 ? 20.37703 94.86051 9.36357 1.000 82.35119 392 LEU B C 1
ATOM 11344 O O . LEU B 1 392 ? 20.07996 95.61614 8.43076 1.000 85.33262 392 LEU B O 1
ATOM 11360 N N . ALA B 1 393 ? 20.83773 93.62525 9.14811 1.000 86.98776 393 ALA B N 1
ATOM 11361 C CA . ALA B 1 393 ? 20.98057 93.13504 7.77890 1.000 84.74267 393 ALA B CA 1
ATOM 11362 C C . ALA B 1 393 ? 19.62383 92.93715 7.12715 1.000 80.29191 393 ALA B C 1
ATOM 11363 O O . ALA B 1 393 ? 19.47115 93.14699 5.91750 1.000 78.95284 393 ALA B O 1
ATOM 11370 N N . TYR B 1 394 ? 18.64094 92.50062 7.89979 1.000 70.58525 394 TYR B N 1
ATOM 11371 C CA . TYR B 1 394 ? 17.30446 92.37202 7.34269 1.000 89.44579 394 TYR B CA 1
ATOM 11372 C C . TYR B 1 394 ? 16.73978 93.73687 6.92758 1.000 83.27502 394 TYR B C 1
ATOM 11373 O O . TYR B 1 394 ? 16.29868 93.91772 5.78901 1.000 88.83094 394 TYR B O 1
ATOM 11391 N N . GLU B 1 395 ? 16.73321 94.71040 7.83820 1.000 91.33460 395 GLU B N 1
ATOM 11392 C CA . GLU B 1 395 ? 16.36289 96.09055 7.48479 1.000 94.29293 395 GLU B CA 1
ATOM 11393 C C . GLU B 1 395 ? 17.24331 96.68862 6.35197 1.000 79.31131 395 GLU B C 1
ATOM 11394 O O . GLU B 1 395 ? 16.71565 97.20661 5.35588 1.000 83.69942 395 GLU B O 1
ATOM 11406 N N . ALA B 1 396 ? 18.57028 96.55316 6.41679 1.000 80.19792 396 ALA B N 1
ATOM 11407 C CA . ALA B 1 396 ? 19.36073 97.00956 5.26278 1.000 79.85484 396 ALA B CA 1
ATOM 11408 C C . ALA B 1 396 ? 18.87505 96.32308 3.98559 1.000 87.58792 396 ALA B C 1
ATOM 11409 O O . ALA B 1 396 ? 18.79374 96.94399 2.91758 1.000 83.47838 396 ALA B O 1
ATOM 11416 N N . GLY B 1 397 ? 18.51449 95.04316 4.08350 1.000 86.50612 397 GLY B N 1
ATOM 11417 C CA . GLY B 1 397 ? 18.01668 94.33849 2.91721 1.000 78.47544 397 GLY B CA 1
ATOM 11418 C C . GLY B 1 397 ? 16.65501 94.81257 2.46287 1.000 68.30724 397 GLY B C 1
ATOM 11419 O O . GLY B 1 397 ? 16.41275 94.97758 1.26780 1.000 72.00201 397 GLY B O 1
ATOM 11423 N N . GLU B 1 398 ? 15.74972 95.02050 3.40684 1.000 83.03390 398 GLU B N 1
ATOM 11424 C CA . GLU B 1 398 ? 14.40526 95.45480 3.04859 1.000 79.54132 398 GLU B CA 1
ATOM 11425 C C . GLU B 1 398 ? 14.38192 96.90917 2.61547 1.000 83.23806 398 GLU B C 1
ATOM 11426 O O . GLU B 1 398 ? 13.56777 97.31016 1.77809 1.000 84.55643 398 GLU B O 1
ATOM 11438 N N . ARG B 1 399 ? 15.21390 97.72453 3.23799 1.000 84.36436 399 ARG B N 1
ATOM 11439 C CA . ARG B 1 399 ? 15.42064 99.08258 2.77684 1.000 84.03293 399 ARG B CA 1
ATOM 11440 C C . ARG B 1 399 ? 15.87125 99.07884 1.33614 1.000 85.11455 399 ARG B C 1
ATOM 11441 O O . ARG B 1 399 ? 15.34813 99.84129 0.51580 1.000 87.35956 399 ARG B O 1
ATOM 11462 N N . GLY B 1 400 ? 16.81533 98.18530 1.00752 1.000 85.21312 400 GLY B N 1
ATOM 11463 C CA . GLY B 1 400 ? 17.32427 98.02975 -0.33511 1.000 79.99321 400 GLY B CA 1
ATOM 11464 C C . GLY B 1 400 ? 18.33457 99.08957 -0.73388 1.000 84.48237 400 GLY B C 1
ATOM 11465 O O . GLY B 1 400 ? 18.99122 99.77527 0.07906 1.000 79.83386 400 GLY B O 1
ATOM 11469 N N . GLY B 1 401 ? 18.45995 99.19261 -2.04043 1.000 83.04709 401 GLY B N 1
ATOM 11470 C CA . GLY B 1 401 ? 19.34961 100.15653 -2.63936 1.000 79.36418 401 GLY B CA 1
ATOM 11471 C C . GLY B 1 401 ? 20.76836 99.93656 -2.19108 1.000 79.17426 401 GLY B C 1
ATOM 11472 O O . GLY B 1 401 ? 21.34464 98.85734 -2.36430 1.000 90.08147 401 GLY B O 1
ATOM 11476 N N . VAL B 1 402 ? 21.36175 100.98865 -1.63366 1.000 81.27355 402 VAL B N 1
ATOM 11477 C CA . VAL B 1 402 ? 22.74155 100.95130 -1.18471 1.000 78.93671 402 VAL B CA 1
ATOM 11478 C C . VAL B 1 402 ? 22.83366 100.79964 0.32472 1.000 84.11401 402 VAL B C 1
ATOM 11479 O O . VAL B 1 402 ? 23.93529 100.81210 0.87702 1.000 80.44015 402 VAL B O 1
ATOM 11492 N N . ALA B 1 403 ? 21.70399 100.61790 1.00667 1.000 83.61659 403 ALA B N 1
ATOM 11493 C CA . ALA B 1 403 ? 21.78628 100.29479 2.42901 1.000 91.54210 403 ALA B CA 1
ATOM 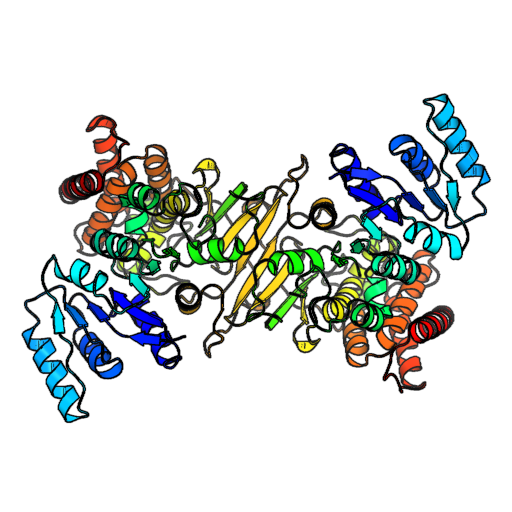11494 C C . ALA B 1 403 ? 22.62647 99.03825 2.65090 1.000 88.41339 403 ALA B C 1
ATOM 11495 O O . ALA B 1 403 ? 23.52542 99.07531 3.50927 1.000 79.05082 403 ALA B O 1
ATOM 11502 N N . PRO B 1 404 ? 22.43353 97.93138 1.89517 1.000 88.16881 404 PRO B N 1
ATOM 11503 C CA . PRO B 1 404 ? 23.35705 96.78036 2.02114 1.000 89.73408 404 PRO B CA 1
ATOM 11504 C C . PRO B 1 404 ? 24.81484 97.18520 1.87727 1.000 92.08519 404 PRO B C 1
ATOM 11505 O O . PRO B 1 404 ? 25.60497 96.92093 2.79466 1.000 91.91983 404 PRO B O 1
ATOM 11516 N N . ALA B 1 405 ? 25.18187 97.88068 0.78679 1.000 84.91892 405 ALA B N 1
ATOM 11517 C CA . ALA B 1 405 ? 26.56897 98.33375 0.62003 1.000 94.04487 405 ALA B CA 1
ATOM 11518 C C . ALA B 1 405 ? 27.07198 99.08170 1.85031 1.000 76.71239 405 ALA B C 1
ATOM 11519 O O . ALA B 1 405 ? 28.22767 98.92001 2.26617 1.000 76.30744 405 ALA B O 1
ATOM 11526 N N . CYS B 1 406 ? 26.21561 99.90811 2.44006 1.000 78.16386 406 CYS B N 1
ATOM 11527 C CA . CYS B 1 406 ? 26.61749 100.65696 3.62087 1.000 90.68950 406 CYS B CA 1
ATOM 11528 C C . CYS B 1 406 ? 26.80419 99.73285 4.80288 1.000 80.40357 406 CYS B C 1
ATOM 11529 O O . CYS B 1 406 ? 27.75547 99.89364 5.57433 1.000 86.59602 406 CYS B O 1
ATOM 11537 N N . LEU B 1 407 ? 25.95821 98.70443 4.90776 1.000 89.36881 407 LEU B N 1
ATOM 11538 C CA . LEU B 1 407 ? 26.11824 97.69900 5.95352 1.000 78.96257 407 LEU B CA 1
ATOM 11539 C C . LEU B 1 407 ? 27.44480 96.95906 5.79296 1.000 83.91303 407 LEU B C 1
ATOM 11540 O O . LEU B 1 407 ? 28.21035 96.79940 6.75540 1.000 79.92597 407 LEU B O 1
ATOM 11556 N N . ASN B 1 408 ? 27.73900 96.52403 4.56608 1.000 81.22548 408 ASN B N 1
ATOM 11557 C CA . ASN B 1 408 ? 28.98238 95.81897 4.29443 1.000 83.43342 408 ASN B CA 1
ATOM 11558 C C . ASN B 1 408 ? 30.18962 96.70551 4.56856 1.000 93.03134 408 ASN B C 1
ATOM 11559 O O . ASN B 1 408 ? 31.18498 96.24954 5.14270 1.000 87.83692 408 ASN B O 1
ATOM 11570 N N . ALA B 1 409 ? 30.15979 97.94993 4.07049 1.000 93.56816 409 ALA B N 1
ATOM 11571 C CA . ALA B 1 409 ? 31.29652 98.85324 4.26365 1.000 101.04921 409 ALA B CA 1
ATOM 11572 C C . ALA B 1 409 ? 31.52547 99.16712 5.74197 1.000 92.00580 409 ALA B C 1
ATOM 11573 O O . ALA B 1 409 ? 32.65016 99.04295 6.24039 1.000 95.98597 409 ALA B O 1
ATOM 11580 N N . ALA B 1 410 ? 30.46591 99.54885 6.46988 1.000 85.07391 410 ALA B N 1
ATOM 11581 C CA . ALA B 1 410 ? 30.62798 99.86434 7.88809 1.000 80.98689 410 ALA B CA 1
ATOM 11582 C C . ALA B 1 410 ? 31.15888 98.66385 8.65444 1.000 90.90040 410 ALA B C 1
ATOM 11583 O O . ALA B 1 410 ? 31.97465 98.82057 9.57393 1.000 91.27429 410 ALA B O 1
ATOM 11590 N N . ASN B 1 411 ? 30.67644 97.45685 8.30705 1.000 87.62006 411 ASN B N 1
ATOM 11591 C CA . ASN B 1 411 ? 31.12598 96.23441 8.97431 1.000 92.03561 411 ASN B CA 1
ATOM 11592 C C . ASN B 1 411 ? 32.61693 95.94736 8.71576 1.000 93.73950 411 ASN B C 1
ATOM 11593 O O . ASN B 1 411 ? 33.39929 95.83031 9.66449 1.000 93.02822 411 ASN B O 1
ATOM 11604 N N . GLU B 1 412 ? 33.03896 95.89621 7.43843 1.000 93.63199 412 GLU B N 1
ATOM 11605 C CA . GLU B 1 412 ? 34.44418 95.64981 7.09746 1.000 93.80833 412 GLU B CA 1
ATOM 11606 C C . GLU B 1 412 ? 35.36128 96.60418 7.87382 1.000 106.48342 412 GLU B C 1
ATOM 11607 O O . GLU B 1 412 ? 36.37675 96.18312 8.44893 1.000 107.83676 412 GLU B O 1
ATOM 11619 N N . VAL B 1 413 ? 35.04233 97.90692 7.86567 1.000 100.33564 413 VAL B N 1
ATOM 11620 C CA . VAL B 1 413 ? 35.83009 98.86946 8.64542 1.000 106.42137 413 VAL B CA 1
ATOM 11621 C C . VAL B 1 413 ? 35.76856 98.54047 10.14066 1.000 108.16179 413 VAL B C 1
ATOM 11622 O O . VAL B 1 413 ? 36.79856 98.50060 10.82725 1.000 121.31479 413 VAL B O 1
ATOM 11635 N N . ALA B 1 414 ? 34.56697 98.28922 10.66880 1.000 95.36262 414 ALA B N 1
ATOM 11636 C CA . ALA B 1 414 ? 34.45579 98.01649 12.09579 1.000 98.08875 414 ALA B CA 1
ATOM 11637 C C . ALA B 1 414 ? 35.21475 96.74404 12.45761 1.000 101.63361 414 ALA B C 1
ATOM 11638 O O . ALA B 1 414 ? 35.73635 96.61953 13.57326 1.000 105.45383 414 ALA B O 1
ATOM 11645 N N . VAL B 1 415 ? 35.25535 95.77261 11.53782 1.000 103.78413 415 VAL B N 1
ATOM 11646 C CA . VAL B 1 415 ? 36.00117 94.53420 11.77869 1.000 103.24473 415 VAL B CA 1
ATOM 11647 C C . VAL B 1 415 ? 37.49629 94.81929 11.85703 1.000 97.70096 415 VAL B C 1
ATOM 11648 O O . VAL B 1 415 ? 38.20638 94.23038 12.68082 1.000 94.44169 415 VAL B O 1
ATOM 11661 N N . GLU B 1 416 ? 38.01371 95.68379 10.97213 1.000 109.04913 416 GLU B N 1
ATOM 11662 C CA . GLU B 1 416 ? 39.43476 96.04243 11.05169 1.000 114.77915 416 GLU B CA 1
ATOM 11663 C C . GLU B 1 416 ? 39.74083 96.84212 12.32200 1.000 110.02410 416 GLU B C 1
ATOM 11664 O O . GLU B 1 416 ? 40.75302 96.59193 12.98442 1.000 109.13715 416 GLU B O 1
ATOM 11676 N N . ARG B 1 417 ? 38.89021 97.81969 12.66501 1.000 108.54672 417 ARG B N 1
ATOM 11677 C CA . ARG B 1 417 ? 39.07327 98.58927 13.89768 1.000 110.63732 417 ARG B CA 1
ATOM 11678 C C . ARG B 1 417 ? 38.97647 97.70561 15.14596 1.000 114.15885 417 ARG B C 1
ATOM 11679 O O . ARG B 1 417 ? 39.62220 97.98833 16.16294 1.000 119.11646 417 ARG B O 1
ATOM 11700 N N . PHE B 1 418 ? 38.12494 96.67576 15.12130 1.000 111.83007 418 PHE B N 1
ATOM 11701 C CA . PHE B 1 418 ? 38.14025 95.66910 16.18969 1.000 114.75668 418 PHE B CA 1
ATOM 11702 C C . PHE B 1 418 ? 39.44023 94.87576 16.22581 1.000 113.08598 418 PHE B C 1
ATOM 11703 O O . PHE B 1 418 ? 40.06015 94.71859 17.29112 1.000 108.52757 418 PHE B O 1
ATOM 11720 N N . ARG B 1 419 ? 39.86899 94.38090 15.05162 1.000 113.22966 419 ARG B N 1
ATOM 11721 C CA . ARG B 1 419 ? 41.11727 93.64767 14.95096 1.000 109.61123 419 ARG B CA 1
ATOM 11722 C C . ARG B 1 419 ? 42.37897 94.49289 15.12574 1.000 115.94283 419 ARG B C 1
ATOM 11723 O O . ARG B 1 419 ? 43.37490 93.88007 15.51525 1.000 118.98153 419 ARG B O 1
ATOM 11744 N N . ASN B 1 420 ? 42.37105 95.83866 14.80969 1.000 125.55764 420 ASN B N 1
ATOM 11745 C CA . ASN B 1 420 ? 43.42218 96.84467 15.15197 1.000 119.27147 420 ASN B CA 1
ATOM 11746 C C . ASN B 1 420 ? 43.02907 97.69895 16.37082 1.000 123.05719 420 ASN B C 1
ATOM 11747 O O . ASN B 1 420 ? 43.18631 98.94269 16.22652 1.000 133.19851 420 ASN B O 1
ATOM 11758 N N . LYS B 1 421 ? 42.53533 97.01826 17.50266 1.000 123.94821 421 LYS B N 1
ATOM 11759 C CA . LYS B 1 421 ? 42.80098 97.40208 18.89698 1.000 131.56823 421 LYS B CA 1
ATOM 11760 C C . LYS B 1 421 ? 42.13938 98.74287 19.13558 1.000 127.66168 421 LYS B C 1
ATOM 11761 O O . LYS B 1 421 ? 42.35425 99.13772 20.15912 1.000 133.56596 421 LYS B O 1
ATOM 11780 N N . GLU B 1 422 ? 41.53149 99.47966 18.13234 1.000 117.83610 422 GLU B N 1
ATOM 11781 C CA . GLU B 1 422 ? 40.73437 100.74935 18.35277 1.000 119.30324 422 GLU B CA 1
ATOM 11782 C C . GLU B 1 422 ? 39.32069 100.56558 19.03582 1.000 126.61684 422 GLU B C 1
ATOM 11783 O O . GLU B 1 422 ? 38.82806 101.45391 19.77729 1.000 119.94727 422 GLU B O 1
ATOM 11795 N N . ILE B 1 423 ? 38.58524 99.49444 18.70115 1.000 126.55737 423 ILE B N 1
ATOM 11796 C CA . ILE B 1 423 ? 37.23887 99.27882 19.23591 1.000 109.39038 423 ILE B CA 1
ATOM 11797 C C . ILE B 1 423 ? 37.08468 97.83993 19.72053 1.000 113.03935 423 ILE B C 1
ATOM 11798 O O . ILE B 1 423 ? 37.93725 96.97610 19.48773 1.000 104.94235 423 ILE B O 1
ATOM 11814 N N . GLY B 1 424 ? 36.01783 97.62946 20.49556 1.000 113.93021 424 GLY B N 1
ATOM 11815 C CA . GLY B 1 424 ? 35.65667 96.32539 21.00381 1.000 105.64361 424 GLY B CA 1
ATOM 11816 C C . GLY B 1 424 ? 34.58462 95.69028 20.13941 1.000 103.53902 424 GLY B C 1
ATOM 11817 O O . GLY B 1 424 ? 34.22880 96.20529 19.07965 1.000 104.38198 424 GLY B O 1
ATOM 11821 N N . PHE B 1 425 ? 34.09220 94.52414 20.59645 1.000 110.80550 425 PHE B N 1
ATOM 11822 C CA . PHE B 1 425 ? 33.09993 93.76222 19.82738 1.000 116.16652 425 PHE B CA 1
ATOM 11823 C C . PHE B 1 425 ? 31.75658 94.48971 19.74694 1.000 108.30525 425 PHE B C 1
ATOM 11824 O O . PHE B 1 425 ? 31.21352 94.68112 18.65056 1.000 106.60106 425 PHE B O 1
ATOM 11841 N N . VAL B 1 426 ? 31.18082 94.87818 20.89142 1.000 108.05531 426 VAL B N 1
ATOM 11842 C CA . VAL B 1 426 ? 29.86917 95.52750 20.83400 1.000 108.42454 426 VAL B CA 1
ATOM 11843 C C . VAL B 1 426 ? 29.89490 96.75679 19.93164 1.000 103.27608 426 VAL B C 1
ATOM 11844 O O . VAL B 1 426 ? 28.85356 97.14863 19.40025 1.000 101.25675 426 VAL B O 1
ATOM 11857 N N . ASP B 1 427 ? 31.07864 97.34706 19.69767 1.000 115.30722 427 ASP B N 1
ATOM 11858 C CA . ASP B 1 427 ? 31.14829 98.56799 18.90282 1.000 116.07855 427 ASP B CA 1
ATOM 11859 C C . ASP B 1 427 ? 31.03236 98.31121 17.40294 1.000 116.87223 427 ASP B C 1
ATOM 11860 O O . ASP B 1 427 ? 30.72723 99.24877 16.65607 1.000 115.66335 427 ASP B O 1
ATOM 11869 N N . ILE B 1 428 ? 31.25841 97.07142 16.94827 1.000 115.64984 428 ILE B N 1
ATOM 11870 C CA . ILE B 1 428 ? 31.01097 96.72145 15.54745 1.000 113.64516 428 ILE B CA 1
ATOM 11871 C C . ILE B 1 428 ? 29.53202 96.88840 15.20973 1.000 108.17071 428 ILE B C 1
ATOM 11872 O O . ILE B 1 428 ? 29.17875 97.41419 14.14932 1.000 110.87551 428 ILE B O 1
ATOM 11888 N N . GLU B 1 429 ? 28.64364 96.41926 16.09102 1.000 105.17518 429 GLU B N 1
ATOM 11889 C CA . GLU B 1 429 ? 27.21428 96.62036 15.86154 1.000 100.99940 429 GLU B CA 1
ATOM 11890 C C . GLU B 1 429 ? 26.84537 98.09799 15.84955 1.000 94.56716 429 GLU B C 1
ATOM 11891 O O . GLU B 1 429 ? 26.13866 98.55490 14.94749 1.000 95.62269 429 GLU B O 1
ATOM 11903 N N . ASP B 1 430 ? 27.29547 98.85765 16.86434 1.000 106.64141 430 ASP B N 1
ATOM 11904 C CA . ASP B 1 430 ? 26.98988 100.29224 16.94288 1.000 101.17721 430 ASP B CA 1
ATOM 11905 C C . ASP B 1 430 ? 27.61144 101.08505 15.79625 1.000 97.88478 430 ASP B C 1
ATOM 11906 O O . ASP B 1 430 ? 26.99772 102.05515 15.34217 1.000 93.90806 430 ASP B O 1
ATOM 11915 N N . THR B 1 431 ? 28.80163 100.67383 15.30850 1.000 96.44165 431 THR B N 1
ATOM 11916 C CA . THR B 1 431 ? 29.43413 101.27944 14.12393 1.000 96.05999 431 THR B CA 1
ATOM 11917 C C . THR B 1 431 ? 28.54921 101.18700 12.88925 1.000 97.28867 431 THR B C 1
ATOM 11918 O O . THR B 1 431 ? 28.22471 102.20275 12.26409 1.000 104.23506 431 THR B O 1
ATOM 11929 N N . VAL B 1 432 ? 28.18922 99.95467 12.50804 1.000 98.56489 432 VAL B N 1
ATOM 11930 C CA . VAL B 1 432 ? 27.27870 99.70261 11.39434 1.000 103.41507 432 VAL B CA 1
ATOM 11931 C C . VAL B 1 432 ? 25.92363 100.30558 11.71280 1.000 95.34510 432 VAL B C 1
ATOM 11932 O O . VAL B 1 432 ? 25.20710 100.81914 10.83894 1.000 91.83509 432 VAL B O 1
ATOM 11945 N N . ARG B 1 433 ? 25.52694 100.20850 12.97084 1.000 88.94112 433 ARG B N 1
ATOM 11946 C CA . ARG B 1 433 ? 24.23051 100.73476 13.32045 1.000 86.36104 433 ARG B CA 1
ATOM 11947 C C . ARG B 1 433 ? 24.13676 102.24734 13.06791 1.000 108.44426 433 ARG B C 1
ATOM 11948 O O . ARG B 1 433 ? 23.11261 102.75706 12.57574 1.000 99.99407 433 ARG B O 1
ATOM 11969 N N . HIS B 1 434 ? 25.13866 102.98664 13.55736 1.000 103.51492 434 HIS B N 1
ATOM 11970 C CA . HIS B 1 434 ? 25.20720 104.42691 13.36304 1.000 93.30248 434 HIS B CA 1
ATOM 11971 C C . HIS B 1 434 ? 25.13237 104.75433 11.88432 1.000 97.96965 434 HIS B C 1
ATOM 11972 O O . HIS B 1 434 ? 24.27138 105.53335 11.45349 1.000 99.12869 434 HIS B O 1
ATOM 11986 N N . VAL B 1 435 ? 25.98594 104.10787 11.08089 1.000 84.22623 435 VAL B N 1
ATOM 11987 C CA . VAL B 1 435 ? 26.04445 104.41026 9.65318 1.000 88.73538 435 VAL B CA 1
ATOM 11988 C C . VAL B 1 435 ? 24.69924 104.18565 8.97955 1.000 97.48075 435 VAL B C 1
ATOM 11989 O O . VAL B 1 435 ? 24.37204 104.86920 8.00131 1.000 107.95564 435 VAL B O 1
ATOM 12002 N N . MET B 1 436 ? 23.91583 103.21025 9.44649 1.000 95.70559 436 MET B N 1
ATOM 12003 C CA . MET B 1 436 ? 22.64119 102.92849 8.79367 1.000 104.77715 436 MET B CA 1
ATOM 12004 C C . MET B 1 436 ? 21.58493 103.94820 9.19567 1.000 97.79315 436 MET B C 1
ATOM 12005 O O . MET B 1 436 ? 20.61094 104.15713 8.46117 1.000 103.60244 436 MET B O 1
ATOM 12019 N N . ALA B 1 437 ? 21.76449 104.57771 10.36220 1.000 104.02655 437 ALA B N 1
ATOM 12020 C CA . ALA B 1 437 ? 20.99475 105.76795 10.71956 1.000 116.72482 437 ALA B CA 1
ATOM 12021 C C . ALA B 1 437 ? 21.24036 106.89823 9.73421 1.000 108.05050 437 ALA B C 1
ATOM 12022 O O . ALA B 1 437 ? 20.30321 107.55896 9.28070 1.000 93.90821 437 ALA B O 1
ATOM 12029 N N . LEU B 1 438 ? 22.49760 107.09882 9.35157 1.000 104.29285 438 LEU B N 1
ATOM 12030 C CA . LEU B 1 438 ? 22.79939 108.19693 8.44886 1.000 114.79229 438 LEU B CA 1
ATOM 12031 C C . LEU B 1 438 ? 22.16709 107.98317 7.07314 1.000 121.29887 438 LEU B C 1
ATOM 12032 O O . LEU B 1 438 ? 21.54911 108.90105 6.53379 1.000 135.62572 438 LEU B O 1
ATOM 12048 N N . GLN B 1 439 ? 22.19222 106.76147 6.54561 1.000 115.73453 439 GLN B N 1
ATOM 12049 C CA . GLN B 1 439 ? 21.63682 106.51511 5.21700 1.000 116.18455 439 GLN B CA 1
ATOM 12050 C C . GLN B 1 439 ? 20.10714 106.57876 5.26325 1.000 109.89466 439 GLN B C 1
ATOM 12051 O O . GLN B 1 439 ? 19.46015 106.64627 4.20892 1.000 111.85968 439 GLN B O 1
ATOM 12065 N N . GLU B 1 440 ? 19.52579 106.53804 6.47366 1.000 110.91661 440 GLU B N 1
ATOM 12066 C CA . GLU B 1 440 ? 18.08868 106.71623 6.64956 1.000 122.61533 440 GLU B CA 1
ATOM 12067 C C . GLU B 1 440 ? 17.68172 108.12177 6.25593 1.000 124.98602 440 GLU B C 1
ATOM 12068 O O . GLU B 1 440 ? 16.88204 108.33170 5.33192 1.000 116.73004 440 GLU B O 1
ATOM 12080 N N . ARG B 1 441 ? 18.21833 109.08915 7.00711 1.000 130.61583 441 ARG B N 1
ATOM 12081 C CA . ARG B 1 441 ? 17.85615 110.47300 6.79606 1.000 137.96938 441 ARG B CA 1
ATOM 12082 C C . ARG B 1 441 ? 18.65268 110.96769 5.61718 1.000 133.46183 441 ARG B C 1
ATOM 12083 O O . ARG B 1 441 ? 18.12863 111.63082 4.72345 1.000 141.35235 441 ARG B O 1
ATOM 12104 N N . GLU B 1 442 ? 19.94668 110.63924 5.61048 1.000 133.10518 442 GLU B N 1
ATOM 12105 C CA . GLU B 1 442 ? 20.94120 111.42573 4.86194 1.000 148.05426 442 GLU B CA 1
ATOM 12106 C C . GLU B 1 442 ? 20.78963 111.38630 3.33634 1.000 146.88646 442 GLU B C 1
ATOM 12107 O O . GLU B 1 442 ? 21.45295 112.15961 2.62770 1.000 151.88015 442 GLU B O 1
ATOM 12119 N N . ARG B 1 443 ? 19.98194 110.49164 2.79402 1.000 148.84768 443 ARG B N 1
ATOM 12120 C CA . ARG B 1 443 ? 19.90755 110.31807 1.35521 1.000 149.65160 443 ARG B CA 1
ATOM 12121 C C . ARG B 1 443 ? 18.52520 109.83075 0.99383 1.000 143.91656 443 ARG B C 1
ATOM 12122 O O . ARG B 1 443 ? 17.86220 109.16368 1.78826 1.000 135.53940 443 ARG B O 1
ATOM 12143 N N . ASP B 1 444 ? 18.05712 110.27529 -0.15624 1.000 147.71883 444 ASP B N 1
ATOM 12144 C CA . ASP B 1 444 ? 16.75401 109.90182 -0.65608 1.000 148.42335 444 ASP B CA 1
ATOM 12145 C C . ASP B 1 444 ? 16.96183 108.97728 -1.83701 1.000 142.27534 444 ASP B C 1
ATOM 12146 O O . ASP B 1 444 ? 18.03183 108.93975 -2.44762 1.000 140.53180 444 ASP B O 1
ATOM 12155 N N . ASN B 1 445 ? 15.90323 108.26696 -2.17212 1.000 134.16735 445 ASN B N 1
ATOM 12156 C CA . ASN B 1 445 ? 16.01881 107.00303 -2.87554 1.000 143.15804 445 ASN B CA 1
ATOM 12157 C C . ASN B 1 445 ? 16.36382 107.12984 -4.35156 1.000 147.85266 445 ASN B C 1
ATOM 12158 O O . ASN B 1 445 ? 15.84155 107.99167 -5.07268 1.000 144.96101 445 ASN B O 1
ATOM 12169 N N . PHE B 1 446 ? 17.31437 106.25883 -4.76950 1.000 158.14688 446 PHE B N 1
ATOM 12170 C CA . PHE B 1 446 ? 17.68873 106.02158 -6.16554 1.000 167.69782 446 PHE B CA 1
ATOM 12171 C C . PHE B 1 446 ? 18.14803 104.55075 -6.31025 1.000 178.50725 446 PHE B C 1
ATOM 12172 O O . PHE B 1 446 ? 19.34737 104.29223 -6.47032 1.000 168.56453 446 PHE B O 1
ATOM 12189 N N . SER B 1 447 ? 17.15485 103.63413 -6.24784 1.000 192.64739 447 SER B N 1
ATOM 12190 C CA . SER B 1 447 ? 17.21597 102.17786 -6.35586 1.000 184.28997 447 SER B CA 1
ATOM 12191 C C . SER B 1 447 ? 17.41958 101.75670 -7.80328 1.000 180.99106 447 SER B C 1
ATOM 12192 O O . SER B 1 447 ? 17.51494 100.55248 -8.07854 1.000 168.57979 447 SER B O 1
ATOM 12200 N N . ASP B 1 448 ? 17.38834 102.72842 -8.73244 1.000 167.65054 448 ASP B N 1
ATOM 12201 C CA . ASP B 1 448 ? 18.19894 102.69709 -9.94649 1.000 148.20409 448 ASP B CA 1
ATOM 12202 C C . ASP B 1 448 ? 19.63075 102.58177 -9.43341 1.000 146.39605 448 ASP B C 1
ATOM 12203 O O . ASP B 1 448 ? 20.25043 103.60754 -9.13966 1.000 148.63470 448 ASP B O 1
ATOM 12212 N N . VAL B 1 449 ? 20.16761 101.36660 -9.29231 1.000 134.86285 449 VAL B N 1
ATOM 12213 C CA . VAL B 1 449 ? 21.41591 101.13539 -8.56289 1.000 123.85074 449 VAL B CA 1
ATOM 12214 C C . VAL B 1 449 ? 22.50848 100.80125 -9.55750 1.000 114.79023 449 VAL B C 1
ATOM 12215 O O . VAL B 1 449 ? 22.47035 99.76057 -10.22287 1.000 103.75624 449 VAL B O 1
ATOM 12228 N N . SER B 1 450 ? 23.39818 101.76256 -9.74521 1.000 122.95965 450 SER B N 1
ATOM 12229 C CA . SER B 1 450 ? 24.56957 101.68009 -10.60216 1.000 118.94117 450 SER B CA 1
ATOM 12230 C C . SER B 1 450 ? 25.78775 101.11411 -9.86024 1.000 105.27389 450 SER B C 1
ATOM 12231 O O . SER B 1 450 ? 25.87718 101.15221 -8.63145 1.000 105.23410 450 SER B O 1
ATOM 12239 N N . LEU B 1 451 ? 26.74325 100.58541 -10.62704 1.000 87.06588 451 LEU B N 1
ATOM 12240 C CA . LEU B 1 451 ? 28.02851 100.22791 -10.02845 1.000 104.59393 451 LEU B CA 1
ATOM 12241 C C . LEU B 1 451 ? 28.64462 101.43803 -9.31076 1.000 104.91788 451 LEU B C 1
ATOM 12242 O O . LEU B 1 451 ? 29.20830 101.33161 -8.20761 1.000 99.87300 451 LEU B O 1
ATOM 12258 N N . GLN B 1 452 ? 28.60448 102.59957 -9.95331 1.000 103.58775 452 GLN B N 1
ATOM 12259 C CA . GLN B 1 452 ? 29.19902 103.77028 -9.30528 1.000 107.40715 452 GLN B CA 1
ATOM 12260 C C . GLN B 1 452 ? 28.38986 104.18883 -8.06703 1.000 106.26998 452 GLN B C 1
ATOM 12261 O O . GLN B 1 452 ? 28.96940 104.70297 -7.09368 1.000 105.96673 452 GLN B O 1
ATOM 12275 N N . ASP B 1 453 ? 27.06022 103.98244 -8.08225 1.000 97.60925 453 ASP B N 1
ATOM 12276 C CA . ASP B 1 453 ? 26.26420 104.23183 -6.88572 1.000 96.96884 453 ASP B CA 1
ATOM 12277 C C . ASP B 1 453 ? 26.73615 103.34926 -5.73386 1.000 97.44577 453 ASP B C 1
ATOM 12278 O O . ASP B 1 453 ? 26.87403 103.81061 -4.59387 1.000 91.64601 453 ASP B O 1
ATOM 12287 N N . VAL B 1 454 ? 27.02254 102.07703 -6.03031 1.000 101.81746 454 VAL B N 1
ATOM 12288 C CA . VAL B 1 454 ? 27.66400 101.18953 -5.06250 1.000 99.50554 454 VAL B CA 1
ATOM 12289 C C . VAL B 1 454 ? 29.03889 101.72900 -4.69046 1.000 97.60962 454 VAL B C 1
ATOM 12290 O O . VAL B 1 454 ? 29.42261 101.74988 -3.50885 1.000 93.72596 454 VAL B O 1
ATOM 12303 N N . PHE B 1 455 ? 29.80515 102.17363 -5.69062 1.000 91.11309 455 PHE B N 1
ATOM 12304 C CA . PHE B 1 455 ? 31.14226 102.68526 -5.41091 1.000 101.42991 455 PHE B CA 1
ATOM 12305 C C . PHE B 1 455 ? 31.10728 103.87908 -4.45591 1.000 94.89276 455 PHE B C 1
ATOM 12306 O O . PHE B 1 455 ? 31.73435 103.83864 -3.38722 1.000 91.95173 455 PHE B O 1
ATOM 12323 N N . ASP B 1 456 ? 30.34136 104.92978 -4.79143 1.000 84.33560 456 ASP B N 1
ATOM 12324 C CA . ASP B 1 456 ? 30.29714 106.10871 -3.91928 1.000 93.59226 456 ASP B CA 1
ATOM 12325 C C . ASP B 1 456 ? 29.79807 105.74316 -2.52669 1.000 93.38637 456 ASP B C 1
ATOM 12326 O O . ASP B 1 456 ? 30.26899 106.30546 -1.52500 1.000 75.98918 456 ASP B O 1
ATOM 12335 N N . ALA B 1 457 ? 28.76185 104.87808 -2.46491 1.000 90.38142 457 ALA B N 1
ATOM 12336 C CA . ALA B 1 457 ? 28.14166 104.48973 -1.19568 1.000 85.10952 457 ALA B CA 1
ATOM 12337 C C . ALA B 1 457 ? 29.10633 103.71726 -0.29727 1.000 92.53899 457 ALA B C 1
ATOM 12338 O O . ALA B 1 457 ? 29.18942 103.98802 0.91276 1.000 83.17527 457 ALA B O 1
ATOM 12345 N N . ASP B 1 458 ? 29.80727 102.71957 -0.87060 1.000 91.47131 458 ASP B N 1
ATOM 12346 C CA . ASP B 1 458 ? 30.87620 102.01993 -0.16363 1.000 92.32148 458 ASP B CA 1
ATOM 12347 C C . ASP B 1 458 ? 31.83862 103.02749 0.46856 1.000 95.58896 458 ASP B C 1
ATOM 12348 O O . ASP B 1 458 ? 32.03375 103.03685 1.69227 1.000 93.70026 458 ASP B O 1
ATOM 12357 N N . HIS B 1 459 ? 32.35060 103.96480 -0.34355 1.000 94.65271 459 HIS B N 1
ATOM 12358 C CA . HIS B 1 459 ? 33.26485 105.00129 0.15828 1.000 104.65224 459 HIS B CA 1
ATOM 12359 C C . HIS B 1 459 ? 32.59817 105.88871 1.21616 1.000 98.33638 459 HIS B C 1
ATOM 12360 O O . HIS B 1 459 ? 33.15741 106.10292 2.30225 1.000 99.84817 459 HIS B O 1
ATOM 12374 N N . TRP B 1 460 ? 31.39702 106.40430 0.93121 1.000 89.96415 460 TRP B N 1
ATOM 12375 C CA . TRP B 1 460 ? 30.71006 107.19851 1.94787 1.000 94.71669 460 TRP B CA 1
ATOM 12376 C C . TRP B 1 460 ? 30.56144 106.43691 3.26484 1.000 98.12529 460 TRP B C 1
ATOM 12377 O O . TRP B 1 460 ? 30.70569 107.02198 4.34447 1.000 88.60908 460 TRP B O 1
ATOM 12398 N N . ALA B 1 461 ? 30.20050 105.14911 3.19412 1.000 101.33410 461 ALA B N 1
ATOM 12399 C CA . ALA B 1 461 ? 29.82528 104.39656 4.38771 1.000 94.77144 461 ALA B CA 1
ATOM 12400 C C . ALA B 1 461 ? 31.02325 104.19055 5.28029 1.000 93.28695 461 ALA B C 1
ATOM 12401 O O . ALA B 1 461 ? 30.97169 104.39412 6.52213 1.000 98.17548 461 ALA B O 1
ATOM 12408 N N . ARG B 1 462 ? 32.13644 103.77871 4.62290 1.000 79.78324 462 ARG B N 1
ATOM 12409 C CA . ARG B 1 462 ? 33.34146 103.52762 5.38922 1.000 94.91606 462 ARG B CA 1
ATOM 12410 C C . ARG B 1 462 ? 33.90847 104.81964 5.88574 1.000 101.96450 462 ARG B C 1
ATOM 12411 O O . ARG B 1 462 ? 34.42789 104.83180 6.99970 1.000 108.85233 462 ARG B O 1
ATOM 12432 N N . THR B 1 463 ? 33.80874 105.91142 5.09873 1.000 97.13564 463 THR B N 1
ATOM 12433 C CA . THR B 1 463 ? 34.22700 107.20621 5.61630 1.000 99.85157 463 THR B CA 1
ATOM 12434 C C . THR B 1 463 ? 33.41332 107.55240 6.84630 1.000 96.13813 463 THR B C 1
ATOM 12435 O O . THR B 1 463 ? 33.95961 108.08098 7.81366 1.000 93.64179 463 THR B O 1
ATOM 12446 N N . ALA B 1 464 ? 32.09618 107.29704 6.80785 1.000 99.99951 464 ALA B N 1
ATOM 12447 C CA . ALA B 1 464 ? 31.24952 107.47464 7.99015 1.000 93.88051 464 ALA B CA 1
ATOM 12448 C C . ALA B 1 464 ? 31.64687 106.50503 9.10768 1.000 105.99982 464 ALA B C 1
ATOM 12449 O O . ALA B 1 464 ? 31.49389 106.82230 10.29838 1.000 109.34158 464 ALA B O 1
ATOM 12456 N N . ALA B 1 465 ? 32.04841 105.27575 8.73525 1.000 97.98479 465 ALA B N 1
ATOM 12457 C CA . ALA B 1 465 ? 32.51231 104.28211 9.70145 1.000 95.11228 465 ALA B CA 1
ATOM 12458 C C . ALA B 1 465 ? 33.83542 104.69627 10.33758 1.000 101.95875 465 ALA B C 1
ATOM 12459 O O . ALA B 1 465 ? 33.90920 104.87987 11.55564 1.000 116.15928 465 ALA B O 1
ATOM 12466 N N . ARG B 1 466 ? 34.90554 104.82265 9.53115 1.000 98.52814 466 ARG B N 1
ATOM 12467 C CA A ARG B 1 466 ? 36.21086 105.19503 10.08283 0.516 117.85903 466 ARG B CA 1
ATOM 12468 C CA B ARG B 1 466 ? 36.20925 105.19188 10.08488 0.484 114.69076 466 ARG B CA 1
ATOM 12469 C C . ARG B 1 466 ? 36.09736 106.38765 11.02607 1.000 103.86391 466 ARG B C 1
ATOM 12470 O O . ARG B 1 466 ? 36.85008 106.49216 12.00053 1.000 103.63736 466 ARG B O 1
ATOM 12511 N N . ALA B 1 467 ? 35.16202 107.30280 10.74990 1.000 104.94632 467 ALA B N 1
ATOM 12512 C CA . ALA B 1 467 ? 35.02524 108.54316 11.51006 1.000 106.63173 467 ALA B CA 1
ATOM 12513 C C . ALA B 1 467 ? 34.08208 108.37900 12.69417 1.000 112.08567 467 ALA B C 1
ATOM 12514 O O . ALA B 1 467 ? 34.06656 109.22792 13.59638 1.000 119.53773 467 ALA B O 1
ATOM 12521 N N . PHE B 1 468 ? 33.25653 107.32948 12.68545 1.000 119.08511 468 PHE B N 1
ATOM 12522 C CA . PHE B 1 468 ? 32.35521 107.10151 13.80946 1.000 117.60936 468 PHE B CA 1
ATOM 12523 C C . PHE B 1 468 ? 33.22112 106.87878 15.04226 1.000 116.79533 468 PHE B C 1
ATOM 12524 O O . PHE B 1 468 ? 34.19122 106.11477 14.98560 1.000 105.67100 468 PHE B O 1
ATOM 12541 N N . LYS B 1 469 ? 32.91912 107.56407 16.14290 1.000 111.09155 469 LYS B N 1
ATOM 12542 C CA . LYS B 1 469 ? 33.70486 107.36002 17.32476 1.000 111.32534 469 LYS B CA 1
ATOM 12543 C C . LYS B 1 469 ? 32.84103 106.80629 18.41889 1.000 112.31603 469 LYS B C 1
ATOM 12544 O O . LYS B 1 469 ? 31.99483 107.54152 18.96059 1.000 101.50543 469 LYS B O 1
ATOM 12563 N N . PRO B 1 470 ? 33.13356 105.62375 18.85513 1.000 115.70042 470 PRO B N 1
ATOM 12564 C CA . PRO B 1 470 ? 32.33786 104.96082 19.85588 1.000 114.53672 470 PRO B CA 1
ATOM 12565 C C . PRO B 1 470 ? 32.57323 105.48738 21.26271 1.000 117.29991 470 PRO B C 1
ATOM 12566 O O . PRO B 1 470 ? 33.68136 105.88279 21.64902 1.000 120.76947 470 PRO B O 1
ATOM 12577 N N . ARG B 1 471 ? 31.50546 105.45233 22.04760 1.000 109.14970 471 ARG B N 1
ATOM 12578 C CA . ARG B 1 471 ? 31.65986 105.78593 23.44834 1.000 110.96431 471 ARG B CA 1
ATOM 12579 C C . ARG B 1 471 ? 32.67882 104.82083 24.05327 1.000 112.78943 471 ARG B C 1
ATOM 12580 O O . ARG B 1 471 ? 32.74518 103.64204 23.68368 1.000 115.47587 471 ARG B O 1
ATOM 12601 N N . LYS B 1 472 ? 33.47180 105.31282 25.00139 1.000 109.47326 472 LYS B N 1
ATOM 12602 C CA . LYS B 1 472 ? 34.55030 104.48501 25.55704 1.000 113.19450 472 LYS B CA 1
ATOM 12603 C C . LYS B 1 472 ? 34.48462 104.40123 27.08469 1.000 102.02145 472 LYS B C 1
ATOM 12604 O O . LYS B 1 472 ? 34.28510 103.31770 27.65589 1.000 85.58346 472 LYS B O 1
#

B-factor: mean 88.91, std 27.63, range [41.84, 231.02]

Foldseek 3Di:
DAAEEAEEALVFPLNVLLVVVCVVCVVRYAYAEYEHAPPCLLVVLVVCLVRVHQEYEYADPVCPVVNVVSVVVSCVVPNGDDHDYAYDLCRLLVSLLDPPGAEYEQPDEAPSSQRSQLVNQVSAHEYAYAHLNNCLLCLVVLCVSCVHLFAQADDVVCSGYGYAYLQLQVLFAVVLCVPVDPVFPPFQAKEAEALQWQQPPPALVSQVPDALVSQQDTDAENGDSLLSNCSPLVLNVLSVLSSCCSNGVDDSVRYAYKNKNLCQWRIWTATPVGDIGTDGFGHDSSQSSVCSVVPPDGDDDPPRDGDDVVVSDDIDIHHDDCVSRVSNVLSSVQSVLDFRSSLLLRLLLVLLSVCCVVVVDGSSVSNVLSVQLNVVVVVPDSPRDDHDVVNSVVSSVVSNVSSNPDDDDD/DAAEEAEEALVFPLNVLLVVVCVQCVVRYAYQHYEHAPPCLLVVLVCCLVRVHQEYEYEDPVCPVVNVVSNVVVVVVPNGDHHDYAYDLCRLLVSLQDPDGAEYAQPDEDPSSQNSQLVNQVNAHEYAYAHLLNCLLCLVVLCVQCVHQFAQADAVVHVHTHGYHYLQLLSLFAVLLCVVVDCVFPPFQAKEAEALLAQCRPPDQVVQVVDDLVSLQDGDAAHGDSLVSNVSPLVVNVLSVLSSCCSNGVDASVRYFYKYKNVCQFRIWTATPVRDIGTDGFGRDSSQSSQCRSVPPDGDDDPPRDTDDVVVVPDIDIDHGDCVNRVSNVQSNVLNVVDARSSLLLSLLLVLVSVCCVVVNDGSVVSCVLSVVLSVCCVPVDDDDNVHDPVNSVVSSVVSNVSRVPDHDDD

Secondary structure (DSSP, 8-state):
--EEEEEESTTSHHHHHHHHHHHH-TTTEEEEEEEE-STTHHHHHHHHHHH--SEEEES-GGGHHHHHHHHHHHHHHS--PPPEEEESHHHHHHHHT-SS-SEEEE---GGGGHHHHHHHHHTT-EEEE--HHHHHHHHHHHHHHTT-SS--BBS----PPPEEE-SHHHHHHHHHTTT--GGG-S-SEEEEEE---TTTT--TGGGTT--HHHHT--SS----HHHHHHHHHTHHHHHHHHHHIIIII--GGGEEEEE-TT--EEEEEE-TTS-EEEEE--S-THHHHHHHHHTTS----TT-----HHHH-EEE-B---TTT-HHHHHHHHHHHH-TTHHHHHHHHHHHHHHHHHTTSS-SHHHHHHHHHHHHHHHHS----SS--HHHHHHHHHHHHHHHHH-----/--EEEEEETTTSHHHHHHHHHHHH-TTTEEEEEEEE-STTHHHHHHHHHHH--SEEEES-GGGHHHHHHHHHHHHHHS--PPPEEE-SHHHHHHHHT-SS--EEEE---SGGGHHHHHHHHHTT-EEEE--HHHHHHHHHHHHHHHT-SS--BSSTT---PPPEEE-SHHHHHHHHHTTT--GGG-S-SEEEEEE---TTTT--GGGGGG--HHHHT--SS----HHHHHHHHHTHHHHHHHHHHIIIII--TTTEEEEE-TT--EEEEEE-TTS-EEEEE--S-THHHHHHHHHTTS----TT-----HHHH-EEE-B---TTT-THHHHHHHHHHH-TTHHHHHHHHHHHHHHHHHTTSS-SHHHHHHHHHHHHHHHHS-----S--HHHHHHHHHHHHHHHHH-----